Protein AF-0000000074389087 (afdb_homodimer)

pLDDT: mean 78.31, std 25.32, range [15.8, 97.88]

Sequence (1114 aa):
MVIFEKWHRNSKKCIFSPLWTKDKLKFCSKKREDLPKGSNRTSDDEKTSLNFLTMQEMKLVCGRKTTFSSTFDKRINVFLKPLEIDIIHDRDINRSELVGIDENTREKTQQKSSNCSETGKNVGYNPKYLQVQRYRALKEEKHCYVYDFEVLDISNLGKYEPGSFVNVHFYNKERLGIGMLNRKSNIVIRIIEKDIEKVIDDQFFVKRLYESVKRRFMYIYNISLYDYIHSLNIRNEIMLFCQMVNSFNDYLPGLVVHIFHKSLFIRYDNISIQKYNYIFEKELDKIFSPKNIYCKKISSKKEKRAQGGKEYTLEQTKGNDLELYYSENDLTFYNNITNISYNVFHLQNKQDRLFLQNLCDSSNVLNINGNVGEYIISTCFSQNGGTSNFGNTERVAILLSDCVKNASYAEKNASLNGCHHVMSLHREDLLEELSNMHLNSLRFGLIIFNVKSSITYRRSAYTSEYGKRHTVTFKGVHKYLSCISDILQSNGLLFVTVELAAVDYDKFLNIVRCVFERKKKNLSIVYENSCSIENNIMCNDLNIWHLRSVCFRLGHSMVIFEKWHRNSKKCIFSPLWTKDKLKFCSKKREDLPKGSNRTSDDEKTSLNFLTMQEMKLVCGRKTTFSSTFDKRINVFLKPLEIDIIHDRDINRSELVGIDENTREKTQQKSSNCSETGKNVGYNPKYLQVQRYRALKEEKHCYVYDFEVLDISNLGKYEPGSFVNVHFYNKERLGIGMLNRKSNIVIRIIEKDIEKVIDDQFFVKRLYESVKRRFMYIYNISLYDYIHSLNIRNEIMLFCQMVNSFNDYLPGLVVHIFHKSLFIRYDNISIQKYNYIFEKELDKIFSPKNIYCKKISSKKEKRAQGGKEYTLEQTKGNDLELYYSENDLTFYNNITNISYNVFHLQNKQDRLFLQNLCDSSNVLNINGNVGEYIISTCFSQNGGTSNFGNTERVAILLSDCVKNASYAEKNASLNGCHHVMSLHREDLLEELSNMHLNSLRFGLIIFNVKSSITYRRSAYTSEYGKRHTVTFKGVHKYLSCISDILQSNGLLFVTVELAAVDYDKFLNIVRCVFERKKKNLSIVYENSCSIENNIMCNDLNIWHLRSVCFRLGHS

Foldseek 3Di:
DPPDDDDDDDDDDDDDDDDDDDDDPPDDDDPPDDPDDDDDPPCPDCPPDPAPDDPLRLVVLPDDDWPDKDFLVNAAEWEWAAAPVVVVVVVVVVPPPPPDPDDDDPDDDDDPPPPPPPPVPPPDPPLRHDDPVVVCLQPPLVAFFDFQSGTNCLVVCVVDDFQGKHFYAYPVRHGRAIWTAQSLARRGTGHLGRPSRDMDILSNVLSLLLSLQQLCCCPPVNDGLSCCLPPPVNLVVDFDFFWSDAAVLSSHHQWTWTDQRQEIEIEGQAPNSVVVVVSVVVSVCSSNVHQWYKYKYAQDSRSAQAPQQPRIDIDIPHHDDQKTWHDDPRAIAIAGNPPDRDDGAPSPPSVVLVVLLQPDDLKAEEEEAHQLQSRQLSNQHRVVPDSVCPVPRPHAAEYEDQDPRSLVRNCVSCVVRVNNRYHRDHDNDPLVVLVVCLVVLAATQEYEEEQDWHWDAAQPDSDDPNGGRTHTDSPPVLSVLLSNLSRYDAQGKYKYKDWFFPVCVVVVVVSNQVSNVVVPKGKDWDDKDWDDSRNDDDSSDRGGIGMMMIMITIHDD/DPPPDDDDDPDPDDPPPPPDDDDDPPPVPDDPDDPDDDDDPPCPDCPPDPAPDDPLRLVVLPPDDWPDKDFLVPAAEWEWAAAPVVVVVVVPVVPVPPPDPDDDDPDDPDPPPPPPVVPVPPPDPPLRHDDPVVVCLQPPLVAFFDFQSGTNCLVVCVVDDFQGKHFYAYPVRHGRAIWTAQSLARRGTGHLGRPSRDMDILSNVLSLLLSLQQLCCCPPVNDGLSCCLPPPVNLVVDFDFFFSDAAVLSSHHQWTWTDQRQEIEIEGQAPNSVVVVVSVVVSVCSSNVHQWYKYKYQQDSRSAQAPQQPRIDIDIPHHDDQKTWHDDPRAIAIAGNPPDRDDGAPSPPSVVLVVLLQPDDLWAEEEEAHQLQSRQLSNQHRVVPDSVCCVPRPHAAEYEDQDPRSLVRNCVSCVVRVNNRYHYDHDNDPLVVLVVCLVVLAATQEYEEEQDWHWDAAQPDSDDPNGGRTHTDSPPVLSVLLSNLSRYDAQGKYKYKDWFFPVCVVVVVVSSQVSNVVVPKGKDWDDKDWDDSSNDDDSSDRGGIGMMMIMITIHDD

Nearest PDB structures (foldseek):
  3vse-assembly1_A  TM=8.444E-01  e=2.939E-22  Staphylococcus aureus subsp. aureus Mu50
  4dmg-assembly1_B  TM=8.183E-01  e=1.798E-21  Thermus thermophilus HB8
  1wxw-assembly1_A  TM=8.010E-01  e=2.131E-21  Thermus thermophilus HB8
  2cww-assembly1_A-2  TM=8.140E-01  e=4.980E-21  Thermus thermophilus HB8
  2cww-assembly2_B  TM=8.096E-01  e=4.980E-21  Thermus thermophilus HB8

Secondary structure (DSSP, 8-state):
---------------------------------------------------SS-HHHHHHHTTPPP--EE-GGGSEEEEBPPBHHHHHHHHHTT----S---S-----------------------TTSB-HHHHHHHHTS---EEEGGGBTTGGGGGGSPTT-EEEEE-TT--EEEEEEE-TTSSEEEEEEES-TT--EEHHHHHHHHHHHHHHHIIIII---HHHHHH-HHHHHH---EEEEEEGGGGT-TTEEEEEETTEEEEEE-SHHHHTTHHHHHHHHHHHH--SEEEEEEE--TT----STTTTEEEEEEE----EEEEEETTEEEEEESTT--S-SS--S-HHHHHHHHT----S-EEEES-TTTHHHHHTT--TTSS---TTSS---EEEEES-HHHHHHHHHHHHHTT-TTEEEEE-S-HHHHHHHHHHTT--EEEEEEEPPPEEEE-TT--S-SSSTTEEEE-TTHHHHHHHHHHHEEEEEEEEEEEEE-HHHHHHHHHHHHHHHHHTT--EEEEEEE---STT-EETT-TT--EEEEEEEEE---/---------------------------------------------------SS-HHHHHHHTTPPP--EE-GGGSEEEEBPPBHHHHHHHHHTT----S---S-----------------------TTSB-HHHHHHHHTS---EEEGGGBTTGGGGGGSPTT-EEEEE-TT--EEEEEEE-TTSSEEEEEEES-TT--EEHHHHHHHHHHHHHHHIIIII---HHHHHH-HHHHHH---EEEEEEGGGGT-TTEEEEEETTEEEEEE-SHHHHTTHHHHHHHHHHHH--SEEEEEEE--TT----STTTTEEEEEEE----EEEEEETTEEEEEESTT--S-SS--S-HHHHHHHHT----S-EEEES-TTTHHHHHTT--TTSS---TTSS---EEEEES-HHHHHHHHHHHHHTT-TTEEEEE-S-HHHHHHHHHHTT--EEEEEEEPPPEEEE-TT--S-SSSTTEEEE-TTHHHHHHHHHHHEEEEEEEEEEEEE-HHHHHHHHHHHHHHHHHTT--EEEEEEE---STT-EETT-TT--EEEEEEEEE---

InterPro domains:
  IPR029063 S-adenosyl-L-methionine-dependent methyltransferase superfamily [G3DSA:3.40.50.150] (326-554)
  IPR029063 S-adenosyl-L-methionine-dependent methyltransferase superfamily [SSF53335] (242-531)
  IPR036974 PUA domain superfamily [G3DSA:2.30.130.10] (129-196)

Solvent-accessible surface area (backbone atoms only — not comparable to full-atom values): 62641 Å² total; per-residue (Å²): 135,86,78,83,79,89,93,84,88,84,84,81,92,86,68,104,70,98,78,92,92,81,82,74,84,59,92,76,78,84,73,81,68,76,83,77,87,84,79,81,80,73,76,81,71,82,76,77,77,90,56,91,61,50,72,72,49,42,50,72,47,48,86,60,82,71,85,52,76,45,43,54,86,77,33,50,77,43,45,28,28,40,42,67,69,59,51,56,52,62,59,56,67,71,63,69,84,74,70,73,92,76,91,70,92,76,77,72,90,76,83,78,77,74,80,74,73,76,63,83,59,71,76,65,86,52,75,75,33,29,51,68,71,53,50,43,35,44,70,64,42,52,37,43,73,38,42,52,72,39,38,58,66,55,76,72,45,63,81,54,61,60,34,40,62,29,36,35,24,40,56,88,64,44,80,56,15,26,22,36,29,27,66,66,19,41,57,21,30,42,48,72,40,62,62,50,75,53,69,48,34,49,55,53,57,47,47,40,52,51,51,33,41,37,50,46,28,39,57,73,66,64,47,55,60,66,50,42,63,73,30,67,67,52,49,71,69,53,79,49,72,45,51,47,35,52,15,57,52,45,68,37,63,37,39,35,31,34,36,38,57,50,30,34,43,36,38,28,63,33,62,35,55,46,69,50,41,70,57,53,56,53,49,48,40,66,61,63,63,47,62,27,33,36,36,35,34,49,65,45,74,41,40,47,63,67,54,78,37,69,39,42,42,82,44,69,83,34,60,84,77,56,66,49,55,47,71,57,97,93,39,59,41,52,46,58,67,66,92,49,51,89,60,89,64,82,73,68,63,59,65,54,40,53,54,45,14,47,55,71,57,91,46,24,34,38,22,38,51,40,64,45,31,66,55,61,55,34,49,68,43,39,77,89,70,46,67,55,76,52,75,82,59,91,50,50,31,41,36,39,23,71,41,64,67,34,22,54,32,19,39,52,26,25,53,73,65,67,38,71,62,50,42,54,40,63,37,86,52,60,67,59,50,45,49,51,37,42,74,68,66,46,63,22,34,32,36,37,40,43,57,73,75,40,62,40,81,34,92,82,35,76,90,36,88,34,11,72,18,23,39,79,39,66,80,64,50,64,59,54,48,48,44,46,62,68,24,47,33,83,66,10,36,42,35,36,35,39,70,45,21,64,72,48,46,48,56,52,54,48,51,57,47,51,51,35,34,76,70,58,37,40,49,26,38,31,32,40,41,48,37,38,71,62,54,40,39,44,62,45,46,69,75,50,65,40,54,31,36,39,27,34,32,33,42,81,107,139,82,78,83,77,86,91,83,86,78,82,74,81,85,76,88,64,93,69,89,89,87,88,66,95,59,88,72,84,74,74,83,73,81,79,75,87,86,78,83,80,72,78,82,73,81,78,78,76,90,56,91,61,50,74,74,50,42,51,72,47,48,87,60,85,70,85,52,76,45,44,54,87,78,36,48,79,42,44,28,29,41,42,65,70,57,50,57,54,63,62,54,67,75,64,69,84,73,69,74,91,74,92,70,89,78,75,80,82,77,77,76,78,73,79,72,72,74,61,83,59,70,76,65,86,51,76,75,32,30,52,68,71,55,51,43,35,43,69,62,44,52,37,44,73,39,42,52,73,37,38,56,65,55,77,71,45,64,82,53,61,61,34,41,62,30,37,36,22,40,56,86,63,44,79,58,15,27,21,36,29,25,65,66,19,40,56,22,28,41,47,72,38,62,63,51,75,53,68,48,34,49,53,53,57,48,46,41,51,50,51,34,40,37,49,46,28,42,57,73,66,66,46,54,60,63,51,43,62,73,30,68,65,53,48,70,70,53,79,50,72,46,52,47,35,50,15,58,53,45,69,37,63,36,40,34,31,34,35,39,58,48,30,35,44,36,36,28,63,34,62,35,54,45,69,50,42,69,59,54,54,51,49,49,40,67,61,64,61,49,61,28,33,36,38,35,35,48,66,45,74,42,38,48,63,64,55,77,37,69,38,42,43,80,43,69,81,34,59,84,77,57,66,48,54,49,73,57,96,94,37,59,41,52,47,58,67,66,93,50,51,88,58,89,64,82,75,67,64,59,65,56,41,54,54,42,14,47,51,71,60,89,46,23,33,37,23,37,51,40,64,45,31,67,56,61,55,34,45,68,43,40,78,88,70,47,66,55,75,48,77,79,58,92,48,50,31,40,36,39,24,71,40,64,67,34,21,53,31,19,40,51,26,26,52,72,65,67,38,72,62,51,41,54,40,65,36,87,52,60,66,59,51,44,49,49,37,42,76,69,68,46,62,22,36,33,38,37,40,43,57,73,76,41,60,41,81,35,90,83,35,75,87,34,90,35,12,72,19,23,38,80,40,67,80,66,50,64,61,54,49,47,45,48,61,68,24,48,32,84,66,10,37,43,35,37,37,41,70,44,21,62,72,48,46,49,56,51,54,48,51,55,48,51,53,35,33,77,70,58,37,42,48,25,38,32,33,39,41,48,38,38,72,64,54,41,41,46,63,44,46,69,74,50,64,41,55,33,36,39,27,34,33,35,42,82,107

Structure (mmCIF, N/CA/C/O backbone):
data_AF-0000000074389087-model_v1
#
loop_
_entity.id
_entity.type
_entity.pdbx_description
1 polymer 'Uncharacterized protein'
#
loop_
_atom_site.group_PDB
_atom_site.id
_atom_site.type_symbol
_atom_site.label_atom_id
_atom_site.label_alt_id
_atom_site.label_comp_id
_atom_site.label_asym_id
_atom_site.label_entity_id
_atom_site.label_seq_id
_atom_site.pdbx_PDB_ins_code
_atom_site.Cartn_x
_atom_site.Cartn_y
_atom_site.Cartn_z
_atom_site.occupancy
_atom_site.B_iso_or_equiv
_atom_site.auth_seq_id
_atom_site.auth_comp_id
_atom_site.auth_asym_id
_atom_site.auth_atom_id
_atom_site.pdbx_PDB_model_num
ATOM 1 N N . MET A 1 1 ? 35.875 29.281 -29.031 1 16.66 1 MET A N 1
ATOM 2 C CA . MET A 1 1 ? 35.656 30.609 -29.578 1 16.66 1 MET A CA 1
ATOM 3 C C . MET A 1 1 ? 34.344 30.672 -30.328 1 16.66 1 MET A C 1
ATOM 5 O O . MET A 1 1 ? 33.75 31.75 -30.469 1 16.66 1 MET A O 1
ATOM 9 N N . VAL A 1 2 ? 33.938 29.562 -30.969 1 17.23 2 VAL A N 1
ATOM 10 C CA . VAL A 1 2 ? 33.312 29.406 -32.281 1 17.23 2 VAL A CA 1
ATOM 11 C C . VAL A 1 2 ? 31.875 29.906 -32.219 1 17.23 2 VAL A C 1
ATOM 13 O O . VAL A 1 2 ? 31.094 29.469 -31.375 1 17.23 2 VAL A O 1
ATOM 16 N N . ILE A 1 3 ? 31.531 31.016 -32.875 1 18.59 3 ILE A N 1
ATOM 17 C CA . ILE A 1 3 ? 30.578 32.094 -33.031 1 18.59 3 ILE A CA 1
ATOM 18 C C . ILE A 1 3 ? 29.297 31.578 -33.688 1 18.59 3 ILE A C 1
ATOM 20 O O . ILE A 1 3 ? 28.406 32.344 -34 1 18.59 3 ILE A O 1
ATOM 24 N N . PHE A 1 4 ? 29.141 30.234 -33.875 1 16.94 4 PHE A N 1
ATOM 25 C CA . PHE A 1 4 ? 28.5 29.75 -35.094 1 16.94 4 PHE A CA 1
ATOM 26 C C . PHE A 1 4 ? 27.125 30.359 -35.25 1 16.94 4 PHE A C 1
ATOM 28 O O . PHE A 1 4 ? 26.328 30.391 -34.312 1 16.94 4 PHE A O 1
ATOM 35 N N . GLU A 1 5 ? 26.797 30.891 -36.375 1 16.33 5 GLU A N 1
ATOM 36 C CA . GLU A 1 5 ? 25.938 31.844 -37.062 1 16.33 5 GLU A CA 1
ATOM 37 C C . GLU A 1 5 ? 24.484 31.359 -37.062 1 16.33 5 GLU A C 1
ATOM 39 O O . GLU A 1 5 ? 23.578 32.125 -36.688 1 16.33 5 GLU A O 1
ATOM 44 N N . LYS A 1 6 ? 23.969 30.594 -38.188 1 16.02 6 LYS A N 1
ATOM 45 C CA . LYS A 1 6 ? 23.141 31.016 -39.344 1 16.02 6 LYS A CA 1
ATOM 46 C C . LYS A 1 6 ? 21.672 30.75 -39.062 1 16.02 6 LYS A C 1
ATOM 48 O O . LYS A 1 6 ? 21.312 29.953 -38.188 1 16.02 6 LYS A O 1
ATOM 53 N N . TRP A 1 7 ? 20.734 30.594 -40.344 1 16.58 7 TRP A N 1
ATOM 54 C CA . TRP A 1 7 ? 19.547 31.078 -41 1 16.58 7 TRP A CA 1
ATOM 55 C C . TRP A 1 7 ? 18.312 30.281 -40.594 1 16.58 7 TRP A C 1
ATOM 57 O O . TRP A 1 7 ? 18.438 29.188 -40.031 1 16.58 7 TRP A O 1
ATOM 67 N N . HIS A 1 8 ? 17.109 30.047 -41.656 1 16.52 8 HIS A N 1
ATOM 68 C CA . HIS A 1 8 ? 15.844 30.578 -42.125 1 16.52 8 HIS A CA 1
ATOM 69 C C . HIS A 1 8 ? 14.758 29.5 -42.094 1 16.52 8 HIS A C 1
ATOM 71 O O . HIS A 1 8 ? 13.602 29.797 -41.781 1 16.52 8 HIS A O 1
ATOM 77 N N . ARG A 1 9 ? 14.977 28.25 -42.75 1 15.8 9 ARG A N 1
ATOM 78 C CA . ARG A 1 9 ? 14.07 27.734 -43.781 1 15.8 9 ARG A CA 1
ATOM 79 C C . ARG A 1 9 ? 12.773 27.219 -43.125 1 15.8 9 ARG A C 1
ATOM 81 O O . ARG A 1 9 ? 12.781 26.703 -42.031 1 15.8 9 ARG A O 1
ATOM 88 N N . ASN A 1 10 ? 11.523 27.297 -43.906 1 17.12 10 ASN A N 1
ATOM 89 C CA . ASN A 1 10 ? 10.07 27.359 -43.938 1 17.12 10 ASN A CA 1
ATOM 90 C C . ASN A 1 10 ? 9.438 26 -43.656 1 17.12 10 ASN A C 1
ATOM 92 O O . ASN A 1 10 ? 8.258 25.922 -43.281 1 17.12 10 ASN A O 1
ATOM 96 N N . SER A 1 11 ? 10.094 24.844 -44.156 1 15.94 11 SER A N 1
ATOM 97 C CA . SER A 1 11 ? 9.352 23.859 -44.938 1 15.94 11 SER A CA 1
ATOM 98 C C . SER A 1 11 ? 8.25 23.203 -44.094 1 15.94 11 SER A C 1
ATOM 100 O O . SER A 1 11 ? 8.344 23.172 -42.875 1 15.94 11 SER A O 1
ATOM 102 N N . LYS A 1 12 ? 7.215 22.422 -44.875 1 17.08 12 LYS A N 1
ATOM 103 C CA . LYS A 1 12 ? 5.816 22.062 -45.094 1 17.08 12 LYS A CA 1
ATOM 104 C C . LYS A 1 12 ? 5.43 20.844 -44.25 1 17.08 12 LYS A C 1
ATOM 106 O O . LYS A 1 12 ? 4.246 20.531 -44.125 1 17.08 12 LYS A O 1
ATOM 111 N N . LYS A 1 13 ? 6.242 19.875 -43.906 1 17.16 13 LYS A N 1
ATOM 112 C CA . LYS A 1 13 ? 5.988 18.438 -44.062 1 17.16 13 LYS A CA 1
ATOM 113 C C . LYS A 1 13 ? 4.773 18 -43.25 1 17.16 13 LYS A C 1
ATOM 115 O O . LYS A 1 13 ? 4.715 18.219 -42.031 1 17.16 13 LYS A O 1
ATOM 120 N N . CYS A 1 14 ? 3.574 17.438 -44 1 18.16 14 CYS A N 1
ATOM 121 C CA . CYS A 1 14 ? 2.16 17.078 -44.062 1 18.16 14 CYS A CA 1
ATOM 122 C C . CYS A 1 14 ? 1.798 16.141 -42.906 1 18.16 14 CYS A C 1
ATOM 124 O O . CYS A 1 14 ? 0.858 16.391 -42.156 1 18.16 14 CYS A O 1
ATOM 126 N N . ILE A 1 15 ? 1.433 14.75 -43.312 1 17.23 15 ILE A N 1
ATOM 127 C CA . ILE A 1 15 ? 0.585 14.164 -44.312 1 17.23 15 ILE A CA 1
ATOM 128 C C . ILE A 1 15 ? 0.098 12.789 -43.875 1 17.23 15 ILE A C 1
ATOM 130 O O . ILE A 1 15 ? -0.921 12.289 -44.344 1 17.23 15 ILE A O 1
ATOM 134 N N . PHE A 1 16 ? 0.617 11.688 -43.344 1 15.81 16 PHE A N 1
ATOM 135 C CA . PHE A 1 16 ? 0.065 10.461 -43.906 1 15.81 16 PHE A CA 1
ATOM 136 C C . PHE A 1 16 ? -1.347 10.211 -43.375 1 15.81 16 PHE A C 1
ATOM 138 O O . PHE A 1 16 ? -1.59 10.273 -42.188 1 15.81 16 PHE A O 1
ATOM 145 N N . SER A 1 17 ? -2.656 10.078 -44.344 1 17.55 17 SER A N 1
ATOM 146 C CA . SER A 1 17 ? -3.982 9.969 -44.938 1 17.55 17 SER A CA 1
ATOM 147 C C . SER A 1 17 ? -4.504 8.531 -44.875 1 17.55 17 SER A C 1
ATOM 149 O O . SER A 1 17 ? -5.574 8.234 -45.406 1 17.55 17 SER A O 1
ATOM 151 N N . PRO A 1 18 ? -4.047 7.332 -44.594 1 16.62 18 PRO A N 1
ATOM 152 C CA . PRO A 1 18 ? -4.523 6.23 -45.438 1 16.62 18 PRO A CA 1
ATOM 153 C C . PRO A 1 18 ? -6.047 6.129 -45.469 1 16.62 18 PRO A C 1
ATOM 155 O O . PRO A 1 18 ? -6.719 6.582 -44.531 1 16.62 18 PRO A O 1
ATOM 158 N N . LEU A 1 19 ? -6.902 5.543 -46.656 1 16.64 19 LEU A N 1
ATOM 159 C CA . LEU A 1 19 ? -7.91 5.25 -47.688 1 16.64 19 LEU A CA 1
ATOM 160 C C . LEU A 1 19 ? -8.82 4.113 -47.219 1 16.64 19 LEU A C 1
ATOM 162 O O . LEU A 1 19 ? -9.938 3.969 -47.719 1 16.64 19 LEU A O 1
ATOM 166 N N . TRP A 1 20 ? -8.602 2.814 -46.875 1 16.34 20 TRP A N 1
ATOM 167 C CA . TRP A 1 20 ? -9.156 1.64 -47.531 1 16.34 20 TRP A CA 1
ATOM 168 C C . TRP A 1 20 ? -10.688 1.661 -47.5 1 16.34 20 TRP A C 1
ATOM 170 O O . TRP A 1 20 ? -11.281 2.297 -46.625 1 16.34 20 TRP A O 1
ATOM 180 N N . THR A 1 21 ? -11.461 0.904 -48.531 1 16.81 21 THR A N 1
ATOM 181 C CA . THR A 1 21 ? -12.578 0.511 -49.375 1 16.81 21 THR A CA 1
ATOM 182 C C . THR A 1 21 ? -13.727 -0.054 -48.562 1 16.81 21 THR A C 1
ATOM 184 O O . THR A 1 21 ? -13.539 -0.428 -47.406 1 16.81 21 THR A O 1
ATOM 187 N N . LYS A 1 22 ? -14.828 -0.739 -49.375 1 18.42 22 LYS A N 1
ATOM 188 C CA . LYS A 1 22 ? -16.188 -1.145 -49.688 1 18.42 22 LYS A CA 1
ATOM 189 C C . LYS A 1 22 ? -16.578 -2.43 -48.969 1 18.42 22 LYS A C 1
ATOM 191 O O . LYS A 1 22 ? -17.75 -2.652 -48.656 1 18.42 22 LYS A O 1
ATOM 196 N N . ASP A 1 23 ? -15.781 -3.51 -49.125 1 17.33 23 ASP A N 1
ATOM 197 C CA . ASP A 1 23 ? -16.531 -4.73 -49.406 1 17.33 23 ASP A CA 1
ATOM 198 C C . ASP A 1 23 ? -17.406 -5.121 -48.188 1 17.33 23 ASP A C 1
ATOM 200 O O . ASP A 1 23 ? -17.172 -4.664 -47.094 1 17.33 23 ASP A O 1
ATOM 204 N N . LYS A 1 24 ? -18 -6.277 -48.344 1 19.95 24 LYS A N 1
ATOM 205 C CA . LYS A 1 24 ? -19.094 -7.223 -48.25 1 19.95 24 LYS A CA 1
ATOM 206 C C . LYS A 1 24 ? -19.062 -7.945 -46.906 1 19.95 24 LYS A C 1
ATOM 208 O O . LYS A 1 24 ? -18.172 -8.766 -46.656 1 19.95 24 LYS A O 1
ATOM 213 N N . LEU A 1 25 ? -19.141 -7.383 -45.875 1 16.47 25 LEU A N 1
ATOM 214 C CA . LEU A 1 25 ? -19.328 -8.227 -44.719 1 16.47 25 LEU A CA 1
ATOM 215 C C . LEU A 1 25 ? -20.516 -9.164 -44.906 1 16.47 25 LEU A C 1
ATOM 217 O O . LEU A 1 25 ? -21.672 -8.75 -44.844 1 16.47 25 LEU A O 1
ATOM 221 N N . LYS A 1 26 ? -20.422 -10.125 -45.875 1 17.94 26 LYS A N 1
ATOM 222 C CA . LYS A 1 26 ? -21.469 -11.07 -46.219 1 17.94 26 LYS A CA 1
ATOM 223 C C . LYS A 1 26 ? -21.844 -11.961 -45.031 1 17.94 26 LYS A C 1
ATOM 225 O O . LYS A 1 26 ? -22.719 -12.812 -45.156 1 17.94 26 LYS A O 1
ATOM 230 N N . PHE A 1 27 ? -21.359 -12.023 -43.938 1 16.77 27 PHE A N 1
ATOM 231 C CA . PHE A 1 27 ? -21.531 -13.367 -43.375 1 16.77 27 PHE A CA 1
ATOM 232 C C . PHE A 1 27 ? -22.984 -13.797 -43.438 1 16.77 27 PHE A C 1
ATOM 234 O O . PHE A 1 27 ? -23.891 -13.008 -43.156 1 16.77 27 PHE A O 1
ATOM 241 N N . CYS A 1 28 ? -23.312 -15.008 -43.969 1 17.02 28 CYS A N 1
ATOM 242 C CA . CYS A 1 28 ? -24.219 -16 -44.531 1 17.02 28 CYS A CA 1
ATOM 243 C C . CYS A 1 28 ? -25.297 -16.406 -43.531 1 17.02 28 CYS A C 1
ATOM 245 O O . CYS A 1 28 ? -26.484 -16.438 -43.875 1 17.02 28 CYS A O 1
ATOM 247 N N . SER A 1 29 ? -25 -17.359 -42.531 1 17.14 29 SER A N 1
ATOM 248 C CA . SER A 1 29 ? -25.578 -18.688 -42.625 1 17.14 29 SER A CA 1
ATOM 249 C C . SER A 1 29 ? -27.031 -18.688 -42.188 1 17.14 29 SER A C 1
ATOM 251 O O . SER A 1 29 ? -27.922 -19.172 -42.906 1 17.14 29 SER A O 1
ATOM 253 N N . LYS A 1 30 ? -27.266 -19.156 -40.844 1 18.64 30 LYS A N 1
ATOM 254 C CA . LYS A 1 30 ? -28.109 -20.312 -40.531 1 18.64 30 LYS A CA 1
ATOM 255 C C . LYS A 1 30 ? -29.594 -19.922 -40.562 1 18.64 30 LYS A C 1
ATOM 257 O O . LYS A 1 30 ? -30 -18.953 -39.938 1 18.64 30 LYS A O 1
ATOM 262 N N . LYS A 1 31 ? -30.234 -20.406 -41.469 1 19.73 31 LYS A N 1
ATOM 263 C CA . LYS A 1 31 ? -31.672 -20.641 -41.562 1 19.73 31 LYS A CA 1
ATOM 264 C C . LYS A 1 31 ? -32.188 -21.391 -40.344 1 19.73 31 LYS A C 1
ATOM 266 O O . LYS A 1 31 ? -31.797 -22.531 -40.094 1 19.73 31 LYS A O 1
ATOM 271 N N . ARG A 1 32 ? -32.312 -20.875 -39.156 1 18.42 32 ARG A N 1
ATOM 272 C CA . ARG A 1 32 ? -32.969 -21.656 -38.094 1 18.42 32 ARG A CA 1
ATOM 273 C C . ARG A 1 32 ? -34.281 -22.25 -38.594 1 18.42 32 ARG A C 1
ATOM 275 O O . ARG A 1 32 ? -35.25 -21.531 -38.844 1 18.42 32 ARG A O 1
ATOM 282 N N . GLU A 1 33 ? -34.188 -23.141 -39.5 1 19.06 33 GLU A N 1
ATOM 283 C CA . GLU A 1 33 ? -35.406 -23.875 -39.844 1 19.06 33 GLU A CA 1
ATOM 284 C C . GLU A 1 33 ? -36.125 -24.312 -38.594 1 19.06 33 GLU A C 1
ATOM 286 O O . GLU A 1 33 ? -35.562 -24.328 -37.5 1 19.06 33 GLU A O 1
ATOM 291 N N . ASP A 1 34 ? -37.188 -25.266 -38.781 1 20.28 34 ASP A N 1
ATOM 292 C CA . ASP A 1 34 ? -38.469 -25.719 -38.25 1 20.28 34 ASP A CA 1
ATOM 293 C C . ASP A 1 34 ? -38.25 -26.719 -37.094 1 20.28 34 ASP A C 1
ATOM 295 O O . ASP A 1 34 ? -39.188 -27.422 -36.719 1 20.28 34 ASP A O 1
ATOM 299 N N . LEU A 1 35 ? -37.25 -26.766 -36.281 1 19.31 35 LEU A N 1
ATOM 300 C CA . LEU A 1 35 ? -37.125 -28.062 -35.625 1 19.31 35 LEU A CA 1
ATOM 301 C C . LEU A 1 35 ? -38.438 -28.438 -34.938 1 19.31 35 LEU A C 1
ATOM 303 O O . LEU A 1 35 ? -39 -27.656 -34.188 1 19.31 35 LEU A O 1
ATOM 307 N N . PRO A 1 36 ? -39.031 -29.453 -35.469 1 20.52 36 PRO A N 1
ATOM 308 C CA . PRO A 1 36 ? -40.281 -30.016 -35.031 1 20.52 36 PRO A CA 1
ATOM 309 C C . PRO A 1 36 ? -40.312 -30.344 -33.531 1 20.52 36 PRO A C 1
ATOM 311 O O . PRO A 1 36 ? -41.188 -29.906 -32.812 1 20.52 36 PRO A O 1
ATOM 314 N N . LYS A 1 37 ? -40.062 -31.656 -33.188 1 23.52 37 LYS A N 1
ATOM 315 C CA . LYS A 1 37 ? -40.812 -32.688 -32.469 1 23.52 37 LYS A CA 1
ATOM 316 C C . LYS A 1 37 ? -40.562 -32.594 -30.953 1 23.52 37 LYS A C 1
ATOM 318 O O . LYS A 1 37 ? -39.594 -31.969 -30.516 1 23.52 37 LYS A O 1
ATOM 323 N N . GLY A 1 38 ? -40.844 -33.781 -30.062 1 22.17 38 GLY A N 1
ATOM 324 C CA . GLY A 1 38 ? -41.438 -34.312 -28.859 1 22.17 38 GLY A CA 1
ATOM 325 C C . GLY A 1 38 ? -40.469 -34.469 -27.719 1 22.17 38 GLY A C 1
ATOM 326 O O . GLY A 1 38 ? -40.781 -35.031 -26.672 1 22.17 38 GLY A O 1
ATOM 327 N N . SER A 1 39 ? -39.094 -34.312 -28 1 20.72 39 SER A N 1
ATOM 328 C CA . SER A 1 39 ? -38.188 -35.188 -27.219 1 20.72 39 SER A CA 1
ATOM 329 C C . SER A 1 39 ? -38.25 -34.812 -25.734 1 20.72 39 SER A C 1
ATOM 331 O O . SER A 1 39 ? -38.5 -33.656 -25.375 1 20.72 39 SER A O 1
ATOM 333 N N . ASN A 1 40 ? -38.188 -35.844 -24.797 1 23.47 40 ASN A N 1
ATOM 334 C CA . ASN A 1 40 ? -38.188 -36.125 -23.375 1 23.47 40 ASN A CA 1
ATOM 335 C C . ASN A 1 40 ? -37.094 -35.344 -22.625 1 23.47 40 ASN A C 1
ATOM 337 O O . ASN A 1 40 ? -35.906 -35.531 -22.891 1 23.47 40 ASN A O 1
ATOM 341 N N . ARG A 1 41 ? -37.312 -34.125 -22.172 1 25.33 41 ARG A N 1
ATOM 342 C CA . ARG A 1 41 ? -36.5 -33.125 -21.531 1 25.33 41 ARG A CA 1
ATOM 343 C C . ARG A 1 41 ? -35.875 -33.656 -20.234 1 25.33 41 ARG A C 1
ATOM 345 O O . ARG A 1 41 ? -36.562 -33.719 -19.203 1 25.33 41 ARG A O 1
ATOM 352 N N . THR A 1 42 ? -35.094 -34.781 -20.344 1 24.36 42 THR A N 1
ATOM 353 C CA . THR A 1 42 ? -34.5 -35.312 -19.125 1 24.36 42 THR A CA 1
ATOM 354 C C . THR A 1 42 ? -33.844 -34.188 -18.312 1 24.36 42 THR A C 1
ATOM 356 O O . THR A 1 42 ? -33.375 -33.188 -18.891 1 24.36 42 THR A O 1
ATOM 359 N N . SER A 1 43 ? -34.031 -34.156 -16.984 1 25.89 43 SER A N 1
ATOM 360 C CA . SER A 1 43 ? -33.75 -33.438 -15.742 1 25.89 43 SER A CA 1
ATOM 361 C C . SER A 1 43 ? -32.281 -33.094 -15.602 1 25.89 43 SER A C 1
ATOM 363 O O . SER A 1 43 ? -31.781 -32.906 -14.492 1 25.89 43 SER A O 1
ATOM 365 N N . ASP A 1 44 ? -31.469 -33.312 -16.641 1 26.58 44 ASP A N 1
ATOM 366 C CA . ASP A 1 44 ? -30.062 -33.062 -16.359 1 26.58 44 ASP A CA 1
ATOM 367 C C . ASP A 1 44 ? -29.859 -31.656 -15.797 1 26.58 44 ASP A C 1
ATOM 369 O O . ASP A 1 44 ? -30.141 -30.656 -16.469 1 26.58 44 ASP A O 1
ATOM 373 N N . ASP A 1 45 ? -30.047 -31.391 -14.469 1 29.3 45 ASP A N 1
ATOM 374 C CA . ASP A 1 45 ? -29.859 -30.312 -13.5 1 29.3 45 ASP A CA 1
ATOM 375 C C . ASP A 1 45 ? -28.672 -29.422 -13.898 1 29.3 45 ASP A C 1
ATOM 377 O O . ASP A 1 45 ? -27.625 -29.922 -14.289 1 29.3 45 ASP A O 1
ATOM 381 N N . GLU A 1 46 ? -28.828 -28.141 -14.234 1 31 46 GLU A N 1
ATOM 382 C CA . GLU A 1 46 ? -28.031 -26.922 -14.422 1 31 46 GLU A CA 1
ATOM 383 C C . GLU A 1 46 ? -26.969 -26.781 -13.336 1 31 46 GLU A C 1
ATOM 385 O O . GLU A 1 46 ? -27.234 -26.234 -12.266 1 31 46 GLU A O 1
ATOM 390 N N . LYS A 1 47 ? -26.25 -27.734 -12.812 1 33.5 47 LYS A N 1
ATOM 391 C CA . LYS A 1 47 ? -25 -27.422 -12.125 1 33.5 47 LYS A CA 1
ATOM 392 C C . LYS A 1 47 ? -24.266 -26.266 -12.805 1 33.5 47 LYS A C 1
ATOM 394 O O . LYS A 1 47 ? -23.609 -26.453 -13.828 1 33.5 47 LYS A O 1
ATOM 399 N N . THR A 1 48 ? -24.781 -25.047 -12.992 1 36.16 48 THR A N 1
ATOM 400 C CA . THR A 1 48 ? -24.234 -23.734 -13.281 1 36.16 48 THR A CA 1
ATOM 401 C C . THR A 1 48 ? -22.75 -23.688 -12.953 1 36.16 48 THR A C 1
ATOM 403 O O . THR A 1 48 ? -22.344 -23.906 -11.812 1 36.16 48 THR A O 1
ATOM 406 N N . SER A 1 49 ? -21.812 -23.875 -13.719 1 39.94 49 SER A N 1
ATOM 407 C CA . SER A 1 49 ? -20.391 -24.109 -13.992 1 39.94 49 SER A CA 1
ATOM 408 C C . SER A 1 49 ? -19.516 -23.094 -13.273 1 39.94 49 SER A C 1
ATOM 410 O O . SER A 1 49 ? -19.594 -21.891 -13.547 1 39.94 49 SER A O 1
ATOM 412 N N . LEU A 1 50 ? -19.156 -23.094 -11.992 1 53.31 50 LEU A N 1
ATOM 413 C CA . LEU A 1 50 ? -18.188 -22.797 -10.938 1 53.31 50 LEU A CA 1
ATOM 414 C C . LEU A 1 50 ? -16.797 -22.578 -11.531 1 53.31 50 LEU A C 1
ATOM 416 O O . LEU A 1 50 ? -15.852 -22.234 -10.805 1 53.31 50 LEU A O 1
ATOM 420 N N . ASN A 1 51 ? -16.609 -22.719 -12.859 1 70.88 51 ASN A N 1
ATOM 421 C CA . ASN A 1 51 ? -15.25 -22.609 -13.391 1 70.88 51 ASN A CA 1
ATOM 422 C C . ASN A 1 51 ? -14.938 -21.188 -13.828 1 70.88 51 ASN A C 1
ATOM 424 O O . ASN A 1 51 ? -15.797 -20.5 -14.398 1 70.88 51 ASN A O 1
ATOM 428 N N . PHE A 1 52 ? -13.914 -20.688 -13.609 1 83.06 52 PHE A N 1
ATOM 429 C CA . PHE A 1 52 ? -13.422 -19.375 -14.008 1 83.06 52 PHE A CA 1
ATOM 430 C C . PHE A 1 52 ? -13.289 -19.297 -15.523 1 83.06 52 PHE A C 1
ATOM 432 O O . PHE A 1 52 ? -13.562 -18.25 -16.125 1 83.06 52 PHE A O 1
ATOM 439 N N . LEU A 1 53 ? -13.047 -20.406 -16.156 1 87.75 53 LEU A N 1
ATOM 440 C CA . LEU A 1 53 ? -12.945 -20.469 -17.625 1 87.75 53 LEU A CA 1
ATOM 441 C C . LEU A 1 53 ? -14.32 -20.656 -18.25 1 87.75 53 LEU A C 1
ATOM 443 O O . LEU A 1 53 ? -15.141 -21.422 -17.734 1 87.75 53 LEU A O 1
ATOM 447 N N . THR A 1 54 ? -14.578 -19.984 -19.281 1 85.62 54 THR A N 1
ATOM 448 C CA . THR A 1 54 ? -15.82 -20.156 -20.031 1 85.62 54 THR A CA 1
ATOM 449 C C . THR A 1 54 ? -15.828 -21.5 -20.75 1 85.62 54 THR A C 1
ATOM 451 O O . THR A 1 54 ? -14.805 -22.188 -20.812 1 85.62 54 THR A O 1
ATOM 454 N N . MET A 1 55 ? -16.938 -21.828 -21.281 1 87.5 55 MET A N 1
ATOM 455 C CA . MET A 1 55 ? -17.062 -23.094 -22 1 87.5 55 MET A CA 1
ATOM 456 C C . MET A 1 55 ? -16.156 -23.125 -23.219 1 87.5 55 MET A C 1
ATOM 458 O O . MET A 1 55 ? -15.555 -24.156 -23.516 1 87.5 55 MET A O 1
ATOM 462 N N . GLN A 1 56 ? -16.078 -22 -23.891 1 87.25 56 GLN A N 1
ATOM 463 C CA . GLN A 1 56 ? -15.219 -21.906 -25.062 1 87.25 56 GLN A CA 1
ATOM 464 C C . GLN A 1 56 ? -13.75 -22.047 -24.688 1 87.25 56 GLN A C 1
ATOM 466 O O . GLN A 1 56 ? -12.984 -22.703 -25.406 1 87.25 56 GLN A O 1
ATOM 471 N N . GLU A 1 57 ? -13.438 -21.484 -23.625 1 89.5 57 GLU A N 1
ATOM 472 C CA . GLU A 1 57 ? -12.062 -21.562 -23.156 1 89.5 57 GLU A CA 1
ATOM 473 C C . GLU A 1 57 ? -11.719 -22.953 -22.641 1 89.5 57 GLU A C 1
ATOM 475 O O . GLU A 1 57 ? -10.602 -23.438 -22.828 1 89.5 57 GLU A O 1
ATOM 480 N N . MET A 1 58 ? -12.688 -23.594 -22.031 1 90.56 58 MET A N 1
ATOM 481 C CA . MET A 1 58 ? -12.492 -24.953 -21.516 1 90.56 58 MET A CA 1
ATOM 482 C C . MET A 1 58 ? -12.258 -25.922 -22.672 1 90.56 58 MET A C 1
ATOM 484 O O . MET A 1 58 ? -11.523 -26.906 -22.516 1 90.56 58 MET A O 1
ATOM 488 N N . LYS A 1 59 ? -12.812 -25.594 -23.734 1 88.69 59 LYS A N 1
ATOM 489 C CA . LYS A 1 59 ? -12.609 -26.438 -24.906 1 88.69 59 LYS A CA 1
ATOM 490 C C . LYS A 1 59 ? -11.164 -26.375 -25.391 1 88.69 59 LYS A C 1
ATOM 492 O O . LYS A 1 59 ? -10.648 -27.359 -25.938 1 88.69 59 LYS A O 1
ATOM 497 N N . LEU A 1 60 ? -10.57 -25.266 -25.219 1 86.56 60 LEU A N 1
ATOM 498 C CA . LEU A 1 60 ? -9.172 -25.125 -25.578 1 86.56 60 LEU A CA 1
ATOM 499 C C . LEU A 1 60 ? -8.281 -25.984 -24.688 1 86.56 60 LEU A C 1
ATOM 501 O O . LEU A 1 60 ? -7.203 -26.406 -25.109 1 86.56 60 LEU A O 1
ATOM 505 N N . VAL A 1 61 ? -8.742 -26.141 -23.469 1 87.75 61 VAL A N 1
ATOM 506 C CA . VAL A 1 61 ? -7.973 -26.859 -22.469 1 87.75 61 VAL A CA 1
ATOM 507 C C . VAL A 1 61 ? -8.219 -28.359 -22.625 1 87.75 61 VAL A C 1
ATOM 509 O O . VAL A 1 61 ? -7.289 -29.172 -22.5 1 87.75 61 VAL A O 1
ATOM 512 N N . CYS A 1 62 ? -9.594 -28.5 -22.969 1 83 62 CYS A N 1
ATOM 513 C CA . CYS A 1 62 ? -10.008 -29.891 -23.062 1 83 62 CYS A CA 1
ATOM 514 C C . CYS A 1 62 ? -9.633 -30.484 -24.406 1 83 62 CYS A C 1
ATOM 516 O O . CYS A 1 62 ? -9.539 -29.766 -25.406 1 83 62 CYS A O 1
ATOM 518 N N . GLY A 1 63 ? -9.172 -31.688 -24.547 1 74.25 63 GLY A N 1
ATOM 519 C CA . GLY A 1 63 ? -8.914 -32.375 -25.797 1 74.25 63 GLY A CA 1
ATOM 520 C C . GLY A 1 63 ? -7.438 -32.562 -26.078 1 74.25 63 GLY A C 1
ATOM 521 O O . GLY A 1 63 ? -7.055 -32.906 -27.203 1 74.25 63 GLY A O 1
ATOM 522 N N . ARG A 1 64 ? -6.758 -32.188 -25.172 1 75.31 64 ARG A N 1
ATOM 523 C CA . ARG A 1 64 ? -5.32 -32.344 -25.359 1 75.31 64 ARG A CA 1
ATOM 524 C C . ARG A 1 64 ? -4.887 -33.781 -25.078 1 75.31 64 ARG A C 1
ATOM 526 O O . ARG A 1 64 ? -5.59 -34.5 -24.375 1 75.31 64 ARG A O 1
ATOM 533 N N . LYS A 1 65 ? -3.805 -34.031 -25.734 1 81.75 65 LYS A N 1
ATOM 534 C CA . LYS A 1 65 ? -3.217 -35.344 -25.484 1 81.75 65 LYS A CA 1
ATOM 535 C C . LYS A 1 65 ? -2.715 -35.438 -24.047 1 81.75 65 LYS A C 1
ATOM 537 O O . LYS A 1 65 ? -2.078 -34.531 -23.531 1 81.75 65 LYS A O 1
ATOM 542 N N . THR A 1 66 ? -3.105 -36.469 -23.375 1 89 66 THR A N 1
ATOM 543 C CA . THR A 1 66 ? -2.662 -36.688 -22 1 89 66 THR A CA 1
ATOM 544 C C . THR A 1 66 ? -1.339 -37.469 -22 1 89 66 THR A C 1
ATOM 546 O O . THR A 1 66 ? -1.243 -38.562 -22.547 1 89 66 THR A O 1
ATOM 549 N N . THR A 1 67 ? -0.317 -36.875 -21.484 1 91.38 67 THR A N 1
ATOM 550 C CA . THR A 1 67 ? 1.002 -37.5 -21.453 1 91.38 67 THR A CA 1
ATOM 551 C C . THR A 1 67 ? 1.208 -38.25 -20.156 1 91.38 67 THR A C 1
ATOM 553 O O . THR A 1 67 ? 2.07 -39.156 -20.078 1 91.38 67 THR A O 1
ATOM 556 N N . PHE A 1 68 ? 0.51 -37.906 -19.125 1 92.31 68 PHE A N 1
ATOM 557 C CA . PHE A 1 68 ? 0.601 -38.625 -17.875 1 92.31 68 PHE A CA 1
ATOM 558 C C . PHE A 1 68 ? -0.706 -38.531 -17.094 1 92.31 68 PHE A C 1
ATOM 560 O O . PHE A 1 68 ? -1.543 -37.656 -17.391 1 92.31 68 PHE A O 1
ATOM 567 N N . SER A 1 69 ? -0.952 -39.438 -16.266 1 93.44 69 SER A N 1
ATOM 568 C CA . SER A 1 69 ? -2.117 -39.438 -15.383 1 93.44 69 SER A CA 1
ATOM 569 C C . SER A 1 69 ? -1.773 -40 -14.008 1 93.44 69 SER A C 1
ATOM 571 O O . SER A 1 69 ? -1.305 -41.125 -13.898 1 93.44 69 SER A O 1
ATOM 573 N N . SER A 1 70 ? -1.884 -39.156 -13.047 1 94.44 70 SER A N 1
ATOM 574 C CA . SER A 1 70 ? -1.653 -39.562 -11.664 1 94.44 70 SER A CA 1
ATOM 575 C C . SER A 1 70 ? -2.965 -39.688 -10.891 1 94.44 70 SER A C 1
ATOM 577 O O . SER A 1 70 ? -3.686 -38.688 -10.75 1 94.44 70 SER A O 1
ATOM 579 N N . THR A 1 71 ? -3.246 -40.906 -10.453 1 95.44 71 THR A N 1
ATOM 580 C CA . THR A 1 71 ? -4.484 -41.156 -9.719 1 95.44 71 THR A CA 1
ATOM 581 C C . THR A 1 71 ? -4.191 -41.469 -8.258 1 95.44 71 THR A C 1
ATOM 583 O O . THR A 1 71 ? -3.055 -41.812 -7.902 1 95.44 71 THR A O 1
ATOM 586 N N . PHE A 1 72 ? -5.18 -41.438 -7.457 1 94.81 72 PHE A N 1
ATOM 587 C CA . PHE A 1 72 ? -5.059 -41.594 -6.012 1 94.81 72 PHE A CA 1
ATOM 588 C C . PHE A 1 72 ? -4.414 -42.938 -5.672 1 94.81 72 PHE A C 1
ATOM 590 O O . PHE A 1 72 ? -3.498 -43 -4.852 1 94.81 72 PHE A O 1
ATOM 597 N N . ASP A 1 73 ? -4.777 -43.938 -6.367 1 93.88 73 ASP A N 1
ATOM 598 C CA . ASP A 1 73 ? -4.375 -45.312 -6.02 1 93.88 73 ASP A CA 1
ATOM 599 C C . ASP A 1 73 ? -2.932 -45.594 -6.441 1 93.88 73 ASP A C 1
ATOM 601 O O . ASP A 1 73 ? -2.26 -46.438 -5.863 1 93.88 73 ASP A O 1
ATOM 605 N N . LYS A 1 74 ? -2.506 -44.875 -7.383 1 93.94 74 LYS A N 1
ATOM 606 C CA . LYS A 1 74 ? -1.17 -45.094 -7.922 1 93.94 74 LYS A CA 1
ATOM 607 C C . LYS A 1 74 ? -0.133 -44.219 -7.23 1 93.94 74 LYS A C 1
ATOM 609 O O . LYS A 1 74 ? 1.07 -44.469 -7.355 1 93.94 74 LYS A O 1
ATOM 614 N N . ARG A 1 75 ? -0.568 -43.281 -6.457 1 95.88 75 ARG A N 1
ATOM 615 C CA . ARG A 1 75 ? 0.354 -42.344 -5.793 1 95.88 75 ARG A CA 1
ATOM 616 C C . ARG A 1 75 ? 0.853 -42.938 -4.477 1 95.88 75 ARG A C 1
ATOM 618 O O . ARG A 1 75 ? 0.155 -43.719 -3.838 1 95.88 75 ARG A O 1
ATOM 625 N N . ILE A 1 76 ? 2.014 -42.531 -4.184 1 93.56 76 ILE A N 1
ATOM 626 C CA . ILE A 1 76 ? 2.586 -42.938 -2.906 1 93.56 76 ILE A CA 1
ATOM 627 C C . ILE A 1 76 ? 1.995 -42.094 -1.778 1 93.56 76 ILE A C 1
ATOM 629 O O . ILE A 1 76 ? 1.801 -40.875 -1.933 1 93.56 76 ILE A O 1
ATOM 633 N N . ASN A 1 77 ? 1.711 -42.781 -0.712 1 95.5 77 ASN A N 1
ATOM 634 C CA . ASN A 1 77 ? 1.244 -42.062 0.476 1 95.5 77 ASN A CA 1
ATOM 635 C C . ASN A 1 77 ? 2.406 -41.625 1.366 1 95.5 77 ASN A C 1
ATOM 637 O O . ASN A 1 77 ? 3.291 -42.438 1.668 1 95.5 77 ASN A O 1
ATOM 641 N N . VAL A 1 78 ? 2.459 -40.406 1.664 1 97 78 VAL A N 1
ATOM 642 C CA . VAL A 1 78 ? 3.469 -39.844 2.562 1 97 78 VAL A CA 1
ATOM 643 C C . VAL A 1 78 ? 2.805 -39.375 3.846 1 97 78 VAL A C 1
ATOM 645 O O . VAL A 1 78 ? 1.798 -38.656 3.799 1 97 78 VAL A O 1
ATOM 648 N N . PHE A 1 79 ? 3.385 -39.688 4.957 1 96.25 79 PHE A N 1
ATOM 649 C CA . PHE A 1 79 ? 2.822 -39.344 6.254 1 96.25 79 PHE A CA 1
ATOM 650 C C . PHE A 1 79 ? 3.738 -38.344 6.98 1 96.25 79 PHE A C 1
ATOM 652 O O . PHE A 1 79 ? 4.961 -38.5 6.941 1 96.25 79 PHE A O 1
ATOM 659 N N . LEU A 1 80 ? 3.111 -37.406 7.598 1 96.62 80 LEU A N 1
ATOM 660 C CA . LEU A 1 80 ? 3.855 -36.438 8.422 1 96.62 80 LEU A CA 1
ATOM 661 C C . LEU A 1 80 ? 4.082 -37 9.82 1 96.62 80 LEU A C 1
ATOM 663 O O . LEU A 1 80 ? 3.426 -37.969 10.227 1 96.62 80 LEU A O 1
ATOM 667 N N . LYS A 1 81 ? 4.953 -36.406 10.508 1 94.62 81 LYS A N 1
ATOM 668 C CA . LYS A 1 81 ? 5.254 -36.812 11.875 1 94.62 81 LYS A CA 1
ATOM 669 C C . LYS A 1 81 ? 4.074 -36.562 12.805 1 94.62 81 LYS A C 1
ATOM 671 O O . LYS A 1 81 ? 3.227 -35.719 12.508 1 94.62 81 LYS A O 1
ATOM 676 N N . PRO A 1 82 ? 3.977 -37.25 13.867 1 92.62 82 PRO A N 1
ATOM 677 C CA . PRO A 1 82 ? 2.871 -37.031 14.805 1 92.62 82 PRO A CA 1
ATOM 678 C C . PRO A 1 82 ? 3.033 -35.75 15.625 1 92.62 82 PRO A C 1
ATOM 680 O O . PRO A 1 82 ? 4.145 -35.25 15.766 1 92.62 82 PRO A O 1
ATOM 683 N N . LEU A 1 83 ? 1.882 -35.281 16.078 1 89.12 83 LEU A N 1
ATOM 684 C CA . LEU A 1 83 ? 1.912 -34.188 17.062 1 89.12 83 LEU A CA 1
ATOM 685 C C . LEU A 1 83 ? 2.289 -34.719 18.438 1 89.12 83 LEU A C 1
ATOM 687 O O . LEU A 1 83 ? 2.023 -35.906 18.766 1 89.12 83 LEU A O 1
ATOM 691 N N . GLU A 1 84 ? 2.93 -33.938 19.203 1 79.31 84 GLU A N 1
ATOM 692 C CA . GLU A 1 84 ? 3.279 -34.375 20.562 1 79.31 84 GLU A CA 1
ATOM 693 C C . GLU A 1 84 ? 2.037 -34.781 21.344 1 79.31 84 GLU A C 1
ATOM 695 O O . GLU A 1 84 ? 2.07 -35.75 22.125 1 79.31 84 GLU A O 1
ATOM 700 N N . ILE A 1 85 ? 0.917 -34.062 21.109 1 70.56 85 ILE A N 1
ATOM 701 C CA . ILE A 1 85 ? -0.321 -34.312 21.828 1 70.56 85 ILE A CA 1
ATOM 702 C C . ILE A 1 85 ? -0.93 -35.625 21.375 1 70.56 85 ILE A C 1
ATOM 704 O O . ILE A 1 85 ? -1.623 -36.281 22.141 1 70.56 85 ILE A O 1
ATOM 708 N N . ASP A 1 86 ? -0.701 -36 20.156 1 68.44 86 ASP A N 1
ATOM 709 C CA . ASP A 1 86 ? -1.261 -37.219 19.609 1 68.44 86 ASP A CA 1
ATOM 710 C C . ASP A 1 86 ? -0.7 -38.469 20.328 1 68.44 86 ASP A C 1
ATOM 712 O O . ASP A 1 86 ? -1.391 -39.469 20.484 1 68.44 86 ASP A O 1
ATOM 716 N N . ILE A 1 87 ? 0.502 -38.375 20.75 1 58.16 87 ILE A N 1
ATOM 717 C CA . ILE A 1 87 ? 1.161 -39.5 21.391 1 58.16 87 ILE A CA 1
ATOM 718 C C . ILE A 1 87 ? 0.732 -39.594 22.859 1 58.16 87 ILE A C 1
ATOM 720 O O . ILE A 1 87 ? 0.542 -40.688 23.391 1 58.16 87 ILE A O 1
ATOM 724 N N . ILE A 1 88 ? 0.565 -38.469 23.422 1 51.66 88 ILE A N 1
ATOM 725 C CA . ILE A 1 88 ? 0.139 -38.531 24.812 1 51.66 88 ILE A CA 1
ATOM 726 C C . ILE A 1 88 ? -1.194 -39.281 24.906 1 51.66 88 ILE A C 1
ATOM 728 O O . ILE A 1 88 ? -1.393 -40.094 25.812 1 51.66 88 ILE A O 1
ATOM 732 N N . HIS A 1 89 ? -2.014 -39.062 23.938 1 47.34 89 HIS A N 1
ATOM 733 C CA . HIS A 1 89 ? -3.299 -39.75 24.031 1 47.34 89 HIS A CA 1
ATOM 734 C C . HIS A 1 89 ? -3.168 -41.219 23.672 1 47.34 89 HIS A C 1
ATOM 736 O O . HIS A 1 89 ? -3.92 -42.062 24.172 1 47.34 89 HIS A O 1
ATOM 742 N N . ASP A 1 90 ? -2.318 -41.531 22.828 1 45.16 90 ASP A N 1
ATOM 743 C CA . ASP A 1 90 ? -2.209 -42.969 22.484 1 45.16 90 ASP A CA 1
ATOM 744 C C . ASP A 1 90 ? -1.606 -43.75 23.641 1 45.16 90 ASP A C 1
ATOM 746 O O . ASP A 1 90 ? -1.833 -44.969 23.75 1 45.16 90 ASP A O 1
ATOM 750 N N . ARG A 1 91 ? -0.85 -43.156 24.484 1 42.38 91 ARG A N 1
ATOM 751 C CA . ARG A 1 91 ? -0.344 -43.875 25.656 1 42.38 91 ARG A CA 1
ATOM 752 C C . ARG A 1 91 ? -1.455 -44.094 26.688 1 42.38 91 ARG A C 1
ATOM 754 O O . ARG A 1 91 ? -1.485 -45.156 27.344 1 42.38 91 ARG A O 1
ATOM 761 N N . ASP A 1 92 ? -2.34 -43.156 26.906 1 38.66 92 ASP A N 1
ATOM 762 C CA . ASP A 1 92 ? -3.318 -43.344 27.984 1 38.66 92 ASP A CA 1
ATOM 763 C C . ASP A 1 92 ? -4.398 -44.344 27.562 1 38.66 92 ASP A C 1
ATOM 765 O O . ASP A 1 92 ? -5.223 -44.75 28.391 1 38.66 92 ASP A O 1
ATOM 769 N N . ILE A 1 93 ? -4.699 -44.656 26.297 1 36.81 93 ILE A N 1
ATOM 770 C CA . ILE A 1 93 ? -5.785 -45.594 26.078 1 36.81 93 ILE A CA 1
ATOM 771 C C . ILE A 1 93 ? -5.348 -47 26.547 1 36.81 93 ILE A C 1
ATOM 773 O O . ILE A 1 93 ? -6.18 -47.875 26.75 1 36.81 93 ILE A O 1
ATOM 777 N N . ASN A 1 94 ? -4.121 -47.406 26.672 1 34.75 94 ASN A N 1
ATOM 778 C CA . ASN A 1 94 ? -3.996 -48.75 27.156 1 34.75 94 ASN A CA 1
ATOM 779 C C . ASN A 1 94 ? -4.242 -48.844 28.672 1 34.75 94 ASN A C 1
ATOM 781 O O . ASN A 1 94 ? -4.004 -49.875 29.281 1 34.75 94 ASN A O 1
ATOM 785 N N . ARG A 1 95 ? -4.102 -47.781 29.562 1 29.22 95 ARG A N 1
ATOM 786 C CA . ARG A 1 95 ? -4.402 -48 30.969 1 29.22 95 ARG A CA 1
ATOM 787 C C . ARG A 1 95 ? -5.906 -48.094 31.203 1 29.22 95 ARG A C 1
ATOM 789 O O . ARG A 1 95 ? -6.625 -47.125 31 1 29.22 95 ARG A O 1
ATOM 796 N N . SER A 1 96 ? -6.641 -49.25 31.125 1 29.14 96 SER A N 1
ATOM 797 C CA . SER A 1 96 ? -7.863 -49.844 31.641 1 29.14 96 SER A CA 1
ATOM 798 C C . SER A 1 96 ? -8.102 -49.5 33.094 1 29.14 96 SER A C 1
ATOM 800 O O . SER A 1 96 ? -9.109 -49.906 33.688 1 29.14 96 SER A O 1
ATOM 802 N N . GLU A 1 97 ? -7.184 -49.281 34.062 1 29.06 97 GLU A N 1
ATOM 803 C CA . GLU A 1 97 ? -7.688 -49.25 35.438 1 29.06 97 GLU A CA 1
ATOM 804 C C . GLU A 1 97 ? -8.633 -48.062 35.625 1 29.06 97 GLU A C 1
ATOM 806 O O . GLU A 1 97 ? -8.445 -47.25 36.531 1 29.06 97 GLU A O 1
ATOM 811 N N . LEU A 1 98 ? -9.172 -47.344 34.562 1 25.8 98 LEU A N 1
ATOM 812 C CA . LEU A 1 98 ? -10.117 -46.281 34.875 1 25.8 98 LEU A CA 1
ATOM 813 C C . LEU A 1 98 ? -11.383 -46.844 35.5 1 25.8 98 LEU A C 1
ATOM 815 O O . LEU A 1 98 ? -12.469 -46.281 35.344 1 25.8 98 LEU A O 1
ATOM 819 N N . VAL A 1 99 ? -11.32 -48.094 36.031 1 25.97 99 VAL A N 1
ATOM 820 C CA . VAL A 1 99 ? -12.648 -48.438 36.562 1 25.97 99 VAL A CA 1
ATOM 821 C C . VAL A 1 99 ? -13.102 -47.375 37.562 1 25.97 99 VAL A C 1
ATOM 823 O O . VAL A 1 99 ? -14.188 -46.812 37.438 1 25.97 99 VAL A O 1
ATOM 826 N N . GLY A 1 100 ? -13.055 -47.781 39.031 1 23.38 100 GLY A N 1
ATOM 827 C CA . GLY A 1 100 ? -13.953 -47.75 40.188 1 23.38 100 GLY A CA 1
ATOM 828 C C . GLY A 1 100 ? -13.859 -46.438 40.969 1 23.38 100 GLY A C 1
ATOM 829 O O . GLY A 1 100 ? -14.289 -46.375 42.125 1 23.38 100 GLY A O 1
ATOM 830 N N . ILE A 1 101 ? -12.883 -45.531 40.75 1 23.72 101 ILE A N 1
ATOM 831 C CA . ILE A 1 101 ? -12.711 -44.625 41.906 1 23.72 101 ILE A CA 1
ATOM 832 C C . ILE A 1 101 ? -14.023 -43.906 42.188 1 23.72 101 ILE A C 1
ATOM 834 O O . ILE A 1 101 ? -14.539 -43.188 41.344 1 23.72 101 ILE A O 1
ATOM 838 N N . ASP A 1 102 ? -14.828 -44.375 43.188 1 22.36 102 ASP A N 1
ATOM 839 C CA . ASP A 1 102 ? -15.969 -44 44.031 1 22.36 102 ASP A CA 1
ATOM 840 C C . ASP A 1 102 ? -15.875 -42.531 44.469 1 22.36 102 ASP A C 1
ATOM 842 O O . ASP A 1 102 ? -14.797 -41.938 44.438 1 22.36 102 ASP A O 1
ATOM 846 N N . GLU A 1 103 ? -17.078 -41.938 45.094 1 23.92 103 GLU A N 1
ATOM 847 C CA . GLU A 1 103 ? -17.688 -40.688 45.469 1 23.92 103 GLU A CA 1
ATOM 848 C C . GLU A 1 103 ? -16.781 -39.906 46.438 1 23.92 103 GLU A C 1
ATOM 850 O O . GLU A 1 103 ? -16.766 -38.688 46.438 1 23.92 103 GLU A O 1
ATOM 855 N N . ASN A 1 104 ? -16.297 -40.531 47.562 1 21.69 104 ASN A N 1
ATOM 856 C CA . ASN A 1 104 ? -16.281 -39.906 48.875 1 21.69 104 ASN A CA 1
ATOM 857 C C . ASN A 1 104 ? -15.141 -38.875 49 1 21.69 104 ASN A C 1
ATOM 859 O O . ASN A 1 104 ? -15.195 -37.969 49.844 1 21.69 104 ASN A O 1
ATOM 863 N N . THR A 1 105 ? -13.844 -39.312 48.906 1 20.88 105 THR A N 1
ATOM 864 C CA . THR A 1 105 ? -12.898 -38.688 49.812 1 20.88 105 THR A CA 1
ATOM 865 C C . THR A 1 105 ? -12.547 -37.281 49.344 1 20.88 105 THR A C 1
ATOM 867 O O . THR A 1 105 ? -11.883 -37.125 48.312 1 20.88 105 THR A O 1
ATOM 870 N N . ARG A 1 106 ? -13.32 -36.094 49.656 1 20.48 106 ARG A N 1
ATOM 871 C CA . ARG A 1 106 ? -13.328 -34.625 49.656 1 20.48 106 ARG A CA 1
ATOM 872 C C . ARG A 1 106 ? -12.016 -34.094 50.188 1 20.48 106 ARG A C 1
ATOM 874 O O . ARG A 1 106 ? -11.773 -32.875 50.125 1 20.48 106 ARG A O 1
ATOM 881 N N . GLU A 1 107 ? -11.414 -34.781 51.156 1 20.17 107 GLU A N 1
ATOM 882 C CA . GLU A 1 107 ? -10.82 -33.875 52.156 1 20.17 107 GLU A CA 1
ATOM 883 C C . GLU A 1 107 ? -9.688 -33.062 51.562 1 20.17 107 GLU A C 1
ATOM 885 O O . GLU A 1 107 ? -9.703 -31.828 51.625 1 20.17 107 GLU A O 1
ATOM 890 N N . LYS A 1 108 ? -8.43 -33.031 52.25 1 20.27 108 LYS A N 1
ATOM 891 C CA . LYS A 1 108 ? -7.5 -32.094 52.844 1 20.27 108 LYS A CA 1
ATOM 892 C C . LYS A 1 108 ? -6.336 -31.781 51.906 1 20.27 108 LYS A C 1
ATOM 894 O O . LYS A 1 108 ? -5.332 -31.203 52.312 1 20.27 108 LYS A O 1
ATOM 899 N N . THR A 1 109 ? -6.238 -32.344 50.688 1 20.8 109 THR A N 1
ATOM 900 C CA . THR A 1 109 ? -4.82 -32.344 50.344 1 20.8 109 THR A CA 1
ATOM 901 C C . THR A 1 109 ? -4.297 -30.922 50.156 1 20.8 109 THR A C 1
ATOM 903 O O . THR A 1 109 ? -4.875 -30.125 49.438 1 20.8 109 THR A O 1
ATOM 906 N N . GLN A 1 110 ? -3.336 -30.391 51.031 1 22.39 110 GLN A N 1
ATOM 907 C CA . GLN A 1 110 ? -2.521 -29.219 51.281 1 22.39 110 GLN A CA 1
ATOM 908 C C . GLN A 1 110 ? -1.794 -28.75 50.031 1 22.39 110 GLN A C 1
ATOM 910 O O . GLN A 1 110 ? -1.296 -29.562 49.25 1 22.39 110 GLN A O 1
ATOM 915 N N . GLN A 1 111 ? -1.916 -27.391 49.75 1 21.36 111 GLN A N 1
ATOM 916 C CA . GLN A 1 111 ? -1.659 -26.438 48.656 1 21.36 111 GLN A CA 1
ATOM 917 C C . GLN A 1 111 ? -0.167 -26.328 48.375 1 21.36 111 GLN A C 1
ATOM 919 O O . GLN A 1 111 ? 0.52 -25.453 48.875 1 21.36 111 GLN A O 1
ATOM 924 N N . LYS A 1 112 ? 0.735 -27.359 48.469 1 21.56 112 LYS A N 1
ATOM 925 C CA . LYS A 1 112 ? 2.127 -26.969 48.281 1 21.56 112 LYS A CA 1
ATOM 926 C C . LYS A 1 112 ? 2.324 -26.297 46.938 1 21.56 112 LYS A C 1
ATOM 928 O O . LYS A 1 112 ? 1.93 -26.844 45.906 1 21.56 112 LYS A O 1
ATOM 933 N N . SER A 1 113 ? 2.498 -24.938 46.875 1 22.91 113 SER A N 1
ATOM 934 C CA . SER A 1 113 ? 2.789 -23.875 45.938 1 22.91 113 SER A CA 1
ATOM 935 C C . SER A 1 113 ? 4.016 -24.203 45.094 1 22.91 113 SER A C 1
ATOM 937 O O . SER A 1 113 ? 5.148 -24.094 45.562 1 22.91 113 SER A O 1
ATOM 939 N N . SER A 1 114 ? 4.16 -25.438 44.531 1 23.12 114 SER A N 1
ATOM 940 C CA . SER A 1 114 ? 5.398 -25.672 43.781 1 23.12 114 SER A CA 1
ATOM 941 C C . SER A 1 114 ? 5.66 -24.578 42.75 1 23.12 114 SER A C 1
ATOM 943 O O . SER A 1 114 ? 4.734 -24.141 42.094 1 23.12 114 SER A O 1
ATOM 945 N N . ASN A 1 115 ? 6.699 -23.75 42.969 1 25.17 115 ASN A N 1
ATOM 946 C CA . ASN A 1 115 ? 7.402 -22.688 42.25 1 25.17 115 ASN A CA 1
ATOM 947 C C . ASN A 1 115 ? 7.684 -23.078 40.812 1 25.17 115 ASN A C 1
ATOM 949 O O . ASN A 1 115 ? 8.578 -23.891 40.531 1 25.17 115 ASN A O 1
ATOM 953 N N . CYS A 1 116 ? 6.672 -23.344 40 1 23.78 116 CYS A N 1
ATOM 954 C CA . CYS A 1 116 ? 6.902 -23.609 38.594 1 23.78 116 CYS A CA 1
ATOM 955 C C . CYS A 1 116 ? 7.656 -22.453 37.938 1 23.78 116 CYS A C 1
ATOM 957 O O . CYS A 1 116 ? 7.102 -21.375 37.719 1 23.78 116 CYS A O 1
ATOM 959 N N . SER A 1 117 ? 8.93 -22.281 38.312 1 26.91 117 SER A N 1
ATOM 960 C CA . SER A 1 117 ? 9.859 -21.422 37.562 1 26.91 117 SER A CA 1
ATOM 961 C C . SER A 1 117 ? 9.688 -21.594 36.062 1 26.91 117 SER A C 1
ATOM 963 O O . SER A 1 117 ? 9.852 -22.703 35.531 1 26.91 117 SER A O 1
ATOM 965 N N . GLU A 1 118 ? 8.742 -20.859 35.531 1 26.8 118 GLU A N 1
ATOM 966 C CA . GLU A 1 118 ? 8.555 -20.719 34.094 1 26.8 118 GLU A CA 1
ATOM 967 C C . GLU A 1 118 ? 9.883 -20.469 33.375 1 26.8 118 GLU A C 1
ATOM 969 O O . GLU A 1 118 ? 10.352 -19.344 33.312 1 26.8 118 GLU A O 1
ATOM 974 N N . THR A 1 119 ? 10.961 -21.172 33.75 1 28.23 119 THR A N 1
ATOM 975 C CA . THR A 1 119 ? 12.086 -21.172 32.812 1 28.23 119 THR A CA 1
ATOM 976 C C . THR A 1 119 ? 11.594 -21.156 31.375 1 28.23 119 THR A C 1
ATOM 978 O O . THR A 1 119 ? 10.734 -21.953 31 1 28.23 119 THR A O 1
ATOM 981 N N . GLY A 1 120 ? 11.438 -19.891 30.812 1 29.19 120 GLY A N 1
ATOM 982 C CA . GLY A 1 120 ? 11.344 -19.766 29.359 1 29.19 120 GLY A CA 1
ATOM 983 C C . GLY A 1 120 ? 11.984 -20.922 28.625 1 29.19 120 GLY A C 1
ATOM 984 O O . GLY A 1 120 ? 13.148 -20.844 28.234 1 29.19 120 GLY A O 1
ATOM 985 N N . LYS A 1 121 ? 11.867 -22.062 29.219 1 30.53 121 LYS A N 1
ATOM 986 C CA . LYS A 1 121 ? 12.375 -23.266 28.562 1 30.53 121 LYS A CA 1
ATOM 987 C C . LYS A 1 121 ? 12.086 -23.25 27.062 1 30.53 121 LYS A C 1
ATOM 989 O O . LYS A 1 121 ? 10.953 -23 26.641 1 30.53 121 LYS A O 1
ATOM 994 N N . ASN A 1 122 ? 13.062 -22.75 26.25 1 34.91 122 ASN A N 1
ATOM 995 C CA . ASN A 1 122 ? 13.109 -23.078 24.828 1 34.91 122 ASN A CA 1
ATOM 996 C C . ASN A 1 122 ? 12.359 -24.359 24.516 1 34.91 122 ASN A C 1
ATOM 998 O O . ASN A 1 122 ? 12.75 -25.438 24.984 1 34.91 122 ASN A O 1
ATOM 1002 N N . VAL A 1 123 ? 11.188 -24.453 24.812 1 40.09 123 VAL A N 1
ATOM 1003 C CA . VAL A 1 123 ? 10.523 -25.672 24.344 1 40.09 123 VAL A CA 1
ATOM 1004 C C . VAL A 1 123 ? 11.273 -26.266 23.156 1 40.09 123 VAL A C 1
ATOM 1006 O O . VAL A 1 123 ? 11.336 -25.641 22.094 1 40.09 123 VAL A O 1
ATOM 1009 N N . GLY A 1 124 ? 12.398 -26.781 23.281 1 45.94 124 GLY A N 1
ATOM 1010 C CA . GLY A 1 124 ? 13.289 -27.5 22.391 1 45.94 124 GLY A CA 1
ATOM 1011 C C . GLY A 1 124 ? 12.562 -28.203 21.25 1 45.94 124 GLY A C 1
ATOM 1012 O O . GLY A 1 124 ? 11.469 -28.734 21.453 1 45.94 124 GLY A O 1
ATOM 1013 N N . TYR A 1 125 ? 12.805 -27.703 20.031 1 59.88 125 TYR A N 1
ATOM 1014 C CA . TYR A 1 125 ? 12.469 -28.359 18.781 1 59.88 125 TYR A CA 1
ATOM 1015 C C . TYR A 1 125 ? 12.711 -29.875 18.875 1 59.88 125 TYR A C 1
ATOM 1017 O O . TYR A 1 125 ? 13.836 -30.312 19.109 1 59.88 125 TYR A O 1
ATOM 1025 N N . ASN A 1 126 ? 11.656 -30.562 19.344 1 68.94 126 ASN A N 1
ATOM 1026 C CA . ASN A 1 126 ? 11.797 -32 19.234 1 68.94 126 ASN A CA 1
ATOM 1027 C C . ASN A 1 126 ? 11.586 -32.5 17.812 1 68.94 126 ASN A C 1
ATOM 1029 O O . ASN A 1 126 ? 10.469 -32.438 17.281 1 68.94 126 ASN A O 1
ATOM 1033 N N . PRO A 1 127 ? 12.664 -32.875 17.188 1 77.62 127 PRO A N 1
ATOM 1034 C CA . PRO A 1 127 ? 12.633 -33.25 15.766 1 77.62 127 PRO A CA 1
ATOM 1035 C C . PRO A 1 127 ? 11.719 -34.438 15.5 1 77.62 127 PRO A C 1
ATOM 1037 O O . PRO A 1 127 ? 11.383 -34.719 14.344 1 77.62 127 PRO A O 1
ATOM 1040 N N . LYS A 1 128 ? 11.203 -35.031 16.578 1 82.5 128 LYS A N 1
ATOM 1041 C CA . LYS A 1 128 ? 10.398 -36.25 16.391 1 82.5 128 LYS A CA 1
ATOM 1042 C C . LYS A 1 128 ? 8.938 -35.906 16.141 1 82.5 128 LYS A C 1
ATOM 1044 O O . LYS A 1 128 ? 8.172 -36.719 15.633 1 82.5 128 LYS A O 1
ATOM 1049 N N . TYR A 1 129 ? 8.703 -34.719 16.516 1 89.12 129 TYR A N 1
ATOM 1050 C CA . TYR A 1 129 ? 7.293 -34.344 16.438 1 89.12 129 TYR A CA 1
ATOM 1051 C C . TYR A 1 129 ? 7.078 -33.188 15.484 1 89.12 129 TYR A C 1
ATOM 1053 O O . TYR A 1 129 ? 7.984 -32.375 15.266 1 89.12 129 TYR A O 1
ATOM 1061 N N . LEU A 1 130 ? 5.898 -33.25 14.914 1 90.88 130 LEU A N 1
ATOM 1062 C CA . LEU A 1 130 ? 5.453 -32.094 14.156 1 90.88 130 LEU A CA 1
ATOM 1063 C C . LEU A 1 130 ? 5.086 -30.938 15.086 1 90.88 130 LEU A C 1
ATOM 1065 O O . LEU A 1 130 ? 4.32 -31.125 16.031 1 90.88 130 LEU A O 1
ATOM 1069 N N . GLN A 1 131 ? 5.648 -29.859 14.859 1 88.31 131 GLN A N 1
ATOM 1070 C CA . GLN A 1 131 ? 5.352 -28.688 15.672 1 88.31 131 GLN A CA 1
ATOM 1071 C C . GLN A 1 131 ? 3.904 -28.25 15.492 1 88.31 131 GLN A C 1
ATOM 1073 O O . GLN A 1 131 ? 3.363 -28.297 14.391 1 88.31 131 GLN A O 1
ATOM 1078 N N . VAL A 1 132 ? 3.299 -27.766 16.531 1 88.44 132 VAL A N 1
ATOM 1079 C CA . VAL A 1 132 ? 1.898 -27.344 16.547 1 88.44 132 VAL A CA 1
ATOM 1080 C C . VAL A 1 132 ? 1.698 -26.188 15.555 1 88.44 132 VAL A C 1
ATOM 1082 O O . VAL A 1 132 ? 0.689 -26.141 14.852 1 88.44 132 VAL A O 1
ATOM 1085 N N . GLN A 1 133 ? 2.646 -25.312 15.523 1 85.88 133 GLN A N 1
ATOM 1086 C CA . GLN A 1 133 ? 2.541 -24.156 14.625 1 85.88 133 GLN A CA 1
ATOM 1087 C C . GLN A 1 133 ? 2.502 -24.609 13.164 1 85.88 133 GLN A C 1
ATOM 1089 O O . GLN A 1 133 ? 1.756 -24.047 12.359 1 85.88 133 GLN A O 1
ATOM 1094 N N . ARG A 1 134 ? 3.232 -25.609 12.906 1 89.94 134 ARG A N 1
ATOM 1095 C CA . ARG A 1 134 ? 3.271 -26.125 11.547 1 89.94 134 ARG A CA 1
ATOM 1096 C C . ARG A 1 134 ? 1.996 -26.891 11.211 1 89.94 134 ARG A C 1
ATOM 1098 O O . ARG A 1 134 ? 1.507 -26.828 10.086 1 89.94 134 ARG A O 1
ATOM 1105 N N . TYR A 1 135 ? 1.563 -27.609 12.172 1 91.44 135 TYR A N 1
ATOM 1106 C CA . TYR A 1 135 ? 0.292 -28.312 11.984 1 91.44 135 TYR A CA 1
ATOM 1107 C C . TYR A 1 135 ? -0.818 -27.328 11.633 1 91.44 135 TYR A C 1
ATOM 1109 O O . TYR A 1 135 ? -1.585 -27.547 10.695 1 91.44 135 TYR A O 1
ATOM 1117 N N . ARG A 1 136 ? -0.886 -26.266 12.32 1 87 136 ARG A N 1
ATOM 1118 C CA . ARG A 1 136 ? -1.891 -25.234 12.078 1 87 136 ARG A CA 1
ATOM 1119 C C . ARG A 1 136 ? -1.686 -24.578 10.711 1 87 136 ARG A C 1
ATOM 1121 O O . ARG A 1 136 ? -2.65 -24.328 9.984 1 87 136 ARG A O 1
ATOM 1128 N N . ALA A 1 137 ? -0.476 -24.359 10.359 1 88.06 137 ALA A N 1
ATOM 1129 C CA . ALA A 1 137 ? -0.148 -23.734 9.078 1 88.06 137 ALA A CA 1
ATOM 1130 C C . ALA A 1 137 ? -0.62 -24.594 7.914 1 88.06 137 ALA A C 1
ATOM 1132 O O . ALA A 1 137 ? -1.188 -24.094 6.945 1 88.06 137 ALA A O 1
ATOM 1133 N N . LEU A 1 138 ? -0.414 -25.875 8.086 1 91.44 138 LEU A N 1
ATOM 1134 C CA . LEU A 1 138 ? -0.749 -26.797 7.004 1 91.44 138 LEU A CA 1
ATOM 1135 C C . LEU A 1 138 ? -2.246 -27.078 6.977 1 91.44 138 LEU A C 1
ATOM 1137 O O . LEU A 1 138 ? -2.867 -27.078 5.914 1 91.44 138 LEU A O 1
ATOM 1141 N N . LYS A 1 139 ? -2.764 -27.25 8.094 1 88.62 139 LYS A N 1
ATOM 1142 C CA . LYS A 1 139 ? -4.152 -27.688 8.172 1 88.62 139 LYS A CA 1
ATOM 1143 C C . LYS A 1 139 ? -5.113 -26.516 8.062 1 88.62 139 LYS A C 1
ATOM 1145 O O . LYS A 1 139 ? -6.066 -26.547 7.285 1 88.62 139 LYS A O 1
ATOM 1150 N N . GLU A 1 140 ? -4.816 -25.469 8.859 1 83.06 140 GLU A N 1
ATOM 1151 C CA . GLU A 1 140 ? -5.762 -24.375 8.969 1 83.06 140 GLU A CA 1
ATOM 1152 C C . GLU A 1 140 ? -5.457 -23.266 7.953 1 83.06 140 GLU A C 1
ATOM 1154 O O . GLU A 1 140 ? -6.355 -22.797 7.262 1 83.06 140 GLU A O 1
ATOM 1159 N N . GLU A 1 141 ? -4.211 -22.953 7.812 1 82.25 141 GLU A N 1
ATOM 1160 C CA . GLU A 1 141 ? -3.842 -21.828 6.945 1 82.25 141 GLU A CA 1
ATOM 1161 C C . GLU A 1 141 ? -3.625 -22.297 5.508 1 82.25 141 GLU A C 1
ATOM 1163 O O . GLU A 1 141 ? -3.49 -21.484 4.598 1 82.25 141 GLU A O 1
ATOM 1168 N N . LYS A 1 142 ? -3.58 -23.625 5.352 1 86.88 142 LYS A N 1
ATOM 1169 C CA . LYS A 1 142 ? -3.434 -24.25 4.035 1 86.88 142 LYS A CA 1
ATOM 1170 C C . LYS A 1 142 ? -2.1 -23.875 3.396 1 86.88 142 LYS A C 1
ATOM 1172 O O . LYS A 1 142 ? -2.045 -23.547 2.207 1 86.88 142 LYS A O 1
ATOM 1177 N N . HIS A 1 143 ? -1.162 -23.828 4.273 1 88.75 143 HIS A N 1
ATOM 1178 C CA . HIS A 1 143 ? 0.192 -23.641 3.766 1 88.75 143 HIS A CA 1
ATOM 1179 C C . HIS A 1 143 ? 0.564 -24.734 2.77 1 88.75 143 HIS A C 1
ATOM 1181 O O . HIS A 1 143 ? 0.162 -25.891 2.93 1 88.75 143 HIS A O 1
ATOM 1187 N N . CYS A 1 144 ? 1.462 -24.438 1.855 1 91.44 144 CYS A N 1
ATOM 1188 C CA . CYS A 1 144 ? 1.625 -25.344 0.722 1 91.44 144 CYS A CA 1
ATOM 1189 C C . CYS A 1 144 ? 2.967 -26.062 0.787 1 91.44 144 CYS A C 1
ATOM 1191 O O . CYS A 1 144 ? 3.227 -26.969 -0 1 91.44 144 CYS A O 1
ATOM 1193 N N . TYR A 1 145 ? 3.812 -25.734 1.753 1 93 145 TYR A N 1
ATOM 1194 C CA . TYR A 1 145 ? 5.145 -26.328 1.794 1 93 145 TYR A CA 1
ATOM 1195 C C . TYR A 1 145 ? 5.273 -27.297 2.971 1 93 145 TYR A C 1
ATOM 1197 O O . TYR A 1 145 ? 4.871 -26.969 4.09 1 93 145 TYR A O 1
ATOM 1205 N N . VAL A 1 146 ? 5.715 -28.422 2.713 1 95.31 146 VAL A N 1
ATOM 1206 C CA . VAL A 1 146 ? 6.109 -29.391 3.738 1 95.31 146 VAL A CA 1
ATOM 1207 C C . VAL A 1 146 ? 7.629 -29.516 3.768 1 95.31 146 VAL A C 1
ATOM 1209 O O . VAL A 1 146 ? 8.25 -29.844 2.752 1 95.31 146 VAL A O 1
ATOM 1212 N N . TYR A 1 147 ? 8.172 -29.375 4.848 1 94.19 147 TYR A N 1
ATOM 1213 C CA . TYR A 1 147 ? 9.625 -29.359 4.973 1 94.19 147 TYR A CA 1
ATOM 1214 C C . TYR A 1 147 ? 10.148 -30.75 5.348 1 94.19 147 TYR A C 1
ATOM 1216 O O . TYR A 1 147 ? 9.383 -31.609 5.797 1 94.19 147 TYR A O 1
ATOM 1224 N N . ASP A 1 148 ? 11.398 -30.984 5.188 1 92.94 148 ASP A N 1
ATOM 1225 C CA . ASP A 1 148 ? 12.039 -32.281 5.336 1 92.94 148 ASP A CA 1
ATOM 1226 C C . ASP A 1 148 ? 11.867 -32.812 6.758 1 92.94 148 ASP A C 1
ATOM 1228 O O . ASP A 1 148 ? 11.586 -34 6.957 1 92.94 148 ASP A O 1
ATOM 1232 N N . PHE A 1 149 ? 11.938 -31.906 7.742 1 90.81 149 PHE A N 1
ATOM 1233 C CA . PHE A 1 149 ? 11.922 -32.344 9.133 1 90.81 149 PHE A CA 1
ATOM 1234 C C . PHE A 1 149 ? 10.508 -32.688 9.578 1 90.81 149 PHE A C 1
ATOM 1236 O O . PHE A 1 149 ? 10.305 -33.219 10.672 1 90.81 149 PHE A O 1
ATOM 1243 N N . GLU A 1 150 ? 9.578 -32.5 8.727 1 94.44 150 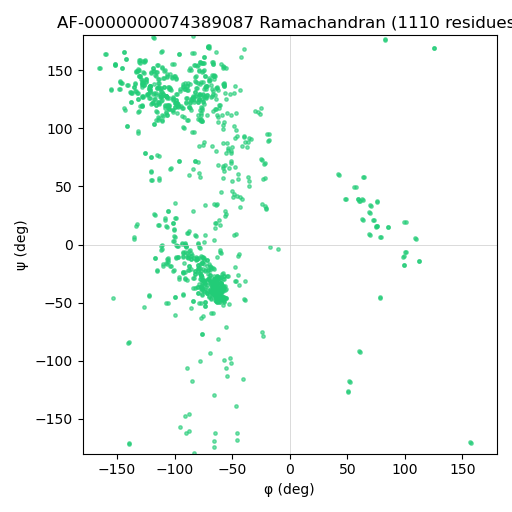GLU A N 1
ATOM 1244 C CA . GLU A 1 150 ? 8.18 -32.75 9.102 1 94.44 150 GLU A CA 1
ATOM 1245 C C . GLU A 1 150 ? 7.703 -34.094 8.625 1 94.44 150 GLU A C 1
ATOM 1247 O O . GLU A 1 150 ? 6.648 -34.594 9.047 1 94.44 150 GLU A O 1
ATOM 1252 N N . VAL A 1 151 ? 8.422 -34.719 7.832 1 95.56 151 VAL A N 1
ATOM 1253 C CA . VAL A 1 151 ? 8.016 -35.969 7.207 1 95.56 151 VAL A CA 1
ATOM 1254 C C . VAL A 1 151 ? 8.469 -37.156 8.07 1 95.56 151 VAL A C 1
ATOM 1256 O O . VAL A 1 151 ? 9.609 -37.188 8.547 1 95.56 151 VAL A O 1
ATOM 1259 N N . LEU A 1 152 ? 7.684 -38.125 8.336 1 93.38 152 LEU A N 1
ATOM 1260 C CA . LEU A 1 152 ? 7.957 -39.25 9.195 1 93.38 152 LEU A CA 1
ATOM 1261 C C . LEU A 1 152 ? 9.023 -40.156 8.586 1 93.38 152 LEU A C 1
ATOM 1263 O O . LEU A 1 152 ? 10.047 -40.438 9.227 1 93.38 152 LEU A O 1
ATOM 1267 N N . ASP A 1 153 ? 8.883 -40.719 7.418 1 90.12 153 ASP A N 1
ATOM 1268 C CA . ASP A 1 153 ? 9.82 -41.625 6.758 1 90.12 153 ASP A CA 1
ATOM 1269 C C . ASP A 1 153 ? 10.398 -40.969 5.496 1 90.12 153 ASP A C 1
ATOM 1271 O O . ASP A 1 153 ? 10.195 -41.5 4.391 1 90.12 153 ASP A O 1
ATOM 1275 N N . ILE A 1 154 ? 11.297 -40.094 5.793 1 92.25 154 ILE A N 1
ATOM 1276 C CA . ILE A 1 154 ? 11.805 -39.281 4.691 1 92.25 154 ILE A CA 1
ATOM 1277 C C . ILE A 1 154 ? 12.789 -40.094 3.863 1 92.25 154 ILE A C 1
ATOM 1279 O O . ILE A 1 154 ? 12.93 -39.906 2.656 1 92.25 154 ILE A O 1
ATOM 1283 N N . SER A 1 155 ? 13.461 -41 4.441 1 90.44 155 SER A N 1
ATOM 1284 C CA . SER A 1 155 ? 14.484 -41.812 3.77 1 90.44 155 SER A CA 1
ATOM 1285 C C . SER A 1 155 ? 13.891 -42.625 2.629 1 90.44 155 SER A C 1
ATOM 1287 O O . SER A 1 155 ? 14.531 -42.812 1.597 1 90.44 155 SER A O 1
ATOM 1289 N N . ASN A 1 156 ? 12.703 -43.031 2.744 1 91.06 156 ASN A N 1
ATOM 1290 C CA . ASN A 1 156 ? 12.055 -43.875 1.747 1 91.06 156 ASN A CA 1
ATOM 1291 C C . ASN A 1 156 ? 11.656 -43.062 0.511 1 91.06 156 ASN A C 1
ATOM 1293 O O . ASN A 1 156 ? 11.367 -43.625 -0.541 1 91.06 156 ASN A O 1
ATOM 1297 N N . LEU A 1 157 ? 11.727 -41.812 0.65 1 93.38 157 LEU A N 1
ATOM 1298 C CA . LEU A 1 157 ? 11.266 -40.969 -0.444 1 93.38 157 LEU A CA 1
ATOM 1299 C C . LEU A 1 157 ? 12.375 -40.75 -1.468 1 93.38 157 LEU A C 1
ATOM 1301 O O . LEU A 1 157 ? 12.133 -40.25 -2.562 1 93.38 157 LEU A O 1
ATOM 1305 N N . GLY A 1 158 ? 13.562 -41.125 -1.196 1 90.81 158 GLY A N 1
ATOM 1306 C CA . GLY A 1 158 ? 14.703 -40.969 -2.082 1 90.81 158 GLY A CA 1
ATOM 1307 C C . GLY A 1 158 ? 14.609 -41.812 -3.338 1 90.81 158 GLY A C 1
ATOM 1308 O O . GLY A 1 158 ? 15.273 -41.531 -4.336 1 90.81 158 GLY A O 1
ATOM 1309 N N . LYS A 1 159 ? 13.828 -42.812 -3.355 1 92.06 159 LYS A N 1
ATOM 1310 C CA . LYS A 1 159 ? 13.719 -43.75 -4.484 1 92.06 159 LYS A CA 1
ATOM 1311 C C . LYS A 1 159 ? 12.828 -43.156 -5.582 1 92.06 159 LYS A C 1
ATOM 1313 O O . LYS A 1 159 ? 12.859 -43.625 -6.723 1 92.06 159 LYS A O 1
ATOM 1318 N N . TYR A 1 160 ? 12.211 -42.156 -5.234 1 94.06 160 TYR A N 1
ATOM 1319 C CA . TYR A 1 160 ? 11.289 -41.562 -6.199 1 94.06 160 TYR A CA 1
ATOM 1320 C C . TYR A 1 160 ? 11.914 -40.344 -6.879 1 94.06 160 TYR A C 1
ATOM 1322 O O . TYR A 1 160 ? 12.68 -39.594 -6.254 1 94.06 160 TYR A O 1
ATOM 1330 N N . GLU A 1 161 ? 11.578 -40.188 -8.117 1 93.19 161 GLU A N 1
ATOM 1331 C CA . GLU A 1 161 ? 12.117 -39.094 -8.906 1 93.19 161 GLU A CA 1
ATOM 1332 C C . GLU A 1 161 ? 11.477 -37.75 -8.5 1 93.19 161 GLU A C 1
ATOM 1334 O O . GLU A 1 161 ? 10.289 -37.719 -8.172 1 93.19 161 GLU A O 1
ATOM 1339 N N . PRO A 1 162 ? 12.32 -36.688 -8.57 1 95.25 162 PRO A N 1
ATOM 1340 C CA . PRO A 1 162 ? 11.719 -35.375 -8.336 1 95.25 162 PRO A CA 1
ATOM 1341 C C . PRO A 1 162 ? 10.562 -35.062 -9.281 1 95.25 162 PRO A C 1
ATOM 1343 O O . PRO A 1 162 ? 10.641 -35.375 -10.477 1 95.25 162 PRO A O 1
ATOM 1346 N N . GLY A 1 163 ? 9.516 -34.531 -8.742 1 95.38 163 GLY A N 1
ATOM 1347 C CA . GLY A 1 163 ? 8.352 -34.219 -9.562 1 95.38 163 GLY A CA 1
ATOM 1348 C C . GLY A 1 163 ? 7.242 -35.25 -9.445 1 95.38 163 GLY A C 1
ATOM 1349 O O . GLY A 1 163 ? 6.137 -35.031 -9.945 1 95.38 163 GLY A O 1
ATOM 1350 N N . SER A 1 164 ? 7.496 -36.344 -8.742 1 95.88 164 SER A N 1
ATOM 1351 C CA . SER A 1 164 ? 6.457 -37.344 -8.547 1 95.88 164 SER A CA 1
ATOM 1352 C C . SER A 1 164 ? 5.332 -36.781 -7.668 1 95.88 164 SER A C 1
ATOM 1354 O O . SER A 1 164 ? 5.574 -36 -6.758 1 95.88 164 SER A O 1
ATOM 1356 N N . PHE A 1 165 ? 4.141 -37.25 -8.016 1 97.69 165 PHE A N 1
ATOM 1357 C CA . PHE A 1 165 ? 2.986 -36.844 -7.227 1 97.69 165 PHE A CA 1
ATOM 1358 C C . PHE A 1 165 ? 2.764 -37.812 -6.062 1 97.69 165 PHE A C 1
ATOM 1360 O O . PHE A 1 165 ? 2.879 -39.031 -6.219 1 97.69 165 PHE A O 1
ATOM 1367 N N . VAL A 1 166 ? 2.477 -37.25 -4.891 1 97.62 166 VAL A N 1
ATOM 1368 C CA . VAL A 1 166 ? 2.285 -38.062 -3.691 1 97.62 166 VAL A CA 1
ATOM 1369 C C . VAL A 1 166 ? 1.026 -37.594 -2.957 1 97.62 166 VAL A C 1
ATOM 1371 O O . VAL A 1 166 ? 0.605 -36.438 -3.09 1 97.62 166 VAL A O 1
ATOM 1374 N N . ASN A 1 167 ? 0.396 -38.531 -2.301 1 97.88 167 ASN A N 1
ATOM 1375 C CA . ASN A 1 167 ? -0.659 -38.219 -1.347 1 97.88 167 ASN A CA 1
ATOM 1376 C C . ASN A 1 167 ? -0.091 -37.938 0.04 1 97.88 167 ASN A C 1
ATOM 1378 O O . ASN A 1 167 ? 0.575 -38.781 0.632 1 97.88 167 ASN A O 1
ATOM 1382 N N . VAL A 1 168 ? -0.355 -36.781 0.561 1 97.62 168 VAL A N 1
ATOM 1383 C CA . VAL A 1 168 ? 0.198 -36.406 1.852 1 97.62 168 VAL A CA 1
ATOM 1384 C C . VAL A 1 168 ? -0.878 -36.5 2.93 1 97.62 168 VAL A C 1
ATOM 1386 O O . VAL A 1 168 ? -2.012 -36.062 2.729 1 97.62 168 VAL A O 1
ATOM 1389 N N . HIS A 1 169 ? -0.474 -37.094 4.027 1 96.94 169 HIS A N 1
ATOM 1390 C CA . HIS A 1 169 ? -1.364 -37.281 5.164 1 96.94 169 HIS A CA 1
ATOM 1391 C C . HIS A 1 169 ? -0.692 -36.875 6.465 1 96.94 169 HIS A C 1
ATOM 1393 O O . HIS A 1 169 ? 0.536 -36.906 6.578 1 96.94 169 HIS A O 1
ATOM 1399 N N . PHE A 1 170 ? -1.564 -36.406 7.348 1 95.38 170 PHE A N 1
ATOM 1400 C CA . PHE A 1 170 ? -1.059 -36.281 8.711 1 95.38 170 PHE A CA 1
ATOM 1401 C C . PHE A 1 170 ? -0.855 -37.625 9.352 1 95.38 170 PHE A C 1
ATOM 1403 O O . PHE A 1 170 ? -1.279 -38.656 8.805 1 95.38 170 PHE A O 1
ATOM 1410 N N . TYR A 1 171 ? -0.234 -37.625 10.445 1 91.06 171 TYR A N 1
ATOM 1411 C CA . TYR A 1 171 ? 0.072 -38.875 11.133 1 91.06 171 TYR A CA 1
ATOM 1412 C C . TYR A 1 171 ? -1.198 -39.656 11.422 1 91.06 171 TYR A C 1
ATOM 1414 O O . TYR A 1 171 ? -1.207 -40.906 11.32 1 91.06 171 TYR A O 1
ATOM 1422 N N . ASN A 1 172 ? -2.303 -38.969 11.742 1 87.88 172 ASN A N 1
ATOM 1423 C CA . ASN A 1 172 ? -3.58 -39.562 12.062 1 87.88 172 ASN A CA 1
ATOM 1424 C C . ASN A 1 172 ? -4.359 -39.938 10.805 1 87.88 172 ASN A C 1
ATOM 1426 O O . ASN A 1 172 ? -5.566 -40.188 10.859 1 87.88 172 ASN A O 1
ATOM 1430 N N . LYS A 1 173 ? -3.803 -39.844 9.625 1 85 173 LYS A N 1
ATOM 1431 C CA . LYS A 1 173 ? -4.344 -40.25 8.336 1 85 173 LYS A CA 1
ATOM 1432 C C . LYS A 1 173 ? -5.328 -39.219 7.801 1 85 173 LYS A C 1
ATOM 1434 O O . LYS A 1 173 ? -6.066 -39.5 6.852 1 85 173 LYS A O 1
ATOM 1439 N N . GLU A 1 174 ? -5.305 -38.219 8.57 1 92.69 174 GLU A N 1
ATOM 1440 C CA . GLU A 1 174 ? -6.074 -37.125 8 1 92.69 174 GLU A CA 1
ATOM 1441 C C . GLU A 1 174 ? -5.461 -36.625 6.695 1 92.69 174 GLU A C 1
ATOM 1443 O O . GLU A 1 174 ? -4.238 -36.5 6.59 1 92.69 174 GLU A O 1
ATOM 1448 N N . ARG A 1 175 ? -6.301 -36.438 5.738 1 94.75 175 ARG A N 1
ATOM 1449 C CA . ARG A 1 175 ? -5.855 -36.094 4.398 1 94.75 175 ARG A CA 1
ATOM 1450 C C . ARG A 1 175 ? -5.402 -34.625 4.352 1 94.75 175 ARG A C 1
ATOM 1452 O O . ARG A 1 175 ? -6.051 -33.75 4.926 1 94.75 175 ARG A O 1
ATOM 1459 N N . LEU A 1 176 ? -4.312 -34.375 3.773 1 95.19 176 LEU A N 1
ATOM 1460 C CA . LEU A 1 176 ? -3.785 -33.031 3.596 1 95.19 176 LEU A CA 1
ATOM 1461 C C . LEU A 1 176 ? -3.924 -32.562 2.145 1 95.19 176 LEU A C 1
ATOM 1463 O O . LEU A 1 176 ? -4.406 -31.469 1.876 1 95.19 176 LEU A O 1
ATOM 1467 N N . GLY A 1 177 ? -3.467 -33.406 1.221 1 96.62 177 GLY A N 1
ATOM 1468 C CA . GLY A 1 177 ? -3.594 -33.062 -0.187 1 96.62 177 GLY A CA 1
ATOM 1469 C C . GLY A 1 177 ? -2.592 -33.781 -1.069 1 96.62 177 GLY A C 1
ATOM 1470 O O . GLY A 1 177 ? -2.012 -34.812 -0.664 1 96.62 177 GLY A O 1
ATOM 1471 N N . ILE A 1 178 ? -2.518 -33.375 -2.336 1 97.75 178 ILE A N 1
ATOM 1472 C CA . ILE A 1 178 ? -1.576 -33.906 -3.312 1 97.75 178 ILE A CA 1
ATOM 1473 C C . ILE A 1 178 ? -0.368 -32.969 -3.43 1 97.75 178 ILE A C 1
ATOM 1475 O O . ILE A 1 178 ? -0.522 -31.766 -3.547 1 97.75 178 ILE A O 1
ATOM 1479 N N . GLY A 1 179 ? 0.791 -33.531 -3.336 1 97.56 179 GLY A N 1
ATOM 1480 C CA . GLY A 1 179 ? 1.994 -32.719 -3.422 1 97.56 179 GLY A CA 1
ATOM 1481 C C . GLY A 1 179 ? 2.98 -33.219 -4.457 1 97.56 179 GLY A C 1
ATOM 1482 O O . GLY A 1 179 ? 2.891 -34.375 -4.902 1 97.56 179 GLY A O 1
ATOM 1483 N N . MET A 1 180 ? 3.836 -32.344 -4.902 1 97.19 180 MET A N 1
ATOM 1484 C CA . MET A 1 180 ? 4.98 -32.688 -5.734 1 97.19 180 MET A CA 1
ATOM 1485 C C . MET A 1 180 ? 6.227 -32.938 -4.883 1 97.19 180 MET A C 1
ATOM 1487 O O . MET A 1 180 ? 6.57 -32.094 -4.043 1 97.19 180 MET A O 1
ATOM 1491 N N . LEU A 1 181 ? 6.906 -33.969 -5.215 1 96.81 181 LEU A N 1
ATOM 1492 C CA . LEU A 1 181 ? 7.977 -34.438 -4.344 1 96.81 181 LEU A CA 1
ATOM 1493 C C . LEU A 1 181 ? 9.344 -34.062 -4.914 1 96.81 181 LEU A C 1
ATOM 1495 O O . LEU A 1 181 ? 9.562 -34.156 -6.121 1 96.81 181 LEU A O 1
ATOM 1499 N N . ASN A 1 182 ? 10.227 -33.531 -4.07 1 95.62 182 ASN A N 1
ATOM 1500 C CA . ASN A 1 182 ? 11.672 -33.469 -4.273 1 95.62 182 ASN A CA 1
ATOM 1501 C C . ASN A 1 182 ? 12.43 -33.719 -2.977 1 95.62 182 ASN A C 1
ATOM 1503 O O . ASN A 1 182 ? 12.664 -32.812 -2.193 1 95.62 182 ASN A O 1
ATOM 1507 N N . ARG A 1 183 ? 12.906 -34.875 -2.889 1 94.62 183 ARG A N 1
ATOM 1508 C CA . ARG A 1 183 ? 13.508 -35.344 -1.637 1 94.62 183 ARG A CA 1
ATOM 1509 C C . ARG A 1 183 ? 14.781 -34.531 -1.327 1 94.62 183 ARG A C 1
ATOM 1511 O O . ARG A 1 183 ? 15.109 -34.344 -0.16 1 94.62 183 ARG A O 1
ATOM 1518 N N . LYS A 1 184 ? 15.453 -34.094 -2.271 1 92.19 184 LYS A N 1
ATOM 1519 C CA . LYS A 1 184 ? 16.75 -33.438 -2.072 1 92.19 184 LYS A CA 1
ATOM 1520 C C . LYS A 1 184 ? 16.578 -32 -1.595 1 92.19 184 LYS A C 1
ATOM 1522 O O . LYS A 1 184 ? 17.5 -31.391 -1.062 1 92.19 184 LYS A O 1
ATOM 1527 N N . SER A 1 185 ? 15.445 -31.453 -1.813 1 92.12 185 SER A N 1
ATOM 1528 C CA . SER A 1 185 ? 15.148 -30.094 -1.412 1 92.12 185 SER A CA 1
ATOM 1529 C C . SER A 1 185 ? 14.727 -30.016 0.053 1 92.12 185 SER A C 1
ATOM 1531 O O . SER A 1 185 ? 14.281 -31.016 0.625 1 92.12 185 SER A O 1
ATOM 1533 N N . ASN A 1 186 ? 14.953 -28.812 0.672 1 91.19 186 ASN A N 1
ATOM 1534 C CA . ASN A 1 186 ? 14.43 -28.594 2.018 1 91.19 186 ASN A CA 1
ATOM 1535 C C . ASN A 1 186 ? 12.906 -28.625 2.043 1 91.19 186 ASN A C 1
ATOM 1537 O O . ASN A 1 186 ? 12.305 -29.047 3.035 1 91.19 186 ASN A O 1
ATOM 1541 N N . ILE A 1 187 ? 12.359 -28.078 1.03 1 94.12 187 ILE A N 1
ATOM 1542 C CA . ILE A 1 187 ? 10.93 -28.234 0.808 1 94.12 187 ILE A CA 1
ATOM 1543 C C . ILE A 1 187 ? 10.664 -29.547 0.07 1 94.12 187 ILE A C 1
ATOM 1545 O O . ILE A 1 187 ? 10.688 -29.594 -1.162 1 94.12 187 ILE A O 1
ATOM 1549 N N . VAL A 1 188 ? 10.336 -30.547 0.774 1 95.81 188 VAL A N 1
ATOM 1550 C CA . VAL A 1 188 ? 10.281 -31.891 0.233 1 95.81 188 VAL A CA 1
ATOM 1551 C C . VAL A 1 188 ? 9.008 -32.062 -0.588 1 95.81 188 VAL A C 1
ATOM 1553 O O . VAL A 1 188 ? 9.008 -32.812 -1.585 1 95.81 188 VAL A O 1
ATOM 1556 N N . ILE A 1 189 ? 7.988 -31.469 -0.079 1 96.75 189 ILE A N 1
ATOM 1557 C CA . ILE A 1 189 ? 6.719 -31.625 -0.777 1 96.75 189 ILE A CA 1
ATOM 1558 C C . ILE A 1 189 ? 6.059 -30.25 -0.945 1 96.75 189 ILE A C 1
ATOM 1560 O O . ILE A 1 189 ? 5.941 -29.484 0.017 1 96.75 189 ILE A O 1
ATOM 1564 N N . ARG A 1 190 ? 5.633 -29.922 -2.111 1 96.06 190 ARG A N 1
ATOM 1565 C CA . ARG A 1 190 ? 4.824 -28.75 -2.414 1 96.06 190 ARG A CA 1
ATOM 1566 C C . ARG A 1 190 ? 3.387 -29.156 -2.742 1 96.06 190 ARG A C 1
ATOM 1568 O O . ARG A 1 190 ? 3.121 -29.734 -3.797 1 96.06 190 ARG A O 1
ATOM 1575 N N . ILE A 1 191 ? 2.502 -28.766 -1.925 1 95.62 191 ILE A N 1
ATOM 1576 C CA . ILE A 1 191 ? 1.104 -29.141 -2.086 1 95.62 191 ILE A CA 1
ATOM 1577 C C . ILE A 1 191 ? 0.477 -28.344 -3.223 1 95.62 191 ILE A C 1
ATOM 1579 O O . ILE A 1 191 ? 0.518 -27.109 -3.217 1 95.62 191 ILE A O 1
ATOM 1583 N N . ILE A 1 192 ? -0.142 -28.984 -4.18 1 95.31 192 ILE A N 1
ATOM 1584 C CA . ILE A 1 192 ? -0.685 -28.281 -5.336 1 95.31 192 ILE A CA 1
ATOM 1585 C C . ILE A 1 192 ? -2.207 -28.406 -5.355 1 95.31 192 ILE A C 1
ATOM 1587 O O . ILE A 1 192 ? -2.895 -27.641 -6.027 1 95.31 192 ILE A O 1
ATOM 1591 N N . GLU A 1 193 ? -2.664 -29.406 -4.68 1 93.94 193 GLU A N 1
ATOM 1592 C CA . GLU A 1 193 ? -4.102 -29.656 -4.652 1 93.94 193 GLU A CA 1
ATOM 1593 C C . GLU A 1 193 ? -4.531 -30.234 -3.305 1 93.94 193 GLU A C 1
ATOM 1595 O O . GLU A 1 193 ? -3.842 -31.078 -2.736 1 93.94 193 GLU A O 1
ATOM 1600 N N . LYS A 1 194 ? -5.617 -29.797 -2.801 1 90.38 194 LYS A N 1
ATOM 1601 C CA . LYS A 1 194 ? -6.078 -30.234 -1.485 1 90.38 194 LYS A CA 1
ATOM 1602 C C . LYS A 1 194 ? -6.977 -31.453 -1.597 1 90.38 194 LYS A C 1
ATOM 1604 O O . LYS A 1 194 ? -7.035 -32.281 -0.674 1 90.38 194 LYS A O 1
ATOM 1609 N N . ASP A 1 195 ? -7.676 -31.578 -2.686 1 92 195 ASP A N 1
ATOM 1610 C CA . ASP A 1 195 ? -8.492 -32.781 -2.914 1 92 195 ASP A CA 1
ATOM 1611 C C . ASP A 1 195 ? -7.637 -33.969 -3.342 1 92 195 ASP A C 1
ATOM 1613 O O . ASP A 1 195 ? -7.281 -34.094 -4.516 1 92 195 ASP A O 1
ATOM 1617 N N . ILE A 1 196 ? -7.465 -34.844 -2.48 1 94.56 196 ILE A N 1
ATOM 1618 C CA . ILE A 1 196 ? -6.539 -35.969 -2.654 1 94.56 196 ILE A CA 1
ATOM 1619 C C . ILE A 1 196 ? -7.074 -36.938 -3.713 1 94.56 196 ILE A C 1
ATOM 1621 O O . ILE A 1 196 ? -6.32 -37.719 -4.277 1 94.56 196 ILE A O 1
ATOM 1625 N N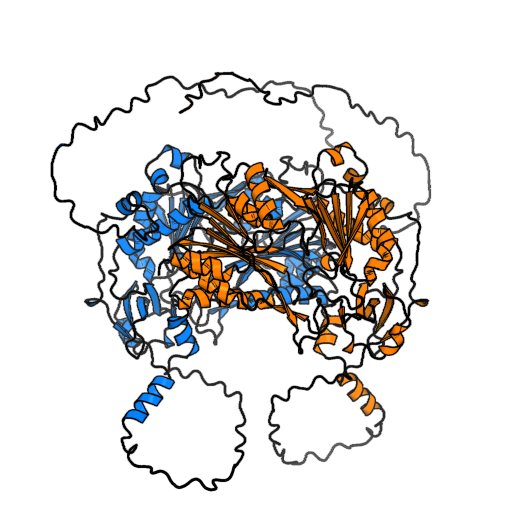 . GLU A 1 197 ? -8.312 -36.875 -4.051 1 94.31 197 GLU A N 1
ATOM 1626 C CA . GLU A 1 197 ? -8.922 -37.812 -4.988 1 94.31 197 GLU A CA 1
ATOM 1627 C C . GLU A 1 197 ? -8.836 -37.281 -6.422 1 94.31 197 GLU A C 1
ATOM 1629 O O . GLU A 1 197 ? -9.07 -38.031 -7.375 1 94.31 197 GLU A O 1
ATOM 1634 N N . LYS A 1 198 ? -8.414 -36.156 -6.566 1 95.31 198 LYS A N 1
ATOM 1635 C CA . LYS A 1 198 ? -8.375 -35.531 -7.887 1 95.31 198 LYS A CA 1
ATOM 1636 C C . LYS A 1 198 ? -7.32 -36.188 -8.766 1 95.31 198 LYS A C 1
ATOM 1638 O O . LYS A 1 198 ? -6.246 -36.562 -8.289 1 95.31 198 LYS A O 1
ATOM 1643 N N . VAL A 1 199 ? -7.66 -36.281 -10.008 1 95.19 199 VAL A N 1
ATOM 1644 C CA . VAL A 1 199 ? -6.699 -36.781 -10.977 1 95.19 199 VAL A CA 1
ATOM 1645 C C . VAL A 1 199 ? -5.801 -35.656 -11.461 1 95.19 199 VAL A C 1
ATOM 1647 O O . VAL A 1 199 ? -6.289 -34.594 -11.852 1 95.19 199 VAL A O 1
ATOM 1650 N N . ILE A 1 200 ? -4.484 -35.875 -11.344 1 96.12 200 ILE A N 1
ATOM 1651 C CA . ILE A 1 200 ? -3.529 -34.875 -11.844 1 96.12 200 ILE A CA 1
ATOM 1652 C C . ILE A 1 200 ? -2.992 -35.344 -13.203 1 96.12 200 ILE A C 1
ATOM 1654 O O . ILE A 1 200 ? -2.359 -36.375 -13.312 1 96.12 200 ILE A O 1
ATOM 1658 N N . ASP A 1 201 ? -3.318 -34.625 -14.188 1 94.56 201 ASP A N 1
ATOM 1659 C CA . ASP A 1 201 ? -2.855 -34.906 -15.547 1 94.56 201 ASP A CA 1
ATOM 1660 C C . ASP A 1 201 ? -2.484 -33.594 -16.266 1 94.56 201 ASP A C 1
ATOM 1662 O O . ASP A 1 201 ? -2.338 -32.562 -15.617 1 94.56 201 ASP A O 1
ATOM 1666 N N . ASP A 1 202 ? -2.236 -33.656 -17.516 1 94.25 202 ASP A N 1
ATOM 1667 C CA . ASP A 1 202 ? -1.868 -32.5 -18.297 1 94.25 202 ASP A CA 1
ATOM 1668 C C . ASP A 1 202 ? -2.924 -31.406 -18.172 1 94.25 202 ASP A C 1
ATOM 1670 O O . ASP A 1 202 ? -2.59 -30.219 -18.047 1 94.25 202 ASP A O 1
ATOM 1674 N N . GLN A 1 203 ? -4.129 -31.797 -18.156 1 93.44 203 GLN A N 1
ATOM 1675 C CA . GLN A 1 203 ? -5.238 -30.859 -18.125 1 93.44 203 GLN A CA 1
ATOM 1676 C C . GLN A 1 203 ? -5.234 -30.047 -16.828 1 93.44 203 GLN A C 1
ATOM 1678 O O . GLN A 1 203 ? -5.621 -28.875 -16.812 1 93.44 203 GLN A O 1
ATOM 1683 N N . PHE A 1 204 ? -4.836 -30.719 -15.82 1 94.31 204 PHE A N 1
ATOM 1684 C CA . PHE A 1 204 ? -4.762 -30.031 -14.531 1 94.31 204 PHE A CA 1
ATOM 1685 C C . PHE A 1 204 ? -3.865 -28.812 -14.609 1 94.31 204 PHE A C 1
ATOM 1687 O O . PHE A 1 204 ? -4.258 -27.719 -14.195 1 94.31 204 PHE A O 1
ATOM 1694 N N . PHE A 1 205 ? -2.688 -28.906 -15.148 1 95.5 205 PHE A N 1
ATOM 1695 C CA . PHE A 1 205 ? -1.711 -27.828 -15.266 1 95.5 205 PHE A CA 1
ATOM 1696 C C . PHE A 1 205 ? -2.146 -26.812 -16.312 1 95.5 205 PHE A C 1
ATOM 1698 O O . PHE A 1 205 ? -1.991 -25.609 -16.125 1 95.5 205 PHE A O 1
ATOM 1705 N N . VAL A 1 206 ? -2.652 -27.297 -17.391 1 95.88 206 VAL A N 1
ATOM 1706 C CA . VAL A 1 206 ? -3.068 -26.422 -18.484 1 95.88 206 VAL A CA 1
ATOM 1707 C C . VAL A 1 206 ? -4.199 -25.516 -18.016 1 95.88 206 VAL A C 1
ATOM 1709 O O . VAL A 1 206 ? -4.207 -24.312 -18.312 1 95.88 206 VAL A O 1
ATOM 1712 N N . LYS A 1 207 ? -5.141 -26.078 -17.312 1 94.56 207 LYS A N 1
ATOM 1713 C CA . LYS A 1 207 ? -6.254 -25.297 -16.812 1 94.56 207 LYS A CA 1
ATOM 1714 C C . LYS A 1 207 ? -5.758 -24.156 -15.914 1 94.56 207 LYS A C 1
ATOM 1716 O O . LYS A 1 207 ? -6.195 -23.016 -16.047 1 94.56 207 LYS A O 1
ATOM 1721 N N . ARG A 1 208 ? -4.871 -24.469 -15.031 1 94.25 208 ARG A N 1
ATOM 1722 C CA . ARG A 1 208 ? -4.324 -23.469 -14.125 1 94.25 208 ARG A CA 1
ATOM 1723 C C . ARG A 1 208 ? -3.555 -22.391 -14.891 1 94.25 208 ARG A C 1
ATOM 1725 O O . ARG A 1 208 ? -3.604 -21.219 -14.539 1 94.25 208 ARG A O 1
ATOM 1732 N N . LEU A 1 209 ? -2.828 -22.828 -15.867 1 96.5 209 LEU A N 1
ATOM 1733 C CA . LEU A 1 209 ? -2.094 -21.891 -16.719 1 96.5 209 LEU A CA 1
ATOM 1734 C C . LEU A 1 209 ? -3.045 -20.938 -17.422 1 96.5 209 LEU A C 1
ATOM 1736 O O . LEU A 1 209 ? -2.828 -19.719 -17.406 1 96.5 209 LEU A O 1
ATOM 1740 N N . TYR A 1 210 ? -4.09 -21.453 -17.984 1 95.62 210 TYR A N 1
ATOM 1741 C CA . TYR A 1 210 ? -5.059 -20.641 -18.703 1 95.62 210 TYR A CA 1
ATOM 1742 C C . TYR A 1 210 ? -5.785 -19.688 -17.766 1 95.62 210 TYR A C 1
ATOM 1744 O O . TYR A 1 210 ? -6.09 -18.547 -18.125 1 95.62 210 TYR A O 1
ATOM 1752 N N . GLU A 1 211 ? -6.059 -20.188 -16.594 1 93.19 211 GLU A N 1
ATOM 1753 C CA . GLU A 1 211 ? -6.699 -19.312 -15.609 1 93.19 211 GLU A CA 1
ATOM 1754 C C . GLU A 1 211 ? -5.797 -18.141 -15.234 1 93.19 211 GLU A C 1
ATOM 1756 O O . GLU A 1 211 ? -6.273 -17.016 -15.078 1 93.19 211 GLU A O 1
ATOM 1761 N N . SER A 1 212 ? -4.559 -18.406 -15.047 1 93.75 212 SER A N 1
ATOM 1762 C CA . SER A 1 212 ? -3.605 -17.344 -14.719 1 93.75 212 SER A CA 1
ATOM 1763 C C . SER A 1 212 ? -3.531 -16.297 -15.82 1 93.75 212 SER A C 1
ATOM 1765 O O . SER A 1 212 ? -3.566 -15.094 -15.555 1 93.75 212 SER A O 1
ATOM 1767 N N . VAL A 1 213 ? -3.439 -16.734 -17.047 1 95.31 213 VAL A N 1
ATOM 1768 C CA . VAL A 1 213 ? -3.355 -15.836 -18.188 1 95.31 213 VAL A CA 1
ATOM 1769 C C . VAL A 1 213 ? -4.648 -15.031 -18.312 1 95.31 213 VAL A C 1
ATOM 1771 O O . VAL A 1 213 ? -4.609 -13.812 -18.531 1 95.31 213 VAL A O 1
ATOM 1774 N N . LYS A 1 214 ? -5.742 -15.688 -18.141 1 92.62 214 LYS A N 1
ATOM 1775 C CA . LYS A 1 214 ? -7.035 -15.016 -18.266 1 92.62 214 LYS A CA 1
ATOM 1776 C C . LYS A 1 214 ? -7.164 -13.898 -17.219 1 92.62 214 LYS A C 1
ATOM 1778 O O . LYS A 1 214 ? -7.715 -12.836 -17.516 1 92.62 214 LYS A O 1
ATOM 1783 N N . ARG A 1 215 ? -6.715 -14.156 -16.062 1 88.88 215 ARG A N 1
ATOM 1784 C CA . ARG A 1 215 ? -6.785 -13.141 -15.008 1 88.88 215 ARG A CA 1
ATOM 1785 C C . ARG A 1 215 ? -6.043 -11.875 -15.422 1 88.88 215 ARG A C 1
ATOM 1787 O O . ARG A 1 215 ? -6.539 -10.766 -15.219 1 88.88 215 ARG A O 1
ATOM 1794 N N . ARG A 1 216 ? -4.883 -12.031 -15.969 1 91.75 216 ARG A N 1
ATOM 1795 C CA . ARG A 1 216 ? -4.117 -10.875 -16.406 1 91.75 216 ARG A CA 1
ATOM 1796 C C . ARG A 1 216 ? -4.793 -10.188 -17.594 1 91.75 216 ARG A C 1
ATOM 1798 O O . ARG A 1 216 ? -4.84 -8.953 -17.656 1 91.75 216 ARG A O 1
ATOM 1805 N N . PHE A 1 217 ? -5.301 -10.961 -18.469 1 90.94 217 PHE A N 1
ATOM 1806 C CA . PHE A 1 217 ? -5.984 -10.414 -19.641 1 90.94 217 PHE A CA 1
ATOM 1807 C C . PHE A 1 217 ? -7.219 -9.617 -19.219 1 90.94 217 PHE A C 1
ATOM 1809 O O . PHE A 1 217 ? -7.465 -8.531 -19.734 1 90.94 217 PHE A O 1
ATOM 1816 N N . MET A 1 218 ? -7.891 -10.117 -18.281 1 84.31 218 MET A N 1
ATOM 1817 C CA . MET A 1 218 ? -9.141 -9.508 -17.859 1 84.31 218 MET A CA 1
ATOM 1818 C C . MET A 1 218 ? -8.883 -8.25 -17.031 1 84.31 218 MET A C 1
ATOM 1820 O O . MET A 1 218 ? -9.523 -7.219 -17.266 1 84.31 218 MET A O 1
ATOM 1824 N N . TYR A 1 219 ? -7.926 -8.367 -16.172 1 81.56 219 TYR A N 1
ATOM 1825 C CA . TYR A 1 219 ? -7.816 -7.305 -15.172 1 81.56 219 TYR A CA 1
ATOM 1826 C C . TYR A 1 219 ? -6.797 -6.258 -15.602 1 81.56 219 TYR A C 1
ATOM 1828 O O . TYR A 1 219 ? -6.898 -5.09 -15.219 1 81.56 219 TYR A O 1
ATOM 1836 N N . ILE A 1 220 ? -5.852 -6.652 -16.328 1 85.19 220 ILE A N 1
ATOM 1837 C CA . ILE A 1 220 ? -4.797 -5.715 -16.688 1 85.19 220 ILE A CA 1
ATOM 1838 C C . ILE A 1 220 ? -5.051 -5.176 -18.094 1 85.19 220 ILE A C 1
ATOM 1840 O O . ILE A 1 220 ? -4.984 -3.965 -18.328 1 85.19 220 ILE A O 1
ATOM 1844 N N . TYR A 1 221 ? -5.398 -6.039 -19.047 1 86.5 221 TYR A N 1
ATOM 1845 C CA . TYR A 1 221 ? -5.465 -5.637 -20.438 1 86.5 221 TYR A CA 1
ATOM 1846 C C . TYR A 1 221 ? -6.914 -5.5 -20.906 1 86.5 221 TYR A C 1
ATOM 1848 O O . TYR A 1 221 ? -7.184 -4.934 -21.953 1 86.5 221 TYR A O 1
ATOM 1856 N N . ASN A 1 222 ? -7.836 -5.98 -20.172 1 81.88 222 ASN A N 1
ATOM 1857 C CA . ASN A 1 222 ? -9.25 -5.934 -20.516 1 81.88 222 ASN A CA 1
ATOM 1858 C C . ASN A 1 222 ? -9.523 -6.57 -21.875 1 81.88 222 ASN A C 1
ATOM 1860 O O . ASN A 1 222 ? -10.164 -5.965 -22.734 1 81.88 222 ASN A O 1
ATOM 1864 N N . ILE A 1 223 ? -9.023 -7.742 -22.094 1 86.69 223 ILE A N 1
ATOM 1865 C CA . ILE A 1 223 ? -9.242 -8.492 -23.328 1 86.69 223 ILE A CA 1
ATOM 1866 C C . ILE A 1 223 ? -9.688 -9.914 -23 1 86.69 223 ILE A C 1
ATOM 1868 O O . ILE A 1 223 ? -9.469 -10.398 -21.891 1 86.69 223 ILE A O 1
ATOM 1872 N N . SER A 1 224 ? -10.305 -10.516 -23.953 1 87.69 224 SER A N 1
ATOM 1873 C CA . SER A 1 224 ? -10.734 -11.898 -23.828 1 87.69 224 SER A CA 1
ATOM 1874 C C . SER A 1 224 ? -9.641 -12.867 -24.266 1 87.69 224 SER A C 1
ATOM 1876 O O . SER A 1 224 ? -9.031 -12.68 -25.312 1 87.69 224 SER A O 1
ATOM 1878 N N . LEU A 1 225 ? -9.43 -13.859 -23.438 1 91.69 225 LEU A N 1
ATOM 1879 C CA . LEU A 1 225 ? -8.43 -14.875 -23.75 1 91.69 225 LEU A CA 1
ATOM 1880 C C . LEU A 1 225 ? -8.789 -15.586 -25.062 1 91.69 225 LEU A C 1
ATOM 1882 O O . LEU A 1 225 ? -7.922 -15.812 -25.906 1 91.69 225 LEU A O 1
ATOM 1886 N N . TYR A 1 226 ? -10.031 -15.93 -25.203 1 90.56 226 TYR A N 1
ATOM 1887 C CA . TYR A 1 226 ? -10.5 -16.625 -26.391 1 90.56 226 TYR A CA 1
ATOM 1888 C C . TYR A 1 226 ? -10.289 -15.773 -27.641 1 90.56 226 TYR A C 1
ATOM 1890 O O . TYR A 1 226 ? -9.805 -16.266 -28.672 1 90.56 226 TYR A O 1
ATOM 1898 N N . ASP A 1 227 ? -10.594 -14.492 -27.578 1 89.81 227 ASP A N 1
ATOM 1899 C CA . ASP A 1 227 ? -10.453 -13.594 -28.719 1 89.81 227 ASP A CA 1
ATOM 1900 C C . ASP A 1 227 ? -8.977 -13.383 -29.062 1 89.81 227 ASP A C 1
ATOM 1902 O O . ASP A 1 227 ? -8.617 -13.266 -30.234 1 89.81 227 ASP A O 1
ATOM 1906 N N . TYR A 1 228 ? -8.195 -13.359 -28.062 1 92.5 228 TYR A N 1
ATOM 1907 C CA . TYR A 1 228 ? -6.77 -13.164 -28.297 1 92.5 228 TYR A CA 1
ATOM 1908 C C . TYR A 1 228 ? -6.172 -14.344 -29.047 1 92.5 228 TYR A C 1
ATOM 1910 O O . TYR A 1 228 ? -5.355 -14.164 -29.953 1 92.5 228 TYR A O 1
ATOM 1918 N N . ILE A 1 229 ? -6.562 -15.5 -28.75 1 90.62 229 ILE A N 1
ATOM 1919 C CA . ILE A 1 229 ? -5.996 -16.703 -29.344 1 90.62 229 ILE A CA 1
ATOM 1920 C C . ILE A 1 229 ? -6.496 -16.859 -30.766 1 90.62 229 ILE A C 1
ATOM 1922 O O . ILE A 1 229 ? -5.746 -17.297 -31.656 1 90.62 229 ILE A O 1
ATOM 1926 N N . HIS A 1 230 ? -7.715 -16.391 -31.062 1 90.38 230 HIS A N 1
ATOM 1927 C CA . HIS A 1 230 ? -8.328 -16.734 -32.344 1 90.38 230 HIS A CA 1
ATOM 1928 C C . HIS A 1 230 ? -8.336 -15.531 -33.281 1 90.38 230 HIS A C 1
ATOM 1930 O O . HIS A 1 230 ? -8.531 -15.688 -34.5 1 90.38 230 HIS A O 1
ATOM 1936 N N . SER A 1 231 ? -8.133 -14.367 -32.75 1 90.12 231 SER A N 1
ATOM 1937 C CA . SER A 1 231 ? -8.156 -13.172 -33.594 1 90.12 231 SER A CA 1
ATOM 1938 C C . SER A 1 231 ? -6.75 -12.633 -33.844 1 90.12 231 SER A C 1
ATOM 1940 O O . SER A 1 231 ? -6.145 -12.062 -32.938 1 90.12 231 SER A O 1
ATOM 1942 N N . LEU A 1 232 ? -6.355 -12.648 -35.062 1 86.06 232 LEU A N 1
ATOM 1943 C CA . LEU A 1 232 ? -5.035 -12.141 -35.438 1 86.06 232 LEU A CA 1
ATOM 1944 C C . LEU A 1 232 ? -4.98 -10.625 -35.281 1 86.06 232 LEU A C 1
ATOM 1946 O O . LEU A 1 232 ? -3.928 -10.07 -34.938 1 86.06 232 LEU A O 1
ATOM 1950 N N . ASN A 1 233 ? -6.047 -10.016 -35.469 1 86.44 233 ASN A N 1
ATOM 1951 C CA . ASN A 1 233 ? -6.121 -8.562 -35.344 1 86.44 233 ASN A CA 1
ATOM 1952 C C . ASN A 1 233 ? -5.883 -8.109 -33.906 1 86.44 233 ASN A C 1
ATOM 1954 O O . ASN A 1 233 ? -5.121 -7.172 -33.656 1 86.44 233 ASN A O 1
ATOM 1958 N N . ILE A 1 234 ? -6.484 -8.852 -33 1 87.62 234 ILE A N 1
ATOM 1959 C CA . ILE A 1 234 ? -6.324 -8.508 -31.578 1 87.62 234 ILE A CA 1
ATOM 1960 C C . ILE A 1 234 ? -4.883 -8.766 -31.156 1 87.62 234 ILE A C 1
ATOM 1962 O O . ILE A 1 234 ? -4.273 -7.945 -30.453 1 87.62 234 ILE A O 1
ATOM 1966 N N . ARG A 1 235 ? -4.355 -9.781 -31.594 1 88.12 235 ARG A N 1
ATOM 1967 C CA . ARG A 1 235 ? -3.006 -10.18 -31.203 1 88.12 235 ARG A CA 1
ATOM 1968 C C . ARG A 1 235 ? -1.973 -9.188 -31.734 1 88.12 235 ARG A C 1
ATOM 1970 O O . ARG A 1 235 ? -0.968 -8.922 -31.062 1 88.12 235 ARG A O 1
ATOM 1977 N N . ASN A 1 236 ? -2.217 -8.672 -32.844 1 87.12 236 ASN A N 1
ATOM 1978 C CA . ASN A 1 236 ? -1.247 -7.77 -33.469 1 87.12 236 ASN A CA 1
ATOM 1979 C C . ASN A 1 236 ? -1.377 -6.352 -32.906 1 87.12 236 ASN A C 1
ATOM 1981 O O . ASN A 1 236 ? -0.433 -5.562 -33 1 87.12 236 ASN A O 1
ATOM 1985 N N . GLU A 1 237 ? -2.457 -6.07 -32.406 1 86.06 237 GLU A N 1
ATOM 1986 C CA . GLU A 1 237 ? -2.711 -4.703 -31.953 1 86.06 237 GLU A CA 1
ATOM 1987 C C . GLU A 1 237 ? -2.256 -4.496 -30.516 1 86.06 237 GLU A C 1
ATOM 1989 O O . GLU A 1 237 ? -1.95 -3.371 -30.109 1 86.06 237 GLU A O 1
ATOM 1994 N N . ILE A 1 238 ? -2.158 -5.578 -29.812 1 89.06 238 ILE A N 1
ATOM 1995 C CA . ILE A 1 238 ? -1.896 -5.41 -28.391 1 89.06 238 ILE A CA 1
ATOM 1996 C C . ILE A 1 238 ? -0.458 -5.82 -28.078 1 89.06 238 ILE A C 1
ATOM 1998 O O . ILE A 1 238 ? 0.001 -6.879 -28.516 1 89.06 238 ILE A O 1
ATOM 2002 N N . MET A 1 239 ? 0.281 -4.973 -27.422 1 91.5 239 MET A N 1
ATOM 2003 C CA . MET A 1 239 ? 1.605 -5.305 -26.906 1 91.5 239 MET A CA 1
ATOM 2004 C C . MET A 1 239 ? 1.529 -5.719 -25.438 1 91.5 239 MET A C 1
ATOM 2006 O O . MET A 1 239 ? 1.115 -4.934 -24.594 1 91.5 239 MET A O 1
ATOM 2010 N N . LEU A 1 240 ? 1.938 -6.922 -25.188 1 93.75 240 LEU A N 1
ATOM 2011 C CA . LEU A 1 240 ? 1.833 -7.461 -23.828 1 93.75 240 LEU A CA 1
ATOM 2012 C C . LEU A 1 240 ? 3.166 -7.352 -23.109 1 93.75 240 LEU A C 1
ATOM 2014 O O . LEU A 1 240 ? 4.203 -7.766 -23.625 1 93.75 240 LEU A O 1
ATOM 2018 N N . PHE A 1 241 ? 3.24 -6.75 -22 1 94.31 241 PHE A N 1
ATOM 2019 C CA . PHE A 1 241 ? 4.359 -6.703 -21.062 1 94.31 241 PHE A CA 1
ATOM 2020 C C . PHE A 1 241 ? 3.889 -6.992 -19.641 1 94.31 241 PHE A C 1
ATOM 2022 O O . PHE A 1 241 ? 3.424 -6.094 -18.938 1 94.31 241 PHE A O 1
ATOM 2029 N N . CYS A 1 242 ? 4.023 -8.258 -19.219 1 93.38 242 CYS A N 1
ATOM 2030 C CA . CYS A 1 242 ? 3.414 -8.609 -17.938 1 93.38 242 CYS A CA 1
ATOM 2031 C C . CYS A 1 242 ? 3.945 -9.938 -17.422 1 93.38 242 CYS A C 1
ATOM 2033 O O . CYS A 1 242 ? 4.414 -10.766 -18.203 1 93.38 242 CYS A O 1
ATOM 2035 N N . GLN A 1 243 ? 3.936 -10.078 -16.125 1 94 243 GLN A N 1
ATOM 2036 C CA . GLN A 1 243 ? 4.125 -11.391 -15.523 1 94 243 GLN A CA 1
ATOM 2037 C C . GLN A 1 243 ? 2.848 -12.227 -15.609 1 94 243 GLN A C 1
ATOM 2039 O O . GLN A 1 243 ? 1.902 -12 -14.852 1 94 243 GLN A O 1
ATOM 2044 N N . MET A 1 244 ? 2.83 -13.18 -16.406 1 95.38 244 MET A N 1
ATOM 2045 C CA . MET A 1 244 ? 1.616 -13.93 -16.719 1 95.38 244 MET A CA 1
ATOM 2046 C C . MET A 1 244 ? 1.366 -15.016 -15.68 1 95.38 244 MET A C 1
ATOM 2048 O O . MET A 1 244 ? 0.222 -15.414 -15.453 1 95.38 244 MET A O 1
ATOM 2052 N N . VAL A 1 245 ? 2.449 -15.5 -15.094 1 96.25 245 VAL A N 1
ATOM 2053 C CA . VAL A 1 245 ? 2.34 -16.516 -14.055 1 96.25 245 VAL A CA 1
ATOM 2054 C C . VAL A 1 245 ? 3.242 -16.156 -12.875 1 96.25 245 VAL A C 1
ATOM 2056 O O . VAL A 1 245 ? 4.422 -15.852 -13.062 1 96.25 245 VAL A O 1
ATOM 2059 N N . ASN A 1 246 ? 2.691 -16.234 -11.68 1 92.75 246 ASN A N 1
ATOM 2060 C CA . ASN A 1 246 ? 3.4 -15.852 -10.461 1 92.75 246 ASN A CA 1
ATOM 2061 C C . ASN A 1 246 ? 3.51 -17.031 -9.492 1 92.75 246 ASN A C 1
ATOM 2063 O O . ASN A 1 246 ? 3.08 -16.922 -8.344 1 92.75 246 ASN A O 1
ATOM 2067 N N . SER A 1 247 ? 4.07 -18.109 -9.977 1 92.75 247 SER A N 1
ATOM 2068 C CA . SER A 1 247 ? 4.418 -19.25 -9.156 1 92.75 247 SER A CA 1
ATOM 2069 C C . SER A 1 247 ? 3.24 -19.688 -8.289 1 92.75 247 SER A C 1
ATOM 2071 O O . SER A 1 247 ? 2.131 -19.875 -8.789 1 92.75 247 SER A O 1
ATOM 2073 N N . PHE A 1 248 ? 3.449 -19.797 -6.973 1 89.31 248 PHE A N 1
ATOM 2074 C CA . PHE A 1 248 ? 2.459 -20.328 -6.039 1 89.31 248 PHE A CA 1
ATOM 2075 C C . PHE A 1 248 ? 1.222 -19.438 -6.008 1 89.31 248 PHE A C 1
ATOM 2077 O O . PHE A 1 248 ? 0.112 -19.906 -5.762 1 89.31 248 PHE A O 1
ATOM 2084 N N . ASN A 1 249 ? 1.406 -18.25 -6.285 1 88.81 249 ASN A N 1
ATOM 2085 C CA . ASN A 1 249 ? 0.289 -17.312 -6.219 1 88.81 249 ASN A CA 1
ATOM 2086 C C . ASN A 1 249 ? -0.741 -17.594 -7.309 1 88.81 249 ASN A C 1
ATOM 2088 O O . ASN A 1 249 ? -1.888 -17.156 -7.215 1 88.81 249 ASN A O 1
ATOM 2092 N N . ASP A 1 250 ? -0.343 -18.281 -8.281 1 90.69 250 ASP A N 1
ATOM 2093 C CA . ASP A 1 250 ? -1.258 -18.703 -9.336 1 90.69 250 ASP A CA 1
ATOM 2094 C C . ASP A 1 250 ? -1.434 -20.219 -9.336 1 90.69 250 ASP A C 1
ATOM 2096 O O . ASP A 1 250 ? -1.747 -20.812 -10.367 1 90.69 250 ASP A O 1
ATOM 2100 N N . TYR A 1 251 ? -1.084 -20.859 -8.328 1 90.88 251 TYR A N 1
ATOM 2101 C CA . TYR A 1 251 ? -1.302 -22.281 -8.094 1 90.88 251 TYR A CA 1
ATOM 2102 C C . TYR A 1 251 ? -0.386 -23.125 -8.977 1 90.88 251 TYR A C 1
ATOM 2104 O O . TYR A 1 251 ? -0.732 -24.25 -9.336 1 90.88 251 TYR A O 1
ATOM 2112 N N . LEU A 1 252 ? 0.657 -22.547 -9.422 1 95.25 252 LEU A N 1
ATOM 2113 C CA . LEU A 1 252 ? 1.714 -23.234 -10.148 1 95.25 252 LEU A CA 1
ATOM 2114 C C . LEU A 1 252 ? 3.07 -23 -9.492 1 95.25 252 LEU A C 1
ATOM 2116 O O . LEU A 1 252 ? 3.891 -22.234 -10.008 1 95.25 252 LEU A O 1
ATOM 2120 N N . PRO A 1 253 ? 3.312 -23.734 -8.422 1 93.5 253 PRO A N 1
ATOM 2121 C CA . PRO A 1 253 ? 4.5 -23.438 -7.617 1 93.5 253 PRO A CA 1
ATOM 2122 C C . PRO A 1 253 ? 5.801 -23.609 -8.398 1 93.5 253 PRO A C 1
ATOM 2124 O O . PRO A 1 253 ? 6.098 -24.703 -8.883 1 93.5 253 PRO A O 1
ATOM 2127 N N . GLY A 1 254 ? 6.535 -22.5 -8.492 1 94.31 254 GLY A N 1
ATOM 2128 C CA . GLY A 1 254 ? 7.859 -22.547 -9.086 1 94.31 254 GLY A CA 1
ATOM 2129 C C . GLY A 1 254 ? 7.875 -22.094 -10.539 1 94.31 254 GLY A C 1
ATOM 2130 O O . GLY A 1 254 ? 8.945 -21.969 -11.141 1 94.31 254 GLY A O 1
ATOM 2131 N N . LEU A 1 255 ? 6.738 -21.922 -11.094 1 97 255 LEU A N 1
ATOM 2132 C CA . LEU A 1 255 ? 6.668 -21.469 -12.477 1 97 255 LEU A CA 1
ATOM 2133 C C . LEU A 1 255 ? 6.438 -19.953 -12.539 1 97 255 LEU A C 1
ATOM 2135 O O . LEU A 1 255 ? 5.461 -19.453 -11.977 1 97 255 LEU A O 1
ATOM 2139 N N . VAL A 1 256 ? 7.324 -19.266 -13.109 1 95.75 256 VAL A N 1
ATOM 2140 C CA . VAL A 1 256 ? 7.191 -17.828 -13.336 1 95.75 256 VAL A CA 1
ATOM 2141 C C . VAL A 1 256 ? 7.312 -17.531 -14.836 1 95.75 256 VAL A C 1
ATOM 2143 O O . VAL A 1 256 ? 8.266 -17.969 -15.484 1 95.75 256 VAL A O 1
ATOM 2146 N N . VAL A 1 257 ? 6.371 -16.859 -15.375 1 97.31 257 VAL A N 1
ATOM 2147 C CA . VAL A 1 257 ? 6.375 -16.594 -16.812 1 97.31 257 VAL A CA 1
ATOM 2148 C C . VAL A 1 257 ? 6.195 -15.086 -17.047 1 97.31 257 VAL A C 1
ATOM 2150 O O . VAL A 1 257 ? 5.262 -14.477 -16.516 1 97.31 257 VAL A O 1
ATOM 2153 N N . HIS A 1 258 ? 7.062 -14.547 -17.812 1 96.25 258 HIS A N 1
ATOM 2154 C CA . HIS A 1 258 ? 6.953 -13.164 -18.25 1 96.25 258 HIS A CA 1
ATOM 2155 C C . HIS A 1 258 ? 6.793 -13.086 -19.766 1 96.25 258 HIS A C 1
ATOM 2157 O O . HIS A 1 258 ? 7.387 -13.883 -20.5 1 96.25 258 HIS A O 1
ATOM 2163 N N . ILE A 1 259 ? 6.047 -12.141 -20.203 1 96.25 259 ILE A N 1
ATOM 2164 C CA . ILE A 1 259 ? 5.914 -11.898 -21.641 1 96.25 259 ILE A CA 1
ATOM 2165 C C . ILE A 1 259 ? 6.41 -10.492 -21.969 1 96.25 259 ILE A C 1
ATOM 2167 O O . ILE A 1 259 ? 6.113 -9.539 -21.25 1 96.25 259 ILE A O 1
ATOM 2171 N N . PHE A 1 260 ? 7.215 -10.398 -22.891 1 95.69 260 PHE A N 1
ATOM 2172 C CA . PHE A 1 260 ? 7.73 -9.148 -23.453 1 95.69 260 PHE A CA 1
ATOM 2173 C C . PHE A 1 260 ? 7.402 -9.039 -24.938 1 95.69 260 PHE A C 1
ATOM 2175 O O . PHE A 1 260 ? 8.281 -9.195 -25.781 1 95.69 260 PHE A O 1
ATOM 2182 N N . HIS A 1 261 ? 6.141 -8.75 -25.156 1 93.19 261 HIS A N 1
ATOM 2183 C CA . HIS A 1 261 ? 5.602 -8.625 -26.5 1 93.19 261 HIS A CA 1
ATOM 2184 C C . HIS A 1 261 ? 5.738 -9.93 -27.266 1 93.19 261 HIS A C 1
ATOM 2186 O O . HIS A 1 261 ? 5.008 -10.891 -27.016 1 93.19 261 HIS A O 1
ATOM 2192 N N . LYS A 1 262 ? 6.844 -10.062 -28 1 93.31 262 LYS A N 1
ATOM 2193 C CA . LYS A 1 262 ? 6.984 -11.258 -28.828 1 93.31 262 LYS A CA 1
ATOM 2194 C C . LYS A 1 262 ? 8.016 -12.219 -28.219 1 93.31 262 LYS A C 1
ATOM 2196 O O . LYS A 1 262 ? 8.469 -13.148 -28.891 1 93.31 262 LYS A O 1
ATOM 2201 N N . SER A 1 263 ? 8.359 -12.031 -27.016 1 95.69 263 SER A N 1
ATOM 2202 C CA . SER A 1 263 ? 9.312 -12.883 -26.312 1 95.69 263 SER A CA 1
ATOM 2203 C C . SER A 1 263 ? 8.758 -13.375 -24.984 1 95.69 263 SER A C 1
ATOM 2205 O O . SER A 1 263 ? 8.094 -12.617 -24.266 1 95.69 263 SER A O 1
ATOM 2207 N N . LEU A 1 264 ? 9.016 -14.625 -24.734 1 96.88 264 LEU A N 1
ATOM 2208 C CA . LEU A 1 264 ? 8.602 -15.227 -23.469 1 96.88 264 LEU A CA 1
ATOM 2209 C C . LEU A 1 264 ? 9.812 -15.586 -22.609 1 96.88 264 LEU A C 1
ATOM 2211 O O . LEU A 1 264 ? 10.805 -16.109 -23.125 1 96.88 264 LEU A O 1
ATOM 2215 N N . PHE A 1 265 ? 9.789 -15.172 -21.422 1 96.62 265 PHE A N 1
ATOM 2216 C CA . PHE A 1 265 ? 10.781 -15.555 -20.438 1 96.62 265 PHE A CA 1
ATOM 2217 C C . PHE A 1 265 ? 10.164 -16.453 -19.375 1 96.62 265 PHE A C 1
ATOM 2219 O O . PHE A 1 265 ? 9.328 -16.016 -18.578 1 96.62 265 PHE A O 1
ATOM 2226 N N . ILE A 1 266 ? 10.547 -17.734 -19.328 1 97.38 266 ILE A N 1
ATOM 2227 C CA . ILE A 1 266 ? 10 -18.734 -18.422 1 97.38 266 ILE A CA 1
ATOM 2228 C C . ILE A 1 266 ? 11.055 -19.141 -17.406 1 97.38 266 ILE A C 1
ATOM 2230 O O . ILE A 1 266 ? 12.156 -19.562 -17.766 1 97.38 266 ILE A O 1
ATOM 2234 N N . ARG A 1 267 ? 10.758 -19 -16.172 1 96.19 267 ARG A N 1
ATOM 2235 C CA . ARG A 1 267 ? 11.68 -19.422 -15.125 1 96.19 267 ARG A CA 1
ATOM 2236 C C . ARG A 1 267 ? 11.094 -20.547 -14.297 1 96.19 267 ARG A C 1
ATOM 2238 O O . ARG A 1 267 ? 9.945 -20.484 -13.859 1 96.19 267 ARG A O 1
ATOM 2245 N N . TYR A 1 268 ? 11.852 -21.594 -14.117 1 96.44 268 TYR A N 1
ATOM 2246 C CA . TYR A 1 268 ? 11.508 -22.719 -13.273 1 96.44 268 TYR A CA 1
ATOM 2247 C C . TYR A 1 268 ? 12.328 -22.703 -11.984 1 96.44 268 TYR A C 1
ATOM 2249 O O . TYR A 1 268 ? 13.508 -23.062 -11.992 1 96.44 268 TYR A O 1
ATOM 2257 N N . ASP A 1 269 ? 11.711 -22.469 -10.875 1 93.56 269 ASP A N 1
ATOM 2258 C CA . ASP A 1 269 ? 12.414 -22.25 -9.609 1 93.56 269 ASP A CA 1
ATOM 2259 C C . ASP A 1 269 ? 12.57 -23.547 -8.836 1 93.56 269 ASP A C 1
ATOM 2261 O O . ASP A 1 269 ? 13.219 -23.578 -7.785 1 93.56 269 ASP A O 1
ATOM 2265 N N . ASN A 1 270 ? 11.953 -24.609 -9.289 1 94.19 270 ASN A N 1
ATOM 2266 C CA . ASN A 1 270 ? 12.156 -25.922 -8.656 1 94.19 270 ASN A CA 1
ATOM 2267 C C . ASN A 1 270 ? 12.195 -27.047 -9.688 1 94.19 270 ASN A C 1
ATOM 2269 O O . ASN A 1 270 ? 11.68 -26.891 -10.797 1 94.19 270 ASN A O 1
ATOM 2273 N N . ILE A 1 271 ? 12.766 -28.109 -9.281 1 95.19 271 ILE A N 1
ATOM 2274 C CA . ILE A 1 271 ? 13 -29.219 -10.188 1 95.19 271 ILE A CA 1
ATOM 2275 C C . ILE A 1 271 ? 11.695 -29.984 -10.414 1 95.19 271 ILE A C 1
ATOM 2277 O O . ILE A 1 271 ? 11.477 -30.531 -11.5 1 95.19 271 ILE A O 1
ATOM 2281 N N . SER A 1 272 ? 10.844 -29.922 -9.484 1 95 272 SER A N 1
ATOM 2282 C CA . SER A 1 272 ? 9.602 -30.688 -9.547 1 95 272 SER A CA 1
ATOM 2283 C C . SER A 1 272 ? 8.727 -30.219 -10.703 1 95 272 SER A C 1
ATOM 2285 O O . SER A 1 272 ? 8.25 -31.031 -11.5 1 95 272 SER A O 1
ATOM 2287 N N . ILE A 1 273 ? 8.562 -28.953 -10.797 1 96 273 ILE A N 1
ATOM 2288 C CA . ILE A 1 273 ? 7.691 -28.422 -11.836 1 96 273 ILE A CA 1
ATOM 2289 C C . ILE A 1 273 ? 8.406 -28.469 -13.188 1 96 273 ILE A C 1
ATOM 2291 O O . ILE A 1 273 ? 7.77 -28.531 -14.234 1 96 273 ILE A O 1
ATOM 2295 N N . GLN A 1 274 ? 9.727 -28.391 -13.141 1 95.38 274 GLN A N 1
ATOM 2296 C CA . GLN A 1 274 ? 10.547 -28.422 -14.352 1 95.38 274 GLN A CA 1
ATOM 2297 C C . GLN A 1 274 ? 10.328 -29.734 -15.117 1 95.38 274 GLN A C 1
ATOM 2299 O O . GLN A 1 274 ? 10.43 -29.75 -16.344 1 95.38 274 GLN A O 1
ATOM 2304 N N . LYS A 1 275 ? 10.078 -30.766 -14.383 1 94.88 275 LYS A N 1
ATOM 2305 C CA . LYS A 1 275 ? 9.82 -32.062 -15 1 94.88 275 LYS A CA 1
ATOM 2306 C C . LYS A 1 275 ? 8.695 -31.969 -16.031 1 94.88 275 LYS A C 1
ATOM 2308 O O . LYS A 1 275 ? 8.68 -32.719 -17.016 1 94.88 275 LYS A O 1
ATOM 2313 N N . TYR A 1 276 ? 7.844 -31.094 -15.875 1 96.06 276 TYR A N 1
ATOM 2314 C CA . TYR A 1 276 ? 6.668 -30.969 -16.734 1 96.06 276 TYR A CA 1
ATOM 2315 C C . TYR A 1 276 ? 6.781 -29.75 -17.641 1 96.06 276 TYR A C 1
ATOM 2317 O O . TYR A 1 276 ? 5.773 -29.219 -18.109 1 96.06 276 TYR A O 1
ATOM 2325 N N . ASN A 1 277 ? 7.992 -29.266 -17.891 1 96.38 277 ASN A N 1
ATOM 2326 C CA . ASN A 1 277 ? 8.25 -28.078 -18.703 1 96.38 277 ASN A CA 1
ATOM 2327 C C . ASN A 1 277 ? 7.672 -28.234 -20.109 1 96.38 277 ASN A C 1
ATOM 2329 O O . ASN A 1 277 ? 7.254 -27.25 -20.719 1 96.38 277 ASN A O 1
ATOM 2333 N N . TYR A 1 278 ? 7.582 -29.469 -20.641 1 94.81 278 TYR A N 1
ATOM 2334 C CA . TYR A 1 278 ? 7.098 -29.719 -22 1 94.81 278 TYR A CA 1
ATOM 2335 C C . TYR A 1 278 ? 5.633 -29.312 -22.125 1 94.81 278 TYR A C 1
ATOM 2337 O O . TYR A 1 278 ? 5.199 -28.859 -23.203 1 94.81 278 TYR A O 1
ATOM 2345 N N . ILE A 1 279 ? 4.898 -29.391 -21.062 1 95.56 279 ILE A N 1
ATOM 2346 C CA . ILE A 1 279 ? 3.488 -29.016 -21.078 1 95.56 279 ILE A CA 1
ATOM 2347 C C . ILE A 1 279 ? 3.367 -27.5 -21.156 1 95.56 279 ILE A C 1
ATOM 2349 O O . ILE A 1 279 ? 2.641 -26.969 -22 1 95.56 279 ILE A O 1
ATOM 2353 N N . PHE A 1 280 ? 4.086 -26.812 -20.297 1 97.25 280 PHE A N 1
ATOM 2354 C CA . PHE A 1 280 ? 3.969 -25.375 -20.156 1 97.25 280 PHE A CA 1
ATOM 2355 C C . PHE A 1 280 ? 4.504 -24.672 -21.406 1 97.25 280 PHE A C 1
ATOM 2357 O O . PHE A 1 280 ? 3.869 -23.75 -21.922 1 97.25 280 PHE A O 1
ATOM 2364 N N . GLU A 1 281 ? 5.664 -25.094 -21.859 1 96.75 281 GLU A N 1
ATOM 2365 C CA . GLU A 1 281 ? 6.273 -24.469 -23.031 1 96.75 281 GLU A CA 1
ATOM 2366 C C . GLU A 1 281 ? 5.402 -24.641 -24.266 1 96.75 281 GLU A C 1
ATOM 2368 O O . GLU A 1 281 ? 5.242 -23.719 -25.062 1 96.75 281 GLU A O 1
ATOM 2373 N N . LYS A 1 282 ? 4.859 -25.812 -24.422 1 94.56 282 LYS A N 1
ATOM 2374 C CA . LYS A 1 282 ? 3.982 -26.078 -25.547 1 94.56 282 LYS A CA 1
ATOM 2375 C C . LYS A 1 282 ? 2.727 -25.219 -25.5 1 94.56 282 LYS A C 1
ATOM 2377 O O . LYS A 1 282 ? 2.344 -24.609 -26.5 1 94.56 282 LYS A O 1
ATOM 2382 N N . GLU A 1 283 ? 2.119 -25.188 -24.344 1 95.25 283 GLU A N 1
ATOM 2383 C CA . GLU A 1 283 ? 0.875 -24.438 -24.203 1 95.25 283 GLU A CA 1
ATOM 2384 C C . GLU A 1 283 ? 1.12 -22.938 -24.344 1 95.25 283 GLU A C 1
ATOM 2386 O O . GLU A 1 283 ? 0.301 -22.219 -24.922 1 95.25 283 GLU A O 1
ATOM 2391 N N . LEU A 1 284 ? 2.172 -22.469 -23.75 1 97.31 284 LEU A N 1
ATOM 2392 C CA . LEU A 1 284 ? 2.49 -21.062 -23.859 1 97.31 284 LEU A CA 1
ATOM 2393 C C . LEU A 1 284 ? 2.771 -20.656 -25.297 1 97.31 284 LEU A C 1
ATOM 2395 O O . LEU A 1 284 ? 2.42 -19.562 -25.719 1 97.31 284 LEU A O 1
ATOM 2399 N N . ASP A 1 285 ? 3.434 -21.516 -26.016 1 95.75 285 ASP A N 1
ATOM 2400 C CA . ASP A 1 285 ? 3.664 -21.266 -27.438 1 95.75 285 ASP A CA 1
ATOM 2401 C C . ASP A 1 285 ? 2.344 -21.203 -28.203 1 95.75 285 ASP A C 1
ATOM 2403 O O . ASP A 1 285 ? 2.197 -20.391 -29.125 1 95.75 285 ASP A O 1
ATOM 2407 N N . LYS A 1 286 ? 1.43 -22 -27.844 1 92.75 286 LYS A N 1
ATOM 2408 C CA . LYS A 1 286 ? 0.121 -22.016 -28.484 1 92.75 286 LYS A CA 1
ATOM 2409 C C . LYS A 1 286 ? -0.652 -20.734 -28.188 1 92.75 286 LYS A C 1
ATOM 2411 O O . LYS A 1 286 ? -1.298 -20.172 -29.078 1 92.75 286 LYS A O 1
ATOM 2416 N N . ILE A 1 287 ? -0.592 -20.297 -26.953 1 94.5 287 ILE A N 1
ATOM 2417 C CA . ILE A 1 287 ? -1.357 -19.125 -26.531 1 94.5 287 ILE A CA 1
ATOM 2418 C C . ILE A 1 287 ? -0.77 -17.875 -27.156 1 94.5 287 ILE A C 1
ATOM 2420 O O . ILE A 1 287 ? -1.5 -17.062 -27.719 1 94.5 287 ILE A O 1
ATOM 2424 N N . PHE A 1 288 ? 0.59 -17.75 -27.125 1 95.69 288 PHE A N 1
ATOM 2425 C CA . PHE A 1 288 ? 1.179 -16.453 -27.391 1 95.69 288 PHE A CA 1
ATOM 2426 C C . PHE A 1 288 ? 1.904 -16.453 -28.734 1 95.69 288 PHE A C 1
ATOM 2428 O O . PHE A 1 288 ? 2.207 -15.391 -29.281 1 95.69 288 PHE A O 1
ATOM 2435 N N . SER A 1 289 ? 2.254 -17.609 -29.312 1 93.31 289 SER A N 1
ATOM 2436 C CA . SER A 1 289 ? 3.025 -17.734 -30.547 1 93.31 289 SER A CA 1
ATOM 2437 C C . SER A 1 289 ? 4.199 -16.75 -30.562 1 93.31 289 SER A C 1
ATOM 2439 O O . SER A 1 289 ? 4.352 -15.969 -31.5 1 93.31 289 SER A O 1
ATOM 2441 N N . PRO A 1 290 ? 5.078 -16.875 -29.609 1 95.75 290 PRO A N 1
ATOM 2442 C CA . PRO A 1 290 ? 6.191 -15.93 -29.484 1 95.75 290 PRO A CA 1
ATOM 2443 C C . PRO A 1 290 ? 7.297 -16.172 -30.5 1 95.75 290 PRO A C 1
ATOM 2445 O O . PRO A 1 290 ? 7.41 -17.281 -31.031 1 95.75 290 PRO A O 1
ATOM 2448 N N . LYS A 1 291 ? 8.062 -15.148 -30.797 1 95.75 291 LYS A N 1
ATOM 2449 C CA . LYS A 1 291 ? 9.227 -15.266 -31.672 1 95.75 291 LYS A CA 1
ATOM 2450 C C . LYS A 1 291 ? 10.398 -15.914 -30.938 1 95.75 291 LYS A C 1
ATOM 2452 O O . LYS A 1 291 ? 11.18 -16.656 -31.531 1 95.75 291 LYS A O 1
ATOM 2457 N N . ASN A 1 292 ? 10.508 -15.555 -29.672 1 96.88 292 ASN A N 1
ATOM 2458 C CA . ASN A 1 292 ? 11.586 -16.078 -28.828 1 96.88 292 ASN A CA 1
ATOM 2459 C C . ASN A 1 292 ? 11.055 -16.656 -27.531 1 96.88 292 ASN A C 1
ATOM 2461 O O . ASN A 1 292 ? 10.102 -16.125 -26.938 1 96.88 292 ASN A O 1
ATOM 2465 N N . ILE A 1 293 ? 11.625 -17.75 -27.078 1 97.44 293 ILE A N 1
ATOM 2466 C CA . ILE A 1 293 ? 11.328 -18.328 -25.781 1 97.44 293 ILE A CA 1
ATOM 2467 C C . ILE A 1 293 ? 12.633 -18.578 -25.016 1 97.44 293 ILE A C 1
ATOM 2469 O O . ILE A 1 293 ? 13.523 -19.266 -25.516 1 97.44 293 ILE A O 1
ATOM 2473 N N . TYR A 1 294 ? 12.773 -17.953 -23.906 1 96.38 294 TYR A N 1
ATOM 2474 C CA . TYR A 1 294 ? 13.906 -18.156 -23.016 1 96.38 294 TYR A CA 1
ATOM 2475 C C . TYR A 1 294 ? 13.484 -18.922 -21.766 1 96.38 294 TYR A C 1
ATOM 2477 O O . TYR A 1 294 ? 12.523 -18.547 -21.094 1 96.38 294 TYR A O 1
ATOM 2485 N N . CYS A 1 295 ? 14.141 -19.969 -21.438 1 95.81 295 CYS A N 1
ATOM 2486 C CA . CYS A 1 295 ? 13.844 -20.766 -20.25 1 95.81 295 CYS A CA 1
ATOM 2487 C C . CYS A 1 295 ? 15.008 -20.734 -19.266 1 95.81 295 CYS A C 1
ATOM 2489 O O . CYS A 1 295 ? 16.141 -21.078 -19.625 1 95.81 295 CYS A O 1
ATOM 2491 N N . LYS A 1 296 ? 14.758 -20.281 -18.172 1 94.81 296 LYS A N 1
ATOM 2492 C CA . LYS A 1 296 ? 15.727 -20.312 -17.078 1 94.81 296 LYS A CA 1
ATOM 2493 C C . LYS A 1 296 ? 15.367 -21.375 -16.047 1 94.81 296 LYS A C 1
ATOM 2495 O O . LYS A 1 296 ? 14.336 -21.297 -15.391 1 94.81 296 LYS A O 1
ATOM 2500 N N . LYS A 1 297 ? 16.266 -22.328 -15.859 1 94.5 297 LYS A N 1
ATOM 2501 C CA . LYS A 1 297 ? 15.969 -23.516 -15.055 1 94.5 297 LYS A CA 1
ATOM 2502 C C . LYS A 1 297 ? 16.953 -23.641 -13.891 1 94.5 297 LYS A C 1
ATOM 2504 O O . LYS A 1 297 ? 18.156 -23.484 -14.078 1 94.5 297 LYS A O 1
ATOM 2509 N N . ILE A 1 298 ? 16.422 -23.891 -12.75 1 93.31 298 ILE A N 1
ATOM 2510 C CA . ILE A 1 298 ? 17.281 -24.125 -11.602 1 93.31 298 ILE A CA 1
ATOM 2511 C C . ILE A 1 298 ? 18.062 -25.422 -11.789 1 93.31 298 ILE A C 1
ATOM 2513 O O . ILE A 1 298 ? 17.5 -26.438 -12.211 1 93.31 298 ILE A O 1
ATOM 2517 N N . SER A 1 299 ? 19.344 -25.375 -11.547 1 90.88 299 SER A N 1
ATOM 2518 C CA . SER A 1 299 ? 20.203 -26.531 -11.758 1 90.88 299 SER A CA 1
ATOM 2519 C C . SER A 1 299 ? 20.5 -27.234 -10.438 1 90.88 299 SER A C 1
ATOM 2521 O O . SER A 1 299 ? 20.812 -28.438 -10.422 1 90.88 299 SER A O 1
ATOM 2523 N N . SER A 1 300 ? 20.359 -26.516 -9.383 1 86.69 300 SER A N 1
ATOM 2524 C CA . SER A 1 300 ? 20.656 -27.078 -8.07 1 86.69 300 SER A CA 1
ATOM 2525 C C . SER A 1 300 ? 19.641 -28.141 -7.688 1 86.69 300 SER A C 1
ATOM 2527 O O . SER A 1 300 ? 18.438 -27.859 -7.625 1 86.69 300 SER A O 1
ATOM 2529 N N . LYS A 1 301 ? 20.078 -29.266 -7.344 1 87.88 301 LYS A N 1
ATOM 2530 C CA . LYS A 1 301 ? 19.188 -30.359 -6.941 1 87.88 301 LYS A CA 1
ATOM 2531 C C . LYS A 1 301 ? 18.531 -30.062 -5.598 1 87.88 301 LYS A C 1
ATOM 2533 O O . LYS A 1 301 ? 17.406 -30.5 -5.344 1 87.88 301 LYS A O 1
ATOM 2538 N N . LYS A 1 302 ? 19.188 -29.312 -4.789 1 89.25 302 LYS A N 1
ATOM 2539 C CA . LYS A 1 302 ? 18.672 -28.953 -3.475 1 89.25 302 LYS A CA 1
ATOM 2540 C C . LYS A 1 302 ? 17.797 -27.688 -3.555 1 89.25 302 LYS A C 1
ATOM 2542 O O . LYS A 1 302 ? 17.219 -27.266 -2.557 1 89.25 302 LYS A O 1
ATOM 2547 N N . GLU A 1 303 ? 17.781 -27.125 -4.727 1 89.5 303 GLU A N 1
ATOM 2548 C CA . GLU A 1 303 ? 16.953 -25.953 -5.012 1 89.5 303 GLU A CA 1
ATOM 2549 C C . GLU A 1 303 ? 17.359 -24.781 -4.125 1 89.5 303 GLU A C 1
ATOM 2551 O O . GLU A 1 303 ? 16.484 -24.078 -3.596 1 89.5 303 GLU A O 1
ATOM 2556 N N . LYS A 1 304 ? 18.594 -24.656 -3.887 1 86.44 304 LYS A N 1
ATOM 2557 C CA . LYS A 1 304 ? 19.141 -23.5 -3.176 1 86.44 304 LYS A CA 1
ATOM 2558 C C . LYS A 1 304 ? 19.203 -22.281 -4.082 1 86.44 304 LYS A C 1
ATOM 2560 O O . LYS A 1 304 ? 19.812 -22.328 -5.156 1 86.44 304 LYS A O 1
ATOM 2565 N N . ARG A 1 305 ? 18.469 -21.297 -3.674 1 84.38 305 ARG A N 1
ATOM 2566 C CA . ARG A 1 305 ? 18.5 -20.031 -4.422 1 84.38 305 ARG A CA 1
ATOM 2567 C C . ARG A 1 305 ? 19.328 -18.984 -3.703 1 84.38 305 ARG A C 1
ATOM 2569 O O . ARG A 1 305 ? 18.797 -17.984 -3.209 1 84.38 305 ARG A O 1
ATOM 2576 N N . ALA A 1 306 ? 20.594 -19.172 -3.574 1 79.38 306 ALA A N 1
ATOM 2577 C CA . ALA A 1 306 ? 21.438 -18.312 -2.754 1 79.38 306 ALA A CA 1
ATOM 2578 C C . ALA A 1 306 ? 22.703 -17.922 -3.492 1 79.38 306 ALA A C 1
ATOM 2580 O O . ALA A 1 306 ? 23.688 -17.5 -2.873 1 79.38 306 ALA A O 1
ATOM 2581 N N . GLN A 1 307 ? 22.656 -18.125 -4.793 1 78.75 307 GLN A N 1
ATOM 2582 C CA . GLN A 1 307 ? 23.891 -17.828 -5.52 1 78.75 307 GLN A CA 1
ATOM 2583 C C . GLN A 1 307 ? 23.672 -16.688 -6.523 1 78.75 307 GLN A C 1
ATOM 2585 O O . GLN A 1 307 ? 24.25 -16.688 -7.602 1 78.75 307 GLN A O 1
ATOM 2590 N N . GLY A 1 308 ? 22.734 -15.875 -6.262 1 74.81 308 GLY A N 1
ATOM 2591 C CA . GLY A 1 308 ? 22.516 -14.68 -7.051 1 74.81 308 GLY A CA 1
ATOM 2592 C C . GLY A 1 308 ? 22.156 -14.969 -8.492 1 74.81 308 GLY A C 1
ATOM 2593 O O . GLY A 1 308 ? 22.531 -14.227 -9.398 1 74.81 308 GLY A O 1
ATOM 2594 N N . GLY A 1 309 ? 21.688 -16.078 -8.766 1 77.94 309 GLY A N 1
ATOM 2595 C CA . GLY A 1 309 ? 21.25 -16.406 -10.117 1 77.94 309 GLY A CA 1
ATOM 2596 C C . GLY A 1 309 ? 22.125 -17.469 -10.781 1 77.94 309 GLY A C 1
ATOM 2597 O O . GLY A 1 309 ? 21.734 -18.062 -11.781 1 77.94 309 GLY A O 1
ATOM 2598 N N . LYS A 1 310 ? 23.234 -17.734 -10.234 1 81.94 310 LYS A N 1
ATOM 2599 C CA . LYS A 1 310 ? 24.156 -18.703 -10.828 1 81.94 310 LYS A CA 1
ATOM 2600 C C . LYS A 1 310 ? 23.641 -20.125 -10.68 1 81.94 310 LYS A C 1
ATOM 2602 O O . LYS A 1 310 ? 24.109 -21.047 -11.367 1 81.94 310 LYS A O 1
ATOM 2607 N N . GLU A 1 311 ? 22.703 -20.219 -9.875 1 88.75 311 GLU A N 1
ATOM 2608 C CA . GLU A 1 311 ? 22.125 -21.547 -9.664 1 88.75 311 GLU A CA 1
ATOM 2609 C C . GLU A 1 311 ? 21.156 -21.906 -10.789 1 88.75 311 GLU A C 1
ATOM 2611 O O . GLU A 1 311 ? 20.609 -23.016 -10.82 1 88.75 311 GLU A O 1
ATOM 2616 N N . TYR A 1 312 ? 21 -21.062 -11.719 1 91.5 312 TYR A N 1
ATOM 2617 C CA . TYR A 1 312 ? 20.094 -21.281 -12.836 1 91.5 312 TYR A CA 1
ATOM 2618 C C . TYR A 1 312 ? 20.875 -21.484 -14.133 1 91.5 312 TYR A C 1
ATOM 2620 O O . TYR A 1 312 ? 21.984 -20.953 -14.289 1 91.5 312 TYR A O 1
ATOM 2628 N N . THR A 1 313 ? 20.297 -22.203 -15.039 1 92.62 313 THR A N 1
ATOM 2629 C CA . THR A 1 313 ? 20.781 -22.328 -16.406 1 92.62 313 THR A CA 1
ATOM 2630 C C . THR A 1 313 ? 19.797 -21.719 -17.391 1 92.62 313 THR A C 1
ATOM 2632 O O . THR A 1 313 ? 18.578 -21.891 -17.266 1 92.62 313 THR A O 1
ATOM 2635 N N . LEU A 1 314 ? 20.359 -20.984 -18.312 1 93.25 314 LEU A N 1
ATOM 2636 C CA . LEU A 1 314 ? 19.531 -20.312 -19.328 1 93.25 314 LEU A CA 1
ATOM 2637 C C . LEU A 1 314 ? 19.578 -21.078 -20.641 1 93.25 314 LEU A C 1
ATOM 2639 O O . LEU A 1 314 ? 20.656 -21.438 -21.125 1 93.25 314 LEU A O 1
ATOM 2643 N N . GLU A 1 315 ? 18.375 -21.406 -21.188 1 93.25 315 GLU A N 1
ATOM 2644 C CA . GLU A 1 315 ? 18.219 -22.109 -22.469 1 93.25 315 GLU A CA 1
ATOM 2645 C C . GLU A 1 315 ? 17.25 -21.359 -23.375 1 93.25 315 GLU A C 1
ATOM 2647 O O . GLU A 1 315 ? 16.141 -21.016 -22.969 1 93.25 315 GLU A O 1
ATOM 2652 N N . GLN A 1 316 ? 17.719 -21.094 -24.547 1 94.44 316 GLN A N 1
ATOM 2653 C CA . GLN A 1 316 ? 16.812 -20.531 -25.562 1 94.44 316 GLN A CA 1
ATOM 2654 C C . GLN A 1 316 ? 16.203 -21.641 -26.422 1 94.44 316 GLN A C 1
ATOM 2656 O O . GLN A 1 316 ? 16.875 -22.203 -27.281 1 94.44 316 GLN A O 1
ATOM 2661 N N . THR A 1 317 ? 14.938 -21.859 -26.25 1 94.31 317 THR A N 1
ATOM 2662 C CA . THR A 1 317 ? 14.281 -23 -26.891 1 94.31 317 THR A CA 1
ATOM 2663 C C . THR A 1 317 ? 13.688 -22.594 -28.234 1 94.31 317 THR A C 1
ATOM 2665 O O . THR A 1 317 ? 13.43 -23.438 -29.078 1 94.31 317 THR A O 1
ATOM 2668 N N . LYS A 1 318 ? 13.422 -21.312 -28.328 1 95.88 318 LYS A N 1
ATOM 2669 C CA . LYS A 1 318 ? 12.883 -20.797 -29.594 1 95.88 318 LYS A CA 1
ATOM 2670 C C . LYS A 1 318 ? 13.484 -19.438 -29.938 1 95.88 318 LYS A C 1
ATOM 2672 O O . LYS A 1 318 ? 13.672 -18.609 -29.047 1 95.88 318 LYS A O 1
ATOM 2677 N N . GLY A 1 319 ? 13.828 -19.266 -31.156 1 94.69 319 GLY A N 1
ATOM 2678 C CA . GLY A 1 319 ? 14.359 -17.984 -31.609 1 94.69 319 GLY A CA 1
ATOM 2679 C C . GLY A 1 319 ? 15.836 -17.828 -31.328 1 94.69 319 GLY A C 1
ATOM 2680 O O . GLY A 1 319 ? 16.484 -18.734 -30.797 1 94.69 319 GLY A O 1
ATOM 2681 N N . ASN A 1 320 ? 16.406 -16.594 -31.844 1 92.81 320 ASN A N 1
ATOM 2682 C CA . ASN A 1 320 ? 17.844 -16.391 -31.703 1 92.81 320 ASN A CA 1
ATOM 2683 C C . ASN A 1 320 ? 18.172 -14.977 -31.219 1 92.81 320 ASN A C 1
ATOM 2685 O O . ASN A 1 320 ? 19.344 -14.633 -31.031 1 92.81 320 ASN A O 1
ATOM 2689 N N . ASP A 1 321 ? 17.188 -14.266 -30.906 1 93.56 321 ASP A N 1
ATOM 2690 C CA . ASP A 1 321 ? 17.438 -12.914 -30.406 1 93.56 321 ASP A CA 1
ATOM 2691 C C . ASP A 1 321 ? 17.906 -12.945 -28.969 1 93.56 321 ASP A C 1
ATOM 2693 O O . ASP A 1 321 ? 17.375 -13.703 -28.141 1 93.56 321 ASP A O 1
ATOM 2697 N N . LEU A 1 322 ? 18.859 -12.102 -28.672 1 92.56 322 LEU A N 1
ATOM 2698 C CA . LEU A 1 322 ? 19.391 -12.062 -27.297 1 92.56 322 LEU A CA 1
ATOM 2699 C C . LEU A 1 322 ? 18.906 -10.805 -26.578 1 92.56 322 LEU A C 1
ATOM 2701 O O . LEU A 1 322 ? 19.031 -10.711 -25.344 1 92.56 322 LEU A O 1
ATOM 2705 N N . GLU A 1 323 ? 18.375 -9.938 -27.281 1 93.31 323 GLU A N 1
ATOM 2706 C CA . GLU A 1 323 ? 17.938 -8.68 -26.672 1 93.31 323 GLU A CA 1
ATOM 2707 C C . GLU A 1 323 ? 16.406 -8.609 -26.625 1 93.31 323 GLU A C 1
ATOM 2709 O O . GLU A 1 323 ? 15.727 -9.016 -27.562 1 93.31 323 GLU A O 1
ATOM 2714 N N . LEU A 1 324 ? 15.969 -8.164 -25.453 1 93.44 324 LEU A N 1
ATOM 2715 C CA . LEU A 1 324 ? 14.539 -7.965 -25.219 1 93.44 324 LEU A CA 1
ATOM 2716 C C . LEU A 1 324 ? 14.227 -6.488 -25 1 93.44 324 LEU A C 1
ATOM 2718 O O . LEU A 1 324 ? 15.117 -5.699 -24.672 1 93.44 324 LEU A O 1
ATOM 2722 N N . TYR A 1 325 ? 13.008 -6.148 -25.297 1 92.56 325 TYR A N 1
ATOM 2723 C CA . TYR A 1 325 ? 12.609 -4.773 -25 1 92.56 325 TYR A CA 1
ATOM 2724 C C . TYR A 1 325 ? 11.289 -4.742 -24.234 1 92.56 325 TYR A C 1
ATOM 2726 O O . TYR A 1 325 ? 10.539 -5.719 -24.234 1 92.56 325 TYR A O 1
ATOM 2734 N N . TYR A 1 326 ? 11.07 -3.764 -23.562 1 92.31 326 TYR A N 1
ATOM 2735 C CA . TYR A 1 326 ? 9.93 -3.455 -22.703 1 92.31 326 TYR A CA 1
ATOM 2736 C C . TYR A 1 326 ? 9.477 -2.014 -22.891 1 92.31 326 TYR A C 1
ATOM 2738 O O . TYR A 1 326 ? 10.305 -1.104 -23 1 92.31 326 TYR A O 1
ATOM 2746 N N . SER A 1 327 ? 8.172 -1.882 -23.094 1 92.5 327 SER A N 1
ATOM 2747 C CA . SER A 1 327 ? 7.664 -0.522 -23.25 1 92.5 327 SER A CA 1
ATOM 2748 C C . SER A 1 327 ? 6.598 -0.197 -22.203 1 92.5 327 SER A C 1
ATOM 2750 O O . SER A 1 327 ? 5.762 -1.042 -21.891 1 92.5 327 SER A O 1
ATOM 2752 N N . GLU A 1 328 ? 6.715 0.963 -21.656 1 88.5 328 GLU A N 1
ATOM 2753 C CA . GLU A 1 328 ? 5.777 1.466 -20.656 1 88.5 328 GLU A CA 1
ATOM 2754 C C . GLU A 1 328 ? 5.637 2.982 -20.734 1 88.5 328 GLU A C 1
ATOM 2756 O O . GLU A 1 328 ? 6.641 3.703 -20.766 1 88.5 328 GLU A O 1
ATOM 2761 N N . ASN A 1 329 ? 4.43 3.527 -20.703 1 82.31 329 ASN A N 1
ATOM 2762 C CA . ASN A 1 329 ? 4.176 4.965 -20.672 1 82.31 329 ASN A CA 1
ATOM 2763 C C . ASN A 1 329 ? 4.992 5.703 -21.719 1 82.31 329 ASN A C 1
ATOM 2765 O O . ASN A 1 329 ? 5.676 6.68 -21.422 1 82.31 329 ASN A O 1
ATOM 2769 N N . ASP A 1 330 ? 5.137 5.164 -22.859 1 84.62 330 ASP A N 1
ATOM 2770 C CA . ASP A 1 330 ? 5.797 5.758 -24.016 1 84.62 330 ASP A CA 1
ATOM 2771 C C . ASP A 1 330 ? 7.316 5.719 -23.859 1 84.62 330 ASP A C 1
ATOM 2773 O O . ASP A 1 330 ? 8.031 6.516 -24.484 1 84.62 330 ASP A O 1
ATOM 2777 N N . LEU A 1 331 ? 7.801 4.941 -22.969 1 91.94 331 LEU A N 1
ATOM 2778 C CA . LEU A 1 331 ? 9.227 4.684 -22.812 1 91.94 331 LEU A CA 1
ATOM 2779 C C . LEU A 1 331 ? 9.578 3.27 -23.25 1 91.94 331 LEU A C 1
ATOM 2781 O O . LEU A 1 331 ? 8.734 2.373 -23.219 1 91.94 331 LEU A O 1
ATOM 2785 N N . THR A 1 332 ? 10.773 3.141 -23.734 1 94.88 332 THR A N 1
ATOM 2786 C CA . THR A 1 332 ? 11.219 1.829 -24.188 1 94.88 332 THR A CA 1
ATOM 2787 C C . THR A 1 332 ? 12.555 1.465 -23.547 1 94.88 332 THR A C 1
ATOM 2789 O O . THR A 1 332 ? 13.469 2.295 -23.469 1 94.88 332 THR A O 1
ATOM 2792 N N . PHE A 1 333 ? 12.648 0.275 -23.109 1 95.94 333 PHE A N 1
ATOM 2793 C CA . PHE A 1 333 ? 13.859 -0.206 -22.453 1 95.94 333 PHE A CA 1
ATOM 2794 C C . PHE A 1 333 ? 14.352 -1.493 -23.094 1 95.94 333 PHE A C 1
ATOM 2796 O O . PHE A 1 333 ? 13.555 -2.359 -23.453 1 95.94 333 PHE A O 1
ATOM 2803 N N . TYR A 1 334 ? 15.617 -1.558 -23.219 1 95.56 334 TYR A N 1
ATOM 2804 C CA . TYR A 1 334 ? 16.25 -2.748 -23.781 1 95.56 334 TYR A CA 1
ATOM 2805 C C . TYR A 1 334 ? 17.141 -3.43 -22.734 1 95.56 334 TYR A C 1
ATOM 2807 O O . TYR A 1 334 ? 17.641 -2.777 -21.828 1 95.56 334 TYR A O 1
ATOM 2815 N N . ASN A 1 335 ? 17.25 -4.711 -22.812 1 95.38 335 ASN A N 1
ATOM 2816 C CA . ASN A 1 335 ? 18.125 -5.523 -21.984 1 95.38 335 ASN A CA 1
ATOM 2817 C C . ASN A 1 335 ? 18.562 -6.801 -22.703 1 95.38 335 ASN A C 1
ATOM 2819 O O . ASN A 1 335 ? 17.922 -7.211 -23.672 1 95.38 335 ASN A O 1
ATOM 2823 N N . ASN A 1 336 ? 19.625 -7.246 -22.297 1 94.25 336 ASN A N 1
ATOM 2824 C CA . ASN A 1 336 ? 20.109 -8.508 -22.828 1 94.25 336 ASN A CA 1
ATOM 2825 C C . ASN A 1 336 ? 19.797 -9.672 -21.891 1 94.25 336 ASN A C 1
ATOM 2827 O O . ASN A 1 336 ? 19.875 -9.539 -20.672 1 94.25 336 ASN A O 1
ATOM 2831 N N . ILE A 1 337 ? 19.484 -10.789 -22.469 1 91.62 337 ILE A N 1
ATOM 2832 C CA . ILE A 1 337 ? 19.016 -11.938 -21.703 1 91.62 337 ILE A CA 1
ATOM 2833 C C . ILE A 1 337 ? 20.203 -12.609 -21 1 91.62 337 ILE A C 1
ATOM 2835 O O . ILE A 1 337 ? 20.016 -13.383 -20.062 1 91.62 337 ILE A O 1
ATOM 2839 N N . THR A 1 338 ? 21.328 -12.211 -21.359 1 85.56 338 THR A N 1
ATOM 2840 C CA . THR A 1 338 ? 22.5 -12.859 -20.797 1 85.56 338 THR A CA 1
ATOM 2841 C C . THR A 1 338 ? 22.828 -12.281 -19.422 1 85.56 338 THR A C 1
ATOM 2843 O O . THR A 1 338 ? 22.578 -11.102 -19.156 1 85.56 338 THR A O 1
ATOM 2846 N N . ASN A 1 339 ? 23.281 -13.07 -18.547 1 81.06 339 ASN A N 1
ATOM 2847 C CA . ASN A 1 339 ? 23.75 -12.68 -17.219 1 81.06 339 ASN A CA 1
ATOM 2848 C C . ASN A 1 339 ? 22.672 -11.984 -16.406 1 81.06 339 ASN A C 1
ATOM 2850 O O . ASN A 1 339 ? 22.891 -10.906 -15.867 1 81.06 339 ASN A O 1
ATOM 2854 N N . ILE A 1 340 ? 21.516 -12.492 -16.547 1 82.12 340 ILE A N 1
ATOM 2855 C CA . ILE A 1 340 ? 20.406 -11.984 -15.75 1 82.12 340 ILE A CA 1
ATOM 2856 C C . ILE A 1 340 ? 20.234 -12.852 -14.5 1 82.12 340 ILE A C 1
ATOM 2858 O O . ILE A 1 340 ? 20.375 -14.078 -14.562 1 82.12 340 ILE A O 1
ATOM 2862 N N . SER A 1 341 ? 20.125 -12.219 -13.438 1 74.94 341 SER A N 1
ATOM 2863 C CA . SER A 1 341 ? 19.938 -12.961 -12.195 1 74.94 341 SER A CA 1
ATOM 2864 C C . SER A 1 341 ? 18.516 -13.484 -12.078 1 74.94 341 SER A C 1
ATOM 2866 O O . SER A 1 341 ? 18.25 -14.648 -12.375 1 74.94 341 SER A O 1
ATOM 2868 N N . TYR A 1 342 ? 17.531 -12.656 -11.742 1 74.88 342 TYR A N 1
ATOM 2869 C CA . TYR A 1 342 ? 16.172 -13.18 -11.539 1 74.88 342 TYR A CA 1
ATOM 2870 C C . TYR A 1 342 ? 15.18 -12.484 -12.469 1 74.88 342 TYR A C 1
ATOM 2872 O O . TYR A 1 342 ? 14.352 -13.148 -13.102 1 74.88 342 TYR A O 1
ATOM 2880 N N . ASN A 1 343 ? 15.336 -11.242 -12.531 1 83.06 343 ASN A N 1
ATOM 2881 C CA . ASN A 1 343 ? 14.375 -10.484 -13.328 1 83.06 343 ASN A CA 1
ATOM 2882 C C . ASN A 1 343 ? 15.062 -9.703 -14.445 1 83.06 343 ASN A C 1
ATOM 2884 O O . ASN A 1 343 ? 16.125 -9.125 -14.234 1 83.06 343 ASN A O 1
ATOM 2888 N N . VAL A 1 344 ? 14.445 -9.781 -15.57 1 90.25 344 VAL A N 1
ATOM 2889 C CA . VAL A 1 344 ? 14.992 -9.062 -16.719 1 90.25 344 VAL A CA 1
ATOM 2890 C C . VAL A 1 344 ? 14.734 -7.566 -16.547 1 90.25 344 VAL A C 1
ATOM 2892 O O . VAL A 1 344 ? 15.648 -6.75 -16.719 1 90.25 344 VAL A O 1
ATOM 2895 N N . PHE A 1 345 ? 13.523 -7.277 -16.328 1 92.69 345 PHE A N 1
ATOM 2896 C CA . PHE A 1 345 ? 13.078 -5.91 -16.078 1 92.69 345 PHE A CA 1
ATOM 2897 C C . PHE A 1 345 ? 12.305 -5.828 -14.766 1 92.69 345 PHE A C 1
ATOM 2899 O O . PHE A 1 345 ? 11.844 -6.848 -14.25 1 92.69 345 PHE A O 1
ATOM 2906 N N . HIS A 1 346 ? 12.234 -4.672 -14.227 1 88.31 346 HIS A N 1
ATOM 2907 C CA . HIS A 1 346 ? 11.344 -4.43 -13.102 1 88.31 346 HIS A CA 1
ATOM 2908 C C . HIS A 1 346 ? 9.914 -4.164 -13.57 1 88.31 346 HIS A C 1
ATOM 2910 O O . HIS A 1 346 ? 9.406 -3.053 -13.422 1 88.31 346 HIS A O 1
ATOM 2916 N N . LEU A 1 347 ? 9.344 -5.23 -14.016 1 86.69 347 LEU A N 1
ATOM 2917 C CA . LEU A 1 347 ? 8.016 -5.105 -14.617 1 86.69 347 LEU A CA 1
ATOM 2918 C C . LEU A 1 347 ? 6.969 -4.797 -13.555 1 86.69 347 LEU A C 1
ATOM 2920 O O . LEU A 1 347 ? 5.922 -4.219 -13.852 1 86.69 347 LEU A O 1
ATOM 2924 N N . GLN A 1 348 ? 7.414 -5.184 -12.367 1 78.88 348 GLN A N 1
ATOM 2925 C CA . GLN A 1 348 ? 6.426 -5.012 -11.305 1 78.88 348 GLN A CA 1
ATOM 2926 C C . GLN A 1 348 ? 6.359 -3.557 -10.852 1 78.88 348 GLN A C 1
ATOM 2928 O O . GLN A 1 348 ? 7.258 -2.766 -11.141 1 78.88 348 GLN A O 1
ATOM 2933 N N . ASN A 1 349 ? 5.312 -2.994 -10.383 1 78.94 349 ASN A N 1
ATOM 2934 C CA . ASN A 1 349 ? 5.078 -1.692 -9.773 1 78.94 349 ASN A CA 1
ATOM 2935 C C . ASN A 1 349 ? 5.055 -0.576 -10.812 1 78.94 349 ASN A C 1
ATOM 2937 O O . ASN A 1 349 ? 5.727 0.444 -10.648 1 78.94 349 ASN A O 1
ATOM 2941 N N . LYS A 1 350 ? 4.566 -0.788 -11.906 1 85.56 350 LYS A N 1
ATOM 2942 C CA . LYS A 1 350 ? 4.387 0.239 -12.93 1 85.56 350 LYS A CA 1
ATOM 2943 C C . LYS A 1 350 ? 3.758 1.498 -12.336 1 85.56 350 LYS A C 1
ATOM 2945 O O . LYS A 1 350 ? 4.062 2.611 -12.773 1 85.56 350 LYS A O 1
ATOM 2950 N N . GLN A 1 351 ? 2.951 1.312 -11.359 1 84 351 GLN A N 1
ATOM 2951 C CA . GLN A 1 351 ? 2.297 2.434 -10.695 1 84 351 GLN A CA 1
ATOM 2952 C C . GLN A 1 351 ? 3.318 3.328 -10 1 84 351 GLN A C 1
ATOM 2954 O O . GLN A 1 351 ? 3.145 4.547 -9.938 1 84 351 GLN A O 1
ATOM 2959 N N . ASP A 1 352 ? 4.332 2.709 -9.477 1 89.12 352 ASP A N 1
ATOM 2960 C CA . ASP A 1 352 ? 5.387 3.475 -8.82 1 89.12 352 ASP A CA 1
ATOM 2961 C C . ASP A 1 352 ? 6.074 4.418 -9.805 1 89.12 352 ASP A C 1
ATOM 2963 O O . ASP A 1 352 ? 6.363 5.57 -9.477 1 89.12 352 ASP A O 1
ATOM 2967 N N . ARG A 1 353 ? 6.344 3.92 -10.945 1 90.38 353 ARG A N 1
ATOM 2968 C CA . ARG A 1 353 ? 7.047 4.727 -11.938 1 90.38 353 ARG A CA 1
ATOM 2969 C C . ARG A 1 353 ? 6.156 5.852 -12.453 1 90.38 353 ARG A C 1
ATOM 2971 O O . ARG A 1 353 ? 6.648 6.938 -12.781 1 90.38 353 ARG A O 1
ATOM 2978 N N . LEU A 1 354 ? 4.867 5.586 -12.516 1 84.75 354 LEU A N 1
ATOM 2979 C CA . LEU A 1 354 ? 3.936 6.656 -12.844 1 84.75 354 LEU A CA 1
ATOM 2980 C C . LEU A 1 354 ? 3.934 7.734 -11.766 1 84.75 354 LEU A C 1
ATOM 2982 O O . LEU A 1 354 ? 3.891 8.93 -12.07 1 84.75 354 LEU A O 1
ATOM 2986 N N . PHE A 1 355 ? 3.902 7.328 -10.555 1 86.56 355 PHE A N 1
ATOM 2987 C CA . PHE A 1 355 ? 3.996 8.25 -9.422 1 86.56 355 PHE A CA 1
ATOM 2988 C C . PHE A 1 355 ? 5.258 9.094 -9.516 1 86.56 355 PHE A C 1
ATOM 2990 O O . PHE A 1 355 ? 5.211 10.312 -9.336 1 86.56 355 PHE A O 1
ATOM 2997 N N . LEU A 1 356 ? 6.359 8.43 -9.812 1 88.5 356 LEU A N 1
ATOM 2998 C CA . LEU A 1 356 ? 7.645 9.109 -9.883 1 88.5 356 LEU A CA 1
ATOM 2999 C C . LEU A 1 356 ? 7.668 10.094 -11.047 1 88.5 356 LEU A C 1
ATOM 3001 O O . LEU A 1 356 ? 8.312 11.148 -10.961 1 88.5 356 LEU A O 1
ATOM 3005 N N . GLN A 1 357 ? 7.039 9.742 -12.086 1 83.56 357 GLN A N 1
ATOM 3006 C CA . GLN A 1 357 ? 6.965 10.617 -13.25 1 83.56 357 GLN A CA 1
ATOM 3007 C C . GLN A 1 357 ? 6.254 11.922 -12.906 1 83.56 357 GLN A C 1
ATOM 3009 O O . GLN A 1 357 ? 6.539 12.969 -13.5 1 83.56 357 GLN A O 1
ATOM 3014 N N . ASN A 1 358 ? 5.383 11.844 -11.961 1 77.31 358 ASN A N 1
ATOM 3015 C CA . ASN A 1 358 ? 4.57 13 -11.602 1 77.31 358 ASN A CA 1
ATOM 3016 C C . ASN A 1 358 ? 5.293 13.898 -10.594 1 77.31 358 ASN A C 1
ATOM 3018 O O . ASN A 1 358 ? 4.82 14.992 -10.289 1 77.31 358 ASN A O 1
ATOM 3022 N N . LEU A 1 359 ? 6.367 13.383 -10.023 1 77.62 359 LEU A N 1
ATOM 3023 C CA . LEU A 1 359 ? 7.094 14.188 -9.039 1 77.62 359 LEU A CA 1
ATOM 3024 C C . LEU A 1 359 ? 7.965 15.234 -9.734 1 77.62 359 LEU A C 1
ATOM 3026 O O . LEU A 1 359 ? 8.859 15.812 -9.109 1 77.62 359 LEU A O 1
ATOM 3030 N N . CYS A 1 360 ? 7.508 16.141 -10.547 1 58.19 360 CYS A N 1
ATOM 3031 C CA . CYS A 1 360 ? 8.125 17.094 -11.453 1 58.19 360 CYS A CA 1
ATOM 3032 C C . CYS A 1 360 ? 9.094 18.016 -10.703 1 58.19 360 CYS A C 1
ATOM 3034 O O . CYS A 1 360 ? 8.672 18.969 -10.047 1 58.19 360 CYS A O 1
ATOM 3036 N N . ASP A 1 361 ? 10.148 17.594 -10.164 1 61.66 361 ASP A N 1
ATOM 3037 C CA . ASP A 1 361 ? 10.891 18.734 -9.633 1 61.66 361 ASP A CA 1
ATOM 3038 C C . ASP A 1 361 ? 12.258 18.859 -10.305 1 61.66 361 ASP A C 1
ATOM 3040 O O . ASP A 1 361 ? 12.758 17.891 -10.883 1 61.66 361 ASP A O 1
ATOM 3044 N N . SER A 1 362 ? 12.617 20.031 -10.617 1 60.81 362 SER A N 1
ATOM 3045 C CA . SER A 1 362 ? 13.914 20.453 -11.148 1 60.81 362 SER A CA 1
ATOM 3046 C C . SER A 1 362 ? 15.047 20.047 -10.219 1 60.81 362 SER A C 1
ATOM 3048 O O . SER A 1 362 ? 16.172 20.531 -10.344 1 60.81 362 SER A O 1
ATOM 3050 N N . SER A 1 363 ? 14.828 18.969 -9.5 1 77.44 363 SER A N 1
ATOM 3051 C CA . SER A 1 363 ? 15.883 18.641 -8.539 1 77.44 363 SER A CA 1
ATOM 3052 C C . SER A 1 363 ? 16.75 17.5 -9.047 1 77.44 363 SER A C 1
ATOM 3054 O O . SER A 1 363 ? 16.391 16.828 -10.016 1 77.44 363 SER A O 1
ATOM 3056 N N . ASN A 1 364 ? 18.047 17.453 -8.523 1 90.5 364 ASN A N 1
ATOM 3057 C CA . ASN A 1 364 ? 18.938 16.344 -8.781 1 90.5 364 ASN A CA 1
ATOM 3058 C C . ASN A 1 364 ? 18.344 15.016 -8.336 1 90.5 364 ASN A C 1
ATOM 3060 O O . ASN A 1 364 ? 17.672 14.945 -7.301 1 90.5 364 ASN A O 1
ATOM 3064 N N . VAL A 1 365 ? 18.562 13.992 -9.211 1 94.12 365 VAL A N 1
ATOM 3065 C CA . VAL A 1 365 ? 17.969 12.688 -8.914 1 94.12 365 VAL A CA 1
ATOM 3066 C C . VAL A 1 365 ? 19.078 11.641 -8.82 1 94.12 365 VAL A C 1
ATOM 3068 O O . VAL A 1 365 ? 20.016 11.633 -9.633 1 94.12 365 VAL A O 1
ATOM 3071 N N . LEU A 1 366 ? 19.078 10.836 -7.797 1 96.75 366 LEU A N 1
ATOM 3072 C CA . LEU A 1 366 ? 19.984 9.703 -7.629 1 96.75 366 LEU A CA 1
ATOM 3073 C C . LEU A 1 366 ? 19.219 8.391 -7.57 1 96.75 366 LEU A C 1
ATOM 3075 O O . LEU A 1 366 ? 18.234 8.273 -6.824 1 96.75 366 LEU A O 1
ATOM 3079 N N . ASN A 1 367 ? 19.547 7.492 -8.375 1 97 367 ASN A N 1
ATOM 3080 C CA . ASN A 1 367 ? 18.953 6.16 -8.367 1 97 367 ASN A CA 1
ATOM 3081 C C . ASN A 1 367 ? 20 5.09 -8.039 1 97 367 ASN A C 1
ATOM 3083 O O . ASN A 1 367 ? 20.969 4.922 -8.766 1 97 367 ASN A O 1
ATOM 3087 N N . ILE A 1 368 ? 19.797 4.469 -6.91 1 97.25 368 ILE A N 1
ATOM 3088 C CA . ILE A 1 368 ? 20.672 3.402 -6.465 1 97.25 368 ILE A CA 1
ATOM 3089 C C . ILE A 1 368 ? 20.078 2.045 -6.816 1 97.25 368 ILE A C 1
ATOM 3091 O O . ILE A 1 368 ? 18.969 1.725 -6.398 1 97.25 368 ILE A O 1
ATOM 3095 N N . ASN A 1 369 ? 20.719 1.212 -7.566 1 93.12 369 ASN A N 1
ATOM 3096 C CA . ASN A 1 369 ? 20.266 -0.11 -7.988 1 93.12 369 ASN A CA 1
ATOM 3097 C C . ASN A 1 369 ? 19.031 -0.024 -8.867 1 93.12 369 ASN A C 1
ATOM 3099 O O . ASN A 1 369 ? 18.016 -0.663 -8.578 1 93.12 369 ASN A O 1
ATOM 3103 N N . GLY A 1 370 ? 19.125 0.676 -9.961 1 92.44 370 GLY A N 1
ATOM 3104 C CA . GLY A 1 370 ? 17.984 0.93 -10.812 1 92.44 370 GLY A CA 1
ATOM 3105 C C . GLY A 1 370 ? 17.906 0.004 -12.016 1 92.44 370 GLY A C 1
ATOM 3106 O O . GLY A 1 370 ? 17.297 0.339 -13.031 1 92.44 370 GLY A O 1
ATOM 3107 N N . ASN A 1 371 ? 18.562 -1.171 -11.914 1 92.81 371 ASN A N 1
ATOM 3108 C CA . ASN A 1 371 ? 18.578 -2.133 -13.016 1 92.81 371 ASN A CA 1
ATOM 3109 C C . ASN A 1 371 ? 19.016 -1.48 -14.32 1 92.81 371 ASN A C 1
ATOM 3111 O O . ASN A 1 371 ? 20.094 -0.884 -14.398 1 92.81 371 ASN A O 1
ATOM 3115 N N . VAL A 1 372 ? 18.203 -1.435 -15.359 1 94.81 372 VAL A N 1
ATOM 3116 C CA . VAL A 1 372 ? 18.609 -0.875 -16.641 1 94.81 372 VAL A CA 1
ATOM 3117 C C . VAL A 1 372 ? 18.047 0.535 -16.797 1 94.81 372 VAL A C 1
ATOM 3119 O O . VAL A 1 372 ? 17.891 1.026 -17.922 1 94.81 372 VAL A O 1
ATOM 3122 N N . GLY A 1 373 ? 17.656 1.154 -15.719 1 94.75 373 GLY A N 1
ATOM 3123 C CA . GLY A 1 373 ? 17.312 2.57 -15.711 1 94.75 373 GLY A CA 1
ATOM 3124 C C . GLY A 1 373 ? 15.82 2.828 -15.773 1 94.75 373 GLY A C 1
ATOM 3125 O O . GLY A 1 373 ? 15.391 3.945 -16.062 1 94.75 373 GLY A O 1
ATOM 3126 N N . GLU A 1 374 ? 14.969 1.891 -15.453 1 93.69 374 GLU A N 1
ATOM 3127 C CA . GLU A 1 374 ? 13.516 2.027 -15.578 1 93.69 374 GLU A CA 1
ATOM 3128 C C . GLU A 1 374 ? 12.992 3.141 -14.68 1 93.69 374 GLU A C 1
ATOM 3130 O O . GLU A 1 374 ? 12.148 3.938 -15.102 1 93.69 374 GLU A O 1
ATOM 3135 N N . TYR A 1 375 ? 13.539 3.256 -13.5 1 93.56 375 TYR A N 1
ATOM 3136 C CA . TYR A 1 375 ? 13.023 4.223 -12.531 1 93.56 375 TYR A CA 1
ATOM 3137 C C . TYR A 1 375 ? 13.516 5.629 -12.852 1 93.56 375 TYR A C 1
ATOM 3139 O O . TYR A 1 375 ? 12.711 6.562 -12.953 1 93.56 375 TYR A O 1
ATOM 3147 N N . ILE A 1 376 ? 14.805 5.762 -13.047 1 93.69 376 ILE A N 1
ATOM 3148 C CA . ILE A 1 376 ? 15.391 7.09 -13.195 1 93.69 376 ILE A CA 1
ATOM 3149 C C . ILE A 1 376 ? 14.945 7.703 -14.523 1 93.69 376 ILE A C 1
ATOM 3151 O O . ILE A 1 376 ? 14.742 8.914 -14.617 1 93.69 376 ILE A O 1
ATOM 3155 N N . ILE A 1 377 ? 14.852 6.941 -15.586 1 92.12 377 ILE A N 1
ATOM 3156 C CA . ILE A 1 377 ? 14.43 7.449 -16.891 1 92.12 377 ILE A CA 1
ATOM 3157 C C . ILE A 1 377 ? 12.969 7.891 -16.828 1 92.12 377 ILE A C 1
ATOM 3159 O O . ILE A 1 377 ? 12.594 8.883 -17.453 1 92.12 377 ILE A O 1
ATOM 3163 N N . SER A 1 378 ? 12.133 7.234 -16.031 1 89.81 378 SER A N 1
ATOM 3164 C CA . SER A 1 378 ? 10.734 7.617 -15.844 1 89.81 378 SER A CA 1
ATOM 3165 C C . SER A 1 378 ? 10.617 9 -15.211 1 89.81 378 SER A C 1
ATOM 3167 O O . SER A 1 378 ? 9.664 9.727 -15.469 1 89.81 378 SER A O 1
ATOM 3169 N N . THR A 1 379 ? 11.547 9.336 -14.398 1 88.88 379 THR A N 1
ATOM 3170 C CA . THR A 1 379 ? 11.5 10.625 -13.711 1 88.88 379 THR A CA 1
ATOM 3171 C C . THR A 1 379 ? 11.852 11.758 -14.672 1 88.88 379 THR A C 1
ATOM 3173 O O . THR A 1 379 ? 11.617 12.93 -14.367 1 88.88 379 THR A O 1
ATOM 3176 N N . CYS A 1 380 ? 12.422 11.445 -15.758 1 82.69 380 CYS A N 1
ATOM 3177 C CA . CYS A 1 380 ? 12.875 12.461 -16.703 1 82.69 380 CYS A CA 1
ATOM 3178 C C . CYS A 1 380 ? 11.719 12.961 -17.562 1 82.69 380 CYS A C 1
ATOM 3180 O O . CYS A 1 380 ? 11.836 13.984 -18.234 1 82.69 380 CYS A O 1
ATOM 3182 N N . PHE A 1 381 ? 10.617 12.305 -17.547 1 73.38 381 PHE A N 1
ATOM 3183 C CA . PHE A 1 381 ? 9.492 12.656 -18.406 1 73.38 381 PHE A CA 1
ATOM 3184 C C . PHE A 1 381 ? 8.336 13.211 -17.594 1 73.38 381 PHE A C 1
ATOM 3186 O O . PHE A 1 381 ? 8.023 12.688 -16.516 1 73.38 381 PHE A O 1
ATOM 3193 N N . SER A 1 382 ? 8.086 14.594 -17.688 1 58.94 382 SER A N 1
ATOM 3194 C CA . SER A 1 382 ? 6.906 15.125 -17 1 58.94 382 SER A CA 1
ATOM 3195 C C . SER A 1 382 ? 5.637 14.844 -17.797 1 58.94 382 SER A C 1
ATOM 3197 O O . SER A 1 382 ? 5.66 14.812 -19.031 1 58.94 382 SER A O 1
ATOM 3199 N N . GLN A 1 383 ? 4.551 14.172 -17.266 1 52.75 383 GLN A N 1
ATOM 3200 C CA . GLN A 1 383 ? 3.271 13.828 -17.875 1 52.75 383 GLN A CA 1
ATOM 3201 C C . GLN A 1 383 ? 2.762 14.969 -18.766 1 52.75 383 GLN A C 1
ATOM 3203 O O . GLN A 1 383 ? 1.945 14.75 -19.656 1 52.75 383 GLN A O 1
ATOM 3208 N N . ASN A 1 384 ? 2.742 16.234 -18.359 1 46.44 384 ASN A N 1
ATOM 3209 C CA . ASN A 1 384 ? 2.068 17.25 -19.156 1 46.44 384 ASN A CA 1
ATOM 3210 C C . ASN A 1 384 ? 2.723 17.422 -20.516 1 46.44 384 ASN A C 1
ATOM 3212 O O . ASN A 1 384 ? 2.482 18.406 -21.203 1 46.44 384 ASN A O 1
ATOM 3216 N N . GLY A 1 385 ? 3.256 16.312 -21.125 1 43.41 385 GLY A N 1
ATOM 3217 C CA . GLY A 1 385 ? 3.605 16.297 -22.531 1 43.41 385 GLY A CA 1
ATOM 3218 C C . GLY A 1 385 ? 4.926 16.984 -22.828 1 43.41 385 GLY A C 1
ATOM 3219 O O . GLY A 1 385 ? 5.406 16.953 -23.953 1 43.41 385 GLY A O 1
ATOM 3220 N N . GLY A 1 386 ? 5.234 18.156 -22.297 1 38.09 386 GLY A N 1
ATOM 3221 C CA . GLY A 1 386 ? 6.422 18.875 -22.734 1 38.09 386 GLY A CA 1
ATOM 3222 C C . GLY A 1 386 ? 7.707 18.312 -22.156 1 38.09 386 GLY A C 1
ATOM 3223 O O . GLY A 1 386 ? 7.684 17.625 -21.141 1 38.09 386 GLY A O 1
ATOM 3224 N N . THR A 1 387 ? 8.5 17.719 -23.109 1 36.38 387 THR A N 1
ATOM 3225 C CA . THR A 1 387 ? 9.875 17.672 -22.609 1 36.38 387 THR A CA 1
ATOM 3226 C C . THR A 1 387 ? 10.109 18.781 -21.578 1 36.38 387 THR A C 1
ATOM 3228 O O . THR A 1 387 ? 9.852 19.953 -21.859 1 36.38 387 THR A O 1
ATOM 3231 N N . SER A 1 388 ? 9.562 18.562 -20.453 1 36.91 388 SER A N 1
ATOM 3232 C CA . SER A 1 388 ? 10.062 19.719 -19.719 1 36.91 388 SER A CA 1
ATOM 3233 C C . SER A 1 388 ? 11.266 20.344 -20.406 1 36.91 388 SER A C 1
ATOM 3235 O O . SER A 1 388 ? 12.164 19.641 -20.875 1 36.91 388 SER A O 1
ATOM 3237 N N . ASN A 1 389 ? 11.055 21.266 -21.281 1 34.41 389 ASN A N 1
ATOM 3238 C CA . ASN A 1 389 ? 12.227 22.031 -21.688 1 34.41 389 ASN A CA 1
ATOM 3239 C C . ASN A 1 389 ? 13.336 21.938 -20.656 1 34.41 389 ASN A C 1
ATOM 3241 O O . ASN A 1 389 ? 13.578 22.891 -19.906 1 34.41 389 ASN A O 1
ATOM 3245 N N . PHE A 1 390 ? 13.336 20.906 -20.078 1 38.69 390 PHE A N 1
ATOM 3246 C CA . PHE A 1 390 ? 14.539 20.672 -19.281 1 38.69 390 PHE A CA 1
ATOM 3247 C C . PHE A 1 390 ? 15.789 21.047 -20.062 1 38.69 390 PHE A C 1
ATOM 3249 O O . PHE A 1 390 ? 16.891 20.625 -19.719 1 38.69 390 PHE A O 1
ATOM 3256 N N . GLY A 1 391 ? 15.594 21.312 -21.234 1 36.25 391 GLY A N 1
ATOM 3257 C CA . GLY A 1 391 ? 16.797 21.797 -21.891 1 36.25 391 GLY A CA 1
ATOM 3258 C C . GLY A 1 391 ? 17.812 22.391 -20.938 1 36.25 391 GLY A C 1
ATOM 3259 O O . GLY A 1 391 ? 18.984 22.016 -20.969 1 36.25 391 GLY A O 1
ATOM 3260 N N . ASN A 1 392 ? 17.516 23.672 -20.531 1 37.31 392 ASN A N 1
ATOM 3261 C CA . ASN A 1 392 ? 18.578 24.516 -19.984 1 37.31 392 ASN A CA 1
ATOM 3262 C C . ASN A 1 392 ? 18.859 24.172 -18.531 1 37.31 392 ASN A C 1
ATOM 3264 O O . ASN A 1 392 ? 19.578 24.906 -17.844 1 37.31 392 ASN A O 1
ATOM 3268 N N . THR A 1 393 ? 17.844 23.5 -17.781 1 48.12 393 THR A N 1
ATOM 3269 C CA . THR A 1 393 ? 18.156 23.531 -16.359 1 48.12 393 THR A CA 1
ATOM 3270 C C . THR A 1 393 ? 19.141 22.406 -16 1 48.12 393 THR A C 1
ATOM 3272 O O . THR A 1 393 ? 19.109 21.344 -16.609 1 48.12 393 THR A O 1
ATOM 3275 N N . GLU A 1 394 ? 20.25 22.656 -15.461 1 61.41 394 GLU A N 1
ATOM 3276 C CA . GLU A 1 394 ? 21.438 22 -14.906 1 61.41 394 GLU A CA 1
ATOM 3277 C C . GLU A 1 394 ? 21.047 20.891 -13.93 1 61.41 394 GLU A C 1
ATOM 3279 O O . GLU A 1 394 ? 21.672 20.734 -12.883 1 61.41 394 GLU A O 1
ATOM 3284 N N . ARG A 1 395 ? 19.984 19.969 -14.25 1 76.88 395 ARG A N 1
ATOM 3285 C CA . ARG A 1 395 ? 19.625 18.844 -13.391 1 76.88 395 ARG A CA 1
ATOM 3286 C C . ARG A 1 395 ? 20.562 17.656 -13.633 1 76.88 395 ARG A C 1
ATOM 3288 O O . ARG A 1 395 ? 20.828 17.297 -14.781 1 76.88 395 ARG A O 1
ATOM 3295 N N . VAL A 1 396 ? 21.109 17.188 -12.5 1 84.5 396 VAL A N 1
ATOM 3296 C CA . VAL A 1 396 ? 21.984 16.031 -12.539 1 84.5 396 VAL A CA 1
ATOM 3297 C C . VAL A 1 396 ? 21.219 14.773 -12.133 1 84.5 396 VAL A C 1
ATOM 3299 O O . VAL A 1 396 ? 20.516 14.766 -11.117 1 84.5 396 VAL A O 1
ATOM 3302 N N . ALA A 1 397 ? 21.125 13.828 -13.047 1 92.25 397 ALA A N 1
ATOM 3303 C CA . ALA A 1 397 ? 20.547 12.523 -12.742 1 92.25 397 ALA A CA 1
ATOM 3304 C C . ALA A 1 397 ? 21.594 11.422 -12.836 1 92.25 397 ALA A C 1
ATOM 3306 O O . ALA A 1 397 ? 22.234 11.25 -13.883 1 92.25 397 ALA A O 1
ATOM 3307 N N . ILE A 1 398 ? 21.797 10.703 -11.711 1 95.62 398 ILE A N 1
ATOM 3308 C CA . ILE A 1 398 ? 22.844 9.703 -11.648 1 95.62 398 ILE A CA 1
ATOM 3309 C C . ILE A 1 398 ? 22.25 8.344 -11.273 1 95.62 398 ILE A C 1
ATOM 3311 O O . ILE A 1 398 ? 21.453 8.25 -10.336 1 95.62 398 ILE A O 1
ATOM 3315 N N . LEU A 1 399 ? 22.562 7.352 -12.023 1 97.06 399 LEU A N 1
ATOM 3316 C CA . LEU A 1 399 ? 22.234 5.973 -11.695 1 97.06 399 LEU A CA 1
ATOM 3317 C C . LEU A 1 399 ? 23.484 5.211 -11.234 1 97.06 399 LEU A C 1
ATOM 3319 O O . LEU A 1 399 ? 24.484 5.164 -11.953 1 97.06 399 LEU A O 1
ATOM 3323 N N . LEU A 1 400 ? 23.422 4.711 -10.008 1 96.88 400 LEU A N 1
ATOM 3324 C CA . LEU A 1 400 ? 24.5 3.895 -9.469 1 96.88 400 LEU A CA 1
ATOM 3325 C C . LEU A 1 400 ? 24.156 2.412 -9.555 1 96.88 400 LEU A C 1
ATOM 3327 O O . LEU A 1 400 ? 23.109 1.981 -9.062 1 96.88 400 LEU A O 1
ATOM 3331 N N . SER A 1 401 ? 24.969 1.678 -10.211 1 94.44 401 SER A N 1
ATOM 3332 C CA . SER A 1 401 ? 24.781 0.238 -10.344 1 94.44 401 SER A CA 1
ATOM 3333 C C . SER A 1 401 ? 26.047 -0.531 -10.016 1 94.44 401 SER A C 1
ATOM 3335 O O . SER A 1 401 ? 27.156 -0.066 -10.305 1 94.44 401 SER A O 1
ATOM 3337 N N . ASP A 1 402 ? 25.891 -1.683 -9.422 1 91.31 402 ASP A N 1
ATOM 3338 C CA . ASP A 1 402 ? 27.031 -2.551 -9.133 1 91.31 402 ASP A CA 1
ATOM 3339 C C . ASP A 1 402 ? 27.234 -3.568 -10.25 1 91.31 402 ASP A C 1
ATOM 3341 O O . ASP A 1 402 ? 28.109 -4.441 -10.148 1 91.31 402 ASP A O 1
ATOM 3345 N N . CYS A 1 403 ? 26.469 -3.543 -11.25 1 89.88 403 CYS A N 1
ATOM 3346 C CA . CYS A 1 403 ? 26.547 -4.438 -12.398 1 89.88 403 CYS A CA 1
ATOM 3347 C C . CYS A 1 403 ? 26.906 -3.674 -13.664 1 89.88 403 CYS A C 1
ATOM 3349 O O . CYS A 1 403 ? 26.172 -2.775 -14.086 1 89.88 403 CYS A O 1
ATOM 3351 N N . VAL A 1 404 ? 27.984 -4.059 -14.297 1 91.62 404 VAL A N 1
ATOM 3352 C CA . VAL A 1 404 ? 28.5 -3.371 -15.469 1 91.62 404 VAL A CA 1
ATOM 3353 C C . VAL A 1 404 ? 27.5 -3.457 -16.609 1 91.62 404 VAL A C 1
ATOM 3355 O O . VAL A 1 404 ? 27.266 -2.473 -17.312 1 91.62 404 VAL A O 1
ATOM 3358 N N . LYS A 1 405 ? 26.906 -4.574 -16.781 1 92.25 405 LYS A N 1
ATOM 3359 C CA . LYS A 1 405 ? 25.938 -4.762 -17.859 1 92.25 405 LYS A CA 1
ATOM 3360 C C . LYS A 1 405 ? 24.75 -3.809 -17.688 1 92.25 405 LYS A C 1
ATOM 3362 O O . LYS A 1 405 ? 24.359 -3.135 -18.641 1 92.25 405 LYS A O 1
ATOM 3367 N N . ASN A 1 406 ? 24.234 -3.822 -16.469 1 93.25 406 ASN A N 1
ATOM 3368 C CA . ASN A 1 406 ? 23.078 -2.969 -16.203 1 93.25 406 ASN A CA 1
ATOM 3369 C C . ASN A 1 406 ? 23.406 -1.495 -16.422 1 93.25 406 ASN A C 1
ATOM 3371 O O . ASN A 1 406 ? 22.594 -0.744 -16.969 1 93.25 406 ASN A O 1
ATOM 3375 N N . ALA A 1 407 ? 24.594 -1.107 -15.992 1 94.69 407 ALA A N 1
ATOM 3376 C CA . ALA A 1 407 ? 25.016 0.281 -16.172 1 94.69 407 ALA A CA 1
ATOM 3377 C C . ALA A 1 407 ? 25.094 0.639 -17.656 1 94.69 407 ALA A C 1
ATOM 3379 O O . ALA A 1 407 ? 24.672 1.721 -18.062 1 94.69 407 ALA A O 1
ATOM 3380 N N . SER A 1 408 ? 25.641 -0.235 -18.438 1 94.38 408 SER A N 1
ATOM 3381 C CA . SER A 1 408 ? 25.797 -0.009 -19.859 1 94.38 408 SER A CA 1
ATOM 3382 C C . SER A 1 408 ? 24.438 0.093 -20.547 1 94.38 408 SER A C 1
ATOM 3384 O O . SER A 1 408 ? 24.203 0.979 -21.375 1 94.38 408 SER A O 1
ATOM 3386 N N . TYR A 1 409 ? 23.547 -0.748 -20.141 1 94.81 409 TYR A N 1
ATOM 3387 C CA . TYR A 1 409 ? 22.219 -0.734 -20.766 1 94.81 409 TYR A CA 1
ATOM 3388 C C . TYR A 1 409 ? 21.406 0.457 -20.266 1 94.81 409 TYR A C 1
ATOM 3390 O O . TYR A 1 409 ? 20.562 0.978 -21 1 94.81 409 TYR A O 1
ATOM 3398 N N . ALA A 1 410 ? 21.656 0.793 -19.047 1 95.5 410 ALA A N 1
ATOM 3399 C CA . ALA A 1 410 ? 21 1.999 -18.578 1 95.5 410 ALA A CA 1
ATOM 3400 C C . ALA A 1 410 ? 21.391 3.217 -19.406 1 95.5 410 ALA A C 1
ATOM 3402 O O . ALA A 1 410 ? 20.547 4.062 -19.719 1 95.5 410 ALA A O 1
ATOM 3403 N N . GLU A 1 411 ? 22.625 3.312 -19.75 1 95.31 411 GLU A N 1
ATOM 3404 C CA . GLU A 1 411 ? 23.109 4.398 -20.594 1 95.31 411 GLU A CA 1
ATOM 3405 C C . GLU A 1 411 ? 22.484 4.34 -21.984 1 95.31 411 GLU A C 1
ATOM 3407 O O . GLU A 1 411 ? 22.062 5.363 -22.516 1 95.31 411 GLU A O 1
ATOM 3412 N N . LYS A 1 412 ? 22.484 3.191 -22.5 1 95.19 412 LYS A N 1
ATOM 3413 C CA . LYS A 1 412 ? 21.859 2.984 -23.797 1 95.19 412 LYS A CA 1
ATOM 3414 C C . LYS A 1 412 ? 20.391 3.379 -23.766 1 95.19 412 LYS A C 1
ATOM 3416 O O . LYS A 1 412 ? 19.906 4.062 -24.672 1 95.19 412 LYS A O 1
ATOM 3421 N N . ASN A 1 413 ? 19.672 2.943 -22.75 1 96.44 413 ASN A N 1
ATOM 3422 C CA . ASN A 1 413 ? 18.234 3.23 -22.625 1 96.44 413 ASN A CA 1
ATOM 3423 C C . ASN A 1 413 ? 17.984 4.719 -22.406 1 96.44 413 ASN A C 1
ATOM 3425 O O . ASN A 1 413 ? 16.984 5.262 -22.875 1 96.44 413 ASN A O 1
ATOM 3429 N N . ALA A 1 414 ? 18.891 5.344 -21.672 1 94.56 414 ALA A N 1
ATOM 3430 C CA . ALA A 1 414 ? 18.766 6.789 -21.484 1 94.56 414 ALA A CA 1
ATOM 3431 C C . ALA A 1 414 ? 18.891 7.523 -22.812 1 94.56 414 ALA A C 1
ATOM 3433 O O . ALA A 1 414 ? 18.109 8.438 -23.109 1 94.56 414 ALA A O 1
ATOM 3434 N N . SER A 1 415 ? 19.828 7.094 -23.594 1 93.56 415 SER A N 1
ATOM 3435 C CA . SER A 1 415 ? 20.031 7.699 -24.906 1 93.56 415 SER A CA 1
ATOM 3436 C C . SER A 1 415 ? 18.859 7.434 -25.828 1 93.56 415 SER A C 1
ATOM 3438 O O . SER A 1 415 ? 18.422 8.328 -26.562 1 93.56 415 SER A O 1
ATOM 3440 N N . LEU A 1 416 ? 18.328 6.312 -25.781 1 94.44 416 LEU A N 1
ATOM 3441 C CA . LEU A 1 416 ? 17.234 5.906 -26.641 1 94.44 416 LEU A CA 1
ATOM 3442 C C . LEU A 1 416 ? 15.969 6.699 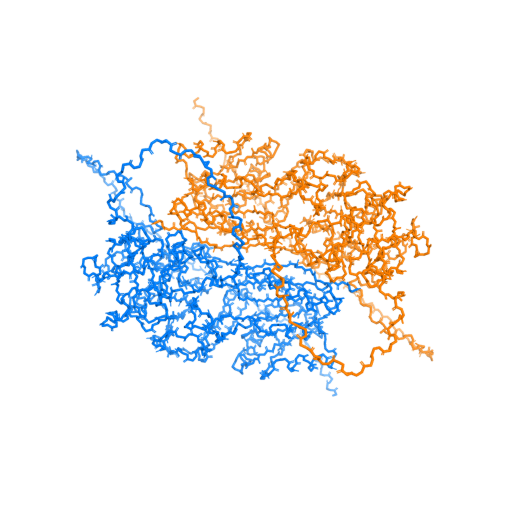-26.328 1 94.44 416 LEU A C 1
ATOM 3444 O O . LEU A 1 416 ? 15.172 7.004 -27.219 1 94.44 416 LEU A O 1
ATOM 3448 N N . ASN A 1 417 ? 15.742 7.004 -25.094 1 93.62 417 ASN A N 1
ATOM 3449 C CA . ASN A 1 417 ? 14.547 7.727 -24.656 1 93.62 417 ASN A CA 1
ATOM 3450 C C . ASN A 1 417 ? 14.773 9.234 -24.656 1 93.62 417 ASN A C 1
ATOM 3452 O O . ASN A 1 417 ? 13.938 9.992 -24.172 1 93.62 417 ASN A O 1
ATOM 3456 N N . GLY A 1 418 ? 15.961 9.648 -25 1 88.56 418 GLY A N 1
ATOM 3457 C CA . GLY A 1 418 ? 16.25 11.078 -25.109 1 88.56 418 GLY A CA 1
ATOM 3458 C C . GLY A 1 418 ? 16.641 11.703 -23.797 1 88.56 418 GLY A C 1
ATOM 3459 O O . GLY A 1 418 ? 16.531 12.922 -23.625 1 88.56 418 GLY A O 1
ATOM 3460 N N . CYS A 1 419 ? 16.969 10.945 -22.812 1 88.5 419 CYS A N 1
ATOM 3461 C CA . CYS A 1 419 ? 17.391 11.453 -21.5 1 88.5 419 CYS A CA 1
ATOM 3462 C C . CYS A 1 419 ? 18.906 11.5 -21.406 1 88.5 419 CYS A C 1
ATOM 3464 O O . CYS A 1 419 ? 19.5 10.852 -20.547 1 88.5 419 CYS A O 1
ATOM 3466 N N . HIS A 1 420 ? 19.469 12.375 -22.078 1 84.5 420 HIS A N 1
ATOM 3467 C CA . HIS A 1 420 ? 20.922 12.406 -22.219 1 84.5 420 HIS A CA 1
ATOM 3468 C C . HIS A 1 420 ? 21.578 12.938 -20.953 1 84.5 420 HIS A C 1
ATOM 3470 O O . HIS A 1 420 ? 22.781 12.727 -20.75 1 84.5 420 HIS A O 1
ATOM 3476 N N . HIS A 1 421 ? 20.875 13.539 -20.125 1 84.62 421 HIS A N 1
ATOM 3477 C CA . HIS A 1 421 ? 21.438 14.102 -18.906 1 84.62 421 HIS A CA 1
ATOM 3478 C C . HIS A 1 421 ? 21.609 13.031 -17.828 1 84.62 421 HIS A C 1
ATOM 3480 O O . HIS A 1 421 ? 22.281 13.258 -16.828 1 84.62 421 HIS A O 1
ATOM 3486 N N . VAL A 1 422 ? 21 11.883 -18.031 1 89.75 422 VAL A N 1
ATOM 3487 C CA . VAL A 1 422 ? 21.125 10.789 -17.078 1 89.75 422 VAL A CA 1
ATOM 3488 C C . VAL A 1 422 ? 22.5 10.141 -17.219 1 89.75 422 VAL A C 1
ATOM 3490 O O . VAL A 1 422 ? 22.891 9.703 -18.312 1 89.75 422 VAL A O 1
ATOM 3493 N N . MET A 1 423 ? 23.25 10.109 -16.156 1 90.5 423 MET A N 1
ATOM 3494 C CA . MET A 1 423 ? 24.562 9.469 -16.109 1 90.5 423 MET A CA 1
ATOM 3495 C C . MET A 1 423 ? 24.5 8.148 -15.367 1 90.5 423 MET A C 1
ATOM 3497 O O . MET A 1 423 ? 23.938 8.07 -14.273 1 90.5 423 MET A O 1
ATOM 3501 N N . SER A 1 424 ? 24.953 7.141 -16.016 1 92.81 424 SER A N 1
ATOM 3502 C CA . SER A 1 424 ? 25.031 5.828 -15.383 1 92.81 424 SER A CA 1
ATOM 3503 C C . SER A 1 424 ? 26.453 5.523 -14.93 1 92.81 424 SER A C 1
ATOM 3505 O O . SER A 1 424 ? 27.391 5.598 -15.727 1 92.81 424 SER A O 1
ATOM 3507 N N . LEU A 1 425 ? 26.641 5.219 -13.672 1 92.94 425 LEU A N 1
ATOM 3508 C CA . LEU A 1 425 ? 27.953 4.945 -13.102 1 92.94 425 LEU A CA 1
ATOM 3509 C C . LEU A 1 425 ? 28.016 3.535 -12.523 1 92.94 425 LEU A C 1
ATOM 3511 O O . LEU A 1 425 ? 27.172 3.158 -11.703 1 92.94 425 LEU A O 1
ATOM 3515 N N . HIS A 1 426 ? 28.922 2.785 -13.031 1 93.94 426 HIS A N 1
ATOM 3516 C CA . HIS A 1 426 ? 29.203 1.488 -12.43 1 93.94 426 HIS A CA 1
ATOM 3517 C C . HIS A 1 426 ? 30.203 1.617 -11.297 1 93.94 426 HIS A C 1
ATOM 3519 O O . HIS A 1 426 ? 31.266 2.234 -11.461 1 93.94 426 HIS A O 1
ATOM 3525 N N . ARG A 1 427 ? 29.812 1.132 -10.141 1 91.94 427 ARG A N 1
ATOM 3526 C CA . ARG A 1 427 ? 30.703 1.08 -8.977 1 91.94 427 ARG A CA 1
ATOM 3527 C C . ARG A 1 427 ? 30.625 -0.276 -8.289 1 91.94 427 ARG A C 1
ATOM 3529 O O . ARG A 1 427 ? 29.531 -0.842 -8.148 1 91.94 427 ARG A O 1
ATOM 3536 N N . GLU A 1 428 ? 31.703 -0.779 -7.883 1 90.19 428 GLU A N 1
ATOM 3537 C CA . GLU A 1 428 ? 31.719 -2.051 -7.168 1 90.19 428 GLU A CA 1
ATOM 3538 C C . GLU A 1 428 ? 31.141 -1.896 -5.762 1 90.19 428 GLU A C 1
ATOM 3540 O O . GLU A 1 428 ? 30.406 -2.76 -5.289 1 90.19 428 GLU A O 1
ATOM 3545 N N . ASP A 1 429 ? 31.531 -0.842 -5.203 1 92.88 429 ASP A N 1
ATOM 3546 C CA . ASP A 1 429 ? 31.031 -0.541 -3.867 1 92.88 429 ASP A CA 1
ATOM 3547 C C . ASP A 1 429 ? 30.156 0.718 -3.877 1 92.88 429 ASP A C 1
ATOM 3549 O O . ASP A 1 429 ? 30.688 1.835 -3.842 1 92.88 429 ASP A O 1
ATOM 3553 N N . LEU A 1 430 ? 28.984 0.534 -3.748 1 94.5 430 LEU A N 1
ATOM 3554 C CA . LEU A 1 430 ? 28.031 1.638 -3.824 1 94.5 430 LEU A CA 1
ATOM 3555 C C . LEU A 1 430 ? 28.094 2.498 -2.566 1 94.5 430 LEU A C 1
ATOM 3557 O O . LEU A 1 430 ? 27.906 3.715 -2.631 1 94.5 430 LEU A O 1
ATOM 3561 N N . LEU A 1 431 ? 28.375 1.866 -1.402 1 94.56 431 LEU A N 1
ATOM 3562 C CA . LEU A 1 431 ? 28.453 2.596 -0.14 1 94.56 431 LEU A CA 1
ATOM 3563 C C . LEU A 1 431 ? 29.594 3.598 -0.156 1 94.56 431 LEU A C 1
ATOM 3565 O O . LEU A 1 431 ? 29.453 4.723 0.325 1 94.56 431 LEU A O 1
ATOM 3569 N N . GLU A 1 432 ? 30.609 3.143 -0.671 1 95.06 432 GLU A N 1
ATOM 3570 C CA . GLU A 1 432 ? 31.766 4.027 -0.789 1 95.06 432 GLU A CA 1
ATOM 3571 C C . GLU A 1 432 ? 31.469 5.215 -1.695 1 95.06 432 GLU A C 1
ATOM 3573 O O . GLU A 1 432 ? 31.859 6.348 -1.399 1 95.06 432 GLU A O 1
ATOM 3578 N N . GLU A 1 433 ? 30.844 4.961 -2.746 1 96.06 433 GLU A N 1
ATOM 3579 C CA . GLU A 1 433 ? 30.5 6.035 -3.668 1 96.06 433 GLU A CA 1
ATOM 3580 C C . GLU A 1 433 ? 29.547 7.035 -3.018 1 96.06 433 GLU A C 1
ATOM 3582 O O . GLU A 1 433 ? 29.656 8.242 -3.234 1 96.06 433 GLU A O 1
ATOM 3587 N N . LEU A 1 434 ? 28.609 6.598 -2.268 1 96.69 434 LEU A N 1
ATOM 3588 C CA . LEU A 1 434 ? 27.672 7.473 -1.567 1 96.69 434 LEU A CA 1
ATOM 3589 C C . LEU A 1 434 ? 28.406 8.367 -0.579 1 96.69 434 LEU A C 1
ATOM 3591 O O . LEU A 1 434 ? 28.094 9.555 -0.456 1 96.69 434 LEU A O 1
ATOM 3595 N N . SER A 1 435 ? 29.344 7.75 0.086 1 95.62 435 SER A N 1
ATOM 3596 C CA . SER A 1 435 ? 30.156 8.523 1.011 1 95.62 435 SER A CA 1
ATOM 3597 C C . SER A 1 435 ? 30.953 9.602 0.277 1 95.62 435 SER A C 1
ATOM 3599 O O . SER A 1 435 ? 31.094 10.719 0.77 1 95.62 435 SER A O 1
ATOM 3601 N N . ASN A 1 436 ? 31.438 9.211 -0.871 1 95.12 436 ASN A N 1
ATOM 3602 C CA . ASN A 1 436 ? 32.188 10.164 -1.693 1 95.12 436 ASN A CA 1
ATOM 3603 C C . ASN A 1 436 ? 31.281 11.32 -2.141 1 95.12 436 ASN A C 1
ATOM 3605 O O . ASN A 1 436 ? 31.734 12.469 -2.201 1 95.12 436 ASN A O 1
ATOM 3609 N N . MET A 1 437 ? 30.125 11.023 -2.479 1 95.25 437 MET A N 1
ATOM 3610 C CA . MET A 1 437 ? 29.172 12.055 -2.887 1 95.25 437 MET A CA 1
ATOM 3611 C C . MET A 1 437 ? 28.922 13.039 -1.749 1 95.25 437 MET A C 1
ATOM 3613 O O . MET A 1 437 ? 28.828 14.25 -1.978 1 95.25 437 MET A O 1
ATOM 3617 N N . HIS A 1 438 ? 28.812 12.5 -0.578 1 94.94 438 HIS A N 1
ATOM 3618 C CA . HIS A 1 438 ? 28.625 13.344 0.6 1 94.94 438 HIS A CA 1
ATOM 3619 C C . HIS A 1 438 ? 29.828 14.25 0.825 1 94.94 438 HIS A C 1
ATOM 3621 O O . HIS A 1 438 ? 29.672 15.438 1.11 1 94.94 438 HIS A O 1
ATOM 3627 N N . LEU A 1 439 ? 30.984 13.672 0.705 1 94.88 439 LEU A N 1
ATOM 3628 C CA . LEU A 1 439 ? 32.219 14.414 0.9 1 94.88 439 LEU A CA 1
ATOM 3629 C C . LEU A 1 439 ? 32.344 15.523 -0.135 1 94.88 439 LEU A C 1
ATOM 3631 O O . LEU A 1 439 ? 32.938 16.578 0.149 1 94.88 439 LEU A O 1
ATOM 3635 N N . ASN A 1 440 ? 31.781 15.352 -1.271 1 94.19 440 ASN A N 1
ATOM 3636 C CA . ASN A 1 440 ? 31.828 16.344 -2.34 1 94.19 440 ASN A CA 1
ATOM 3637 C C . ASN A 1 440 ? 30.641 17.297 -2.266 1 94.19 440 ASN A C 1
ATOM 3639 O O . ASN A 1 440 ? 30.375 18.047 -3.213 1 94.19 440 ASN A O 1
ATOM 3643 N N . SER A 1 441 ? 29.766 17.141 -1.271 1 92.69 441 SER A N 1
ATOM 3644 C CA . SER A 1 441 ? 28.656 18.031 -0.959 1 92.69 441 SER A CA 1
ATOM 3645 C C . SER A 1 441 ? 27.578 17.953 -2.031 1 92.69 441 SER A C 1
ATOM 3647 O O . SER A 1 441 ? 26.969 18.969 -2.387 1 92.69 441 SER A O 1
ATOM 3649 N N . LEU A 1 442 ? 27.531 16.797 -2.664 1 92.12 442 LEU A N 1
ATOM 3650 C CA . LEU A 1 442 ? 26.422 16.578 -3.59 1 92.12 442 LEU A CA 1
ATOM 3651 C C . LEU A 1 442 ? 25.125 16.344 -2.834 1 92.12 442 LEU A C 1
ATOM 3653 O O . LEU A 1 442 ? 25.109 15.648 -1.813 1 92.12 442 LEU A O 1
ATOM 3657 N N . ARG A 1 443 ? 24.031 16.984 -3.279 1 92.75 443 ARG A N 1
ATOM 3658 C CA . ARG A 1 443 ? 22.703 16.812 -2.68 1 92.75 443 ARG A CA 1
ATOM 3659 C C . ARG A 1 443 ? 21.656 16.516 -3.742 1 92.75 443 ARG A C 1
ATOM 3661 O O . ARG A 1 443 ? 21.75 17.016 -4.867 1 92.75 443 ARG A O 1
ATOM 3668 N N . PHE A 1 444 ? 20.75 15.703 -3.316 1 94 444 PHE A N 1
ATOM 3669 C CA . PHE A 1 444 ? 19.734 15.266 -4.27 1 94 444 PHE A CA 1
ATOM 3670 C C . PHE A 1 444 ? 18.328 15.555 -3.75 1 94 444 PHE A C 1
ATOM 3672 O O . PHE A 1 444 ? 18.062 15.391 -2.561 1 94 444 PHE A O 1
ATOM 3679 N N . GLY A 1 445 ? 17.438 15.992 -4.629 1 91.62 445 GLY A N 1
ATOM 3680 C CA . GLY A 1 445 ? 16.047 16.234 -4.27 1 91.62 445 GLY A CA 1
ATOM 3681 C C . GLY A 1 445 ? 15.203 14.977 -4.281 1 91.62 445 GLY A C 1
ATOM 3682 O O . GLY A 1 445 ? 14.164 14.914 -3.617 1 91.62 445 GLY A O 1
ATOM 3683 N N . LEU A 1 446 ? 15.648 14.031 -5.059 1 94.31 446 LEU A N 1
ATOM 3684 C CA . LEU A 1 446 ? 14.984 12.734 -5.125 1 94.31 446 LEU A CA 1
ATOM 3685 C C . LEU A 1 446 ? 16 11.602 -5.156 1 94.31 446 LEU A C 1
ATOM 3687 O O . LEU A 1 446 ? 16.906 11.594 -5.996 1 94.31 446 LEU A O 1
ATOM 3691 N N . ILE A 1 447 ? 15.875 10.742 -4.223 1 97.06 447 ILE A N 1
ATOM 3692 C CA . ILE A 1 447 ? 16.719 9.547 -4.211 1 97.06 447 ILE A CA 1
ATOM 3693 C C . ILE A 1 447 ? 15.836 8.297 -4.309 1 97.06 447 ILE A C 1
ATOM 3695 O O . ILE A 1 447 ? 14.906 8.125 -3.518 1 97.06 447 ILE A O 1
ATOM 3699 N N . ILE A 1 448 ? 16.078 7.5 -5.312 1 96.88 448 ILE A N 1
ATOM 3700 C CA . ILE A 1 448 ? 15.406 6.215 -5.496 1 96.88 448 ILE A CA 1
ATOM 3701 C C . ILE A 1 448 ? 16.344 5.086 -5.062 1 96.88 448 ILE A C 1
ATOM 3703 O O . ILE A 1 448 ? 17.422 4.914 -5.633 1 96.88 448 ILE A O 1
ATOM 3707 N N . PHE A 1 449 ? 15.984 4.375 -4.066 1 97.25 449 PHE A N 1
ATOM 3708 C CA . PHE A 1 449 ? 16.797 3.295 -3.52 1 97.25 449 PHE A CA 1
ATOM 3709 C C . PHE A 1 449 ? 16.078 1.959 -3.635 1 97.25 449 PHE A C 1
ATOM 3711 O O . PHE A 1 449 ? 15.141 1.686 -2.875 1 97.25 449 PHE A O 1
ATOM 3718 N N . ASN A 1 450 ? 16.469 1.197 -4.535 1 94.56 450 ASN A N 1
ATOM 3719 C CA . ASN A 1 450 ? 15.969 -0.169 -4.641 1 94.56 450 ASN A CA 1
ATOM 3720 C C . ASN A 1 450 ? 16.812 -1.139 -3.812 1 94.56 450 ASN A C 1
ATOM 3722 O O . ASN A 1 450 ? 17.891 -1.555 -4.238 1 94.56 450 ASN A O 1
ATOM 3726 N N . VAL A 1 451 ? 16.234 -1.547 -2.762 1 92.75 451 VAL A N 1
ATOM 3727 C CA . VAL A 1 451 ? 16.969 -2.402 -1.835 1 92.75 451 VAL A CA 1
ATOM 3728 C C . VAL A 1 451 ? 17.141 -3.791 -2.443 1 92.75 451 VAL A C 1
ATOM 3730 O O . VAL A 1 451 ? 16.188 -4.398 -2.918 1 92.75 451 VAL A O 1
ATOM 3733 N N . LYS A 1 452 ? 18.312 -4.242 -2.453 1 84.25 452 LYS A N 1
ATOM 3734 C CA . LYS A 1 452 ? 18.578 -5.602 -2.902 1 84.25 452 LYS A CA 1
ATOM 3735 C C . LYS A 1 452 ? 18.516 -6.59 -1.739 1 84.25 452 LYS A C 1
ATOM 3737 O O . LYS A 1 452 ? 19.125 -6.355 -0.689 1 84.25 452 LYS A O 1
ATOM 3742 N N . SER A 1 453 ? 17.703 -7.465 -1.892 1 75.81 453 SER A N 1
ATOM 3743 C CA . SER A 1 453 ? 17.641 -8.492 -0.857 1 75.81 453 SER A CA 1
ATOM 3744 C C . SER A 1 453 ? 18.844 -9.422 -0.924 1 75.81 453 SER A C 1
ATOM 3746 O O . SER A 1 453 ? 19.375 -9.688 -2.008 1 75.81 453 SER A O 1
ATOM 3748 N N . SER A 1 454 ? 19.328 -9.672 0.255 1 76.94 454 SER A N 1
ATOM 3749 C CA . SER A 1 454 ? 20.422 -10.625 0.325 1 76.94 454 SER A CA 1
ATOM 3750 C C . SER A 1 454 ? 20 -11.922 1.009 1 76.94 454 SER A C 1
ATOM 3752 O O . SER A 1 454 ? 19.203 -11.898 1.95 1 76.94 454 SER A O 1
ATOM 3754 N N . ILE A 1 455 ? 20.266 -12.93 0.349 1 81.69 455 ILE A N 1
ATOM 3755 C CA . ILE A 1 455 ? 20.016 -14.234 0.954 1 81.69 455 ILE A CA 1
ATOM 3756 C C . ILE A 1 455 ? 21.219 -14.664 1.777 1 81.69 455 ILE A C 1
ATOM 3758 O O . ILE A 1 455 ? 22.344 -14.727 1.264 1 81.69 455 ILE A O 1
ATOM 3762 N N . THR A 1 456 ? 21 -14.82 3.041 1 82.12 456 THR A N 1
ATOM 3763 C CA . THR A 1 456 ? 22.078 -15.172 3.951 1 82.12 456 THR A CA 1
ATOM 3764 C C . THR A 1 456 ? 21.812 -16.516 4.621 1 82.12 456 THR A C 1
ATOM 3766 O O . THR A 1 456 ? 20.672 -16.938 4.734 1 82.12 456 THR A O 1
ATOM 3769 N N . TYR A 1 457 ? 22.922 -17.141 4.949 1 85.75 457 TYR A N 1
ATOM 3770 C CA . TYR A 1 457 ? 22.844 -18.391 5.684 1 85.75 457 TYR A CA 1
ATOM 3771 C C . TYR A 1 457 ? 22.578 -18.141 7.164 1 85.75 457 TYR A C 1
ATOM 3773 O O . TYR A 1 457 ? 23.234 -17.312 7.789 1 85.75 457 TYR A O 1
ATOM 3781 N N . ARG A 1 458 ? 21.578 -18.734 7.629 1 82.69 458 ARG A N 1
ATOM 3782 C CA . ARG A 1 458 ? 21.234 -18.703 9.047 1 82.69 458 ARG A CA 1
ATOM 3783 C C . ARG A 1 458 ? 20.938 -20.109 9.578 1 82.69 458 ARG A C 1
ATOM 3785 O O . ARG A 1 458 ? 19.984 -20.75 9.141 1 82.69 458 ARG A O 1
ATOM 3792 N N . ARG A 1 459 ? 21.578 -20.469 10.531 1 80.19 459 ARG A N 1
ATOM 3793 C CA . ARG A 1 459 ? 21.5 -21.812 11.062 1 80.19 459 ARG A CA 1
ATOM 3794 C C . ARG A 1 459 ? 20.094 -22.109 11.594 1 80.19 459 ARG A C 1
ATOM 3796 O O . ARG A 1 459 ? 19.609 -23.234 11.484 1 80.19 459 ARG A O 1
ATOM 3803 N N . SER A 1 460 ? 19.453 -21.125 12.031 1 78.19 460 SER A N 1
ATOM 3804 C CA . SER A 1 460 ? 18.156 -21.312 12.68 1 78.19 460 SER A CA 1
ATOM 3805 C C . SER A 1 460 ? 17.016 -21.25 11.672 1 78.19 460 SER A C 1
ATOM 3807 O O . SER A 1 460 ? 15.867 -21.547 12.008 1 78.19 460 SER A O 1
ATOM 3809 N N . ALA A 1 461 ? 17.328 -21.016 10.445 1 78.25 461 ALA A N 1
ATOM 3810 C CA . ALA A 1 461 ? 16.266 -20.844 9.461 1 78.25 461 ALA A CA 1
ATOM 3811 C C . ALA A 1 461 ? 15.906 -22.172 8.797 1 78.25 461 ALA A C 1
ATOM 3813 O O . ALA A 1 461 ? 16.547 -22.578 7.82 1 78.25 461 ALA A O 1
ATOM 3814 N N . TYR A 1 462 ? 14.805 -22.75 9.281 1 77.62 462 TYR A N 1
ATOM 3815 C CA . TYR A 1 462 ? 14.461 -24.078 8.766 1 77.62 462 TYR A CA 1
ATOM 3816 C C . TYR A 1 462 ? 13.312 -23.984 7.766 1 77.62 462 TYR A C 1
ATOM 3818 O O . TYR A 1 462 ? 13.086 -24.922 6.992 1 77.62 462 TYR A O 1
ATOM 3826 N N . THR A 1 463 ? 12.57 -22.922 7.75 1 80.44 463 THR A N 1
ATOM 3827 C CA . THR A 1 463 ? 11.398 -22.812 6.891 1 80.44 463 THR A CA 1
ATOM 3828 C C . THR A 1 463 ? 11.617 -21.734 5.824 1 80.44 463 THR A C 1
ATOM 3830 O O . THR A 1 463 ? 10.828 -20.797 5.719 1 80.44 463 THR A O 1
ATOM 3833 N N . SER A 1 464 ? 12.656 -21.891 5.102 1 79.88 464 SER A N 1
ATOM 3834 C CA . SER A 1 464 ? 12.953 -20.906 4.078 1 79.88 464 SER A CA 1
ATOM 3835 C C . SER A 1 464 ? 12.609 -21.422 2.684 1 79.88 464 SER A C 1
ATOM 3837 O O . SER A 1 464 ? 12.781 -22.609 2.4 1 79.88 464 SER A O 1
ATOM 3839 N N . GLU A 1 465 ? 12.188 -20.531 1.833 1 79.44 465 GLU A N 1
ATOM 3840 C CA . GLU A 1 465 ? 11.898 -20.875 0.447 1 79.44 465 GLU A CA 1
ATOM 3841 C C . GLU A 1 465 ? 13.156 -20.828 -0.413 1 79.44 465 GLU A C 1
ATOM 3843 O O . GLU A 1 465 ? 13.172 -21.344 -1.532 1 79.44 465 GLU A O 1
ATOM 3848 N N . TYR A 1 466 ? 14.195 -20.344 0.143 1 84.25 466 TYR A N 1
ATOM 3849 C CA . TYR A 1 466 ? 15.406 -20.141 -0.643 1 84.25 466 TYR A CA 1
ATOM 3850 C C . TYR A 1 466 ? 16.406 -21.25 -0.406 1 84.25 466 TYR A C 1
ATOM 3852 O O . TYR A 1 466 ? 17.516 -21.234 -0.965 1 84.25 466 TYR A O 1
ATOM 3860 N N . GLY A 1 467 ? 16.031 -22.172 0.344 1 81.19 467 GLY A N 1
ATOM 3861 C CA . GLY A 1 467 ? 16.906 -23.281 0.685 1 81.19 467 GLY A CA 1
ATOM 3862 C C . GLY A 1 467 ? 17.078 -23.484 2.18 1 81.19 467 GLY A C 1
ATOM 3863 O O . GLY A 1 467 ? 16.734 -22.594 2.967 1 81.19 467 GLY A O 1
ATOM 3864 N N . LYS A 1 468 ? 17.656 -24.578 2.402 1 81.88 468 LYS A N 1
ATOM 3865 C CA . LYS A 1 468 ? 17.828 -24.922 3.812 1 81.88 468 LYS A CA 1
ATOM 3866 C C . LYS A 1 468 ? 18.75 -23.922 4.504 1 81.88 468 LYS A C 1
ATOM 3868 O O . LYS A 1 468 ? 19.875 -23.703 4.066 1 81.88 468 LYS A O 1
ATOM 3873 N N . ARG A 1 469 ? 18.266 -23.188 5.457 1 81.81 469 ARG A N 1
ATOM 3874 C CA . ARG A 1 469 ? 19.016 -22.281 6.316 1 81.81 469 ARG A CA 1
ATOM 3875 C C . ARG A 1 469 ? 19.391 -21 5.562 1 81.81 469 ARG A C 1
ATOM 3877 O O . ARG A 1 469 ? 20.375 -20.344 5.902 1 81.81 469 ARG A O 1
ATOM 3884 N N . HIS A 1 470 ? 18.781 -20.812 4.5 1 83.44 470 HIS A N 1
ATOM 3885 C CA . HIS A 1 470 ? 18.984 -19.562 3.766 1 83.44 470 HIS A CA 1
ATOM 3886 C C . HIS A 1 470 ? 17.75 -18.672 3.869 1 83.44 470 HIS A C 1
ATOM 3888 O O . HIS A 1 470 ? 16.641 -19.078 3.525 1 83.44 470 HIS A O 1
ATOM 3894 N N . THR A 1 471 ? 17.953 -17.547 4.395 1 81.06 471 THR A N 1
ATOM 3895 C CA . THR A 1 471 ? 16.828 -16.625 4.574 1 81.06 471 THR A CA 1
ATOM 3896 C C . THR A 1 471 ? 17.141 -15.266 3.971 1 81.06 471 THR A C 1
ATOM 3898 O O . THR A 1 471 ? 18.312 -14.898 3.838 1 81.06 471 THR A O 1
ATOM 3901 N N . VAL A 1 472 ? 16.094 -14.656 3.514 1 77.88 472 VAL A N 1
ATOM 3902 C CA . VAL A 1 472 ? 16.219 -13.305 2.975 1 77.88 472 VAL A CA 1
ATOM 3903 C C . VAL A 1 472 ? 16.297 -12.297 4.117 1 77.88 472 VAL A C 1
ATOM 3905 O O . VAL A 1 472 ? 15.602 -12.43 5.125 1 77.88 472 VAL A O 1
ATOM 3908 N N . THR A 1 473 ? 17.266 -11.461 4.102 1 76.88 473 THR A N 1
ATOM 3909 C CA . THR A 1 473 ? 17.422 -10.43 5.117 1 76.88 473 THR A CA 1
ATOM 3910 C C . THR A 1 473 ? 17.672 -9.07 4.465 1 76.88 473 THR A C 1
ATOM 3912 O O . THR A 1 473 ? 18.047 -8.992 3.295 1 76.88 473 THR A O 1
ATOM 3915 N N . PHE A 1 474 ? 17.25 -8.094 5.145 1 75.88 474 PHE A N 1
ATOM 3916 C CA . PHE A 1 474 ? 17.594 -6.75 4.688 1 75.88 474 PHE A CA 1
ATOM 3917 C C . PHE A 1 474 ? 18.672 -6.129 5.562 1 75.88 474 PHE A C 1
ATOM 3919 O O . PHE A 1 474 ? 18.75 -4.906 5.688 1 75.88 474 PHE A O 1
ATOM 3926 N N . LYS A 1 475 ? 19.438 -7.035 6.07 1 75.81 475 LYS A N 1
ATOM 3927 C CA . LYS A 1 475 ? 20.594 -6.57 6.848 1 75.81 475 LYS A CA 1
ATOM 3928 C C . LYS A 1 475 ? 21.484 -5.652 6.016 1 75.81 475 LYS A C 1
ATOM 3930 O O . LYS A 1 475 ? 21.703 -5.906 4.828 1 75.81 475 LYS A O 1
ATOM 3935 N N . GLY A 1 476 ? 21.969 -4.613 6.5 1 82.62 476 GLY A N 1
ATOM 3936 C CA . GLY A 1 476 ? 22.859 -3.68 5.828 1 82.62 476 GLY A CA 1
ATOM 3937 C C . GLY A 1 476 ? 22.156 -2.453 5.289 1 82.62 476 GLY A C 1
ATOM 3938 O O . GLY A 1 476 ? 22.781 -1.465 4.926 1 82.62 476 GLY A O 1
ATOM 3939 N N . VAL A 1 477 ? 20.875 -2.578 5.18 1 89.31 477 VAL A N 1
ATOM 3940 C CA . VAL A 1 477 ? 20.094 -1.474 4.625 1 89.31 477 VAL A CA 1
ATOM 3941 C C . VAL A 1 477 ? 20.328 -0.21 5.453 1 89.31 477 VAL A C 1
ATOM 3943 O O . VAL A 1 477 ? 20.297 0.902 4.922 1 89.31 477 VAL A O 1
ATOM 3946 N N . HIS A 1 478 ? 20.656 -0.402 6.727 1 91.5 478 HIS A N 1
ATOM 3947 C CA . HIS A 1 478 ? 20.891 0.713 7.641 1 91.5 478 HIS A CA 1
ATOM 3948 C C . HIS A 1 478 ? 22.047 1.588 7.172 1 91.5 478 HIS A C 1
ATOM 3950 O O . HIS A 1 478 ? 21.969 2.816 7.242 1 91.5 478 HIS A O 1
ATOM 3956 N N . LYS A 1 479 ? 23.078 0.984 6.703 1 93.25 479 LYS A N 1
ATOM 3957 C CA . LYS A 1 479 ? 24.25 1.727 6.246 1 93.25 479 LYS A CA 1
ATOM 3958 C C . LYS A 1 479 ? 23.922 2.582 5.027 1 93.25 479 LYS A C 1
ATOM 3960 O O . LYS A 1 479 ? 24.344 3.73 4.934 1 93.25 479 LYS A O 1
ATOM 3965 N N . TYR A 1 480 ? 23.188 1.979 4.148 1 95.38 480 TYR A N 1
ATOM 3966 C CA . TYR A 1 480 ? 22.797 2.725 2.961 1 95.38 480 TYR A CA 1
ATOM 3967 C C . TYR A 1 480 ? 21.906 3.912 3.338 1 95.38 480 TYR A C 1
ATOM 3969 O O . TYR A 1 480 ? 22.125 5.027 2.855 1 95.38 480 TYR A O 1
ATOM 3977 N N . LEU A 1 481 ? 20.984 3.652 4.234 1 96.25 481 LEU A N 1
ATOM 3978 C CA . LEU A 1 481 ? 20.047 4.703 4.648 1 96.25 481 LEU A CA 1
ATOM 3979 C C . LEU A 1 481 ? 20.797 5.832 5.359 1 96.25 481 LEU A C 1
ATOM 3981 O O . LEU A 1 481 ? 20.453 7.004 5.195 1 96.25 481 LEU A O 1
ATOM 3985 N N . SER A 1 482 ? 21.75 5.445 6.109 1 95.69 482 SER A N 1
ATOM 3986 C CA . SER A 1 482 ? 22.562 6.449 6.797 1 95.69 482 SER A CA 1
ATOM 3987 C C . SER A 1 482 ? 23.281 7.352 5.801 1 95.69 482 SER A C 1
ATOM 3989 O O . SER A 1 482 ? 23.281 8.578 5.949 1 95.69 482 SER A O 1
ATOM 3991 N N . CYS A 1 483 ? 23.891 6.762 4.785 1 96.38 483 CYS A N 1
ATOM 3992 C CA . CYS A 1 483 ? 24.578 7.535 3.756 1 96.38 483 CYS A CA 1
ATOM 3993 C C . CYS A 1 483 ? 23.594 8.383 2.963 1 96.38 483 CYS A C 1
ATOM 3995 O O . CYS A 1 483 ? 23.875 9.539 2.639 1 96.38 483 CYS A O 1
ATOM 3997 N N . ILE A 1 484 ? 22.453 7.844 2.66 1 97.31 484 ILE A N 1
ATOM 3998 C CA . ILE A 1 484 ? 21.422 8.523 1.889 1 97.31 484 ILE A CA 1
ATOM 3999 C C . ILE A 1 484 ? 20.922 9.742 2.656 1 97.31 484 ILE A C 1
ATOM 4001 O O . ILE A 1 484 ? 20.688 10.805 2.068 1 97.31 484 ILE A O 1
ATOM 4005 N N . SER A 1 485 ? 20.766 9.602 3.955 1 95.38 485 SER A N 1
ATOM 4006 C CA . SER A 1 485 ? 20.266 10.695 4.785 1 95.38 485 SER A CA 1
ATOM 4007 C C . SER A 1 485 ? 21.188 11.898 4.715 1 95.38 485 SER A C 1
ATOM 4009 O O . SER A 1 485 ? 20.75 13.039 4.875 1 95.38 485 SER A O 1
ATOM 4011 N N . ASP A 1 486 ? 22.438 11.648 4.465 1 95.31 486 ASP A N 1
ATOM 4012 C CA . ASP A 1 486 ? 23.422 12.719 4.426 1 95.31 486 ASP A CA 1
ATOM 4013 C C . ASP A 1 486 ? 23.359 13.469 3.1 1 95.31 486 ASP A C 1
ATOM 4015 O O . ASP A 1 486 ? 23.766 14.633 3.021 1 95.31 486 ASP A O 1
ATOM 4019 N N . ILE A 1 487 ? 22.891 12.867 2.092 1 96.38 487 ILE A N 1
ATOM 4020 C CA . ILE A 1 487 ? 22.969 13.492 0.774 1 96.38 487 ILE A CA 1
ATOM 4021 C C . ILE A 1 487 ? 21.562 13.883 0.306 1 96.38 487 ILE A C 1
ATOM 4023 O O . ILE A 1 487 ? 21.391 14.406 -0.799 1 96.38 487 ILE A O 1
ATOM 4027 N N . LEU A 1 488 ? 20.547 13.633 1.062 1 94.88 488 LEU A N 1
ATOM 4028 C CA . LEU A 1 488 ? 19.188 14.031 0.747 1 94.88 488 LEU A CA 1
ATOM 4029 C C . LEU A 1 488 ? 18.938 15.484 1.146 1 94.88 488 LEU A C 1
ATOM 4031 O O . LEU A 1 488 ? 19.234 15.883 2.275 1 94.88 488 LEU A O 1
ATOM 4035 N N . GLN A 1 489 ? 18.391 16.219 0.246 1 90.38 489 GLN A N 1
ATOM 4036 C CA . GLN A 1 489 ? 18.094 17.625 0.497 1 90.38 489 GLN A CA 1
ATOM 4037 C C . GLN A 1 489 ? 16.891 17.797 1.417 1 90.38 489 GLN A C 1
ATOM 4039 O O . GLN A 1 489 ? 16.078 16.875 1.538 1 90.38 489 GLN A O 1
ATOM 4044 N N . SER A 1 490 ? 16.797 18.984 1.995 1 85.75 490 SER A N 1
ATOM 4045 C CA . SER A 1 490 ? 15.609 19.297 2.775 1 85.75 490 SER A CA 1
ATOM 4046 C C . SER A 1 490 ? 14.359 19.297 1.9 1 85.75 490 SER A C 1
ATOM 4048 O O . SER A 1 490 ? 14.391 19.797 0.771 1 85.75 490 SER A O 1
ATOM 4050 N N . ASN A 1 491 ? 13.344 18.703 2.377 1 84.31 491 ASN A N 1
ATOM 4051 C CA . ASN A 1 491 ? 12.086 18.547 1.663 1 84.31 491 ASN A CA 1
ATOM 4052 C C . ASN A 1 491 ? 12.227 17.578 0.484 1 84.31 491 ASN A C 1
ATOM 4054 O O . ASN A 1 491 ? 11.367 17.531 -0.39 1 84.31 491 ASN A O 1
ATOM 4058 N N . GLY A 1 492 ? 13.414 16.984 0.493 1 90.75 492 GLY A N 1
ATOM 4059 C CA . GLY A 1 492 ? 13.633 15.992 -0.551 1 90.75 492 GLY A CA 1
ATOM 4060 C C . GLY A 1 492 ? 12.82 14.727 -0.351 1 90.75 492 GLY A C 1
ATOM 4061 O O . GLY A 1 492 ? 12.188 14.539 0.693 1 90.75 492 GLY A O 1
ATOM 4062 N N . LEU A 1 493 ? 12.82 13.914 -1.401 1 93.12 493 LEU A N 1
ATOM 4063 C CA . LEU A 1 493 ? 12.039 12.68 -1.383 1 93.12 493 LEU A CA 1
ATOM 4064 C C . LEU A 1 493 ? 12.953 11.453 -1.448 1 93.12 493 LEU A C 1
ATOM 4066 O O . LEU A 1 493 ? 13.945 11.453 -2.184 1 93.12 493 LEU A O 1
ATOM 4070 N N . LEU A 1 494 ? 12.695 10.516 -0.644 1 96.5 494 LEU A N 1
ATOM 4071 C CA . LEU A 1 494 ? 13.352 9.211 -0.678 1 96.5 494 LEU A CA 1
ATOM 4072 C C . LEU A 1 494 ? 12.359 8.109 -1.048 1 96.5 494 LEU A C 1
ATOM 4074 O O . LEU A 1 494 ? 11.453 7.801 -0.272 1 96.5 494 LEU A O 1
ATOM 4078 N N . PHE A 1 495 ? 12.492 7.598 -2.182 1 96.25 495 PHE A N 1
ATOM 4079 C CA . PHE A 1 495 ? 11.672 6.492 -2.65 1 96.25 495 PHE A CA 1
ATOM 4080 C C . PHE A 1 495 ? 12.398 5.164 -2.482 1 96.25 495 PHE A C 1
ATOM 4082 O O . PHE A 1 495 ? 13.469 4.961 -3.057 1 96.25 495 PHE A O 1
ATOM 4089 N N . VAL A 1 496 ? 11.82 4.258 -1.745 1 96.44 496 VAL A N 1
ATOM 4090 C CA . VAL A 1 496 ? 12.484 2.994 -1.444 1 96.44 496 VAL A CA 1
ATOM 4091 C C . VAL A 1 496 ? 11.602 1.829 -1.891 1 96.44 496 VAL A C 1
ATOM 4093 O O . VAL A 1 496 ? 10.398 1.828 -1.65 1 96.44 496 VAL A O 1
ATOM 4096 N N . THR A 1 497 ? 12.141 0.948 -2.598 1 93.88 497 THR A N 1
ATOM 4097 C CA . THR A 1 497 ? 11.5 -0.34 -2.848 1 93.88 497 THR A CA 1
ATOM 4098 C C . THR A 1 497 ? 12.18 -1.445 -2.047 1 93.88 497 THR A C 1
ATOM 4100 O O . THR A 1 497 ? 13.414 -1.492 -1.965 1 93.88 497 THR A O 1
ATOM 4103 N N . VAL A 1 498 ? 11.398 -2.293 -1.44 1 91.31 498 VAL A N 1
ATOM 4104 C CA . VAL A 1 498 ? 11.953 -3.355 -0.61 1 91.31 498 VAL A CA 1
ATOM 4105 C C . VAL A 1 498 ? 11.055 -4.59 -0.674 1 91.31 498 VAL A C 1
ATOM 4107 O O . VAL A 1 498 ? 9.836 -4.469 -0.769 1 91.31 498 VAL A O 1
ATOM 4110 N N . GLU A 1 499 ? 11.617 -5.684 -0.721 1 87.12 499 GLU A N 1
ATOM 4111 C CA . GLU A 1 499 ? 10.883 -6.941 -0.646 1 87.12 499 GLU A CA 1
ATOM 4112 C C . GLU A 1 499 ? 10.812 -7.457 0.789 1 87.12 499 GLU A C 1
ATOM 4114 O O . GLU A 1 499 ? 11.844 -7.762 1.394 1 87.12 499 GLU A O 1
ATOM 4119 N N . LEU A 1 500 ? 9.617 -7.562 1.318 1 85.5 500 LEU A N 1
ATOM 4120 C CA . LEU A 1 500 ? 9.469 -8.039 2.689 1 85.5 500 LEU A CA 1
ATOM 4121 C C . LEU A 1 500 ? 8.062 -8.562 2.934 1 85.5 500 LEU A C 1
ATOM 4123 O O . LEU A 1 500 ? 7.156 -8.32 2.125 1 85.5 500 LEU A O 1
ATOM 4127 N N . ALA A 1 501 ? 7.965 -9.297 4.02 1 81.19 501 ALA A N 1
ATOM 4128 C CA . ALA A 1 501 ? 6.656 -9.781 4.445 1 81.19 501 ALA A CA 1
ATOM 4129 C C . ALA A 1 501 ? 5.863 -8.68 5.141 1 81.19 501 ALA A C 1
ATOM 4131 O O . ALA A 1 501 ? 6.445 -7.734 5.68 1 81.19 501 ALA A O 1
ATOM 4132 N N . ALA A 1 502 ? 4.57 -8.844 5.137 1 78 502 ALA A N 1
ATOM 4133 C CA . ALA A 1 502 ? 3.701 -7.859 5.777 1 78 502 ALA A CA 1
ATOM 4134 C C . ALA A 1 502 ? 4.031 -7.719 7.262 1 78 502 ALA A C 1
ATOM 4136 O O . ALA A 1 502 ? 3.959 -6.621 7.816 1 78 502 ALA A O 1
ATOM 4137 N N . VAL A 1 503 ? 4.43 -8.758 7.879 1 81.25 503 VAL A N 1
ATOM 4138 C CA . VAL A 1 503 ? 4.684 -8.781 9.312 1 81.25 503 VAL A CA 1
ATOM 4139 C C . VAL A 1 503 ? 5.922 -7.938 9.633 1 81.25 503 VAL A C 1
ATOM 4141 O O . VAL A 1 503 ? 6.051 -7.406 10.734 1 81.25 503 VAL A O 1
ATOM 4144 N N . ASP A 1 504 ? 6.773 -7.824 8.672 1 84.62 504 ASP A N 1
ATOM 4145 C CA . ASP A 1 504 ? 8.039 -7.133 8.898 1 84.62 504 ASP A CA 1
ATOM 4146 C C . ASP A 1 504 ? 7.961 -5.684 8.414 1 84.62 504 ASP A C 1
ATOM 4148 O O . ASP A 1 504 ? 8.922 -4.926 8.562 1 84.62 504 ASP A O 1
ATOM 4152 N N . TYR A 1 505 ? 6.883 -5.301 7.891 1 86.06 505 TYR A N 1
ATOM 4153 C CA . TYR A 1 505 ? 6.766 -3.977 7.293 1 86.06 505 TYR A CA 1
ATOM 4154 C C . TYR A 1 505 ? 6.945 -2.885 8.336 1 86.06 505 TYR A C 1
ATOM 4156 O O . TYR A 1 505 ? 7.668 -1.911 8.109 1 86.06 505 TYR A O 1
ATOM 4164 N N . ASP A 1 506 ? 6.289 -3.07 9.5 1 83.94 506 ASP A N 1
ATOM 4165 C CA . ASP A 1 506 ? 6.41 -2.078 10.562 1 83.94 506 ASP A CA 1
ATOM 4166 C C . ASP A 1 506 ? 7.855 -1.96 11.047 1 83.94 506 ASP A C 1
ATOM 4168 O O . ASP A 1 506 ? 8.312 -0.867 11.375 1 83.94 506 ASP A O 1
ATOM 4172 N N . LYS A 1 507 ? 8.5 -3.047 11.062 1 85.75 507 LYS A N 1
ATOM 4173 C CA . LYS A 1 507 ? 9.898 -3.037 11.461 1 85.75 507 LYS A CA 1
ATOM 4174 C C . LYS A 1 507 ? 10.75 -2.254 10.461 1 85.75 507 LYS A C 1
ATOM 4176 O O . LYS A 1 507 ? 11.648 -1.507 10.859 1 85.75 507 LYS A O 1
ATOM 4181 N N . PHE A 1 508 ? 10.5 -2.457 9.258 1 90.12 508 PHE A N 1
ATOM 4182 C CA . PHE A 1 508 ? 11.234 -1.739 8.227 1 90.12 508 PHE A CA 1
ATOM 4183 C C . PHE A 1 508 ? 11.023 -0.235 8.359 1 90.12 508 PHE A C 1
ATOM 4185 O O . PHE A 1 508 ? 11.977 0.54 8.297 1 90.12 508 PHE A O 1
ATOM 4192 N N . LEU A 1 509 ? 9.805 0.195 8.508 1 88.69 509 LEU A N 1
ATOM 4193 C CA . LEU A 1 509 ? 9.5 1.61 8.688 1 88.69 509 LEU A CA 1
ATOM 4194 C C . LEU A 1 509 ? 10.234 2.172 9.906 1 88.69 509 LEU A C 1
ATOM 4196 O O . LEU A 1 509 ? 10.734 3.297 9.867 1 88.69 509 LEU A O 1
ATOM 4200 N N . ASN A 1 510 ? 10.312 1.385 10.906 1 87.56 510 ASN A N 1
ATOM 4201 C CA . ASN A 1 510 ? 11 1.802 12.125 1 87.56 510 ASN A CA 1
ATOM 4202 C C . ASN A 1 510 ? 12.492 1.978 11.891 1 87.56 510 ASN A C 1
ATOM 4204 O O . ASN A 1 510 ? 13.117 2.877 12.461 1 87.56 510 ASN A O 1
ATOM 4208 N N . ILE A 1 511 ? 13.047 1.137 11.102 1 90.06 511 ILE A N 1
ATOM 4209 C CA . ILE A 1 511 ? 14.469 1.248 10.781 1 90.06 511 ILE A CA 1
ATOM 4210 C C . ILE A 1 511 ? 14.727 2.561 10.055 1 90.06 511 ILE A C 1
ATOM 4212 O O . ILE A 1 511 ? 15.664 3.295 10.391 1 90.06 511 ILE A O 1
ATOM 4216 N N . VAL A 1 512 ? 13.953 2.826 9.055 1 92.44 512 VAL A N 1
ATOM 4217 C CA . VAL A 1 512 ? 14.125 4.055 8.289 1 92.44 512 VAL A CA 1
ATOM 4218 C C . VAL A 1 512 ? 13.984 5.266 9.211 1 92.44 512 VAL A C 1
ATOM 4220 O O . VAL A 1 512 ? 14.828 6.168 9.195 1 92.44 512 VAL A O 1
ATOM 4223 N N . ARG A 1 513 ? 12.984 5.242 9.992 1 89.12 513 ARG A N 1
ATOM 4224 C CA . ARG A 1 513 ? 12.719 6.34 10.914 1 89.12 513 ARG A CA 1
ATOM 4225 C C . ARG A 1 513 ? 13.891 6.539 11.875 1 89.12 513 ARG A C 1
ATOM 4227 O O . ARG A 1 513 ? 14.344 7.668 12.078 1 89.12 513 ARG A O 1
ATOM 4234 N N . CYS A 1 514 ? 14.391 5.469 12.445 1 88.38 514 CYS A N 1
ATOM 4235 C CA . CYS A 1 514 ? 15.469 5.527 13.422 1 88.38 514 CYS A CA 1
ATOM 4236 C C . CYS A 1 514 ? 16.734 6.125 12.812 1 88.38 514 CYS A C 1
ATOM 4238 O O . CYS A 1 514 ? 17.422 6.926 13.445 1 88.38 514 CYS A O 1
ATOM 4240 N N . VAL A 1 515 ? 17.047 5.758 11.648 1 92.12 515 VAL A N 1
ATOM 4241 C CA . VAL A 1 515 ? 18.25 6.246 10.984 1 92.12 515 VAL A CA 1
ATOM 4242 C C . VAL A 1 515 ? 18.156 7.758 10.797 1 92.12 515 VAL A C 1
ATOM 4244 O O . VAL A 1 515 ? 19.109 8.492 11.086 1 92.12 515 VAL A O 1
ATOM 4247 N N . PHE A 1 516 ? 17.078 8.25 10.406 1 91.69 516 PHE A N 1
ATOM 4248 C CA . PHE A 1 516 ? 16.922 9.672 10.125 1 91.69 516 PHE A CA 1
ATOM 4249 C C . PHE A 1 516 ? 16.75 10.461 11.422 1 91.69 516 PHE A C 1
ATOM 4251 O O . PHE A 1 516 ? 17.234 11.594 11.523 1 91.69 516 PHE A O 1
ATOM 4258 N N . GLU A 1 517 ? 16.109 9.867 12.367 1 85.75 517 GLU A N 1
ATOM 4259 C CA . GLU A 1 517 ? 15.953 10.516 13.672 1 85.75 517 GLU A CA 1
ATOM 4260 C C . GLU A 1 517 ? 17.312 10.742 14.336 1 85.75 517 GLU A C 1
ATOM 4262 O O . GLU A 1 517 ? 17.516 11.758 14.992 1 85.75 517 GLU A O 1
ATOM 4267 N N . ARG A 1 518 ? 18.141 9.797 14.234 1 85.56 518 ARG A N 1
ATOM 4268 C CA . ARG A 1 518 ? 19.484 9.914 14.805 1 85.56 518 ARG A CA 1
ATOM 4269 C C . ARG A 1 518 ? 20.219 11.109 14.219 1 85.56 518 ARG A C 1
ATOM 4271 O O . ARG A 1 518 ? 21.078 11.703 14.875 1 85.56 518 ARG A O 1
ATOM 4278 N N . LYS A 1 519 ? 19.828 11.469 13.086 1 87.38 519 LYS A N 1
ATOM 4279 C CA . LYS A 1 519 ? 20.438 12.625 12.43 1 87.38 519 LYS A CA 1
ATOM 4280 C C . LYS A 1 519 ? 19.562 13.867 12.586 1 87.38 519 LYS A C 1
ATOM 4282 O O . LYS A 1 519 ? 19.734 14.852 11.867 1 87.38 519 LYS A O 1
ATOM 4287 N N . LYS A 1 520 ? 18.469 13.719 13.414 1 82.06 520 LYS A N 1
ATOM 4288 C CA . LYS A 1 520 ? 17.578 14.82 13.781 1 82.06 520 LYS A CA 1
ATOM 4289 C C . LYS A 1 520 ? 16.734 15.266 12.594 1 82.06 520 LYS A C 1
ATOM 4291 O O . LYS A 1 520 ? 16.547 16.453 12.367 1 82.06 520 LYS A O 1
ATOM 4296 N N . LYS A 1 521 ? 16.453 14.32 11.828 1 86 521 LYS A N 1
ATOM 4297 C CA . LYS A 1 521 ? 15.594 14.57 10.672 1 86 521 LYS A CA 1
ATOM 4298 C C . LYS A 1 521 ? 14.258 13.852 10.812 1 86 521 LYS A C 1
ATOM 4300 O O . LYS A 1 521 ? 14.195 12.727 11.328 1 86 521 LYS A O 1
ATOM 4305 N N . ASN A 1 522 ? 13.195 14.531 10.359 1 84.69 522 ASN A N 1
ATOM 4306 C CA . ASN A 1 522 ? 11.867 13.93 10.398 1 84.69 522 ASN A CA 1
ATOM 4307 C C . ASN A 1 522 ? 11.398 13.516 9.016 1 84.69 522 ASN A C 1
ATOM 4309 O O . ASN A 1 522 ? 11.703 14.18 8.023 1 84.69 522 ASN A O 1
ATOM 4313 N N . LEU A 1 523 ? 10.695 12.422 9.062 1 90.31 523 LEU A N 1
ATOM 4314 C CA . LEU A 1 523 ? 10.219 11.875 7.797 1 90.31 523 LEU A CA 1
ATOM 4315 C C . LEU A 1 523 ? 8.695 11.789 7.785 1 90.31 523 LEU A C 1
ATOM 4317 O O . LEU A 1 523 ? 8.07 11.617 8.836 1 90.31 523 LEU A O 1
ATOM 4321 N N . SER A 1 524 ? 8.164 11.953 6.637 1 89.44 524 SER A N 1
ATOM 4322 C CA . SER A 1 524 ? 6.754 11.695 6.383 1 89.44 524 SER A CA 1
ATOM 4323 C C . SER A 1 524 ? 6.562 10.75 5.203 1 89.44 524 SER A C 1
ATOM 4325 O O . SER A 1 524 ? 7.297 10.828 4.215 1 89.44 524 SER A O 1
ATOM 4327 N N . ILE A 1 525 ? 5.66 9.844 5.375 1 90.56 525 ILE A N 1
ATOM 4328 C CA . ILE A 1 525 ? 5.336 8.961 4.266 1 90.56 525 ILE A CA 1
ATOM 4329 C C . ILE A 1 525 ? 4.316 9.633 3.348 1 90.56 525 ILE A C 1
ATOM 4331 O O . ILE A 1 525 ? 3.273 10.102 3.807 1 90.56 525 ILE A O 1
ATOM 4335 N N . VAL A 1 526 ? 4.684 9.656 2.066 1 89.69 526 VAL A N 1
ATOM 4336 C CA . VAL A 1 526 ? 3.797 10.375 1.151 1 89.69 526 VAL A CA 1
ATOM 4337 C C . VAL A 1 526 ? 3.225 9.406 0.121 1 89.69 526 VAL A C 1
ATOM 4339 O O . VAL A 1 526 ? 2.299 9.75 -0.617 1 89.69 526 VAL A O 1
ATOM 4342 N N . TYR A 1 527 ? 3.779 8.25 0.086 1 88.94 527 TYR A N 1
ATOM 4343 C CA . TYR A 1 527 ? 3.324 7.242 -0.861 1 88.94 527 TYR A CA 1
ATOM 4344 C C . TYR A 1 527 ? 3.645 5.84 -0.358 1 88.94 527 TYR A C 1
ATOM 4346 O O . TYR A 1 527 ? 4.719 5.602 0.196 1 88.94 527 TYR A O 1
ATOM 4354 N N . GLU A 1 528 ? 2.727 4.961 -0.421 1 88.88 528 GLU A N 1
ATOM 4355 C CA . GLU A 1 528 ? 2.906 3.545 -0.116 1 88.88 528 GLU A CA 1
ATOM 4356 C C . GLU A 1 528 ? 2.164 2.666 -1.12 1 88.88 528 GLU A C 1
ATOM 4358 O O . GLU A 1 528 ? 1.012 2.939 -1.46 1 88.88 528 GLU A O 1
ATOM 4363 N N . ASN A 1 529 ? 2.936 1.695 -1.588 1 87.06 529 ASN A N 1
ATOM 4364 C CA . ASN A 1 529 ? 2.369 0.742 -2.537 1 87.06 529 ASN A CA 1
ATOM 4365 C C . ASN A 1 529 ? 2.951 -0.655 -2.342 1 87.06 529 ASN A C 1
ATOM 4367 O O . ASN A 1 529 ? 4.027 -0.809 -1.763 1 87.06 529 ASN A O 1
ATOM 4371 N N . SER A 1 530 ? 2.254 -1.66 -2.66 1 83.12 530 SER A N 1
ATOM 4372 C CA . SER A 1 530 ? 2.801 -3.004 -2.506 1 83.12 530 SER A CA 1
ATOM 4373 C C . SER A 1 530 ? 2.406 -3.9 -3.674 1 83.12 530 SER A C 1
ATOM 4375 O O . SER A 1 530 ? 3.252 -4.273 -4.488 1 83.12 530 SER A O 1
ATOM 4377 N N . CYS A 1 531 ? 1.227 -4.508 -3.607 1 78.94 531 CYS A N 1
ATOM 4378 C CA . CYS A 1 531 ? 0.877 -5.535 -4.582 1 78.94 531 CYS A CA 1
ATOM 4379 C C . CYS A 1 531 ? -0.066 -4.98 -5.645 1 78.94 531 CYS A C 1
ATOM 4381 O O . CYS A 1 531 ? -0.768 -3.996 -5.406 1 78.94 531 CYS A O 1
ATOM 4383 N N . SER A 1 532 ? 0.221 -5.535 -6.84 1 75.75 532 SER A N 1
ATOM 4384 C CA . SER A 1 532 ? -0.666 -5.258 -7.965 1 75.75 532 SER A CA 1
ATOM 4385 C C . SER A 1 532 ? -1.298 -6.539 -8.5 1 75.75 532 SER A C 1
ATOM 4387 O O . SER A 1 532 ? -1.045 -7.625 -7.973 1 75.75 532 SER A O 1
ATOM 4389 N N . ILE A 1 533 ? -2.09 -6.402 -9.43 1 71.19 533 ILE A N 1
ATOM 4390 C CA . ILE A 1 533 ? -2.783 -7.531 -10.039 1 71.19 533 ILE A CA 1
ATOM 4391 C C . ILE A 1 533 ? -1.767 -8.5 -10.633 1 71.19 533 ILE A C 1
ATOM 4393 O O . ILE A 1 533 ? -1.985 -9.719 -10.641 1 71.19 533 ILE A O 1
ATOM 4397 N N . GLU A 1 534 ? -0.649 -7.949 -11.047 1 77.5 534 GLU A N 1
ATOM 4398 C CA . GLU A 1 534 ? 0.374 -8.781 -11.68 1 77.5 534 GLU A CA 1
ATOM 4399 C C . GLU A 1 534 ? 1.108 -9.633 -10.656 1 77.5 534 GLU A C 1
ATOM 4401 O O . GLU A 1 534 ? 1.51 -10.758 -10.945 1 77.5 534 GLU A O 1
ATOM 4406 N N . ASN A 1 535 ? 1.193 -9.07 -9.508 1 80.81 535 ASN A N 1
ATOM 4407 C CA . ASN A 1 535 ? 1.933 -9.742 -8.445 1 80.81 535 ASN A CA 1
ATOM 4408 C C . ASN A 1 535 ? 1.047 -10.016 -7.234 1 80.81 535 ASN A C 1
ATOM 4410 O O . ASN A 1 535 ? 1.358 -9.586 -6.121 1 80.81 535 ASN A O 1
ATOM 4414 N N . ASN A 1 536 ? 0.063 -10.836 -7.582 1 83.44 536 ASN A N 1
ATOM 4415 C CA . ASN A 1 536 ? -0.86 -11.18 -6.508 1 83.44 536 ASN A CA 1
ATOM 4416 C C . ASN A 1 536 ? -0.175 -12.008 -5.426 1 83.44 536 ASN A C 1
ATOM 4418 O O . ASN A 1 536 ? 0.852 -12.641 -5.684 1 83.44 536 ASN A O 1
ATOM 4422 N N . ILE A 1 537 ? -0.735 -11.961 -4.285 1 83.88 537 ILE A N 1
ATOM 4423 C CA . ILE A 1 537 ? -0.149 -12.672 -3.152 1 83.88 537 ILE A CA 1
ATOM 4424 C C . ILE A 1 537 ? -1.208 -13.547 -2.486 1 83.88 537 ILE A C 1
ATOM 4426 O O . ILE A 1 537 ? -2.221 -13.039 -1.996 1 83.88 537 ILE A O 1
ATOM 4430 N N . MET A 1 538 ? -0.896 -14.758 -2.498 1 83.69 538 MET A N 1
ATOM 4431 C CA . MET A 1 538 ? -1.788 -15.664 -1.781 1 83.69 538 MET A CA 1
ATOM 4432 C C . MET A 1 538 ? -1.684 -15.453 -0.275 1 83.69 538 MET A C 1
ATOM 4434 O O . MET A 1 538 ? -0.585 -15.281 0.258 1 83.69 538 MET A O 1
ATOM 4438 N N . CYS A 1 539 ? -2.768 -15.508 0.403 1 79.62 539 CYS A N 1
ATOM 4439 C CA . CYS A 1 539 ? -2.803 -15.164 1.818 1 79.62 539 CYS A CA 1
ATOM 4440 C C . CYS A 1 539 ? -2.492 -16.375 2.688 1 79.62 539 CYS A C 1
ATOM 4442 O O . CYS A 1 539 ? -2.506 -16.281 3.916 1 79.62 539 CYS A O 1
ATOM 4444 N N . ASN A 1 540 ? -2.062 -17.438 2.125 1 78.81 540 ASN A N 1
ATOM 4445 C CA . ASN A 1 540 ? -1.876 -18.672 2.891 1 78.81 540 ASN A CA 1
ATOM 4446 C C . ASN A 1 540 ? -0.57 -18.641 3.682 1 78.81 540 ASN A C 1
ATOM 4448 O O . ASN A 1 540 ? -0.382 -19.438 4.605 1 78.81 540 ASN A O 1
ATOM 4452 N N . ASP A 1 541 ? 0.274 -17.781 3.305 1 76.56 541 ASP A N 1
ATOM 4453 C CA . ASP A 1 541 ? 1.546 -17.656 4.012 1 76.56 541 ASP A CA 1
ATOM 4454 C C . ASP A 1 541 ? 1.842 -16.188 4.355 1 76.56 541 ASP A C 1
ATOM 4456 O O . ASP A 1 541 ? 2.119 -15.383 3.467 1 76.56 541 ASP A O 1
ATOM 4460 N N . LEU A 1 542 ? 1.853 -15.953 5.598 1 71.5 542 LEU A N 1
ATOM 4461 C CA . LEU A 1 542 ? 2.051 -14.586 6.07 1 71.5 542 LEU A CA 1
ATOM 4462 C C . LEU A 1 542 ? 3.512 -14.172 5.938 1 71.5 542 LEU A C 1
ATOM 4464 O O . LEU A 1 542 ? 3.834 -12.984 6.008 1 71.5 542 LEU A O 1
ATOM 4468 N N . ASN A 1 543 ? 4.332 -15.125 5.664 1 72.44 543 ASN A N 1
ATOM 4469 C CA . ASN A 1 543 ? 5.762 -14.828 5.629 1 72.44 543 ASN A CA 1
ATOM 4470 C C . ASN A 1 543 ? 6.266 -14.656 4.199 1 72.44 543 ASN A C 1
ATOM 4472 O O . ASN A 1 543 ? 7.469 -14.562 3.969 1 72.44 543 ASN A O 1
ATOM 4476 N N . ILE A 1 544 ? 5.293 -14.539 3.348 1 76.62 544 ILE A N 1
ATOM 4477 C CA . ILE A 1 544 ? 5.695 -14.406 1.952 1 76.62 544 ILE A CA 1
ATOM 4478 C C . ILE A 1 544 ? 6.223 -13 1.694 1 76.62 544 ILE A C 1
ATOM 4480 O O . ILE A 1 544 ? 5.629 -12.016 2.141 1 76.62 544 ILE A O 1
ATOM 4484 N N . TRP A 1 545 ? 7.336 -13.047 1.132 1 77.44 545 TRP A N 1
ATOM 4485 C CA . TRP A 1 545 ? 7.949 -11.773 0.772 1 77.44 545 TRP A CA 1
ATOM 4486 C C . TRP A 1 545 ? 7.367 -11.234 -0.531 1 77.44 545 TRP A C 1
ATOM 4488 O O . TRP A 1 545 ? 7.125 -12 -1.471 1 77.44 545 TRP A O 1
ATOM 4498 N N . HIS A 1 546 ? 7.09 -10.039 -0.503 1 82.38 546 HIS A N 1
ATOM 4499 C CA . HIS A 1 546 ? 6.66 -9.359 -1.722 1 82.38 546 HIS A CA 1
ATOM 4500 C C . HIS A 1 546 ? 7.191 -7.93 -1.775 1 82.38 546 HIS A C 1
ATOM 4502 O O . HIS A 1 546 ? 7.695 -7.414 -0.776 1 82.38 546 HIS A O 1
ATOM 4508 N N . LEU A 1 547 ? 7.105 -7.379 -2.896 1 87.75 547 LEU A N 1
ATOM 4509 C CA . LEU A 1 547 ? 7.688 -6.062 -3.141 1 87.75 547 LEU A CA 1
ATOM 4510 C C . LEU A 1 547 ? 6.797 -4.961 -2.578 1 87.75 547 LEU A C 1
ATOM 4512 O O . LEU A 1 547 ? 5.582 -4.977 -2.775 1 87.75 547 LEU A O 1
ATOM 4516 N N . ARG A 1 548 ? 7.355 -4.059 -1.804 1 89.75 548 ARG A N 1
ATOM 4517 C CA . ARG A 1 548 ? 6.688 -2.875 -1.271 1 89.75 548 ARG A CA 1
ATOM 4518 C C . ARG A 1 548 ? 7.457 -1.607 -1.629 1 89.75 548 ARG A C 1
ATOM 4520 O O . ARG A 1 548 ? 8.688 -1.618 -1.689 1 89.75 548 ARG A O 1
ATOM 4527 N N . SER A 1 549 ? 6.754 -0.58 -1.916 1 93.5 549 SER A N 1
ATOM 4528 C CA . SER A 1 549 ? 7.352 0.715 -2.223 1 93.5 549 SER A CA 1
ATOM 4529 C C . SER A 1 549 ? 6.855 1.794 -1.268 1 93.5 549 SER A C 1
ATOM 4531 O O . SER A 1 549 ? 5.668 1.847 -0.946 1 93.5 549 SER A O 1
ATOM 4533 N N . VAL A 1 550 ? 7.758 2.562 -0.766 1 93.69 550 VAL A N 1
ATOM 4534 C CA . VAL A 1 550 ? 7.418 3.658 0.137 1 93.69 550 VAL A CA 1
ATOM 4535 C C . VAL A 1 550 ? 8.188 4.914 -0.263 1 93.69 550 VAL A C 1
ATOM 4537 O O . VAL A 1 550 ? 9.375 4.84 -0.601 1 93.69 550 VAL A O 1
ATOM 4540 N N . CYS A 1 551 ? 7.52 5.973 -0.278 1 94.5 551 CYS A N 1
ATOM 4541 C CA . CYS A 1 551 ? 8.164 7.258 -0.513 1 94.5 551 CYS A CA 1
ATOM 4542 C C . CYS A 1 551 ? 8.125 8.125 0.737 1 94.5 551 CYS A C 1
ATOM 4544 O O . CYS A 1 551 ? 7.047 8.398 1.275 1 94.5 551 CYS A O 1
ATOM 4546 N N . PHE A 1 552 ? 9.258 8.594 1.141 1 94.31 552 PHE A N 1
ATOM 4547 C CA . PHE A 1 552 ? 9.391 9.445 2.314 1 94.31 552 PHE A CA 1
ATOM 4548 C C . PHE A 1 552 ? 9.75 10.875 1.909 1 94.31 552 PHE A C 1
ATOM 4550 O O . PHE A 1 552 ? 10.5 11.078 0.952 1 94.31 552 PHE A O 1
ATOM 4557 N N . ARG A 1 553 ? 9.227 11.758 2.604 1 91.75 553 ARG A N 1
ATOM 4558 C CA . ARG A 1 553 ? 9.625 13.156 2.473 1 91.75 553 ARG A CA 1
ATOM 4559 C C . ARG A 1 553 ? 10.367 13.633 3.717 1 91.75 553 ARG A C 1
ATOM 4561 O O . ARG A 1 553 ? 9.93 13.375 4.84 1 91.75 553 ARG A O 1
ATOM 4568 N N . LEU A 1 554 ? 11.453 14.242 3.449 1 90.69 554 LEU A N 1
ATOM 4569 C CA . LEU A 1 554 ? 12.227 14.789 4.559 1 90.69 554 LEU A CA 1
ATOM 4570 C C . LEU A 1 554 ? 11.641 16.109 5.043 1 90.69 554 LEU A C 1
ATOM 4572 O O . LEU A 1 554 ? 11.391 17.016 4.242 1 90.69 554 LEU A O 1
ATOM 4576 N N . GLY A 1 555 ? 11.32 16.094 6.324 1 78.94 555 GLY A N 1
ATOM 4577 C CA . GLY A 1 555 ? 10.766 17.297 6.914 1 78.94 555 GLY A CA 1
ATOM 4578 C C . GLY A 1 555 ? 11.828 18.297 7.34 1 78.94 555 GLY A C 1
ATOM 4579 O O . GLY A 1 555 ? 13.008 18.125 7.035 1 78.94 555 GLY A O 1
ATOM 4580 N N . HIS A 1 556 ? 11.344 19.484 7.938 1 61.94 556 HIS A N 1
ATOM 4581 C CA . HIS A 1 556 ? 12.211 20.562 8.422 1 61.94 556 HIS A CA 1
ATOM 4582 C C . HIS A 1 556 ? 12.828 20.188 9.773 1 61.94 556 HIS A C 1
ATOM 4584 O O . HIS A 1 556 ? 12.211 19.5 10.578 1 61.94 556 HIS A O 1
ATOM 4590 N N . SER A 1 557 ? 14.188 20.031 9.883 1 52.62 557 SER A N 1
ATOM 4591 C CA . SER A 1 557 ? 14.836 19.891 11.18 1 52.62 557 SER A CA 1
ATOM 4592 C C . SER A 1 557 ? 14.523 21.094 12.078 1 52.62 557 SER A C 1
ATOM 4594 O O . SER A 1 557 ? 14.328 22.203 11.586 1 52.62 557 SER A O 1
ATOM 4596 N N . MET B 1 1 ? -53.438 2.379 -23.078 1 18.05 1 MET B N 1
ATOM 4597 C CA . MET B 1 1 ? -52.969 1.449 -24.094 1 18.05 1 MET B CA 1
ATOM 4598 C C . MET B 1 1 ? -51.875 2.084 -24.953 1 18.05 1 MET B C 1
ATOM 4600 O O . MET B 1 1 ? -51.344 1.443 -25.844 1 18.05 1 MET B O 1
ATOM 4604 N N . VAL B 1 2 ? -51.5 3.338 -24.75 1 18.22 2 VAL B N 1
ATOM 4605 C CA . VAL B 1 2 ? -51.281 4.617 -25.422 1 18.22 2 VAL B CA 1
ATOM 4606 C C . VAL B 1 2 ? -49.938 4.609 -26.141 1 18.22 2 VAL B C 1
ATOM 4608 O O . VAL B 1 2 ? -48.906 4.293 -25.547 1 18.22 2 VAL B O 1
ATOM 4611 N N . ILE B 1 3 ? -49.875 4.547 -27.547 1 19.19 3 ILE B N 1
ATOM 4612 C CA . ILE B 1 3 ? -49.156 4.145 -28.75 1 19.19 3 ILE B CA 1
ATOM 4613 C C . ILE B 1 3 ? -47.969 5.062 -28.984 1 19.19 3 ILE B C 1
ATOM 4615 O O . ILE B 1 3 ? -48.094 6.188 -29.453 1 19.19 3 ILE B O 1
ATOM 4619 N N . PHE B 1 4 ? -47.25 5.609 -27.984 1 17.58 4 PHE B N 1
ATOM 4620 C CA . PHE B 1 4 ? -46.719 6.961 -28.016 1 17.58 4 PHE B CA 1
ATOM 4621 C C . PHE B 1 4 ? -45.719 7.105 -29.156 1 17.58 4 PHE B C 1
ATOM 4623 O O . PHE B 1 4 ? -44.75 6.332 -29.25 1 17.58 4 PHE B O 1
ATOM 4630 N N . GLU B 1 5 ? -46 7.711 -30.203 1 16.34 5 GLU B N 1
ATOM 4631 C CA . GLU B 1 5 ? -45.594 7.906 -31.594 1 16.34 5 GLU B CA 1
ATOM 4632 C C . GLU B 1 5 ? -44.125 8.352 -31.672 1 16.34 5 GLU B C 1
ATOM 4634 O O . GLU B 1 5 ? -43.344 7.789 -32.438 1 16.34 5 GLU B O 1
ATOM 4639 N N . LYS B 1 6 ? -43.719 9.648 -31.25 1 16.16 6 LYS B N 1
ATOM 4640 C CA . LYS B 1 6 ? -43.438 10.719 -32.188 1 16.16 6 LYS B CA 1
ATOM 4641 C C . LYS B 1 6 ? -42 10.68 -32.656 1 16.16 6 LYS B C 1
ATOM 4643 O O . LYS B 1 6 ? -41.156 10.031 -32 1 16.16 6 LYS B O 1
ATOM 4648 N N . TRP B 1 7 ? -41.312 12.016 -32.938 1 17.16 7 TRP B N 1
ATOM 4649 C CA . TRP B 1 7 ? -40.531 12.719 -33.938 1 17.16 7 TRP B CA 1
ATOM 4650 C C . TRP B 1 7 ? -39.031 12.453 -33.781 1 17.16 7 TRP B C 1
ATOM 4652 O O . TRP B 1 7 ? -38.562 12.117 -32.688 1 17.16 7 TRP B O 1
ATOM 4662 N N . HIS B 1 8 ? -38.031 12.453 -34.875 1 17.39 8 HIS B N 1
ATOM 4663 C CA . HIS B 1 8 ? -36.906 12.219 -35.75 1 17.39 8 HIS B CA 1
ATOM 4664 C C . HIS B 1 8 ? -35.719 13.07 -35.344 1 17.39 8 HIS B C 1
ATOM 4666 O O . HIS B 1 8 ? -34.625 12.922 -35.875 1 17.39 8 HIS B O 1
ATOM 4672 N N . ARG B 1 9 ? -35.875 14.195 -34.594 1 16.11 9 ARG B N 1
ATOM 4673 C CA . ARG B 1 9 ? -35.094 15.359 -34.969 1 16.11 9 ARG B CA 1
ATOM 4674 C C . ARG B 1 9 ? -33.594 15.109 -34.688 1 16.11 9 ARG B C 1
ATOM 4676 O O . ARG B 1 9 ? -33.25 14.477 -33.688 1 16.11 9 ARG B O 1
ATOM 4683 N N . ASN B 1 10 ? -32.531 15.484 -35.594 1 17.05 10 ASN B N 1
ATOM 4684 C CA . ASN B 1 10 ? -31.219 15.508 -36.219 1 17.05 10 ASN B CA 1
ATOM 4685 C C . ASN B 1 10 ? -30.203 16.219 -35.344 1 17.05 10 ASN B C 1
ATOM 4687 O O . ASN B 1 10 ? -29.094 16.531 -35.781 1 17.05 10 ASN B O 1
ATOM 4691 N N . SER B 1 11 ? -30.531 16.703 -34.125 1 16.3 11 SER B N 1
ATOM 4692 C CA . SER B 1 11 ? -29.844 17.922 -33.75 1 16.3 11 SER B CA 1
ATOM 4693 C C . SER B 1 11 ? -28.344 17.703 -33.625 1 16.3 11 SER B C 1
ATOM 4695 O O . SER B 1 11 ? -27.891 16.719 -33.062 1 16.3 11 SER B O 1
ATOM 4697 N N . LYS B 1 12 ? -27.406 18.453 -34.312 1 17.62 12 LYS B N 1
ATOM 4698 C CA . LYS B 1 12 ? -26.047 18.703 -34.781 1 17.62 12 LYS B CA 1
ATOM 4699 C C . LYS B 1 12 ? -25.125 18.984 -33.594 1 17.62 12 LYS B C 1
ATOM 4701 O O . LYS B 1 12 ? -23.922 19.234 -33.781 1 17.62 12 LYS B O 1
ATOM 4706 N N . LYS B 1 13 ? -25.469 18.922 -32.375 1 18.03 13 LYS B N 1
ATOM 4707 C CA . LYS B 1 13 ? -24.766 19.906 -31.578 1 18.03 13 LYS B CA 1
ATOM 4708 C C . LYS B 1 13 ? -23.25 19.719 -31.688 1 18.03 13 LYS B C 1
ATOM 4710 O O . LYS B 1 13 ? -22.766 18.609 -31.906 1 18.03 13 LYS B O 1
ATOM 4715 N N . CYS B 1 14 ? -22.359 20.906 -31.516 1 16 14 CYS B N 1
ATOM 4716 C CA . CYS B 1 14 ? -21.062 21.547 -31.719 1 16 14 CYS B CA 1
ATOM 4717 C C . CYS B 1 14 ? -19.953 20.781 -30.969 1 16 14 CYS B C 1
ATOM 4719 O O . CYS B 1 14 ? -20.141 20.391 -29.828 1 16 14 CYS B O 1
ATOM 4721 N N . ILE B 1 15 ? -19.047 20.141 -31.641 1 17.83 15 ILE B N 1
ATOM 4722 C CA . ILE B 1 15 ? -17.641 19.719 -31.734 1 17.83 15 ILE B CA 1
ATOM 4723 C C . ILE B 1 15 ? -16.734 20.812 -31.172 1 17.83 15 ILE B C 1
ATOM 4725 O O . ILE B 1 15 ? -16.641 21.891 -31.75 1 17.83 15 ILE B O 1
ATOM 4729 N N . PHE B 1 16 ? -16.797 21.375 -30 1 15.85 16 PHE B N 1
ATOM 4730 C CA . PHE B 1 16 ? -16.047 22.547 -29.594 1 15.85 16 PHE B CA 1
ATOM 4731 C C . PHE B 1 16 ? -14.586 22.422 -30.016 1 15.85 16 PHE B C 1
ATOM 4733 O O . PHE B 1 16 ? -13.891 21.5 -29.594 1 15.85 16 PHE B O 1
ATOM 4740 N N . SER B 1 17 ? -14.117 22.953 -31.25 1 17.23 17 SER B N 1
ATOM 4741 C CA . SER B 1 17 ? -13.016 23.406 -32.094 1 17.23 17 SER B CA 1
ATOM 4742 C C . SER B 1 17 ? -12.203 24.5 -31.391 1 17.23 17 SER B C 1
ATOM 4744 O O . SER B 1 17 ? -11.344 25.141 -32 1 17.23 17 SER B O 1
ATOM 4746 N N . PRO B 1 18 ? -11.953 24.844 -30.234 1 16.62 18 PRO B N 1
ATOM 4747 C CA . PRO B 1 18 ? -11.445 26.203 -30.141 1 16.62 18 PRO B CA 1
ATOM 4748 C C . PRO B 1 18 ? -10.156 26.422 -30.938 1 16.62 18 PRO B C 1
ATOM 4750 O O . PRO B 1 18 ? -9.227 25.609 -30.844 1 16.62 18 PRO B O 1
ATOM 4753 N N . LEU B 1 19 ? -9.984 27.219 -32.125 1 17.19 19 LEU B N 1
ATOM 4754 C CA . LEU B 1 19 ? -9.102 27.781 -33.125 1 17.19 19 LEU B CA 1
ATOM 4755 C C . LEU B 1 19 ? -8.109 28.75 -32.5 1 17.19 19 LEU B C 1
ATOM 4757 O O . LEU B 1 19 ? -7.359 29.422 -33.219 1 17.19 19 LEU B O 1
ATOM 4761 N N . TRP B 1 20 ? -7.902 29.328 -31.422 1 16.22 20 TRP B N 1
ATOM 4762 C CA . TRP B 1 20 ? -7.363 30.688 -31.344 1 16.22 20 TRP B CA 1
ATOM 4763 C C . TRP B 1 20 ? -6.051 30.797 -32.094 1 16.22 20 TRP B C 1
ATOM 4765 O O . TRP B 1 20 ? -5.227 29.875 -32.062 1 16.22 20 TRP B O 1
ATOM 4775 N N . THR B 1 21 ? -5.848 31.734 -33.094 1 17.28 21 THR B N 1
ATOM 4776 C CA . THR B 1 21 ? -4.945 32.312 -34.094 1 17.28 21 THR B CA 1
ATOM 4777 C C . THR B 1 21 ? -3.57 32.562 -33.5 1 17.28 21 THR B C 1
ATOM 4779 O O . THR B 1 21 ? -3.396 32.5 -32.281 1 17.28 21 THR B O 1
ATOM 4782 N N . LYS B 1 22 ? -2.93 33.969 -33.969 1 18.8 22 LYS B N 1
ATOM 4783 C CA . LYS B 1 22 ? -1.76 34.625 -34.531 1 18.8 22 LYS B CA 1
ATOM 4784 C C . LYS B 1 22 ? -0.793 35.062 -33.438 1 18.8 22 LYS B C 1
ATOM 4786 O O . LYS B 1 22 ? 0.396 34.75 -33.469 1 18.8 22 LYS B O 1
ATOM 4791 N N . ASP B 1 23 ? -0.71 36.562 -33.094 1 17.48 23 ASP B N 1
ATOM 4792 C CA . ASP B 1 23 ? 0.305 37.594 -33.219 1 17.48 23 ASP B CA 1
ATOM 4793 C C . ASP B 1 23 ? 1.255 37.562 -32 1 17.48 23 ASP B C 1
ATOM 4795 O O . ASP B 1 23 ? 2.42 37.188 -32.156 1 17.48 23 ASP B O 1
ATOM 4799 N N . LYS B 1 24 ? 1.236 38.781 -31.203 1 19.31 24 LYS B N 1
ATOM 4800 C CA . LYS B 1 24 ? 2.162 39.875 -30.859 1 19.31 24 LYS B CA 1
ATOM 4801 C C . LYS B 1 24 ? 2.91 39.562 -29.562 1 19.31 24 LYS B C 1
ATOM 4803 O O . LYS B 1 24 ? 3.793 40.344 -29.156 1 19.31 24 LYS B O 1
ATOM 4808 N N . LEU B 1 25 ? 2.748 38.75 -28.641 1 16.64 25 LEU B N 1
ATOM 4809 C CA . LEU B 1 25 ? 3.221 39.406 -27.422 1 16.64 25 LEU B CA 1
ATOM 4810 C C . LEU B 1 25 ? 4.73 39.625 -27.469 1 16.64 25 LEU B C 1
ATOM 4812 O O . LEU B 1 25 ? 5.5 38.656 -27.453 1 16.64 25 LEU B O 1
ATOM 4816 N N . LYS B 1 26 ? 5.227 40.75 -28.094 1 18.52 26 LYS B N 1
ATOM 4817 C CA . LYS B 1 26 ? 6.551 41.312 -28.312 1 18.52 26 LYS B CA 1
ATOM 4818 C C . LYS B 1 26 ? 7.234 41.625 -26.984 1 18.52 26 LYS B C 1
ATOM 4820 O O . LYS B 1 26 ? 8.367 42.125 -26.969 1 18.52 26 LYS B O 1
ATOM 4825 N N . PHE B 1 27 ? 7.066 41.312 -25.844 1 17.41 27 PHE B N 1
ATOM 4826 C CA . PHE B 1 27 ? 7.629 42.219 -24.844 1 17.41 27 PHE B CA 1
ATOM 4827 C C . PHE B 1 27 ? 9.125 42.375 -25.062 1 17.41 27 PHE B C 1
ATOM 4829 O O . PHE B 1 27 ? 9.898 41.438 -24.922 1 17.41 27 PHE B O 1
ATOM 4836 N N . CYS B 1 28 ? 9.516 43.375 -25.953 1 18.28 28 CYS B N 1
ATOM 4837 C CA . CYS B 1 28 ? 10.859 43.844 -26.297 1 18.28 28 CYS B CA 1
ATOM 4838 C C . CYS B 1 28 ? 11.578 44.375 -25.062 1 18.28 28 CYS B C 1
ATOM 4840 O O . CYS B 1 28 ? 11.305 45.5 -24.625 1 18.28 28 CYS B O 1
ATOM 4842 N N . SER B 1 29 ? 11.633 43.844 -23.922 1 17.05 29 SER B N 1
ATOM 4843 C CA . SER B 1 29 ? 12.273 44.625 -22.875 1 17.05 29 SER B CA 1
ATOM 4844 C C . SER B 1 29 ? 13.625 45.188 -23.359 1 17.05 29 SER B C 1
ATOM 4846 O O . SER B 1 29 ? 14.461 44.406 -23.844 1 17.05 29 SER B O 1
ATOM 4848 N N . LYS B 1 30 ? 13.594 46.406 -23.688 1 19.88 30 LYS B N 1
ATOM 4849 C CA . LYS B 1 30 ? 14.609 47.375 -24.109 1 19.88 30 LYS B CA 1
ATOM 4850 C C . LYS B 1 30 ? 15.891 47.219 -23.281 1 19.88 30 LYS B C 1
ATOM 4852 O O . LYS B 1 30 ? 16.969 47.031 -23.844 1 19.88 30 LYS B O 1
ATOM 4857 N N . LYS B 1 31 ? 16.203 48.312 -22.484 1 20.14 31 LYS B N 1
ATOM 4858 C CA . LYS B 1 31 ? 17.359 49.188 -22.516 1 20.14 31 LYS B CA 1
ATOM 4859 C C . LYS B 1 31 ? 18.375 48.812 -21.453 1 20.14 31 LYS B C 1
ATOM 4861 O O . LYS B 1 31 ? 18.188 49.094 -20.266 1 20.14 31 LYS B O 1
ATOM 4866 N N . ARG B 1 32 ? 18.781 47.719 -20.938 1 19.09 32 ARG B N 1
ATOM 4867 C CA . ARG B 1 32 ? 19.641 47.844 -19.766 1 19.09 32 ARG B CA 1
ATOM 4868 C C . ARG B 1 32 ? 20.859 48.719 -20.047 1 19.09 32 ARG B C 1
ATOM 4870 O O . ARG B 1 32 ? 21.703 48.344 -20.875 1 19.09 32 ARG B O 1
ATOM 4877 N N . GLU B 1 33 ? 20.656 49.906 -20.031 1 19.48 33 GLU B N 1
ATOM 4878 C CA . GLU B 1 33 ? 21.812 50.781 -20.109 1 19.48 33 GLU B CA 1
ATOM 4879 C C . GLU B 1 33 ? 22.922 50.344 -19.172 1 19.48 33 GLU B C 1
ATOM 4881 O O . GLU B 1 33 ? 22.703 49.531 -18.281 1 19.48 33 GLU B O 1
ATOM 4886 N N . ASP B 1 34 ? 23.938 51.344 -18.859 1 19.73 34 ASP B N 1
ATOM 4887 C CA . ASP B 1 34 ? 25.359 51.5 -18.547 1 19.73 34 ASP B CA 1
ATOM 4888 C C . ASP B 1 34 ? 25.609 51.281 -17.062 1 19.73 34 ASP B C 1
ATOM 4890 O O . ASP B 1 34 ? 25.172 52.062 -16.219 1 19.73 34 ASP B O 1
ATOM 4894 N N . LEU B 1 35 ? 25.422 50.188 -16.484 1 19.58 35 LEU B N 1
ATOM 4895 C CA . LEU B 1 35 ? 25.734 50.062 -15.062 1 19.58 35 LEU B CA 1
ATOM 4896 C C . LEU B 1 35 ? 27.172 50.5 -14.781 1 19.58 35 LEU B C 1
ATOM 4898 O O . LEU B 1 35 ? 28.125 49.844 -15.227 1 19.58 35 LEU B O 1
ATOM 4902 N N . PRO B 1 36 ? 27.328 51.719 -14.688 1 19.88 36 PRO B N 1
ATOM 4903 C CA . PRO B 1 36 ? 28.719 52.031 -14.406 1 19.88 36 PRO B CA 1
ATOM 4904 C C . PRO B 1 36 ? 29.281 51.25 -13.219 1 19.88 36 PRO B C 1
ATOM 4906 O O . PRO B 1 36 ? 30.328 50.625 -13.352 1 19.88 36 PRO B O 1
ATOM 4909 N N . LYS B 1 37 ? 29.391 51.906 -12.008 1 23.66 37 LYS B N 1
ATOM 4910 C CA . LYS B 1 37 ? 30.5 52.25 -11.117 1 23.66 37 LYS B CA 1
ATOM 4911 C C . LYS B 1 37 ? 30.766 51.156 -10.102 1 23.66 37 LYS B C 1
ATOM 4913 O O . LYS B 1 37 ? 29.906 50.281 -9.891 1 23.66 37 LYS B O 1
ATOM 4918 N N . GLY B 1 38 ? 31.547 51.375 -8.852 1 22.2 38 GLY B N 1
ATOM 4919 C CA . GLY B 1 38 ? 32.594 50.969 -7.941 1 22.2 38 GLY B CA 1
ATOM 4920 C C . GLY B 1 38 ? 32.094 50.156 -6.754 1 22.2 38 GLY B C 1
ATOM 4921 O O . GLY B 1 38 ? 32.844 49.844 -5.832 1 22.2 38 GLY B O 1
ATOM 4922 N N . SER B 1 39 ? 30.703 50.094 -6.543 1 20.67 39 SER B N 1
ATOM 4923 C CA . SER B 1 39 ? 30.344 50.031 -5.129 1 20.67 39 SER B CA 1
ATOM 4924 C C . SER B 1 39 ? 30.812 48.75 -4.477 1 20.67 39 SER B C 1
ATOM 4926 O O . SER B 1 39 ? 30.922 47.719 -5.141 1 20.67 39 SER B O 1
ATOM 4928 N N . ASN B 1 40 ? 31.234 48.719 -3.156 1 23.75 40 ASN B N 1
ATOM 4929 C CA . ASN B 1 40 ? 31.859 47.906 -2.092 1 23.75 40 ASN B CA 1
ATOM 4930 C C . ASN B 1 40 ? 31 46.719 -1.727 1 23.75 40 ASN B C 1
ATOM 4932 O O . ASN B 1 40 ? 29.906 46.844 -1.187 1 23.75 40 ASN B O 1
ATOM 4936 N N . ARG B 1 41 ? 30.984 45.594 -2.469 1 24.91 41 ARG B N 1
ATOM 4937 C CA . ARG B 1 41 ? 30.141 44.406 -2.375 1 24.91 41 ARG B CA 1
ATOM 4938 C C . ARG B 1 41 ? 30.344 43.719 -1.039 1 24.91 41 ARG B C 1
ATOM 4940 O O . ARG B 1 41 ? 31.406 43.094 -0.802 1 24.91 41 ARG B O 1
ATOM 4947 N N . THR B 1 42 ? 29.906 44.344 0.095 1 24.98 42 THR B N 1
ATOM 4948 C CA . THR B 1 42 ? 29.984 43.688 1.404 1 24.98 42 THR B CA 1
ATOM 4949 C C . THR B 1 42 ? 29.547 42.25 1.321 1 24.98 42 THR B C 1
ATOM 4951 O O . THR B 1 42 ? 28.688 41.875 0.506 1 24.98 42 THR B O 1
ATOM 4954 N N . SER B 1 43 ? 30.328 41.312 1.927 1 26.2 43 SER B N 1
ATOM 4955 C CA . SER B 1 43 ? 30.453 39.875 2.186 1 26.2 43 SER B CA 1
ATOM 4956 C C . SER B 1 43 ? 29.125 39.281 2.67 1 26.2 43 SER B C 1
ATOM 4958 O O . SER B 1 43 ? 29.109 38.25 3.344 1 26.2 43 SER B O 1
ATOM 4960 N N . ASP B 1 44 ? 28.016 40.062 2.623 1 26.8 44 ASP B N 1
ATOM 4961 C CA . ASP B 1 44 ? 26.828 39.438 3.17 1 26.8 44 ASP B CA 1
ATOM 4962 C C . ASP B 1 44 ? 26.609 38.062 2.555 1 26.8 44 ASP B C 1
ATOM 4964 O O . ASP B 1 44 ? 26.422 37.938 1.343 1 26.8 44 ASP B O 1
ATOM 4968 N N . ASP B 1 45 ? 27.312 36.969 3 1 29.08 45 ASP B N 1
ATOM 4969 C CA . ASP B 1 45 ? 27.344 35.5 2.867 1 29.08 45 ASP B CA 1
ATOM 4970 C C . ASP B 1 45 ? 25.969 34.969 2.475 1 29.08 45 ASP B C 1
ATOM 4972 O O . ASP B 1 45 ? 24.953 35.406 3.01 1 29.08 45 ASP B O 1
ATOM 4976 N N . GLU B 1 46 ? 25.75 34.312 1.282 1 30.62 46 GLU B N 1
ATOM 4977 C CA . GLU B 1 46 ? 24.797 33.469 0.585 1 30.62 46 GLU B CA 1
ATOM 4978 C C . GLU B 1 46 ? 24.25 32.375 1.511 1 30.62 46 GLU B C 1
ATOM 4980 O O . GLU B 1 46 ? 24.812 31.297 1.604 1 30.62 46 GLU B O 1
ATOM 4985 N N . LYS B 1 47 ? 24.062 32.469 2.773 1 33.19 47 LYS B N 1
ATOM 4986 C CA . LYS B 1 47 ? 23.156 31.531 3.455 1 33.19 47 LYS B CA 1
ATOM 4987 C C . LYS B 1 47 ? 21.969 31.172 2.576 1 33.19 47 LYS B C 1
ATOM 4989 O O . LYS B 1 47 ? 20.984 31.906 2.533 1 33.19 47 LYS B O 1
ATOM 4994 N N . THR B 1 48 ? 22.078 30.75 1.312 1 35.5 48 THR B N 1
ATOM 4995 C CA . THR B 1 48 ? 21.188 30.047 0.389 1 35.5 48 THR B CA 1
ATOM 4996 C C . THR B 1 48 ? 20.078 29.328 1.146 1 35.5 48 THR B C 1
ATOM 4998 O O . THR B 1 48 ? 20.359 28.469 1.981 1 35.5 48 THR B O 1
ATOM 5001 N N . SER B 1 49 ? 18.953 29.734 1.378 1 39.41 49 SER B N 1
ATOM 5002 C CA . SER B 1 49 ? 17.641 29.719 2.002 1 39.41 49 SER B CA 1
ATOM 5003 C C . SER B 1 49 ? 16.984 28.359 1.86 1 39.41 49 SER B C 1
ATOM 5005 O O . SER B 1 49 ? 16.719 27.906 0.746 1 39.41 49 SER B O 1
ATOM 5007 N N . LEU B 1 50 ? 17.172 27.281 2.65 1 52.56 50 LEU B N 1
ATOM 5008 C CA . LEU B 1 50 ? 16.656 26.125 3.385 1 52.56 50 LEU B CA 1
ATOM 5009 C C . LEU B 1 50 ? 15.133 26.156 3.445 1 52.56 50 LEU B C 1
ATOM 5011 O O . LEU B 1 50 ? 14.508 25.234 3.971 1 52.56 50 LEU B O 1
ATOM 5015 N N . ASN B 1 51 ? 14.484 27.219 2.93 1 70.25 51 ASN B N 1
ATOM 5016 C CA . ASN B 1 51 ? 13.039 27.281 3.086 1 70.25 51 ASN B CA 1
ATOM 5017 C C . ASN B 1 51 ? 12.32 26.625 1.912 1 70.25 51 ASN B C 1
ATOM 5019 O O . ASN B 1 51 ? 12.734 26.766 0.762 1 70.25 51 ASN B O 1
ATOM 5023 N N . PHE B 1 52 ? 11.406 25.969 2.082 1 83.12 52 PHE B N 1
ATOM 5024 C CA . PHE B 1 52 ? 10.555 25.312 1.094 1 83.12 52 PHE B CA 1
ATOM 5025 C C . PHE B 1 52 ? 9.812 26.344 0.251 1 83.12 52 PHE B C 1
ATOM 5027 O O . PHE B 1 52 ? 9.625 26.156 -0.952 1 83.12 52 PHE B O 1
ATOM 5034 N N . LEU B 1 53 ? 9.578 27.5 0.823 1 87.88 53 LEU B N 1
ATOM 5035 C CA . LEU B 1 53 ? 8.914 28.578 0.107 1 87.88 53 LEU B CA 1
ATOM 5036 C C . LEU B 1 53 ? 9.938 29.438 -0.641 1 87.88 53 LEU B C 1
ATOM 5038 O O . LEU B 1 53 ? 11.023 29.719 -0.123 1 87.88 53 LEU B O 1
ATOM 5042 N N . THR B 1 54 ? 9.617 29.812 -1.815 1 85.69 54 THR B N 1
ATOM 5043 C CA . THR B 1 54 ? 10.469 30.703 -2.59 1 85.69 54 THR B CA 1
ATOM 5044 C C . THR B 1 54 ? 10.445 32.125 -1.999 1 85.69 54 THR B C 1
ATOM 5046 O O . THR B 1 54 ? 9.625 32.406 -1.122 1 85.69 54 THR B O 1
ATOM 5049 N N . MET B 1 55 ? 11.289 32.938 -2.473 1 87.75 55 MET B N 1
ATOM 5050 C CA . MET B 1 55 ? 11.359 34.312 -1.992 1 87.75 55 MET B CA 1
ATOM 5051 C C . MET B 1 55 ? 10.062 35.062 -2.277 1 87.75 55 MET B C 1
ATOM 5053 O O . MET B 1 55 ? 9.586 35.812 -1.441 1 87.75 55 MET B O 1
ATOM 5057 N N . GLN B 1 56 ? 9.523 34.812 -3.439 1 87.38 56 GLN B N 1
ATOM 5058 C CA . GLN B 1 56 ? 8.266 35.438 -3.814 1 87.38 56 GLN B CA 1
ATOM 5059 C C . GLN B 1 56 ? 7.121 34.969 -2.918 1 87.38 56 GLN B C 1
ATOM 5061 O O . GLN B 1 56 ? 6.27 35.781 -2.523 1 87.38 56 GLN B O 1
ATOM 5066 N N . GLU B 1 57 ? 7.16 33.781 -2.617 1 89.69 57 GLU B N 1
ATOM 5067 C CA . GLU B 1 57 ? 6.121 33.219 -1.76 1 89.69 57 GLU B CA 1
ATOM 5068 C C . GLU B 1 57 ? 6.281 33.688 -0.317 1 89.69 57 GLU B C 1
ATOM 5070 O O . GLU B 1 57 ? 5.293 33.906 0.378 1 89.69 57 GLU B O 1
ATOM 5075 N N . MET B 1 58 ? 7.512 33.812 0.102 1 90.75 58 MET B N 1
ATOM 5076 C CA . MET B 1 58 ? 7.789 34.281 1.456 1 90.75 58 MET B CA 1
ATOM 5077 C C . MET B 1 58 ? 7.305 35.719 1.642 1 90.75 58 MET B C 1
ATOM 5079 O O . MET B 1 58 ? 6.891 36.094 2.736 1 90.75 58 MET B O 1
ATOM 5083 N N . LYS B 1 59 ? 7.32 36.406 0.596 1 88.88 59 LYS B N 1
ATOM 5084 C CA . LYS B 1 59 ? 6.836 37.781 0.662 1 88.88 59 LYS B CA 1
ATOM 5085 C C . LYS B 1 59 ? 5.332 37.812 0.922 1 88.88 59 LYS B C 1
ATOM 5087 O O . LYS B 1 59 ? 4.832 38.75 1.551 1 88.88 59 LYS B O 1
ATOM 5092 N N . LEU B 1 60 ? 4.66 36.844 0.43 1 87 60 LEU B N 1
ATOM 5093 C CA . LEU B 1 60 ? 3.225 36.75 0.676 1 87 60 LEU B CA 1
ATOM 5094 C C . LEU B 1 60 ? 2.943 36.5 2.148 1 87 60 LEU B C 1
ATOM 5096 O O . LEU B 1 60 ? 1.888 36.875 2.664 1 87 60 LEU B O 1
ATOM 5100 N N . VAL B 1 61 ? 3.867 35.781 2.74 1 88.12 61 VAL B N 1
ATOM 5101 C CA . VAL B 1 61 ? 3.711 35.375 4.133 1 88.12 61 VAL B CA 1
ATOM 5102 C C . VAL B 1 61 ? 4.145 36.5 5.059 1 88.12 61 VAL B C 1
ATOM 5104 O O . VAL B 1 61 ? 3.508 36.75 6.082 1 88.12 61 VAL B O 1
ATOM 5107 N N . CYS B 1 62 ? 5.254 37.094 4.422 1 83.25 62 CYS B N 1
ATOM 5108 C CA . CYS B 1 62 ? 5.844 38.156 5.242 1 83.25 62 CYS B CA 1
ATOM 5109 C C . CYS B 1 62 ? 5.082 39.469 5.086 1 83.25 62 CYS B C 1
ATOM 5111 O O . CYS B 1 62 ? 4.457 39.719 4.051 1 83.25 62 CYS B O 1
ATOM 5113 N N . GLY B 1 63 ? 4.836 40.281 6.07 1 74.31 63 GLY B N 1
ATOM 5114 C CA . GLY B 1 63 ? 4.234 41.594 5.988 1 74.31 63 GLY B CA 1
ATOM 5115 C C . GLY B 1 63 ? 2.828 41.656 6.551 1 74.31 63 GLY B C 1
ATOM 5116 O O . GLY B 1 63 ? 2.08 42.594 6.281 1 74.31 63 GLY B O 1
ATOM 5117 N N . ARG B 1 64 ? 2.527 40.594 7.059 1 75.75 64 ARG B N 1
ATOM 5118 C CA . ARG B 1 64 ? 1.191 40.562 7.645 1 75.75 64 ARG B CA 1
ATOM 5119 C C . ARG B 1 64 ? 1.185 41.219 9.023 1 75.75 64 ARG B C 1
ATOM 5121 O O . ARG B 1 64 ? 2.23 41.312 9.672 1 75.75 64 ARG B O 1
ATOM 5128 N N . LYS B 1 65 ? -0.005 41.688 9.273 1 82.31 65 LYS B N 1
ATOM 5129 C CA . LYS B 1 65 ? -0.182 42.219 10.617 1 82.31 65 LYS B CA 1
ATOM 5130 C C . LYS B 1 65 ? -0.041 41.125 11.68 1 82.31 65 LYS B C 1
ATOM 5132 O O . LYS B 1 65 ? -0.581 40.031 11.523 1 82.31 65 LYS B O 1
ATOM 5137 N N . THR B 1 66 ? 0.766 41.375 12.633 1 89 66 THR B N 1
ATOM 5138 C CA . THR B 1 66 ? 0.959 40.438 13.734 1 89 66 THR B CA 1
ATOM 5139 C C . THR B 1 66 ? -0.079 40.656 14.828 1 89 66 THR B C 1
ATOM 5141 O O . THR B 1 66 ? -0.178 41.781 15.375 1 89 66 THR B O 1
ATOM 5144 N N . THR B 1 67 ? -0.91 39.719 15.078 1 91.31 67 THR B N 1
ATOM 5145 C CA . THR B 1 67 ? -1.967 39.844 16.078 1 91.31 67 THR B CA 1
ATOM 5146 C C . THR B 1 67 ? -1.49 39.344 17.438 1 91.31 67 THR B C 1
ATOM 5148 O O . THR B 1 67 ? -2.064 39.719 18.469 1 91.31 67 THR B O 1
ATOM 5151 N N . PHE B 1 68 ? -0.524 38.5 17.453 1 92.31 68 PHE B N 1
ATOM 5152 C CA . PHE B 1 68 ? 0.03 38 18.719 1 92.31 68 PHE B CA 1
ATOM 5153 C C . PHE B 1 68 ? 1.493 37.625 18.547 1 92.31 68 PHE B C 1
ATOM 5155 O O . PHE B 1 68 ? 1.968 37.438 17.422 1 92.31 68 PHE B O 1
ATOM 5162 N N . SER B 1 69 ? 2.213 37.656 19.578 1 93.38 69 SER B N 1
ATOM 5163 C CA . SER B 1 69 ? 3.609 37.219 19.594 1 93.38 69 SER B CA 1
ATOM 5164 C C . SER B 1 69 ? 3.951 36.531 20.906 1 93.38 69 SER B C 1
ATOM 5166 O O . SER B 1 69 ? 3.779 37.094 21.984 1 93.38 69 SER B O 1
ATOM 5168 N N . SER B 1 70 ? 4.285 35.312 20.781 1 94.38 70 SER B N 1
ATOM 5169 C CA . SER B 1 70 ? 4.699 34.531 21.938 1 94.38 70 SER B CA 1
ATOM 5170 C C . SER B 1 70 ? 6.203 34.25 21.922 1 94.38 70 SER B C 1
ATOM 5172 O O . SER B 1 70 ? 6.723 33.656 20.984 1 94.38 70 SER B O 1
ATOM 5174 N N . THR B 1 71 ? 6.859 34.781 22.969 1 95.38 71 THR B N 1
ATOM 5175 C CA . THR B 1 71 ? 8.305 34.625 23.062 1 95.38 71 THR B CA 1
ATOM 5176 C C . THR B 1 71 ? 8.68 33.719 24.219 1 95.38 71 THR B C 1
ATOM 5178 O O . THR B 1 71 ? 7.863 33.469 25.109 1 95.38 71 THR B O 1
ATOM 5181 N N . PHE B 1 72 ? 9.891 33.281 24.219 1 94.75 72 PHE B N 1
ATOM 5182 C CA . PHE B 1 72 ? 10.383 32.281 25.172 1 94.75 72 PHE B CA 1
ATOM 5183 C C . PHE B 1 72 ? 10.195 32.781 26.609 1 94.75 72 PHE B C 1
ATOM 5185 O O . PHE B 1 72 ? 9.703 32.062 27.469 1 94.75 72 PHE B O 1
ATOM 5192 N N . ASP B 1 73 ? 10.43 34.031 26.844 1 93.94 73 ASP B N 1
ATOM 5193 C CA . ASP B 1 73 ? 10.453 34.594 28.203 1 93.94 73 ASP B CA 1
ATOM 5194 C C . ASP B 1 73 ? 9.047 34.781 28.734 1 93.94 73 ASP B C 1
ATOM 5196 O O . ASP B 1 73 ? 8.828 34.781 29.953 1 93.94 73 ASP B O 1
ATOM 5200 N N . LYS B 1 74 ? 8.141 34.938 27.859 1 93.88 74 LYS B N 1
ATOM 5201 C CA . LYS B 1 74 ? 6.77 35.25 28.281 1 93.88 74 LYS B CA 1
ATOM 5202 C C . LYS B 1 74 ? 5.949 33.969 28.422 1 93.88 74 LYS B C 1
ATOM 5204 O O . LYS B 1 74 ? 4.863 33.969 29 1 93.88 74 LYS B O 1
ATOM 5209 N N . ARG B 1 75 ? 6.469 32.844 27.984 1 95.81 75 ARG B N 1
ATOM 5210 C CA . ARG B 1 75 ? 5.73 31.594 28.031 1 95.81 75 ARG B CA 1
ATOM 5211 C C . ARG B 1 75 ? 5.918 30.906 29.391 1 95.81 75 ARG B C 1
ATOM 5213 O O . ARG B 1 75 ? 6.945 31.094 30.047 1 95.81 75 ARG B O 1
ATOM 5220 N N . ILE B 1 76 ? 4.918 30.203 29.672 1 93.44 76 ILE B N 1
ATOM 5221 C CA . ILE B 1 76 ? 4.992 29.422 30.906 1 93.44 76 ILE B CA 1
ATOM 5222 C C . ILE B 1 76 ? 5.812 28.156 30.672 1 93.44 76 ILE B C 1
ATOM 5224 O O . ILE B 1 76 ? 5.695 27.516 29.609 1 93.44 76 ILE B O 1
ATOM 5228 N N . ASN B 1 77 ? 6.617 27.859 31.641 1 95.56 77 ASN B N 1
ATOM 5229 C CA . ASN B 1 77 ? 7.375 26.609 31.578 1 95.56 77 ASN B CA 1
ATOM 5230 C C . ASN B 1 77 ? 6.605 25.453 32.219 1 95.56 77 ASN B C 1
ATOM 5232 O O . ASN B 1 77 ? 6.078 25.594 33.312 1 95.56 77 ASN B O 1
ATOM 5236 N N . VAL B 1 78 ? 6.453 24.438 31.484 1 97 78 VAL B N 1
ATOM 5237 C CA . VAL B 1 78 ? 5.801 23.234 31.969 1 97 78 VAL B CA 1
ATOM 5238 C C . VAL B 1 78 ? 6.812 22.094 32.062 1 97 78 VAL B C 1
ATOM 5240 O O . VAL B 1 78 ? 7.57 21.859 31.109 1 97 78 VAL B O 1
ATOM 5243 N N . PHE B 1 79 ? 6.789 21.391 33.156 1 96.25 79 PHE B N 1
ATOM 5244 C CA . PHE B 1 79 ? 7.734 20.297 33.375 1 96.25 79 PHE B CA 1
ATOM 5245 C C . PHE B 1 79 ? 7.02 18.953 33.406 1 96.25 79 PHE B C 1
ATOM 5247 O O . PHE B 1 79 ? 5.926 18.844 33.969 1 96.25 79 PHE B O 1
ATOM 5254 N N . LEU B 1 80 ? 7.652 17.984 32.781 1 96.62 80 LEU B N 1
ATOM 5255 C CA . LEU B 1 80 ? 7.129 16.625 32.844 1 96.62 80 LEU B CA 1
ATOM 5256 C C . LEU B 1 80 ? 7.586 15.914 34.125 1 96.62 80 LEU B C 1
ATOM 5258 O O . LEU B 1 80 ? 8.516 16.375 34.781 1 96.62 80 LEU B O 1
ATOM 5262 N N . LYS B 1 81 ? 6.953 14.852 34.406 1 94.69 81 LYS B N 1
ATOM 5263 C CA . LYS B 1 81 ? 7.301 14.055 35.562 1 94.69 81 LYS B CA 1
ATOM 5264 C C . LYS B 1 81 ? 8.68 13.422 35.406 1 94.69 81 LYS B C 1
ATOM 5266 O O . LYS B 1 81 ? 9.164 13.242 34.281 1 94.69 81 LYS B O 1
ATOM 5271 N N . PRO B 1 82 ? 9.328 13.109 36.469 1 92.69 82 PRO B N 1
ATOM 5272 C CA . PRO B 1 82 ? 10.648 12.492 36.375 1 92.69 82 PRO B CA 1
ATOM 5273 C C . PRO B 1 82 ? 10.594 11.023 35.969 1 92.69 82 PRO B C 1
ATOM 5275 O O . PRO B 1 82 ? 9.547 10.383 36.125 1 92.69 82 PRO B O 1
ATOM 5278 N N . LEU B 1 83 ? 11.711 10.602 35.406 1 89.25 83 LEU B N 1
ATOM 5279 C CA . LEU B 1 83 ? 11.867 9.172 35.156 1 89.25 83 LEU B CA 1
ATOM 5280 C C . LEU B 1 83 ? 12.164 8.43 36.469 1 89.25 83 LEU B C 1
ATOM 5282 O O . LEU B 1 83 ? 12.742 9.008 37.406 1 89.25 83 LEU B O 1
ATOM 5286 N N . GLU B 1 84 ? 11.75 7.246 36.562 1 79.38 84 GLU B N 1
ATOM 5287 C CA . GLU B 1 84 ? 12.055 6.473 37.781 1 79.38 84 GLU B CA 1
ATOM 5288 C C . GLU B 1 84 ? 13.555 6.391 38 1 79.38 84 GLU B C 1
ATOM 5290 O O . GLU B 1 84 ? 14.008 6.434 39.156 1 79.38 84 GLU B O 1
ATOM 5295 N N . ILE B 1 85 ? 14.336 6.293 36.906 1 70.44 85 ILE B N 1
ATOM 5296 C CA . ILE B 1 85 ? 15.781 6.156 37 1 70.44 85 ILE B CA 1
ATOM 5297 C C . ILE B 1 85 ? 16.391 7.469 37.469 1 70.44 85 ILE B C 1
ATOM 5299 O O . ILE B 1 85 ? 17.453 7.473 38.125 1 70.44 85 ILE B O 1
ATOM 5303 N N . ASP B 1 86 ? 15.789 8.547 37.156 1 67.88 86 ASP B N 1
ATOM 5304 C CA . ASP B 1 86 ? 16.312 9.859 37.562 1 67.88 86 ASP B CA 1
ATOM 5305 C C . ASP B 1 86 ? 16.328 10.023 39.062 1 67.88 86 ASP B C 1
ATOM 5307 O O . ASP B 1 86 ? 17.203 10.695 39.625 1 67.88 86 ASP B O 1
ATOM 5311 N N . ILE B 1 87 ? 15.391 9.43 39.688 1 57.75 87 ILE B N 1
ATOM 5312 C CA . ILE B 1 87 ? 15.273 9.578 41.156 1 57.75 87 ILE B CA 1
ATOM 5313 C C . ILE B 1 87 ? 16.266 8.656 41.844 1 57.75 87 ILE B C 1
ATOM 5315 O O . ILE B 1 87 ? 16.844 9.016 42.875 1 57.75 87 ILE B O 1
ATOM 5319 N N . ILE B 1 88 ? 16.453 7.523 41.281 1 51.53 88 ILE B N 1
ATOM 5320 C CA . ILE B 1 88 ? 17.422 6.645 41.906 1 51.53 88 ILE B CA 1
ATOM 5321 C C . ILE B 1 88 ? 18.781 7.328 41.969 1 51.53 88 ILE B C 1
ATOM 5323 O O . ILE B 1 88 ? 19.469 7.258 43 1 51.53 88 ILE B O 1
ATOM 5327 N N . HIS B 1 89 ? 19.094 8.047 40.969 1 46.84 89 HIS B N 1
ATOM 5328 C CA . HIS B 1 89 ? 20.406 8.68 41 1 46.84 89 HIS B CA 1
ATOM 5329 C C . HIS B 1 89 ? 20.406 9.898 41.906 1 46.84 89 HIS B C 1
ATOM 5331 O O . HIS B 1 89 ? 21.438 10.227 42.5 1 46.84 89 HIS B O 1
ATOM 5337 N N . ASP B 1 90 ? 19.359 10.555 42.062 1 46.75 90 ASP B N 1
ATOM 5338 C CA . ASP B 1 90 ? 19.375 11.727 42.906 1 46.75 90 ASP B CA 1
ATOM 5339 C C . ASP B 1 90 ? 19.453 11.32 44.375 1 46.75 90 ASP B C 1
ATOM 5341 O O . ASP B 1 90 ? 19.969 12.078 45.219 1 46.75 90 ASP B O 1
ATOM 5345 N N . ARG B 1 91 ? 19.078 10.18 44.812 1 42.47 91 ARG B N 1
ATOM 5346 C CA . ARG B 1 91 ? 19.234 9.703 46.188 1 42.47 91 ARG B CA 1
ATOM 5347 C C . ARG B 1 91 ? 20.688 9.281 46.469 1 42.47 91 ARG B C 1
ATOM 5349 O O . ARG B 1 91 ? 21.203 9.469 47.562 1 42.47 91 ARG B O 1
ATOM 5356 N N . ASP B 1 92 ? 21.359 8.641 45.5 1 38.38 92 ASP B N 1
ATOM 5357 C CA . ASP B 1 92 ? 22.688 8.141 45.781 1 38.38 92 ASP B CA 1
ATOM 5358 C C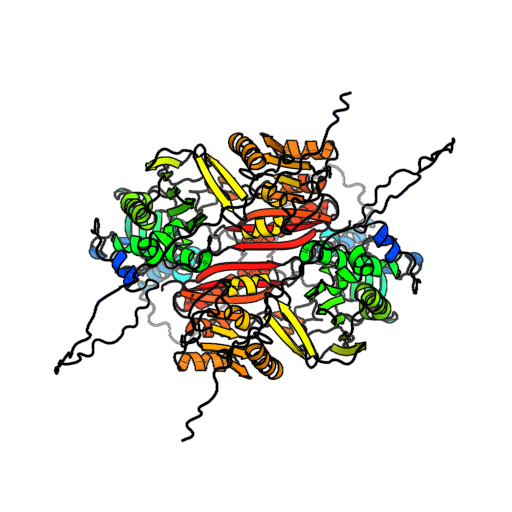 . ASP B 1 92 ? 23.719 9.273 45.844 1 38.38 92 ASP B C 1
ATOM 5360 O O . ASP B 1 92 ? 24.859 9.078 46.219 1 38.38 92 ASP B O 1
ATOM 5364 N N . ILE B 1 93 ? 23.594 10.492 45.281 1 37.41 93 ILE B N 1
ATOM 5365 C CA . ILE B 1 93 ? 24.672 11.461 45.406 1 37.41 93 ILE B CA 1
ATOM 5366 C C . ILE B 1 93 ? 24.781 11.93 46.875 1 37.41 93 ILE B C 1
ATOM 5368 O O . ILE B 1 93 ? 25.797 12.531 47.25 1 37.41 93 ILE B O 1
ATOM 5372 N N . ASN B 1 94 ? 23.906 11.859 47.781 1 32.44 94 ASN B N 1
ATOM 5373 C CA . ASN B 1 94 ? 24.312 12.312 49.125 1 32.44 94 ASN B CA 1
ATOM 5374 C C . ASN B 1 94 ? 25.156 11.258 49.844 1 32.44 94 ASN B C 1
ATOM 5376 O O . ASN B 1 94 ? 25.422 11.375 51.031 1 32.44 94 ASN B O 1
ATOM 5380 N N . ARG B 1 95 ? 25.266 9.883 49.5 1 30.64 95 ARG B N 1
ATOM 5381 C CA . ARG B 1 95 ? 26.203 9.039 50.25 1 30.64 95 ARG B CA 1
ATOM 5382 C C . ARG B 1 95 ? 27.641 9.242 49.75 1 30.64 95 ARG B C 1
ATOM 5384 O O . ARG B 1 95 ? 27.984 8.805 48.656 1 30.64 95 ARG B O 1
ATOM 5391 N N . SER B 1 96 ? 28.359 10.352 49.969 1 29.19 96 SER B N 1
ATOM 5392 C CA . SER B 1 96 ? 29.797 10.617 49.875 1 29.19 96 SER B CA 1
ATOM 5393 C C . SER B 1 96 ? 30.609 9.508 50.531 1 29.19 96 SER B C 1
ATOM 5395 O O . SER B 1 96 ? 31.828 9.57 50.562 1 29.19 96 SER B O 1
ATOM 5397 N N . GLU B 1 97 ? 30.125 8.688 51.562 1 28.91 97 GLU B N 1
ATOM 5398 C CA . GLU B 1 97 ? 31.094 7.848 52.25 1 28.91 97 GLU B CA 1
ATOM 5399 C C . GLU B 1 97 ? 31.75 6.859 51.281 1 28.91 97 GLU B C 1
ATOM 5401 O O . GLU B 1 97 ? 31.438 5.668 51.281 1 28.91 97 GLU B O 1
ATOM 5406 N N . LEU B 1 98 ? 31.75 7.098 49.906 1 25.92 98 LEU B N 1
ATOM 5407 C CA . LEU B 1 98 ? 32.5 6.195 49.031 1 25.92 98 LEU B CA 1
ATOM 5408 C C . LEU B 1 98 ? 34 6.27 49.344 1 25.92 98 LEU B C 1
ATOM 5410 O O . LEU B 1 98 ? 34.812 6.074 48.438 1 25.92 98 LEU B O 1
ATOM 5414 N N . VAL B 1 99 ? 34.375 6.773 50.5 1 25.67 99 VAL B N 1
ATOM 5415 C CA . VAL B 1 99 ? 35.812 6.805 50.531 1 25.67 99 VAL B CA 1
ATOM 5416 C C . VAL B 1 99 ? 36.375 5.395 50.312 1 25.67 99 VAL B C 1
ATOM 5418 O O . VAL B 1 99 ? 37.219 5.168 49.469 1 25.67 99 VAL B O 1
ATOM 5421 N N . GLY B 1 100 ? 36.812 4.629 51.562 1 23.56 100 GLY B N 1
ATOM 5422 C CA . GLY B 1 100 ? 38 3.916 51.938 1 23.56 100 GLY B CA 1
ATOM 5423 C C . GLY B 1 100 ? 38 2.453 51.531 1 23.56 100 GLY B C 1
ATOM 5424 O O . GLY B 1 100 ? 38.75 1.65 52.062 1 23.56 100 GLY B O 1
ATOM 5425 N N . ILE B 1 101 ? 36.875 1.831 51.031 1 23.62 101 ILE B N 1
ATOM 5426 C CA . ILE B 1 101 ? 37 0.38 51.094 1 23.62 101 ILE B CA 1
ATOM 5427 C C . ILE B 1 101 ? 38.219 -0.078 50.312 1 23.62 101 ILE B C 1
ATOM 5429 O O . ILE B 1 101 ? 38.312 0.186 49.094 1 23.62 101 ILE B O 1
ATOM 5433 N N . ASP B 1 102 ? 39.375 -0.441 50.969 1 22.7 102 ASP B N 1
ATOM 5434 C CA . ASP B 1 102 ? 40.656 -1.124 50.781 1 22.7 102 ASP B CA 1
ATOM 5435 C C . ASP B 1 102 ? 40.5 -2.393 49.969 1 22.7 102 ASP B C 1
ATOM 5437 O O . ASP B 1 102 ? 39.406 -2.938 49.844 1 22.7 102 ASP B O 1
ATOM 5441 N N . GLU B 1 103 ? 41.688 -2.969 49.344 1 24.66 103 GLU B N 1
ATOM 5442 C CA . GLU B 1 103 ? 42.125 -3.957 48.375 1 24.66 103 GLU B CA 1
ATOM 5443 C C . GLU B 1 103 ? 41.531 -5.332 48.656 1 24.66 103 GLU B C 1
ATOM 5445 O O . GLU B 1 103 ? 41.25 -6.113 47.75 1 24.66 103 GLU B O 1
ATOM 5450 N N . ASN B 1 104 ? 41.656 -5.859 49.938 1 22.22 104 ASN B N 1
ATOM 5451 C CA . ASN B 1 104 ? 42 -7.25 50.188 1 22.22 104 ASN B CA 1
ATOM 5452 C C . ASN B 1 104 ? 40.844 -8.195 49.938 1 22.22 104 ASN B C 1
ATOM 5454 O O . ASN B 1 104 ? 41.031 -9.375 49.656 1 22.22 104 ASN B O 1
ATOM 5458 N N . THR B 1 105 ? 39.688 -8.039 50.719 1 21.45 105 THR B N 1
ATOM 5459 C CA . THR B 1 105 ? 39.062 -9.281 51.125 1 21.45 105 THR B CA 1
ATOM 5460 C C . THR B 1 105 ? 38.25 -9.867 49.969 1 21.45 105 THR B C 1
ATOM 5462 O O . THR B 1 105 ? 37.219 -9.305 49.594 1 21.45 105 THR B O 1
ATOM 5465 N N . ARG B 1 106 ? 38.781 -10.695 48.906 1 21.33 106 ARG B N 1
ATOM 5466 C CA . ARG B 1 106 ? 38.438 -11.57 47.781 1 21.33 106 ARG B CA 1
ATOM 5467 C C . ARG B 1 106 ? 37.375 -12.586 48.219 1 21.33 106 ARG B C 1
ATOM 5469 O O . ARG B 1 106 ? 36.969 -13.438 47.406 1 21.33 106 ARG B O 1
ATOM 5476 N N . GLU B 1 107 ? 37.188 -12.844 49.531 1 20.31 107 GLU B N 1
ATOM 5477 C CA . GLU B 1 107 ? 36.781 -14.219 49.75 1 20.31 107 GLU B CA 1
ATOM 5478 C C . GLU B 1 107 ? 35.406 -14.492 49.125 1 20.31 107 GLU B C 1
ATOM 5480 O O . GLU B 1 107 ? 34.688 -13.555 48.781 1 20.31 107 GLU B O 1
ATOM 5485 N N . LYS B 1 108 ? 34.656 -15.695 49.594 1 23.55 108 LYS B N 1
ATOM 5486 C CA . LYS B 1 108 ? 33.812 -16.844 49.25 1 23.55 108 LYS B CA 1
ATOM 5487 C C . LYS B 1 108 ? 32.344 -16.453 49.25 1 23.55 108 LYS B C 1
ATOM 5489 O O . LYS B 1 108 ? 31.469 -17.312 49.281 1 23.55 108 LYS B O 1
ATOM 5494 N N . THR B 1 109 ? 31.938 -15.156 49.312 1 21.03 109 THR B N 1
ATOM 5495 C CA . THR B 1 109 ? 30.547 -15.125 49.781 1 21.03 109 THR B CA 1
ATOM 5496 C C . THR B 1 109 ? 29.641 -15.844 48.781 1 21.03 109 THR B C 1
ATOM 5498 O O . THR B 1 109 ? 29.641 -15.539 47.594 1 21.03 109 THR B O 1
ATOM 5501 N N . GLN B 1 110 ? 29.078 -17.078 49.125 1 23.53 110 GLN B N 1
ATOM 5502 C CA . GLN B 1 110 ? 28.141 -18.094 48.625 1 23.53 110 GLN B CA 1
ATOM 5503 C C . GLN B 1 110 ? 26.859 -17.469 48.125 1 23.53 110 GLN B C 1
ATOM 5505 O O . GLN B 1 110 ? 26.141 -16.812 48.906 1 23.53 110 GLN B O 1
ATOM 5510 N N . GLN B 1 111 ? 26.828 -17.172 46.844 1 22.38 111 GLN B N 1
ATOM 5511 C CA . GLN B 1 111 ? 25.828 -16.469 46.031 1 22.38 111 GLN B CA 1
ATOM 5512 C C . GLN B 1 111 ? 24.469 -17.156 46.125 1 22.38 111 GLN B C 1
ATOM 5514 O O . GLN B 1 111 ? 24.281 -18.25 45.625 1 22.38 111 GLN B O 1
ATOM 5519 N N . LYS B 1 112 ? 23.828 -17.203 47.375 1 23.09 112 LYS B N 1
ATOM 5520 C CA . LYS B 1 112 ? 22.469 -17.75 47.438 1 23.09 112 LYS B CA 1
ATOM 5521 C C . LYS B 1 112 ? 21.594 -17.141 46.312 1 23.09 112 LYS B C 1
ATOM 5523 O O . LYS B 1 112 ? 21.5 -15.922 46.219 1 23.09 112 LYS B O 1
ATOM 5528 N N . SER B 1 113 ? 21.422 -17.859 45.219 1 23.95 113 SER B N 1
ATOM 5529 C CA . SER B 1 113 ? 20.625 -17.688 44 1 23.95 113 SER B CA 1
ATOM 5530 C C . SER B 1 113 ? 19.172 -17.359 44.312 1 23.95 113 SER B C 1
ATOM 5532 O O . SER B 1 113 ? 18.438 -18.219 44.812 1 23.95 113 SER B O 1
ATOM 5534 N N . SER B 1 114 ? 18.922 -16.281 45.125 1 23.27 114 SER B N 1
ATOM 5535 C CA . SER B 1 114 ? 17.516 -15.961 45.375 1 23.27 114 SER B CA 1
ATOM 5536 C C . SER B 1 114 ? 16.719 -15.977 44.062 1 23.27 114 SER B C 1
ATOM 5538 O O . SER B 1 114 ? 17.188 -15.5 43.031 1 23.27 114 SER B O 1
ATOM 5540 N N . ASN B 1 115 ? 15.789 -16.938 43.906 1 25.52 115 ASN B N 1
ATOM 5541 C CA . ASN B 1 115 ? 14.742 -17.281 42.969 1 25.52 115 ASN B CA 1
ATOM 5542 C C . ASN B 1 115 ? 13.922 -16.047 42.594 1 25.52 115 ASN B C 1
ATOM 5544 O O . ASN B 1 115 ? 13.078 -15.594 43.375 1 25.52 115 ASN B O 1
ATOM 5548 N N . CYS B 1 116 ? 14.57 -15 42.094 1 24.28 116 CYS B N 1
ATOM 5549 C CA . CYS B 1 116 ? 13.758 -13.891 41.594 1 24.28 116 CYS B CA 1
ATOM 5550 C C . CYS B 1 116 ? 12.688 -14.375 40.625 1 24.28 116 CYS B C 1
ATOM 5552 O O . CYS B 1 116 ? 13 -14.812 39.531 1 24.28 116 CYS B O 1
ATOM 5554 N N . SER B 1 117 ? 11.688 -15.086 41.156 1 26.7 117 SER B N 1
ATOM 5555 C CA . SER B 1 117 ? 10.445 -15.352 40.438 1 26.7 117 SER B CA 1
ATOM 5556 C C . SER B 1 117 ? 10.016 -14.141 39.594 1 26.7 117 SER B C 1
ATOM 5558 O O . SER B 1 117 ? 9.805 -13.055 40.156 1 26.7 117 SER B O 1
ATOM 5560 N N . GLU B 1 118 ? 10.578 -14.07 38.438 1 27.05 118 GLU B N 1
ATOM 5561 C CA . GLU B 1 118 ? 10.125 -13.109 37.438 1 27.05 118 GLU B CA 1
ATOM 5562 C C . GLU B 1 118 ? 8.602 -13.062 37.375 1 27.05 118 GLU B C 1
ATOM 5564 O O . GLU B 1 118 ? 7.984 -13.891 36.688 1 27.05 118 GLU B O 1
ATOM 5569 N N . THR B 1 119 ? 7.91 -13.102 38.5 1 27.92 119 THR B N 1
ATOM 5570 C CA . THR B 1 119 ? 6.523 -12.664 38.406 1 27.92 119 THR B CA 1
ATOM 5571 C C . THR B 1 119 ? 6.379 -11.539 37.375 1 27.92 119 THR B C 1
ATOM 5573 O O . THR B 1 119 ? 7.141 -10.57 37.406 1 27.92 119 THR B O 1
ATOM 5576 N N . GLY B 1 120 ? 6.086 -11.945 36.062 1 29.06 120 GLY B N 1
ATOM 5577 C CA . GLY B 1 120 ? 5.547 -10.969 35.125 1 29.06 120 GLY B CA 1
ATOM 5578 C C . GLY B 1 120 ? 4.902 -9.781 35.812 1 29.06 120 GLY B C 1
ATOM 5579 O O . GLY B 1 120 ? 3.686 -9.758 36.031 1 29.06 120 GLY B O 1
ATOM 5580 N N . LYS B 1 121 ? 5.477 -9.445 36.938 1 30.45 121 LYS B N 1
ATOM 5581 C CA . LYS B 1 121 ? 4.984 -8.273 37.656 1 30.45 121 LYS B CA 1
ATOM 5582 C C . LYS B 1 121 ? 4.645 -7.145 36.688 1 30.45 121 LYS B C 1
ATOM 5584 O O . LYS B 1 121 ? 5.453 -6.797 35.812 1 30.45 121 LYS B O 1
ATOM 5589 N N . ASN B 1 122 ? 3.371 -7.074 36.25 1 34.41 122 ASN B N 1
ATOM 5590 C CA . ASN B 1 122 ? 2.824 -5.832 35.688 1 34.41 122 ASN B CA 1
ATOM 5591 C C . ASN B 1 122 ? 3.609 -4.617 36.188 1 34.41 122 ASN B C 1
ATOM 5593 O O . ASN B 1 122 ? 3.607 -4.309 37.375 1 34.41 122 ASN B O 1
ATOM 5597 N N . VAL B 1 123 ? 4.82 -4.578 36 1 40.06 123 VAL B N 1
ATOM 5598 C CA . VAL B 1 123 ? 5.457 -3.316 36.375 1 40.06 123 VAL B CA 1
ATOM 5599 C C . VAL B 1 123 ? 4.418 -2.197 36.406 1 40.06 123 VAL B C 1
ATOM 5601 O O . VAL B 1 123 ? 3.865 -1.84 35.344 1 40.06 123 VAL B O 1
ATOM 5604 N N . GLY B 1 124 ? 3.539 -2.152 37.281 1 46.25 124 GLY B N 1
ATOM 5605 C CA . GLY B 1 124 ? 2.482 -1.213 37.625 1 46.25 124 GLY B CA 1
ATOM 5606 C C . GLY B 1 124 ? 2.809 0.217 37.219 1 46.25 124 GLY B C 1
ATOM 5607 O O . GLY B 1 124 ? 3.961 0.644 37.312 1 46.25 124 GLY B O 1
ATOM 5608 N N . TYR B 1 125 ? 2.033 0.72 36.281 1 60.16 125 TYR B N 1
ATOM 5609 C CA . TYR B 1 125 ? 1.946 2.139 35.969 1 60.16 125 TYR B CA 1
ATOM 5610 C C . TYR B 1 125 ? 2.049 2.996 37.219 1 60.16 125 TYR B C 1
ATOM 5612 O O . TYR B 1 125 ? 1.217 2.883 38.125 1 60.16 125 TYR B O 1
ATOM 5620 N N . ASN B 1 126 ? 3.32 3.311 37.562 1 69.44 126 ASN B N 1
ATOM 5621 C CA . ASN B 1 126 ? 3.412 4.301 38.625 1 69.44 126 ASN B CA 1
ATOM 5622 C C . ASN B 1 126 ? 3.121 5.707 38.125 1 69.44 126 ASN B C 1
ATOM 5624 O O . ASN B 1 126 ? 3.906 6.266 37.344 1 69.44 126 ASN B O 1
ATOM 5628 N N . PRO B 1 127 ? 1.989 6.191 38.469 1 77.88 127 PRO B N 1
ATOM 5629 C CA . PRO B 1 127 ? 1.525 7.48 37.969 1 77.88 127 PRO B CA 1
ATOM 5630 C C . PRO B 1 127 ? 2.453 8.633 38.344 1 77.88 127 PRO B C 1
ATOM 5632 O O . PRO B 1 127 ? 2.346 9.727 37.781 1 77.88 127 PRO B O 1
ATOM 5635 N N . LYS B 1 128 ? 3.465 8.336 39.188 1 82.44 128 LYS B N 1
ATOM 5636 C CA . LYS B 1 128 ? 4.332 9.414 39.656 1 82.44 128 LYS B CA 1
ATOM 5637 C C . LYS B 1 128 ? 5.492 9.641 38.688 1 82.44 128 LYS B C 1
ATOM 5639 O O . LYS B 1 128 ? 6.129 10.695 38.688 1 82.44 128 LYS B O 1
ATOM 5644 N N . TYR B 1 129 ? 5.637 8.633 37.938 1 89.31 129 TYR B N 1
ATOM 5645 C CA . TYR B 1 129 ? 6.809 8.719 37.062 1 89.31 129 TYR B CA 1
ATOM 5646 C C . TYR B 1 129 ? 6.402 8.703 35.594 1 89.31 129 TYR B C 1
ATOM 5648 O O . TYR B 1 129 ? 5.355 8.164 35.219 1 89.31 129 TYR B O 1
ATOM 5656 N N . LEU B 1 130 ? 7.25 9.383 34.875 1 90.94 130 LEU B N 1
ATOM 5657 C CA . LEU B 1 130 ? 7.133 9.273 33.406 1 90.94 130 LEU B CA 1
ATOM 5658 C C . LEU B 1 130 ? 7.613 7.91 32.938 1 90.94 130 LEU B C 1
ATOM 5660 O O . LEU B 1 130 ? 8.711 7.473 33.281 1 90.94 130 LEU B O 1
ATOM 5664 N N . GLN B 1 131 ? 6.82 7.277 32.219 1 88.5 131 GLN B N 1
ATOM 5665 C CA . GLN B 1 131 ? 7.188 5.969 31.688 1 88.5 131 GLN B CA 1
ATOM 5666 C C . GLN B 1 131 ? 8.336 6.086 30.703 1 88.5 131 GLN B C 1
ATOM 5668 O O . GLN B 1 131 ? 8.398 7.043 29.922 1 88.5 131 GLN B O 1
ATOM 5673 N N . VAL B 1 132 ? 9.203 5.109 30.672 1 88.44 132 VAL B N 1
ATOM 5674 C CA . VAL B 1 132 ? 10.383 5.102 29.812 1 88.44 132 VAL B CA 1
ATOM 5675 C C . VAL B 1 132 ? 9.961 5.113 28.344 1 88.44 132 VAL B C 1
ATOM 5677 O O . VAL B 1 132 ? 10.578 5.793 27.516 1 88.44 132 VAL B O 1
ATOM 5680 N N . GLN B 1 133 ? 8.93 4.383 28.047 1 85.94 133 GLN B N 1
ATOM 5681 C CA . GLN B 1 133 ? 8.453 4.32 26.672 1 85.94 133 GLN B CA 1
ATOM 5682 C C . GLN B 1 133 ? 8 5.691 26.188 1 85.94 133 GLN B C 1
ATOM 5684 O O . GLN B 1 133 ? 8.242 6.062 25.031 1 85.94 133 GLN B O 1
ATOM 5689 N N . ARG B 1 134 ? 7.43 6.395 27.062 1 90 134 ARG B N 1
ATOM 5690 C CA . ARG B 1 134 ? 6.949 7.727 26.719 1 90 134 ARG B CA 1
ATOM 5691 C C . ARG B 1 134 ? 8.109 8.711 26.594 1 90 134 ARG B C 1
ATOM 5693 O O . ARG B 1 134 ? 8.094 9.602 25.734 1 90 134 ARG B O 1
ATOM 5700 N N . TYR B 1 135 ? 9.016 8.562 27.484 1 91.44 135 TYR B N 1
ATOM 5701 C CA . TYR B 1 135 ? 10.219 9.383 27.391 1 91.44 135 TYR B CA 1
ATOM 5702 C C . TYR B 1 135 ? 10.891 9.211 26.031 1 91.44 135 TYR B C 1
ATOM 5704 O O . TYR B 1 135 ? 11.258 10.195 25.391 1 91.44 135 TYR B O 1
ATOM 5712 N N . ARG B 1 136 ? 11.023 8.023 25.594 1 87.06 136 ARG B N 1
ATOM 5713 C CA . ARG B 1 136 ? 11.633 7.73 24.312 1 87.06 136 ARG B CA 1
ATOM 5714 C C . ARG B 1 136 ? 10.789 8.273 23.156 1 87.06 136 ARG B C 1
ATOM 5716 O O . ARG B 1 136 ? 11.328 8.82 22.203 1 87.06 136 ARG B O 1
ATOM 5723 N N . ALA B 1 137 ? 9.523 8.156 23.266 1 88.12 137 ALA B N 1
ATOM 5724 C CA . ALA B 1 137 ? 8.609 8.633 22.234 1 88.12 137 ALA B CA 1
ATOM 5725 C C . ALA B 1 137 ? 8.734 10.148 22.047 1 88.12 137 ALA B C 1
ATOM 5727 O O . ALA B 1 137 ? 8.766 10.641 20.922 1 88.12 137 ALA B O 1
ATOM 5728 N N . LEU B 1 138 ? 8.852 10.805 23.172 1 91.44 138 LEU B N 1
ATOM 5729 C CA . LEU B 1 138 ? 8.898 12.266 23.125 1 91.44 138 LEU B CA 1
ATOM 5730 C C . LEU B 1 138 ? 10.297 12.75 22.734 1 91.44 138 LEU B C 1
ATOM 5732 O O . LEU B 1 138 ? 10.43 13.656 21.906 1 91.44 138 LEU B O 1
ATOM 5736 N N . LYS B 1 139 ? 11.234 12.133 23.266 1 88.56 139 LYS B N 1
ATOM 5737 C CA . LYS B 1 139 ? 12.602 12.617 23.094 1 88.56 139 LYS B CA 1
ATOM 5738 C C . LYS B 1 139 ? 13.203 12.117 21.781 1 88.56 139 LYS B C 1
ATOM 5740 O O . LYS B 1 139 ? 13.766 12.898 21.016 1 88.56 139 LYS B O 1
ATOM 5745 N N . GLU B 1 140 ? 13.055 10.812 21.562 1 82.94 140 GLU B N 1
ATOM 5746 C CA . GLU B 1 140 ? 13.742 10.188 20.438 1 82.94 140 GLU B CA 1
ATOM 5747 C C . GLU B 1 140 ? 12.867 10.164 19.203 1 82.94 140 GLU B C 1
ATOM 5749 O O . GLU B 1 140 ? 13.312 10.531 18.109 1 82.94 140 GLU B O 1
ATOM 5754 N N . GLU B 1 141 ? 11.625 9.82 19.375 1 82.38 141 GLU B N 1
ATOM 5755 C CA . GLU B 1 141 ? 10.742 9.672 18.219 1 82.38 141 GLU B CA 1
ATOM 5756 C C . GLU B 1 141 ? 10.062 10.992 17.859 1 82.38 141 GLU B C 1
ATOM 5758 O O . GLU B 1 141 ? 9.438 11.109 16.812 1 82.38 141 GLU B O 1
ATOM 5763 N N . LYS B 1 142 ? 10.211 11.969 18.766 1 86.81 142 LYS B N 1
ATOM 5764 C CA . LYS B 1 142 ? 9.672 13.312 18.562 1 86.81 142 LYS B CA 1
ATOM 5765 C C . LYS B 1 142 ? 8.148 13.281 18.453 1 86.81 142 LYS B C 1
ATOM 5767 O O . LYS B 1 142 ? 7.57 13.945 17.594 1 86.81 142 LYS B O 1
ATOM 5772 N N . HIS B 1 143 ? 7.641 12.438 19.281 1 88.81 143 HIS B N 1
ATOM 5773 C CA . HIS B 1 143 ? 6.188 12.43 19.391 1 88.81 143 HIS B CA 1
ATOM 5774 C C . HIS B 1 143 ? 5.66 13.805 19.797 1 88.81 143 HIS B C 1
ATOM 5776 O O . HIS B 1 143 ? 6.301 14.516 20.578 1 88.81 143 HIS B O 1
ATOM 5782 N N . CYS B 1 144 ? 4.438 14.109 19.438 1 91.56 144 CYS B N 1
ATOM 5783 C CA . CYS B 1 144 ? 4.012 15.5 19.547 1 91.56 144 CYS B CA 1
ATOM 5784 C C . CYS B 1 144 ? 2.965 15.664 20.641 1 91.56 144 CYS B C 1
ATOM 5786 O O . CYS B 1 144 ? 2.592 16.781 20.984 1 91.56 144 CYS B O 1
ATOM 5788 N N . TYR B 1 145 ? 2.512 14.578 21.266 1 93 145 TYR B N 1
ATOM 5789 C CA . TYR B 1 145 ? 1.445 14.68 22.25 1 93 145 TYR B CA 1
ATOM 5790 C C . TYR B 1 145 ? 1.975 14.414 23.656 1 93 145 TYR B C 1
ATOM 5792 O O . TYR B 1 145 ? 2.723 13.461 23.875 1 93 145 TYR B O 1
ATOM 5800 N N . VAL B 1 146 ? 1.692 15.258 24.531 1 95.38 146 VAL B N 1
ATOM 5801 C CA . VAL B 1 146 ? 1.924 15.055 25.953 1 95.38 146 VAL B CA 1
ATOM 5802 C C . VAL B 1 146 ? 0.592 14.828 26.672 1 95.38 146 VAL B C 1
ATOM 5804 O O . VAL B 1 146 ? -0.309 15.672 26.594 1 95.38 146 VAL B O 1
ATOM 5807 N N . TYR B 1 147 ? 0.511 13.836 27.375 1 94.19 147 TYR B N 1
ATOM 5808 C CA . TYR B 1 147 ? -0.747 13.461 28 1 94.19 147 TYR B CA 1
ATOM 5809 C C . TYR B 1 147 ? -0.809 13.984 29.438 1 94.19 147 TYR B C 1
ATOM 5811 O O . TYR B 1 147 ? 0.215 14.359 30.016 1 94.19 147 TYR B O 1
ATOM 5819 N N . ASP B 1 148 ? -1.958 14.016 30.016 1 92.94 148 ASP B N 1
ATOM 5820 C CA . ASP B 1 148 ? -2.225 14.633 31.312 1 92.94 148 ASP B CA 1
ATOM 5821 C C . ASP B 1 148 ? -1.413 13.961 32.406 1 92.94 148 ASP B C 1
ATOM 5823 O O . ASP B 1 148 ? -0.856 14.641 33.281 1 92.94 148 ASP B O 1
ATOM 5827 N N . PHE B 1 149 ? -1.255 12.641 32.312 1 91.06 149 PHE B N 1
ATOM 5828 C CA . PHE B 1 149 ? -0.61 11.906 33.406 1 91.06 149 PHE B CA 1
ATOM 5829 C C . PHE B 1 149 ? 0.903 12.07 33.344 1 91.06 149 PHE B C 1
ATOM 5831 O O . PHE B 1 149 ? 1.613 11.656 34.25 1 91.06 149 PHE B O 1
ATOM 5838 N N . GLU B 1 150 ? 1.366 12.75 32.375 1 94.44 150 GLU B N 1
ATOM 5839 C CA . GLU B 1 150 ? 2.809 12.891 32.188 1 94.44 150 GLU B CA 1
ATOM 5840 C C . GLU B 1 150 ? 3.307 14.227 32.75 1 94.44 150 GLU B C 1
ATOM 5842 O O . GLU B 1 150 ? 4.512 14.422 32.906 1 94.44 150 GLU B O 1
ATOM 5847 N N . VAL B 1 151 ? 2.465 15.07 33.062 1 95.62 151 VAL B N 1
ATOM 5848 C CA . VAL B 1 151 ? 2.816 16.422 33.469 1 95.62 151 VAL B CA 1
ATOM 5849 C C . VAL B 1 151 ? 2.967 16.469 35 1 95.62 151 VAL B C 1
ATOM 5851 O O . VAL B 1 151 ? 2.139 15.922 35.719 1 95.62 151 VAL B O 1
ATOM 5854 N N . LEU B 1 152 ? 3.959 17.047 35.531 1 93.44 152 LEU B N 1
ATOM 5855 C CA . LEU B 1 152 ? 4.27 17.109 36.969 1 93.44 152 LEU B CA 1
ATOM 5856 C C . LEU B 1 152 ? 3.234 17.938 37.719 1 93.44 152 LEU B C 1
ATOM 5858 O O . LEU B 1 152 ? 2.629 17.453 38.656 1 93.44 152 LEU B O 1
ATOM 5862 N N . ASP B 1 153 ? 3.016 19.188 37.406 1 90.19 153 ASP B N 1
ATOM 5863 C CA . ASP B 1 153 ? 2.08 20.078 38.094 1 90.19 153 ASP B CA 1
ATOM 5864 C C . ASP B 1 153 ? 0.938 20.484 37.156 1 90.19 153 ASP B C 1
ATOM 5866 O O . ASP B 1 153 ? 0.774 21.656 36.844 1 90.19 153 ASP B O 1
ATOM 5870 N N . ILE B 1 154 ? 0.087 19.516 37.031 1 92.25 154 ILE B N 1
ATOM 5871 C CA . ILE B 1 154 ? -0.96 19.703 36.031 1 92.25 154 ILE B CA 1
ATOM 5872 C C . ILE B 1 154 ? -2.02 20.656 36.562 1 92.25 154 ILE B C 1
ATOM 5874 O O . ILE B 1 154 ? -2.656 21.391 35.781 1 92.25 154 ILE B O 1
ATOM 5878 N N . SER B 1 155 ? -2.234 20.688 37.812 1 90.56 155 SER B N 1
ATOM 5879 C CA . SER B 1 155 ? -3.273 21.516 38.438 1 90.56 155 SER B CA 1
ATOM 5880 C C . SER B 1 155 ? -3.035 23 38.156 1 90.56 155 SER B C 1
ATOM 5882 O O . SER B 1 155 ? -3.986 23.766 38 1 90.56 155 SER B O 1
ATOM 5884 N N . ASN B 1 156 ? -1.848 23.391 38.062 1 91.19 156 ASN B N 1
ATOM 5885 C CA . ASN B 1 156 ? -1.501 24.797 37.875 1 91.19 156 ASN B CA 1
ATOM 5886 C C . ASN B 1 156 ? -1.785 25.266 36.438 1 91.19 156 ASN B C 1
ATOM 5888 O O . ASN B 1 156 ? -1.849 26.469 36.188 1 91.19 156 ASN B O 1
ATOM 5892 N N . LEU B 1 157 ? -2.006 24.344 35.625 1 93.38 157 LEU B N 1
ATOM 5893 C CA . LEU B 1 157 ? -2.191 24.672 34.219 1 93.38 157 LEU B CA 1
ATOM 5894 C C . LEU B 1 157 ? -3.635 25.094 33.938 1 93.38 157 LEU B C 1
ATOM 5896 O O . LEU B 1 157 ? -3.939 25.609 32.875 1 93.38 157 LEU B O 1
ATOM 5900 N N . GLY B 1 158 ? -4.523 24.906 34.844 1 90.88 158 GLY B N 1
ATOM 5901 C CA . GLY B 1 158 ? -5.93 25.234 34.688 1 90.88 158 GLY B CA 1
ATOM 5902 C C . GLY B 1 158 ? -6.184 26.719 34.562 1 90.88 158 GLY B C 1
ATOM 5903 O O . GLY B 1 158 ? -7.23 27.156 34.094 1 90.88 158 GLY B O 1
ATOM 5904 N N . LYS B 1 159 ? -5.301 27.547 35 1 92.06 159 LYS B N 1
ATOM 5905 C CA . LYS B 1 159 ? -5.473 29 35.031 1 92.06 159 LYS B CA 1
ATOM 5906 C C . LYS B 1 159 ? -5.223 29.594 33.625 1 92.06 159 LYS B C 1
ATOM 5908 O O . LYS B 1 159 ? -5.609 30.734 33.375 1 92.06 159 LYS B O 1
ATOM 5913 N N . TYR B 1 160 ? -4.715 28.797 32.844 1 94.06 160 TYR B N 1
ATOM 5914 C CA . TYR B 1 160 ? -4.383 29.297 31.5 1 94.06 160 TYR B CA 1
ATOM 5915 C C . TYR B 1 160 ? -5.445 28.891 30.484 1 94.06 160 TYR B C 1
ATOM 5917 O O . TYR B 1 160 ? -6.023 27.797 30.578 1 94.06 160 TYR B O 1
ATOM 5925 N N . GLU B 1 161 ? -5.664 29.766 29.562 1 93.19 161 GLU B N 1
ATOM 5926 C CA . GLU B 1 161 ? -6.668 29.531 28.531 1 93.19 161 GLU B CA 1
ATOM 5927 C C . GLU B 1 161 ? -6.184 28.484 27.516 1 93.19 161 GLU B C 1
ATOM 5929 O O . GLU B 1 161 ? -4.996 28.438 27.188 1 93.19 161 GLU B O 1
ATOM 5934 N N . PRO B 1 162 ? -7.16 27.688 27.031 1 95.25 162 PRO B N 1
ATOM 5935 C CA . PRO B 1 162 ? -6.777 26.766 25.953 1 95.25 162 PRO B CA 1
ATOM 5936 C C . PRO B 1 162 ? -6.172 27.484 24.75 1 95.25 162 PRO B C 1
ATOM 5938 O O . PRO B 1 162 ? -6.656 28.547 24.359 1 95.25 162 PRO B O 1
ATOM 5941 N N . GLY B 1 163 ? -5.121 26.938 24.234 1 95.38 163 GLY B N 1
ATOM 5942 C CA . GLY B 1 163 ? -4.457 27.547 23.094 1 95.38 163 GLY B CA 1
ATOM 5943 C C . GLY B 1 163 ? -3.223 28.344 23.484 1 95.38 163 GLY B C 1
ATOM 5944 O O . GLY B 1 163 ? -2.465 28.781 22.609 1 95.38 163 GLY B O 1
ATOM 5945 N N . SER B 1 164 ? -2.967 28.5 24.766 1 95.94 164 SER B N 1
ATOM 5946 C CA . SER B 1 164 ? -1.765 29.188 25.203 1 95.94 164 SER B CA 1
ATOM 5947 C C . SER B 1 164 ? -0.507 28.406 24.844 1 95.94 164 SER B C 1
ATOM 5949 O O . SER B 1 164 ? -0.516 27.172 24.844 1 95.94 164 SER B O 1
ATOM 5951 N N . PHE B 1 165 ? 0.512 29.188 24.531 1 97.69 165 PHE B N 1
ATOM 5952 C CA . PHE B 1 165 ? 1.787 28.562 24.203 1 97.69 165 PHE B CA 1
ATOM 5953 C C . PHE B 1 165 ? 2.629 28.375 25.453 1 97.69 165 PHE B C 1
ATOM 5955 O O . PHE B 1 165 ? 2.693 29.25 26.312 1 97.69 165 PHE B O 1
ATOM 5962 N N . VAL B 1 166 ? 3.246 27.219 25.594 1 97.62 166 VAL B N 1
ATOM 5963 C CA . VAL B 1 166 ? 4.043 26.891 26.766 1 97.62 166 VAL B CA 1
ATOM 5964 C C . VAL B 1 166 ? 5.383 26.281 26.344 1 97.62 166 VAL B C 1
ATOM 5966 O O . VAL B 1 166 ? 5.492 25.719 25.25 1 97.62 166 VAL B O 1
ATOM 5969 N N . ASN B 1 167 ? 6.383 26.531 27.141 1 97.88 167 ASN B N 1
ATOM 5970 C CA . ASN B 1 167 ? 7.652 25.812 27 1 97.88 167 ASN B CA 1
ATOM 5971 C C . ASN B 1 167 ? 7.637 24.5 27.781 1 97.88 167 ASN B C 1
ATOM 5973 O O . ASN B 1 167 ? 7.434 24.484 28.984 1 97.88 167 ASN B O 1
ATOM 5977 N N . VAL B 1 168 ? 7.863 23.438 27.109 1 97.69 168 VAL B N 1
ATOM 5978 C CA . VAL B 1 168 ? 7.805 22.109 27.75 1 97.69 168 VAL B CA 1
ATOM 5979 C C . VAL B 1 168 ? 9.219 21.594 28 1 97.69 168 VAL B C 1
ATOM 5981 O O . VAL B 1 168 ? 10.078 21.672 27.109 1 97.69 168 VAL B O 1
ATOM 5984 N N . HIS B 1 169 ? 9.406 21.109 29.203 1 96.94 169 HIS B N 1
ATOM 5985 C CA . HIS B 1 169 ? 10.695 20.562 29.609 1 96.94 169 HIS B CA 1
ATOM 5986 C C . HIS B 1 169 ? 10.523 19.203 30.281 1 96.94 169 HIS B C 1
ATOM 5988 O O . HIS B 1 169 ? 9.477 18.922 30.859 1 96.94 169 HIS B O 1
ATOM 5994 N N . PHE B 1 170 ? 11.57 18.406 30.078 1 95.38 170 PHE B N 1
ATOM 5995 C CA . PHE B 1 170 ? 11.625 17.219 30.922 1 95.38 170 PHE B CA 1
ATOM 5996 C C . PHE B 1 170 ? 11.953 17.609 32.375 1 95.38 170 PHE B C 1
ATOM 5998 O O . PHE B 1 170 ? 12.312 18.75 32.656 1 95.38 170 PHE B O 1
ATOM 6005 N N . TYR B 1 171 ? 11.828 16.688 33.219 1 91.06 171 TYR B N 1
ATOM 6006 C CA . TYR B 1 171 ? 12.062 16.922 34.625 1 91.06 171 TYR B CA 1
ATOM 6007 C C . TYR B 1 171 ? 13.469 17.469 34.875 1 91.06 171 TYR B C 1
ATOM 6009 O O . TYR B 1 171 ? 13.664 18.344 35.719 1 91.06 171 TYR B O 1
ATOM 6017 N N . ASN B 1 172 ? 14.438 16.984 34.094 1 87.75 172 ASN B N 1
ATOM 6018 C CA . ASN B 1 172 ? 15.836 17.391 34.219 1 87.75 172 ASN B CA 1
ATOM 6019 C C . ASN B 1 172 ? 16.109 18.703 33.5 1 87.75 172 ASN B C 1
ATOM 6021 O O . ASN B 1 172 ? 17.266 19.031 33.219 1 87.75 172 ASN B O 1
ATOM 6025 N N . LYS B 1 173 ? 15.117 19.406 33 1 84.94 173 LYS B N 1
ATOM 6026 C CA . LYS B 1 173 ? 15.172 20.719 32.344 1 84.94 173 LYS B CA 1
ATOM 6027 C C . LYS B 1 173 ? 15.648 20.625 30.906 1 84.94 173 LYS B C 1
ATOM 6029 O O . LYS B 1 173 ? 15.984 21.625 30.297 1 84.94 173 LYS B O 1
ATOM 6034 N N . GLU B 1 174 ? 15.758 19.391 30.594 1 92.69 174 GLU B N 1
ATOM 6035 C CA . GLU B 1 174 ? 16.016 19.234 29.172 1 92.69 174 GLU B CA 1
ATOM 6036 C C . GLU B 1 174 ? 14.859 19.766 28.344 1 92.69 174 GLU B C 1
ATOM 6038 O O . GLU B 1 174 ? 13.695 19.516 28.656 1 92.69 174 GLU B O 1
ATOM 6043 N N . ARG B 1 175 ? 15.203 20.531 27.359 1 94.69 175 ARG B N 1
ATOM 6044 C CA . ARG B 1 175 ? 14.203 21.188 26.531 1 94.69 175 ARG B CA 1
ATOM 6045 C C . ARG B 1 175 ? 13.5 20.188 25.609 1 94.69 175 ARG B C 1
ATOM 6047 O O . ARG B 1 175 ? 14.148 19.328 25.016 1 94.69 175 ARG B O 1
ATOM 6054 N N . LEU B 1 176 ? 12.242 20.25 25.531 1 95.19 176 LEU B N 1
ATOM 6055 C CA . LEU B 1 176 ? 11.445 19.391 24.641 1 95.19 176 LEU B CA 1
ATOM 6056 C C . LEU B 1 176 ? 10.914 20.203 23.469 1 95.19 176 LEU B C 1
ATOM 6058 O O . LEU B 1 176 ? 11.023 19.766 22.312 1 95.19 176 LEU B O 1
ATOM 6062 N N . GLY B 1 177 ? 10.297 21.344 23.766 1 96.56 177 GLY B N 1
ATOM 6063 C CA . GLY B 1 177 ? 9.789 22.188 22.688 1 96.56 177 GLY B CA 1
ATOM 6064 C C . GLY B 1 177 ? 8.672 23.109 23.125 1 96.56 177 GLY B C 1
ATOM 6065 O O . GLY B 1 177 ? 8.508 23.359 24.328 1 96.56 177 GLY B O 1
ATOM 6066 N N . ILE B 1 178 ? 8.023 23.75 22.141 1 97.75 178 ILE B N 1
ATOM 6067 C CA . ILE B 1 178 ? 6.887 24.641 22.375 1 97.75 178 ILE B CA 1
ATOM 6068 C C . ILE B 1 178 ? 5.582 23.891 22.109 1 97.75 178 ILE B C 1
ATOM 6070 O O . ILE B 1 178 ? 5.445 23.219 21.078 1 97.75 178 ILE B O 1
ATOM 6074 N N . GLY B 1 179 ? 4.68 23.953 23.031 1 97.56 179 GLY B N 1
ATOM 6075 C CA . GLY B 1 179 ? 3.41 23.266 22.859 1 97.56 179 GLY B CA 1
ATOM 6076 C C . GLY B 1 179 ? 2.207 24.172 23.047 1 97.56 179 GLY B C 1
ATOM 6077 O O . GLY B 1 179 ? 2.326 25.266 23.609 1 97.56 179 GLY B O 1
ATOM 6078 N N . MET B 1 180 ? 1.103 23.781 22.484 1 97.19 180 MET B N 1
ATOM 6079 C CA . MET B 1 180 ? -0.193 24.406 22.75 1 97.19 180 MET B CA 1
ATOM 6080 C C . MET B 1 180 ? -0.932 23.688 23.875 1 97.19 180 MET B C 1
ATOM 6082 O O . MET B 1 180 ? -1.066 22.469 23.844 1 97.19 180 MET B O 1
ATOM 6086 N N . LEU B 1 181 ? -1.485 24.469 24.719 1 96.81 181 LEU B N 1
ATOM 6087 C CA . LEU B 1 181 ? -2.014 23.922 25.969 1 96.81 181 LEU B CA 1
ATOM 6088 C C . LEU B 1 181 ? -3.535 23.844 25.922 1 96.81 181 LEU B C 1
ATOM 6090 O O . LEU B 1 181 ? -4.195 24.766 25.422 1 96.81 181 LEU B O 1
ATOM 6094 N N . ASN B 1 182 ? -4.098 22.719 26.344 1 95.69 182 ASN B N 1
ATOM 6095 C CA . ASN B 1 182 ? -5.488 22.547 26.75 1 95.69 182 ASN B CA 1
ATOM 6096 C C . ASN B 1 182 ? -5.609 21.609 27.953 1 95.69 182 ASN B C 1
ATOM 6098 O O . ASN B 1 182 ? -5.672 20.391 27.797 1 95.69 182 ASN B O 1
ATOM 6102 N N . ARG B 1 183 ? -5.789 22.234 29.047 1 94.62 183 ARG B N 1
ATOM 6103 C CA . ARG B 1 183 ? -5.754 21.484 30.312 1 94.62 183 ARG B CA 1
ATOM 6104 C C . ARG B 1 183 ? -6.918 20.5 30.391 1 94.62 183 ARG B C 1
ATOM 6106 O O . ARG B 1 183 ? -6.797 19.438 31 1 94.62 183 ARG B O 1
ATOM 6113 N N . LYS B 1 184 ? -7.988 20.766 29.812 1 92.19 184 LYS B N 1
ATOM 6114 C CA . LYS B 1 184 ? -9.188 19.953 29.953 1 92.19 184 LYS B CA 1
ATOM 6115 C C . LYS B 1 184 ? -9.109 18.688 29.078 1 92.19 184 LYS B C 1
ATOM 6117 O O . LYS B 1 184 ? -9.844 17.734 29.297 1 92.19 184 LYS B O 1
ATOM 6122 N N . SER B 1 185 ? -8.289 18.719 28.109 1 92.12 185 SER B N 1
ATOM 6123 C CA . SER B 1 185 ? -8.117 17.578 27.203 1 92.12 185 SER B CA 1
ATOM 6124 C C . SER B 1 185 ? -7.176 16.547 27.797 1 92.12 185 SER B C 1
ATOM 6126 O O . SER B 1 185 ? -6.367 16.859 28.672 1 92.12 185 SER B O 1
ATOM 6128 N N . ASN B 1 186 ? -7.352 15.258 27.344 1 91.25 186 ASN B N 1
ATOM 6129 C CA . ASN B 1 186 ? -6.391 14.227 27.719 1 91.25 186 ASN B CA 1
ATOM 6130 C C . ASN B 1 186 ? -5.004 14.516 27.156 1 91.25 186 ASN B C 1
ATOM 6132 O O . ASN B 1 186 ? -3.994 14.156 27.75 1 91.25 186 ASN B O 1
ATOM 6136 N N . ILE B 1 187 ? -5.016 15 25.969 1 94.12 187 ILE B N 1
ATOM 6137 C CA . ILE B 1 187 ? -3.785 15.539 25.391 1 94.12 187 ILE B CA 1
ATOM 6138 C C . ILE B 1 187 ? -3.598 16.984 25.859 1 94.12 187 ILE B C 1
ATOM 6140 O O . ILE B 1 187 ? -4.09 17.922 25.203 1 94.12 187 ILE B O 1
ATOM 6144 N N . VAL B 1 188 ? -2.842 17.188 26.859 1 95.81 188 VAL B N 1
ATOM 6145 C CA . VAL B 1 188 ? -2.758 18.469 27.531 1 95.81 188 VAL B CA 1
ATOM 6146 C C . VAL B 1 188 ? -1.902 19.438 26.719 1 95.81 188 VAL B C 1
ATOM 6148 O O . VAL B 1 188 ? -2.154 20.641 26.688 1 95.81 188 VAL B O 1
ATOM 6151 N N . ILE B 1 189 ? -0.896 18.859 26.141 1 96.75 189 ILE B N 1
ATOM 6152 C CA . ILE B 1 189 ? 0.002 19.719 25.359 1 96.75 189 ILE B CA 1
ATOM 6153 C C . ILE B 1 189 ? 0.274 19.078 24 1 96.75 189 ILE B C 1
ATOM 6155 O O . ILE B 1 189 ? 0.619 17.891 23.922 1 96.75 189 ILE B O 1
ATOM 6159 N N . ARG B 1 190 ? 0.131 19.797 22.953 1 96.06 190 ARG B N 1
ATOM 6160 C CA . ARG B 1 190 ? 0.519 19.422 21.594 1 96.06 190 ARG B CA 1
ATOM 6161 C C . ARG B 1 190 ? 1.754 20.188 21.141 1 96.06 190 ARG B C 1
ATOM 6163 O O . ARG B 1 190 ? 1.681 21.391 20.875 1 96.06 190 ARG B O 1
ATOM 6170 N N . ILE B 1 191 ? 2.803 19.516 20.969 1 95.62 191 ILE B N 1
ATOM 6171 C CA . ILE B 1 191 ? 4.066 20.141 20.609 1 95.62 191 ILE B CA 1
ATOM 6172 C C . ILE B 1 191 ? 4.031 20.578 19.141 1 95.62 191 ILE B C 1
ATOM 6174 O O . ILE B 1 191 ? 3.768 19.75 18.25 1 95.62 191 ILE B O 1
ATOM 6178 N N . ILE B 1 192 ? 4.336 21.812 18.844 1 95.31 192 ILE B N 1
ATOM 6179 C CA . ILE B 1 192 ? 4.234 22.31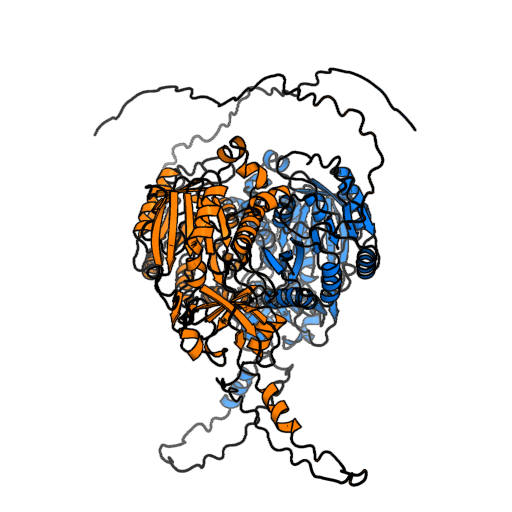2 17.469 1 95.31 192 ILE B CA 1
ATOM 6180 C C . ILE B 1 192 ? 5.621 22.688 16.969 1 95.31 192 ILE B C 1
ATOM 6182 O O . ILE B 1 192 ? 5.828 22.812 15.75 1 95.31 192 ILE B O 1
ATOM 6186 N N . GLU B 1 193 ? 6.48 22.938 17.891 1 94 193 GLU B N 1
ATOM 6187 C CA . GLU B 1 193 ? 7.832 23.344 17.516 1 94 193 GLU B CA 1
ATOM 6188 C C . GLU B 1 193 ? 8.859 22.812 18.516 1 94 193 GLU B C 1
ATOM 6190 O O . GLU B 1 193 ? 8.617 22.812 19.719 1 94 193 GLU B O 1
ATOM 6195 N N . LYS B 1 194 ? 9.961 22.359 18.031 1 90.38 194 LYS B N 1
ATOM 6196 C CA . LYS B 1 194 ? 10.977 21.766 18.891 1 90.38 194 LYS B CA 1
ATOM 6197 C C . LYS B 1 194 ? 11.969 22.812 19.375 1 90.38 194 LYS B C 1
ATOM 6199 O O . LYS B 1 194 ? 12.547 22.672 20.469 1 90.38 194 LYS B O 1
ATOM 6204 N N . ASP B 1 195 ? 12.18 23.828 18.609 1 92 195 ASP B N 1
ATOM 6205 C CA . ASP B 1 195 ? 13.047 24.922 19.031 1 92 195 ASP B CA 1
ATOM 6206 C C . ASP B 1 195 ? 12.32 25.844 20.016 1 92 195 ASP B C 1
ATOM 6208 O O . ASP B 1 195 ? 11.547 26.719 19.609 1 92 195 ASP B O 1
ATOM 6212 N N . ILE B 1 196 ? 12.695 25.781 21.203 1 94.5 196 ILE B N 1
ATOM 6213 C CA . ILE B 1 196 ? 12 26.453 22.297 1 94.5 196 ILE B CA 1
ATOM 6214 C C . ILE B 1 196 ? 12.242 27.953 22.203 1 94.5 196 ILE B C 1
ATOM 6216 O O . ILE B 1 196 ? 11.484 28.75 22.781 1 94.5 196 ILE B O 1
ATOM 6220 N N . GLU B 1 197 ? 13.211 28.406 21.516 1 94.25 197 GLU B N 1
ATOM 6221 C CA . GLU B 1 197 ? 13.555 29.812 21.438 1 94.25 197 GLU B CA 1
ATOM 6222 C C . GLU B 1 197 ? 12.812 30.516 20.297 1 94.25 197 GLU B C 1
ATOM 6224 O O . GLU B 1 197 ? 12.773 31.75 20.234 1 94.25 197 GLU B O 1
ATOM 6229 N N . LYS B 1 198 ? 12.164 29.797 19.531 1 95.25 198 LYS B N 1
ATOM 6230 C CA . LYS B 1 198 ? 11.484 30.344 18.375 1 95.25 198 LYS B CA 1
ATOM 6231 C C . LYS B 1 198 ? 10.305 31.219 18.781 1 95.25 198 LYS B C 1
ATOM 6233 O O . LYS B 1 198 ? 9.602 30.906 19.75 1 95.25 198 LYS B O 1
ATOM 6238 N N . VAL B 1 199 ? 10.141 32.281 18.047 1 95.25 199 VAL B N 1
ATOM 6239 C CA . VAL B 1 199 ? 8.984 33.125 18.266 1 95.25 199 VAL B CA 1
ATOM 6240 C C . VAL B 1 199 ? 7.773 32.594 17.516 1 95.25 199 VAL B C 1
ATOM 6242 O O . VAL B 1 199 ? 7.863 32.281 16.328 1 95.25 199 VAL B O 1
ATOM 6245 N N . ILE B 1 200 ? 6.684 32.375 18.266 1 96.12 200 ILE B N 1
ATOM 6246 C CA . ILE B 1 200 ? 5.445 31.938 17.656 1 96.12 200 ILE B CA 1
ATOM 6247 C C . ILE B 1 200 ? 4.508 33.125 17.438 1 96.12 200 ILE B C 1
ATOM 6249 O O . ILE B 1 200 ? 4.09 33.75 18.406 1 96.12 200 ILE B O 1
ATOM 6253 N N . ASP B 1 201 ? 4.281 33.438 16.25 1 94.62 201 ASP B N 1
ATOM 6254 C CA . ASP B 1 201 ? 3.377 34.531 15.883 1 94.62 201 ASP B CA 1
ATOM 6255 C C . ASP B 1 201 ? 2.516 34.156 14.68 1 94.62 201 ASP B C 1
ATOM 6257 O O . ASP B 1 201 ? 2.441 32.969 14.32 1 94.62 201 ASP B O 1
ATOM 6261 N N . ASP B 1 202 ? 1.802 35.062 14.148 1 94.31 202 ASP B N 1
ATOM 6262 C CA . ASP B 1 202 ? 0.941 34.812 12.992 1 94.31 202 ASP B CA 1
ATOM 6263 C C . ASP B 1 202 ? 1.735 34.219 11.836 1 94.31 202 ASP B C 1
ATOM 6265 O O . ASP B 1 202 ? 1.272 33.281 11.18 1 94.31 202 ASP B O 1
ATOM 6269 N N . GLN B 1 203 ? 2.898 34.688 11.672 1 93.62 203 GLN B N 1
ATOM 6270 C CA . GLN B 1 203 ? 3.732 34.281 10.555 1 93.62 203 GLN B CA 1
ATOM 6271 C C . GLN B 1 203 ? 4.094 32.781 10.672 1 93.62 203 GLN B C 1
ATOM 6273 O O . GLN B 1 203 ? 4.227 32.094 9.656 1 93.62 203 GLN B O 1
ATOM 6278 N N . PHE B 1 204 ? 4.258 32.406 11.875 1 94.38 204 PHE B N 1
ATOM 6279 C CA . PHE B 1 204 ? 4.582 31 12.117 1 94.38 204 PHE B CA 1
ATOM 6280 C C . PHE B 1 204 ? 3.516 30.094 11.516 1 94.38 204 PHE B C 1
ATOM 6282 O O . PHE B 1 204 ? 3.834 29.156 10.781 1 94.38 204 PHE B O 1
ATOM 6289 N N . PHE B 1 205 ? 2.264 30.328 11.758 1 95.56 205 PHE B N 1
ATOM 6290 C CA . PHE B 1 205 ? 1.143 29.531 11.289 1 95.56 205 PHE B CA 1
ATOM 6291 C C . PHE B 1 205 ? 0.925 29.719 9.789 1 95.56 205 PHE B C 1
ATOM 6293 O O . PHE B 1 205 ? 0.637 28.766 9.07 1 95.56 205 PHE B O 1
ATOM 6300 N N . VAL B 1 206 ? 1.04 30.922 9.352 1 95.94 206 VAL B N 1
ATOM 6301 C CA . VAL B 1 206 ? 0.814 31.234 7.949 1 95.94 206 VAL B CA 1
ATOM 6302 C C . VAL B 1 206 ? 1.847 30.516 7.086 1 95.94 206 VAL B C 1
ATOM 6304 O O . VAL B 1 206 ? 1.51 29.969 6.031 1 95.94 206 VAL B O 1
ATOM 6307 N N . LYS B 1 207 ? 3.068 30.547 7.508 1 94.56 207 LYS B N 1
ATOM 6308 C CA . LYS B 1 207 ? 4.125 29.859 6.766 1 94.56 207 LYS B CA 1
ATOM 6309 C C . LYS B 1 207 ? 3.822 28.375 6.617 1 94.56 207 LYS B C 1
ATOM 6311 O O . LYS B 1 207 ? 3.943 27.828 5.523 1 94.56 207 LYS B O 1
ATOM 6316 N N . ARG B 1 208 ? 3.438 27.766 7.688 1 94.25 208 ARG B N 1
ATOM 6317 C CA . ARG B 1 208 ? 3.117 26.344 7.66 1 94.25 208 ARG B CA 1
ATOM 6318 C C . ARG B 1 208 ? 1.92 26.062 6.758 1 94.25 208 ARG B C 1
ATOM 6320 O O . ARG B 1 208 ? 1.882 25.047 6.062 1 94.25 208 ARG B O 1
ATOM 6327 N N . LEU B 1 209 ? 0.962 26.922 6.824 1 96.56 209 LEU B N 1
ATOM 6328 C CA . LEU B 1 209 ? -0.209 26.797 5.965 1 96.56 209 LEU B CA 1
ATOM 6329 C C . LEU B 1 209 ? 0.187 26.875 4.492 1 96.56 209 LEU B C 1
ATOM 6331 O O . LEU B 1 209 ? -0.232 26.031 3.689 1 96.56 209 LEU B O 1
ATOM 6335 N N . TYR B 1 210 ? 1.002 27.828 4.156 1 95.62 210 TYR B N 1
ATOM 6336 C CA . TYR B 1 210 ? 1.435 28.016 2.775 1 95.62 210 TYR B CA 1
ATOM 6337 C C . TYR B 1 210 ? 2.283 26.844 2.307 1 95.62 210 TYR B C 1
ATOM 6339 O O . TYR B 1 210 ? 2.197 26.438 1.146 1 95.62 210 TYR B O 1
ATOM 6347 N N . GLU B 1 211 ? 3.078 26.344 3.193 1 93.12 211 GLU B N 1
ATOM 6348 C CA . GLU B 1 211 ? 3.885 25.188 2.846 1 93.12 211 GLU B CA 1
ATOM 6349 C C . GLU B 1 211 ? 3.006 23.969 2.543 1 93.12 211 GLU B C 1
ATOM 6351 O O . GLU B 1 211 ? 3.281 23.219 1.607 1 93.12 211 GLU B O 1
ATOM 6356 N N . SER B 1 212 ? 2.014 23.766 3.33 1 93.75 212 SER B N 1
ATOM 6357 C CA . SER B 1 212 ? 1.093 22.656 3.111 1 93.75 212 SER B CA 1
ATOM 6358 C C . SER B 1 212 ? 0.392 22.781 1.762 1 93.75 212 SER B C 1
ATOM 6360 O O . SER B 1 212 ? 0.303 21.812 1.013 1 93.75 212 SER B O 1
ATOM 6362 N N . VAL B 1 213 ? -0.089 23.953 1.45 1 95.31 213 VAL B N 1
ATOM 6363 C CA . VAL B 1 213 ? -0.786 24.203 0.191 1 95.31 213 VAL B CA 1
ATOM 6364 C C . VAL B 1 213 ? 0.177 24 -0.978 1 95.31 213 VAL B C 1
ATOM 6366 O O . VAL B 1 213 ? -0.173 23.375 -1.98 1 95.31 213 VAL B O 1
ATOM 6369 N N . LYS B 1 214 ? 1.349 24.516 -0.838 1 92.5 214 LYS B N 1
ATOM 6370 C CA . LYS B 1 214 ? 2.338 24.406 -1.905 1 92.5 214 LYS B CA 1
ATOM 6371 C C . LYS B 1 214 ? 2.658 22.938 -2.209 1 92.5 214 LYS B C 1
ATOM 6373 O O . LYS B 1 214 ? 2.84 22.578 -3.371 1 92.5 214 LYS B O 1
ATOM 6378 N N . ARG B 1 215 ? 2.762 22.156 -1.212 1 88.62 215 ARG B N 1
ATOM 6379 C CA . ARG B 1 215 ? 3.045 20.75 -1.412 1 88.62 215 ARG B CA 1
ATOM 6380 C C . ARG B 1 215 ? 1.979 20.094 -2.283 1 88.62 215 ARG B C 1
ATOM 6382 O O . ARG B 1 215 ? 2.297 19.312 -3.186 1 88.62 215 ARG B O 1
ATOM 6389 N N . ARG B 1 216 ? 0.748 20.375 -1.993 1 91.62 216 ARG B N 1
ATOM 6390 C CA . ARG B 1 216 ? -0.332 19.797 -2.791 1 91.62 216 ARG B CA 1
ATOM 6391 C C . ARG B 1 216 ? -0.315 20.359 -4.211 1 91.62 216 ARG B C 1
ATOM 6393 O O . ARG B 1 216 ? -0.533 19.609 -5.176 1 91.62 216 ARG B O 1
ATOM 6400 N N . PHE B 1 217 ? -0.068 21.609 -4.324 1 90.94 217 PHE B N 1
ATOM 6401 C CA . PHE B 1 217 ? -0.017 22.234 -5.641 1 90.94 217 PHE B CA 1
ATOM 6402 C C . PHE B 1 217 ? 1.108 21.641 -6.48 1 90.94 217 PHE B C 1
ATOM 6404 O O . PHE B 1 217 ? 0.923 21.359 -7.668 1 90.94 217 PHE B O 1
ATOM 6411 N N . MET B 1 218 ? 2.172 21.391 -5.863 1 84.12 218 MET B N 1
ATOM 6412 C CA . MET B 1 218 ? 3.359 20.922 -6.566 1 84.12 218 MET B CA 1
ATOM 6413 C C . MET B 1 218 ? 3.213 19.453 -6.941 1 84.12 218 MET B C 1
ATOM 6415 O O . MET B 1 218 ? 3.498 19.062 -8.078 1 84.12 218 MET B O 1
ATOM 6419 N N . TYR B 1 219 ? 2.715 18.703 -6.004 1 81.06 219 TYR B N 1
ATOM 6420 C CA . TYR B 1 219 ? 2.812 17.266 -6.195 1 81.06 219 TYR B CA 1
ATOM 6421 C C . TYR B 1 219 ? 1.528 16.703 -6.797 1 81.06 219 TYR B C 1
ATOM 6423 O O . TYR B 1 219 ? 1.551 15.68 -7.484 1 81.06 219 TYR B O 1
ATOM 6431 N N . ILE B 1 220 ? 0.466 17.328 -6.543 1 85 220 ILE B N 1
ATOM 6432 C CA . ILE B 1 220 ? -0.806 16.797 -7.016 1 85 220 ILE B CA 1
ATOM 6433 C C . ILE B 1 220 ? -1.236 17.531 -8.281 1 85 220 ILE B C 1
ATOM 6435 O O . ILE B 1 220 ? -1.619 16.891 -9.273 1 85 220 ILE B O 1
ATOM 6439 N N . TYR B 1 221 ? -1.13 18.844 -8.297 1 86.5 221 TYR B N 1
ATOM 6440 C CA . TYR B 1 221 ? -1.7 19.625 -9.391 1 86.5 221 TYR B CA 1
ATOM 6441 C C . TYR B 1 221 ? -0.608 20.141 -10.32 1 86.5 221 TYR B C 1
ATOM 6443 O O . TYR B 1 221 ? -0.893 20.609 -11.422 1 86.5 221 TYR B O 1
ATOM 6451 N N . ASN B 1 222 ? 0.596 20.109 -9.93 1 81.75 222 ASN B N 1
ATOM 6452 C CA . ASN B 1 222 ? 1.723 20.594 -10.719 1 81.75 222 ASN B CA 1
ATOM 6453 C C . ASN B 1 222 ? 1.544 22.062 -11.102 1 81.75 222 ASN B C 1
ATOM 6455 O O . ASN B 1 222 ? 1.66 22.422 -12.273 1 81.75 222 ASN B O 1
ATOM 6459 N N . ILE B 1 223 ? 1.236 22.891 -10.156 1 86.62 223 ILE B N 1
ATOM 6460 C CA . ILE B 1 223 ? 1.077 24.328 -10.359 1 86.62 223 ILE B CA 1
ATOM 6461 C C . ILE B 1 223 ? 1.876 25.094 -9.305 1 86.62 223 ILE B C 1
ATOM 6463 O O . ILE B 1 223 ? 2.209 24.547 -8.258 1 86.62 223 ILE B O 1
ATOM 6467 N N . SER B 1 224 ? 2.162 26.312 -9.641 1 87.75 224 SER B N 1
ATOM 6468 C CA . SER B 1 224 ? 2.865 27.188 -8.711 1 87.75 224 SER B CA 1
ATOM 6469 C C . SER B 1 224 ? 1.888 27.938 -7.809 1 87.75 224 SER B C 1
ATOM 6471 O O . SER B 1 224 ? 0.888 28.469 -8.281 1 87.75 224 SER B O 1
ATOM 6473 N N . LEU B 1 225 ? 2.207 27.922 -6.543 1 91.69 225 LEU B N 1
ATOM 6474 C CA . LEU B 1 225 ? 1.372 28.625 -5.582 1 91.69 225 LEU B CA 1
ATOM 6475 C C . LEU B 1 225 ? 1.31 30.109 -5.91 1 91.69 225 LEU B C 1
ATOM 6477 O O . LEU B 1 225 ? 0.236 30.719 -5.871 1 91.69 225 LEU B O 1
ATOM 6481 N N . TYR B 1 226 ? 2.426 30.688 -6.234 1 90.62 226 TYR B N 1
ATOM 6482 C CA . TYR B 1 226 ? 2.506 32.094 -6.559 1 90.62 226 TYR B CA 1
ATOM 6483 C C . TYR B 1 226 ? 1.663 32.438 -7.785 1 90.62 226 TYR B C 1
ATOM 6485 O O . TYR B 1 226 ? 0.915 33.406 -7.793 1 90.62 226 TYR B O 1
ATOM 6493 N N . ASP B 1 227 ? 1.734 31.609 -8.812 1 89.94 227 ASP B N 1
ATOM 6494 C CA . ASP B 1 227 ? 0.981 31.828 -10.039 1 89.94 227 ASP B CA 1
ATOM 6495 C C . ASP B 1 227 ? -0.518 31.672 -9.805 1 89.94 227 ASP B C 1
ATOM 6497 O O . ASP B 1 227 ? -1.327 32.375 -10.391 1 89.94 227 ASP B O 1
ATOM 6501 N N . TYR B 1 228 ? -0.826 30.766 -8.961 1 92.62 228 TYR B N 1
ATOM 6502 C CA . TYR B 1 228 ? -2.236 30.531 -8.664 1 92.62 228 TYR B CA 1
ATOM 6503 C C . TYR B 1 228 ? -2.85 31.75 -7.973 1 92.62 228 TYR B C 1
ATOM 6505 O O . TYR B 1 228 ? -3.973 32.156 -8.289 1 92.62 228 TYR B O 1
ATOM 6513 N N . ILE B 1 229 ? -2.166 32.375 -7.113 1 90.81 229 ILE B N 1
ATOM 6514 C CA . ILE B 1 229 ? -2.684 33.469 -6.324 1 90.81 229 ILE B CA 1
ATOM 6515 C C . ILE B 1 229 ? -2.773 34.719 -7.195 1 90.81 229 ILE B C 1
ATOM 6517 O O . ILE B 1 229 ? -3.713 35.5 -7.062 1 90.81 229 ILE B O 1
ATOM 6521 N N . HIS B 1 230 ? -1.892 34.875 -8.188 1 90.56 230 HIS B N 1
ATOM 6522 C CA . HIS B 1 230 ? -1.786 36.125 -8.883 1 90.56 230 HIS B CA 1
ATOM 6523 C C . HIS B 1 230 ? -2.379 36.062 -10.281 1 90.56 230 HIS B C 1
ATOM 6525 O O . HIS B 1 230 ? -2.646 37.094 -10.914 1 90.56 230 HIS B O 1
ATOM 6531 N N . SER B 1 231 ? -2.572 34.875 -10.773 1 90.12 231 SER B N 1
ATOM 6532 C CA . SER B 1 231 ? -3.109 34.719 -12.125 1 90.12 231 SER B CA 1
ATOM 6533 C C . SER B 1 231 ? -4.566 34.281 -12.094 1 90.12 231 SER B C 1
ATOM 6535 O O . SER B 1 231 ? -4.863 33.125 -11.758 1 90.12 231 SER B O 1
ATOM 6537 N N . LEU B 1 232 ? -5.398 35.094 -12.609 1 86.06 232 LEU B N 1
ATOM 6538 C CA . LEU B 1 232 ? -6.82 34.781 -12.664 1 86.06 232 LEU B CA 1
ATOM 6539 C C . LEU B 1 232 ? -7.094 33.688 -13.672 1 86.06 232 LEU B C 1
ATOM 6541 O O . LEU B 1 232 ? -8.016 32.875 -13.484 1 86.06 232 LEU B O 1
ATOM 6545 N N . ASN B 1 233 ? -6.328 33.625 -14.641 1 86.44 233 ASN B N 1
ATOM 6546 C CA . ASN B 1 233 ? -6.484 32.594 -15.672 1 86.44 233 ASN B CA 1
ATOM 6547 C C . ASN B 1 233 ? -6.215 31.203 -15.117 1 86.44 233 ASN B C 1
ATOM 6549 O O . ASN B 1 233 ? -6.977 30.281 -15.383 1 86.44 233 ASN B O 1
ATOM 6553 N N . ILE B 1 234 ? -5.172 31.125 -14.305 1 87.5 234 ILE B N 1
ATOM 6554 C CA . ILE B 1 234 ? -4.828 29.828 -13.719 1 87.5 234 ILE B CA 1
ATOM 6555 C C . ILE B 1 234 ? -5.902 29.422 -12.719 1 87.5 234 ILE B C 1
ATOM 6557 O O . ILE B 1 234 ? -6.324 28.25 -12.695 1 87.5 234 ILE B O 1
ATOM 6561 N N . ARG B 1 235 ? -6.359 30.312 -12.016 1 88.12 235 ARG B N 1
ATOM 6562 C CA . ARG B 1 235 ? -7.348 30.031 -10.977 1 88.12 235 ARG B CA 1
ATOM 6563 C C . ARG B 1 235 ? -8.664 29.562 -11.586 1 88.12 235 ARG B C 1
ATOM 6565 O O . ARG B 1 235 ? -9.359 28.719 -11.016 1 88.12 235 ARG B O 1
ATOM 6572 N N . ASN B 1 236 ? -8.984 30.094 -12.68 1 87 236 ASN B N 1
ATOM 6573 C CA . ASN B 1 236 ? -10.266 29.781 -13.305 1 87 236 ASN B CA 1
ATOM 6574 C C . ASN B 1 236 ? -10.195 28.469 -14.094 1 87 236 ASN B C 1
ATOM 6576 O O . ASN B 1 236 ? -11.227 27.844 -14.344 1 87 236 ASN B O 1
ATOM 6580 N N . GLU B 1 237 ? -9.078 28.125 -14.445 1 86 237 GLU B N 1
ATOM 6581 C CA . GLU B 1 237 ? -8.93 26.953 -15.305 1 86 237 GLU B CA 1
ATOM 6582 C C . GLU B 1 237 ? -8.797 25.672 -14.484 1 86 237 GLU B C 1
ATOM 6584 O O . GLU B 1 237 ? -9.117 24.594 -14.969 1 86 237 GLU B O 1
ATOM 6589 N N . ILE B 1 238 ? -8.391 25.844 -13.273 1 89.06 238 ILE B N 1
ATOM 6590 C CA . ILE B 1 238 ? -8.094 24.641 -12.508 1 89.06 238 ILE B CA 1
ATOM 6591 C C . ILE B 1 238 ? -9.18 24.406 -11.461 1 89.06 238 ILE B C 1
ATOM 6593 O O . ILE B 1 238 ? -9.555 25.328 -10.727 1 89.06 238 ILE B O 1
ATOM 6597 N N . MET B 1 239 ? -9.758 23.25 -11.445 1 91.5 239 MET B N 1
ATOM 6598 C CA . MET B 1 239 ? -10.68 22.828 -10.391 1 91.5 239 MET B CA 1
ATOM 6599 C C . MET B 1 239 ? -9.953 22.031 -9.312 1 91.5 239 MET B C 1
ATOM 6601 O O . MET B 1 239 ? -9.406 20.969 -9.586 1 91.5 239 MET B O 1
ATOM 6605 N N . LEU B 1 240 ? -9.992 22.547 -8.125 1 93.81 240 LEU B N 1
ATOM 6606 C CA . LEU B 1 240 ? -9.258 21.922 -7.027 1 93.81 240 LEU B CA 1
ATOM 6607 C C . LEU B 1 240 ? -10.188 21.062 -6.18 1 93.81 240 LEU B C 1
ATOM 6609 O O . LEU B 1 240 ? -11.25 21.531 -5.754 1 93.81 240 LEU B O 1
ATOM 6613 N N . PHE B 1 241 ? -9.93 19.859 -5.98 1 94.31 241 PHE B N 1
ATOM 6614 C CA . PHE B 1 241 ? -10.57 18.922 -5.055 1 94.31 241 PHE B CA 1
ATOM 6615 C C . PHE B 1 241 ? -9.523 18.156 -4.25 1 94.31 241 PHE B C 1
ATOM 6617 O O . PHE B 1 241 ? -8.984 17.156 -4.723 1 94.31 241 PHE B O 1
ATOM 6624 N N . CYS B 1 242 ? -9.25 18.625 -3.016 1 93.44 242 CYS B N 1
ATOM 6625 C CA . CYS B 1 242 ? -8.133 18.031 -2.301 1 93.44 242 CYS B CA 1
ATOM 6626 C C . CYS B 1 242 ? -8.156 18.406 -0.826 1 93.44 242 CYS B C 1
ATOM 6628 O O . CYS B 1 242 ? -8.742 19.438 -0.457 1 93.44 242 CYS B O 1
ATOM 6630 N N . GLN B 1 243 ? -7.609 17.547 -0.028 1 93.94 243 GLN B N 1
ATOM 6631 C CA . GLN B 1 243 ? -7.293 17.922 1.348 1 93.94 243 GLN B CA 1
ATOM 6632 C C . GLN B 1 243 ? -6.023 18.766 1.412 1 93.94 243 GLN B C 1
ATOM 6634 O O . GLN B 1 243 ? -4.914 18.234 1.296 1 93.94 243 GLN B O 1
ATOM 6639 N N . MET B 1 244 ? -6.148 19.984 1.662 1 95.38 244 MET B N 1
ATOM 6640 C CA . MET B 1 244 ? -5.039 20.922 1.563 1 95.38 244 MET B CA 1
ATOM 6641 C C . MET B 1 244 ? -4.199 20.906 2.836 1 95.38 244 MET B C 1
ATOM 6643 O O . MET B 1 244 ? -3.008 21.219 2.799 1 95.38 244 MET B O 1
ATOM 6647 N N . VAL B 1 245 ? -4.844 20.594 3.943 1 96.19 245 VAL B N 1
ATOM 6648 C CA . VAL B 1 245 ? -4.141 20.516 5.223 1 96.19 245 VAL B CA 1
ATOM 6649 C C . VAL B 1 245 ? -4.551 19.234 5.957 1 96.19 245 VAL B C 1
ATOM 6651 O O . VAL B 1 245 ? -5.742 18.953 6.098 1 96.19 245 VAL B O 1
ATOM 6654 N N . ASN B 1 246 ? -3.574 18.5 6.449 1 92.62 246 ASN B N 1
ATOM 6655 C CA . ASN B 1 246 ? -3.803 17.219 7.117 1 92.62 246 ASN B CA 1
ATOM 6656 C C . ASN B 1 246 ? -3.295 17.25 8.555 1 92.62 246 ASN B C 1
ATOM 6658 O O . ASN B 1 246 ? -2.475 16.422 8.945 1 92.62 246 ASN B O 1
ATOM 6662 N N . SER B 1 247 ? -3.785 18.203 9.297 1 92.75 247 SER B N 1
ATOM 6663 C CA . SER B 1 247 ? -3.553 18.281 10.742 1 92.75 247 SER B CA 1
ATOM 6664 C C . SER B 1 247 ? -2.068 18.156 11.07 1 92.75 247 SER B C 1
ATOM 6666 O O . SER B 1 247 ? -1.236 18.844 10.492 1 92.75 247 SER B O 1
ATOM 6668 N N . PHE B 1 248 ? -1.714 17.219 11.953 1 89.25 248 PHE B N 1
ATOM 6669 C CA . PHE B 1 248 ? -0.355 17.062 12.453 1 89.25 248 PHE B CA 1
ATOM 6670 C C . PHE B 1 248 ? 0.602 16.688 11.328 1 89.25 248 PHE B C 1
ATOM 6672 O O . PHE B 1 248 ? 1.787 17.031 11.375 1 89.25 248 PHE B O 1
ATOM 6679 N N . ASN B 1 249 ? 0.106 16.094 10.375 1 88.75 249 ASN B N 1
ATOM 6680 C CA . ASN B 1 249 ? 0.961 15.648 9.281 1 88.75 249 ASN B CA 1
ATOM 6681 C C . ASN B 1 249 ? 1.502 16.828 8.477 1 88.75 249 ASN B C 1
ATOM 6683 O O . ASN B 1 249 ? 2.488 16.688 7.75 1 88.75 249 ASN B O 1
ATOM 6687 N N . ASP B 1 250 ? 0.894 17.922 8.609 1 90.69 250 ASP B N 1
ATOM 6688 C CA . ASP B 1 250 ? 1.372 19.141 7.98 1 90.69 250 ASP B CA 1
ATOM 6689 C C . ASP B 1 250 ? 1.811 20.156 9.031 1 90.69 250 ASP B C 1
ATOM 6691 O O . ASP B 1 250 ? 1.784 21.375 8.773 1 90.69 250 ASP B O 1
ATOM 6695 N N . TYR B 1 251 ? 2.02 19.766 10.195 1 90.94 251 TYR B N 1
ATOM 6696 C CA . TYR B 1 251 ? 2.574 20.562 11.281 1 90.94 251 TYR B CA 1
ATOM 6697 C C . TYR B 1 251 ? 1.559 21.578 11.789 1 90.94 251 TYR B C 1
ATOM 6699 O O . TYR B 1 251 ? 1.933 22.656 12.273 1 90.94 251 TYR B O 1
ATOM 6707 N N . LEU B 1 252 ? 0.333 21.328 11.531 1 95.31 252 LEU B N 1
ATOM 6708 C CA . LEU B 1 252 ? -0.778 22.125 12.055 1 95.31 252 LEU B CA 1
ATOM 6709 C C . LEU B 1 252 ? -1.78 21.219 12.781 1 95.31 252 LEU B C 1
ATOM 6711 O O . LEU B 1 252 ? -2.867 20.953 12.266 1 95.31 252 LEU B O 1
ATOM 6715 N N . PRO B 1 253 ? -1.434 20.859 14 1 93.5 253 PRO B N 1
ATOM 6716 C CA . PRO B 1 253 ? -2.236 19.859 14.695 1 93.5 253 PRO B CA 1
ATOM 6717 C C . PRO B 1 253 ? -3.686 20.297 14.898 1 93.5 253 PRO B C 1
ATOM 6719 O O . PRO B 1 253 ? -3.939 21.312 15.547 1 93.5 253 PRO B O 1
ATOM 6722 N N . GLY B 1 254 ? -4.594 19.5 14.336 1 94.38 254 GLY B N 1
ATOM 6723 C CA . GLY B 1 254 ? -6.012 19.719 14.562 1 94.38 254 GLY B CA 1
ATOM 6724 C C . GLY B 1 254 ? -6.684 20.484 13.445 1 94.38 254 GLY B C 1
ATOM 6725 O O . GLY B 1 254 ? -7.906 20.641 13.438 1 94.38 254 GLY B O 1
ATOM 6726 N N . LEU B 1 255 ? -5.91 21.016 12.562 1 97 255 LEU B N 1
ATOM 6727 C CA . LEU B 1 255 ? -6.48 21.75 11.438 1 97 255 LEU B CA 1
ATOM 6728 C C . LEU B 1 255 ? -6.582 20.859 10.203 1 97 255 LEU B C 1
ATOM 6730 O O . LEU B 1 255 ? -5.578 20.297 9.75 1 97 255 LEU B O 1
ATOM 6734 N N . VAL B 1 256 ? -7.738 20.641 9.734 1 95.75 256 VAL B N 1
ATOM 6735 C CA . VAL B 1 256 ? -7.98 19.906 8.492 1 95.75 256 VAL B CA 1
ATOM 6736 C C . VAL B 1 256 ? -8.742 20.797 7.508 1 95.75 256 VAL B C 1
ATOM 6738 O O . VAL B 1 256 ? -9.766 21.375 7.852 1 95.75 256 VAL B O 1
ATOM 6741 N N . VAL B 1 257 ? -8.227 20.938 6.352 1 97.25 257 VAL B N 1
ATOM 6742 C CA . VAL B 1 257 ? -8.844 21.812 5.359 1 97.25 257 VAL B CA 1
ATOM 6743 C C . VAL B 1 257 ? -9.062 21.047 4.055 1 97.25 257 VAL B C 1
ATOM 6745 O O . VAL B 1 257 ? -8.133 20.438 3.527 1 97.25 257 VAL B O 1
ATOM 6748 N N . HIS B 1 258 ? -10.258 21.094 3.578 1 96.25 258 HIS B N 1
ATOM 6749 C CA . HIS B 1 258 ? -10.594 20.547 2.27 1 96.25 258 HIS B CA 1
ATOM 6750 C C . HIS B 1 258 ? -11.062 21.641 1.32 1 96.25 258 HIS B C 1
ATOM 6752 O O . HIS B 1 258 ? -11.734 22.578 1.74 1 96.25 258 HIS B O 1
ATOM 6758 N N . ILE B 1 259 ? -10.727 21.5 0.092 1 96.25 259 ILE B N 1
ATOM 6759 C CA . ILE B 1 259 ? -11.227 22.422 -0.925 1 96.25 259 ILE B CA 1
ATOM 6760 C C . ILE B 1 259 ? -12.062 21.656 -1.946 1 96.25 259 ILE B C 1
ATOM 6762 O O . ILE B 1 259 ? -11.695 20.562 -2.375 1 96.25 259 ILE B O 1
ATOM 6766 N N . PHE B 1 260 ? -13.188 22.125 -2.207 1 95.69 260 PHE B N 1
ATOM 6767 C CA . PHE B 1 260 ? -14.102 21.625 -3.227 1 95.69 260 PHE B CA 1
ATOM 6768 C C . PHE B 1 260 ? -14.414 22.703 -4.25 1 95.69 260 PHE B C 1
ATOM 6770 O O . PHE B 1 260 ? -15.516 23.266 -4.262 1 95.69 260 PHE B O 1
ATOM 6777 N N . HIS B 1 261 ? -13.422 22.906 -5.094 1 93.12 261 HIS B N 1
ATOM 6778 C CA . HIS B 1 261 ? -13.492 23.922 -6.141 1 93.12 261 HIS B CA 1
ATOM 6779 C C . HIS B 1 261 ? -13.672 25.312 -5.543 1 93.12 261 HIS B C 1
ATOM 6781 O O . HIS B 1 261 ? -12.727 25.891 -5 1 93.12 261 HIS B O 1
ATOM 6787 N N . LYS B 1 262 ? -14.93 25.734 -5.398 1 93.25 262 LYS B N 1
ATOM 6788 C CA . LYS B 1 262 ? -15.156 27.078 -4.91 1 93.25 262 LYS B CA 1
ATOM 6789 C C . LYS B 1 262 ? -15.664 27.078 -3.473 1 93.25 262 LYS B C 1
ATOM 6791 O O . LYS B 1 262 ? -16.172 28.094 -2.979 1 93.25 262 LYS B O 1
ATOM 6796 N N . SER B 1 263 ? -15.531 26 -2.805 1 95.69 263 SER B N 1
ATOM 6797 C CA . SER B 1 263 ? -15.953 25.859 -1.414 1 95.69 263 SER B CA 1
ATOM 6798 C C . SER B 1 263 ? -14.828 25.312 -0.546 1 95.69 263 SER B C 1
ATOM 6800 O O . SER B 1 263 ? -14.094 24.406 -0.973 1 95.69 263 SER B O 1
ATOM 6802 N N . LEU B 1 264 ? -14.727 25.875 0.606 1 96.88 264 LEU B N 1
ATOM 6803 C CA . LEU B 1 264 ? -13.742 25.422 1.58 1 96.88 264 LEU B CA 1
ATOM 6804 C C . LEU B 1 264 ? -14.422 24.781 2.789 1 96.88 264 LEU B C 1
ATOM 6806 O O . LEU B 1 264 ? -15.414 25.312 3.297 1 96.88 264 LEU B O 1
ATOM 6810 N N . PHE B 1 265 ? -14.016 23.641 3.133 1 96.56 265 PHE B N 1
ATOM 6811 C CA . PHE B 1 265 ? -14.438 22.969 4.352 1 96.56 265 PHE B CA 1
ATOM 6812 C C . PHE B 1 265 ? -13.297 22.891 5.355 1 96.56 265 PHE B C 1
ATOM 6814 O O . PHE B 1 265 ? -12.312 22.188 5.125 1 96.56 265 PHE B O 1
ATOM 6821 N N . ILE B 1 266 ? -13.383 23.625 6.469 1 97.38 266 ILE B N 1
ATOM 6822 C CA . ILE B 1 266 ? -12.344 23.703 7.488 1 97.38 266 ILE B CA 1
ATOM 6823 C C . ILE B 1 266 ? -12.812 23.016 8.766 1 97.38 266 ILE B C 1
ATOM 6825 O O . ILE B 1 266 ? -13.867 23.359 9.305 1 97.38 266 ILE B O 1
ATOM 6829 N N . ARG B 1 267 ? -12.086 22.094 9.219 1 96.25 267 ARG B N 1
ATOM 6830 C CA . ARG B 1 267 ? -12.422 21.406 10.469 1 96.25 267 ARG B CA 1
ATOM 6831 C C . ARG B 1 267 ? -11.352 21.641 11.531 1 96.25 267 ARG B C 1
ATOM 6833 O O . ARG B 1 267 ? -10.156 21.484 11.258 1 96.25 267 ARG B O 1
ATOM 6840 N N . TYR B 1 268 ? -11.773 22.047 12.672 1 96.5 268 TYR B N 1
ATOM 6841 C CA . TYR B 1 268 ? -10.906 22.219 13.836 1 96.5 268 TYR B CA 1
ATOM 6842 C C . TYR B 1 268 ? -11.141 21.109 14.859 1 96.5 268 TYR B C 1
ATOM 6844 O O . TYR B 1 268 ? -12.133 21.125 15.586 1 96.5 268 TYR B O 1
ATOM 6852 N N . ASP B 1 269 ? -10.195 20.25 15.047 1 93.56 269 ASP B N 1
ATOM 6853 C CA . ASP B 1 269 ? -10.367 19.047 15.852 1 93.56 269 ASP B CA 1
ATOM 6854 C C . ASP B 1 269 ? -9.953 19.281 17.297 1 93.56 269 ASP B C 1
ATOM 6856 O O . ASP B 1 269 ? -10.109 18.406 18.156 1 93.56 269 ASP B O 1
ATOM 6860 N N . ASN B 1 270 ? -9.391 20.438 17.594 1 94.19 270 ASN B N 1
ATOM 6861 C CA . ASN B 1 270 ? -9.07 20.781 18.984 1 94.19 270 ASN B CA 1
ATOM 6862 C C . ASN B 1 270 ? -9.312 22.25 19.266 1 94.19 270 ASN B C 1
ATOM 6864 O O . ASN B 1 270 ? -9.32 23.078 18.328 1 94.19 270 ASN B O 1
ATOM 6868 N N . ILE B 1 271 ? -9.461 22.547 20.5 1 95.25 271 ILE B N 1
ATOM 6869 C CA . ILE B 1 271 ? -9.82 23.891 20.922 1 95.25 271 ILE B CA 1
ATOM 6870 C C . ILE B 1 271 ? -8.594 24.797 20.844 1 95.25 271 ILE B C 1
ATOM 6872 O O . ILE B 1 271 ? -8.727 26 20.562 1 95.25 271 ILE B O 1
ATOM 6876 N N . SER B 1 272 ? -7.469 24.234 20.969 1 94.94 272 SER B N 1
ATOM 6877 C CA . SER B 1 272 ? -6.234 25 21 1 94.94 272 SER B CA 1
ATOM 6878 C C . SER B 1 272 ? -5.992 25.719 19.688 1 94.94 272 SER B C 1
ATOM 6880 O O . SER B 1 272 ? -5.734 26.922 19.656 1 94.94 272 SER B O 1
ATOM 6882 N N . ILE B 1 273 ? -6.117 25 18.625 1 96 273 ILE B N 1
ATOM 6883 C CA . ILE B 1 273 ? -5.848 25.594 17.328 1 96 273 ILE B CA 1
ATOM 6884 C C . ILE B 1 273 ? -7.02 26.469 16.906 1 96 273 ILE B C 1
ATOM 6886 O O . ILE B 1 273 ? -6.852 27.406 16.109 1 96 273 ILE B O 1
ATOM 6890 N N . GLN B 1 274 ? -8.203 26.156 17.391 1 95.38 274 GLN B N 1
ATOM 6891 C CA . GLN B 1 274 ? -9.406 26.906 17.094 1 95.38 274 GLN B CA 1
ATOM 6892 C C . GLN B 1 274 ? -9.273 28.359 17.547 1 95.38 274 GLN B C 1
ATOM 6894 O O . GLN B 1 274 ? -9.852 29.266 16.922 1 95.38 274 GLN B O 1
ATOM 6899 N N . LYS B 1 275 ? -8.562 28.547 18.609 1 94.81 275 LYS B N 1
ATOM 6900 C CA . LYS B 1 275 ? -8.328 29.891 19.109 1 94.81 275 LYS B CA 1
ATOM 6901 C C . LYS B 1 275 ? -7.746 30.797 18.031 1 94.81 275 LYS B C 1
ATOM 6903 O O . LYS B 1 275 ? -7.98 32 18.047 1 94.81 275 LYS B O 1
ATOM 6908 N N . TYR B 1 276 ? -7.09 30.281 17.141 1 96.06 276 TYR B N 1
ATOM 6909 C CA . TYR B 1 276 ? -6.391 31.047 16.109 1 96.06 276 TYR B CA 1
ATOM 6910 C C . TYR B 1 276 ? -7.086 30.906 14.758 1 96.06 276 TYR B C 1
ATOM 6912 O O . TYR B 1 276 ? -6.461 31.094 13.711 1 96.06 276 TYR B O 1
ATOM 6920 N N . ASN B 1 277 ? -8.359 30.531 14.742 1 96.38 277 ASN B N 1
ATOM 6921 C CA . ASN B 1 277 ? -9.133 30.312 13.523 1 96.38 277 ASN B CA 1
ATOM 6922 C C . ASN B 1 277 ? -9.141 31.562 12.633 1 96.38 277 ASN B C 1
ATOM 6924 O O . ASN B 1 277 ? -9.195 31.453 11.406 1 96.38 277 ASN B O 1
ATOM 6928 N N . TYR B 1 278 ? -9.039 32.781 13.219 1 94.88 278 TYR B N 1
ATOM 6929 C CA . TYR B 1 278 ? -9.094 34.031 12.461 1 94.88 278 TYR B CA 1
ATOM 6930 C C . TYR B 1 278 ? -7.906 34.125 11.516 1 94.88 278 TYR B C 1
ATOM 6932 O O . TYR B 1 278 ? -8.023 34.719 10.43 1 94.88 278 TYR B O 1
ATOM 6940 N N . ILE B 1 279 ? -6.809 33.531 11.867 1 95.62 279 ILE B N 1
ATOM 6941 C CA . ILE B 1 279 ? -5.617 33.562 11.023 1 95.62 279 ILE B CA 1
ATOM 6942 C C . ILE B 1 279 ? -5.82 32.656 9.82 1 95.62 279 ILE B C 1
ATOM 6944 O O . ILE B 1 279 ? -5.594 33.062 8.68 1 95.62 279 ILE B O 1
ATOM 6948 N N . PHE B 1 280 ? -6.25 31.453 10.078 1 97.25 280 PHE B N 1
ATOM 6949 C CA . PHE B 1 280 ? -6.367 30.438 9.039 1 97.25 280 PHE B CA 1
ATOM 6950 C C . PHE B 1 280 ? -7.473 30.797 8.055 1 97.25 280 PHE B C 1
ATOM 6952 O O . PHE B 1 280 ? -7.281 30.703 6.84 1 97.25 280 PHE B O 1
ATOM 6959 N N . GLU B 1 281 ? -8.617 31.188 8.586 1 96.81 281 GLU B N 1
ATOM 6960 C CA . GLU B 1 281 ? -9.75 31.516 7.719 1 96.81 281 GLU B CA 1
ATOM 6961 C C . GLU B 1 281 ? -9.422 32.719 6.828 1 96.81 281 GLU B C 1
ATOM 6963 O O . GLU B 1 281 ? -9.766 32.719 5.645 1 96.81 281 GLU B O 1
ATOM 6968 N N . LYS B 1 282 ? -8.781 33.688 7.383 1 94.69 282 LYS B N 1
ATOM 6969 C CA . LYS B 1 282 ? -8.398 34.875 6.617 1 94.69 282 LYS B CA 1
ATOM 6970 C C . LYS B 1 282 ? -7.41 34.5 5.508 1 94.69 282 LYS B C 1
ATOM 6972 O O . LYS B 1 282 ? -7.574 34.938 4.359 1 94.69 282 LYS B O 1
ATOM 6977 N N . GLU B 1 283 ? -6.406 33.75 5.887 1 95.31 283 GLU B N 1
ATOM 6978 C CA . GLU B 1 283 ? -5.375 33.406 4.914 1 95.31 283 GLU B CA 1
ATOM 6979 C C . GLU B 1 283 ? -5.926 32.469 3.832 1 95.31 283 GLU B C 1
ATOM 6981 O O . GLU B 1 283 ? -5.551 32.594 2.662 1 95.31 283 GLU B O 1
ATOM 6986 N N . LEU B 1 284 ? -6.719 31.547 4.227 1 97.31 284 LEU B N 1
ATOM 6987 C CA . LEU B 1 284 ? -7.309 30.641 3.25 1 97.31 284 LEU B CA 1
ATOM 6988 C C . LEU B 1 284 ? -8.211 31.391 2.277 1 97.31 284 LEU B C 1
ATOM 6990 O O . LEU B 1 284 ? -8.266 31.062 1.092 1 97.31 284 LEU B O 1
ATOM 6994 N N . ASP B 1 285 ? -8.938 32.344 2.775 1 95.81 285 ASP B N 1
ATOM 6995 C CA . ASP B 1 285 ? -9.75 33.188 1.91 1 95.81 285 ASP B CA 1
ATOM 6996 C C . ASP B 1 285 ? -8.883 33.969 0.915 1 95.81 285 ASP B C 1
ATOM 6998 O O . ASP B 1 285 ? -9.266 34.156 -0.243 1 95.81 285 ASP B O 1
ATOM 7002 N N . LYS B 1 286 ? -7.773 34.406 1.339 1 92.81 286 LYS B N 1
ATOM 7003 C CA . LYS B 1 286 ? -6.852 35.125 0.479 1 92.81 286 LYS B CA 1
ATOM 7004 C C . LYS B 1 286 ? -6.281 34.219 -0.614 1 92.81 286 LYS B C 1
ATOM 7006 O O . LYS B 1 286 ? -6.16 34.656 -1.768 1 92.81 286 LYS B O 1
ATOM 7011 N N . ILE B 1 287 ? -5.91 33 -0.231 1 94.56 287 ILE B N 1
ATOM 7012 C CA . ILE B 1 287 ? -5.273 32.094 -1.16 1 94.56 287 ILE B CA 1
ATOM 7013 C C . ILE B 1 287 ? -6.285 31.625 -2.203 1 94.56 287 ILE B C 1
ATOM 7015 O O . ILE B 1 287 ? -6.008 31.641 -3.402 1 94.56 287 ILE B O 1
ATOM 7019 N N . PHE B 1 288 ? -7.52 31.266 -1.731 1 95.75 288 PHE B N 1
ATOM 7020 C CA . PHE B 1 288 ? -8.398 30.516 -2.613 1 95.75 288 PHE B CA 1
ATOM 7021 C C . PHE B 1 288 ? -9.586 31.359 -3.055 1 95.75 288 PHE B C 1
ATOM 7023 O O . PHE B 1 288 ? -10.273 31.031 -4.02 1 95.75 288 PHE B O 1
ATOM 7030 N N . SER B 1 289 ? -9.906 32.5 -2.377 1 93.31 289 SER B N 1
ATOM 7031 C CA . SER B 1 289 ? -11.07 33.312 -2.66 1 93.31 289 SER B CA 1
ATOM 7032 C C . SER B 1 289 ? -12.312 32.469 -2.924 1 93.31 289 SER B C 1
ATOM 7034 O O . SER B 1 289 ? -12.969 32.625 -3.953 1 93.31 289 SER B O 1
ATOM 7036 N N . PRO B 1 290 ? -12.703 31.688 -1.955 1 95.75 290 PRO B N 1
ATOM 7037 C CA . PRO B 1 290 ? -13.828 30.766 -2.145 1 95.75 290 PRO B CA 1
ATOM 7038 C C . PRO B 1 290 ? -15.18 31.469 -2.086 1 95.75 290 PRO B C 1
ATOM 7040 O O . PRO B 1 290 ? -15.289 32.562 -1.512 1 95.75 290 PRO B O 1
ATOM 7043 N N . LYS B 1 291 ? -16.172 30.875 -2.707 1 95.75 291 LYS B N 1
ATOM 7044 C CA . LYS B 1 291 ? -17.547 31.375 -2.637 1 95.75 291 LYS B CA 1
ATOM 7045 C C . LYS B 1 291 ? -18.188 31.031 -1.291 1 95.75 291 LYS B C 1
ATOM 7047 O O . LYS B 1 291 ? -18.969 31.812 -0.756 1 95.75 291 LYS B O 1
ATOM 7052 N N . ASN B 1 292 ? -17.844 29.828 -0.807 1 96.88 292 ASN B N 1
ATOM 7053 C CA . ASN B 1 292 ? -18.391 29.359 0.463 1 96.88 292 ASN B CA 1
ATOM 7054 C C . ASN B 1 292 ? -17.281 28.875 1.395 1 96.88 292 ASN B C 1
ATOM 7056 O O . ASN B 1 292 ? -16.297 28.281 0.943 1 96.88 292 ASN B O 1
ATOM 7060 N N . ILE B 1 293 ? -17.422 29.141 2.662 1 97.44 293 ILE B N 1
ATOM 7061 C CA . ILE B 1 293 ? -16.516 28.609 3.684 1 97.44 293 ILE B CA 1
ATOM 7062 C C . ILE B 1 293 ? -17.344 27.969 4.805 1 97.44 293 ILE B C 1
ATOM 7064 O O . ILE B 1 293 ? -18.203 28.625 5.395 1 97.44 293 ILE B O 1
ATOM 7068 N N . TYR B 1 294 ? -17.156 26.719 5.004 1 96.31 294 TYR B N 1
ATOM 7069 C CA . TYR B 1 294 ? -17.781 25.984 6.098 1 96.31 294 TYR B CA 1
ATOM 7070 C C . TYR B 1 294 ? -16.766 25.641 7.176 1 96.31 294 TYR B C 1
ATOM 7072 O O . TYR B 1 294 ? -15.703 25.078 6.883 1 96.31 294 TYR B O 1
ATOM 7080 N N . CYS B 1 295 ? -17.016 25.953 8.391 1 95.75 295 CYS B N 1
ATOM 7081 C CA . CYS B 1 295 ? -16.125 25.641 9.508 1 95.75 295 CYS B CA 1
ATOM 7082 C C . CYS B 1 295 ? -16.797 24.688 10.484 1 95.75 295 CYS B C 1
ATOM 7084 O O . CYS B 1 295 ? -17.875 24.969 11 1 95.75 295 CYS B O 1
ATOM 7086 N N . LYS B 1 296 ? -16.234 23.625 10.648 1 94.81 296 LYS B N 1
ATOM 7087 C CA . LYS B 1 296 ? -16.672 22.656 11.648 1 94.81 296 LYS B CA 1
ATOM 7088 C C . LYS B 1 296 ? -15.734 22.656 12.859 1 94.81 296 LYS B C 1
ATOM 7090 O O . LYS B 1 296 ? -14.562 22.312 12.75 1 94.81 296 LYS B O 1
ATOM 7095 N N . LYS B 1 297 ? -16.281 22.953 14.016 1 94.5 297 LYS B N 1
ATOM 7096 C CA . LYS B 1 297 ? -15.477 23.188 15.211 1 94.5 297 LYS B CA 1
ATOM 7097 C C . LYS B 1 297 ? -15.875 22.234 16.328 1 94.5 297 LYS B C 1
ATOM 7099 O O . LYS B 1 297 ? -17.062 22.031 16.594 1 94.5 297 LYS B O 1
ATOM 7104 N N . ILE B 1 298 ? -14.891 21.656 16.938 1 93.31 298 ILE B N 1
ATOM 7105 C CA . ILE B 1 298 ? -15.18 20.781 18.078 1 93.31 298 ILE B CA 1
ATOM 7106 C C . ILE B 1 298 ? -15.711 21.625 19.234 1 93.31 298 ILE B C 1
ATOM 7108 O O . ILE B 1 298 ? -15.172 22.703 19.531 1 93.31 298 ILE B O 1
ATOM 7112 N N . SER B 1 299 ? -16.766 21.188 19.844 1 90.88 299 SER B N 1
ATOM 7113 C CA . SER B 1 299 ? -17.391 21.938 20.922 1 90.88 299 SER B CA 1
ATOM 7114 C C . SER B 1 299 ? -17.016 21.359 22.281 1 90.88 299 SER B C 1
ATOM 7116 O O . SER B 1 299 ? -17.062 22.078 23.297 1 90.88 299 SER B O 1
ATOM 7118 N N . SER B 1 300 ? -16.641 20.141 22.266 1 86.62 300 SER B N 1
ATOM 7119 C CA . SER B 1 300 ? -16.281 19.5 23.516 1 86.62 300 SER B CA 1
ATOM 7120 C C . SER B 1 300 ? -15.008 20.094 24.109 1 86.62 300 SER B C 1
ATOM 7122 O O . SER B 1 300 ? -13.953 20.094 23.469 1 86.62 300 SER B O 1
ATOM 7124 N N . LYS B 1 301 ? -15.047 20.484 25.297 1 87.88 301 LYS B N 1
ATOM 7125 C CA . LYS B 1 301 ? -13.891 21.078 25.969 1 87.88 301 LYS B CA 1
ATOM 7126 C C . LYS B 1 301 ? -12.812 20.016 26.219 1 87.88 301 LYS B C 1
ATOM 7128 O O . LYS B 1 301 ? -11.625 20.328 26.25 1 87.88 301 LYS B O 1
ATOM 7133 N N . LYS B 1 302 ? -13.227 18.797 26.391 1 89.38 302 LYS B N 1
ATOM 7134 C CA . LYS B 1 302 ? -12.297 17.703 26.625 1 89.38 302 LYS B CA 1
ATOM 7135 C C . LYS B 1 302 ? -11.789 17.109 25.312 1 89.38 302 LYS B C 1
ATOM 7137 O O . LYS B 1 302 ? -10.945 16.203 25.312 1 89.38 302 LYS B O 1
ATOM 7142 N N . GLU B 1 303 ? -12.344 17.625 24.234 1 89.44 303 GLU B N 1
ATOM 7143 C CA . GLU B 1 303 ? -11.938 17.219 22.891 1 89.44 303 GLU B CA 1
ATOM 7144 C C . GLU B 1 303 ? -12.164 15.727 22.672 1 89.44 303 GLU B C 1
ATOM 7146 O O . GLU B 1 303 ? -11.312 15.047 22.094 1 89.44 303 GLU B O 1
ATOM 7151 N N . LYS B 1 304 ? -13.195 15.242 23.203 1 86.12 304 LYS B N 1
ATOM 7152 C CA . LYS B 1 304 ? -13.617 13.867 22.969 1 86.12 304 LYS B CA 1
ATOM 7153 C C . LYS B 1 304 ? -14.273 13.727 21.594 1 86.12 304 LYS B C 1
ATOM 7155 O O . LYS B 1 304 ? -15.234 14.43 21.281 1 86.12 304 LYS B O 1
ATOM 7160 N N . ARG B 1 305 ? -13.641 12.914 20.797 1 84.56 305 ARG B N 1
ATOM 7161 C CA . ARG B 1 305 ? -14.195 12.648 19.484 1 84.56 305 ARG B CA 1
ATOM 7162 C C . ARG B 1 305 ? -14.852 11.273 19.422 1 84.56 305 ARG B C 1
ATOM 7164 O O . ARG B 1 305 ? -14.375 10.367 18.75 1 84.56 305 ARG B O 1
ATOM 7171 N N . ALA B 1 306 ? -15.891 11.07 20.141 1 79.44 306 ALA B N 1
ATOM 7172 C CA . ALA B 1 306 ? -16.484 9.742 20.281 1 79.44 306 ALA B CA 1
ATOM 7173 C C . ALA B 1 306 ? -18 9.789 20.094 1 79.44 306 ALA B C 1
ATOM 7175 O O . ALA B 1 306 ? -18.703 8.875 20.516 1 79.44 306 ALA B O 1
ATOM 7176 N N . GLN B 1 307 ? -18.438 10.883 19.5 1 78.56 307 GLN B N 1
ATOM 7177 C CA . GLN B 1 307 ? -19.875 10.984 19.359 1 78.56 307 GLN B CA 1
ATOM 7178 C C . GLN B 1 307 ? -20.281 11.031 17.891 1 78.56 307 GLN B C 1
ATOM 7180 O O . GLN B 1 307 ? -21.266 11.695 17.531 1 78.56 307 GLN B O 1
ATOM 7185 N N . GLY B 1 308 ? -19.484 10.492 17.078 1 74.81 308 GLY B N 1
ATOM 7186 C CA . GLY B 1 308 ? -19.828 10.328 15.664 1 74.81 308 GLY B CA 1
ATOM 7187 C C . GLY B 1 308 ? -20.016 11.648 14.945 1 74.81 308 GLY B C 1
ATOM 7188 O O . GLY B 1 308 ? -20.844 11.75 14.039 1 74.81 308 GLY B O 1
ATOM 7189 N N . GLY B 1 309 ? -19.5 12.672 15.438 1 77.88 309 GLY B N 1
ATOM 7190 C CA . GLY B 1 309 ? -19.594 13.961 14.766 1 77.88 309 GLY B CA 1
ATOM 7191 C C . GLY B 1 309 ? -20.453 14.961 15.523 1 77.88 309 GLY B C 1
ATOM 7192 O O . GLY B 1 309 ? -20.375 16.172 15.258 1 77.88 309 GLY B O 1
ATOM 7193 N N . LYS B 1 310 ? -21.188 14.531 16.453 1 82.12 310 LYS B N 1
ATOM 7194 C CA . LYS B 1 310 ? -22.078 15.422 17.203 1 82.12 310 LYS B CA 1
ATOM 7195 C C . LYS B 1 310 ? -21.297 16.344 18.141 1 82.12 310 LYS B C 1
ATOM 7197 O O . LYS B 1 310 ? -21.828 17.344 18.609 1 82.12 310 LYS B O 1
ATOM 7202 N N . GLU B 1 311 ? -20.109 15.977 18.281 1 88.75 311 GLU B N 1
ATOM 7203 C CA . GLU B 1 311 ? -19.266 16.797 19.156 1 88.75 311 GLU B CA 1
ATOM 7204 C C . GLU B 1 311 ? -18.766 18.047 18.422 1 88.75 311 GLU B C 1
ATOM 7206 O O . GLU B 1 311 ? -18.109 18.891 19.016 1 88.75 311 GLU B O 1
ATOM 7211 N N . TYR B 1 312 ? -19.156 18.188 17.219 1 91.5 312 TYR B N 1
ATOM 7212 C CA . TYR B 1 312 ? -18.734 19.344 16.406 1 91.5 312 TYR B CA 1
ATOM 7213 C C . TYR B 1 312 ? -19.906 20.266 16.141 1 91.5 312 TYR B C 1
ATOM 7215 O O . TYR B 1 312 ? -21.062 19.844 16.109 1 91.5 312 TYR B O 1
ATOM 7223 N N . THR B 1 313 ? -19.609 21.531 15.961 1 92.75 313 THR B N 1
ATOM 7224 C CA . THR B 1 313 ? -20.562 22.531 15.492 1 92.75 313 THR B CA 1
ATOM 7225 C C . THR B 1 313 ? -20.188 23.047 14.109 1 92.75 313 THR B C 1
ATOM 7227 O O . THR B 1 313 ? -19 23.281 13.836 1 92.75 313 THR B O 1
ATOM 7230 N N . LEU B 1 314 ? -21.188 23.141 13.289 1 93.25 314 LEU B N 1
ATOM 7231 C CA . LEU B 1 314 ? -20.984 23.609 11.922 1 93.25 314 LEU B CA 1
ATOM 7232 C C . LEU B 1 314 ? -21.391 25.062 11.781 1 93.25 314 LEU B C 1
ATOM 7234 O O . LEU B 1 314 ? -22.484 25.453 12.195 1 93.25 314 LEU B O 1
ATOM 7238 N N . GLU B 1 315 ? -20.453 25.906 11.266 1 93.25 315 GLU B N 1
ATOM 7239 C CA . GLU B 1 315 ? -20.703 27.328 11.008 1 93.25 315 GLU B CA 1
ATOM 7240 C C . GLU B 1 315 ? -20.328 27.703 9.578 1 93.25 315 GLU B C 1
ATOM 7242 O O . GLU B 1 315 ? -19.234 27.375 9.117 1 93.25 315 GLU B O 1
ATOM 7247 N N . GLN B 1 316 ? -21.266 28.297 8.914 1 94.44 316 GLN B N 1
ATOM 7248 C CA . GLN B 1 316 ? -20.969 28.844 7.594 1 94.44 316 GLN B CA 1
ATOM 7249 C C . GLN B 1 316 ? -20.531 30.312 7.695 1 94.44 316 GLN B C 1
ATOM 7251 O O . GLN B 1 316 ? -21.375 31.188 7.891 1 94.44 316 GLN B O 1
ATOM 7256 N N . THR B 1 317 ? -19.297 30.578 7.457 1 94.44 317 THR B N 1
ATOM 7257 C CA . THR B 1 317 ? -18.75 31.906 7.684 1 94.44 317 THR B CA 1
ATOM 7258 C C . THR B 1 317 ? -18.812 32.75 6.414 1 94.44 317 THR B C 1
ATOM 7260 O O . THR B 1 317 ? -18.766 33.969 6.477 1 94.44 317 THR B O 1
ATOM 7263 N N . LYS B 1 318 ? -18.859 32.031 5.309 1 95.88 318 LYS B N 1
ATOM 7264 C CA . LYS B 1 318 ? -18.969 32.75 4.031 1 95.88 318 LYS B CA 1
ATOM 7265 C C . LYS B 1 318 ? -19.906 32 3.08 1 95.88 318 LYS B C 1
ATOM 7267 O O . LYS B 1 318 ? -19.875 30.766 3.018 1 95.88 318 LYS B O 1
ATOM 7272 N N . GLY B 1 319 ? -20.734 32.719 2.422 1 94.75 319 GLY B N 1
ATOM 7273 C CA . GLY B 1 319 ? -21.625 32.125 1.443 1 94.75 319 GLY B CA 1
ATOM 7274 C C . GLY B 1 319 ? -22.875 31.531 2.062 1 94.75 319 GLY B C 1
ATOM 7275 O O . GLY B 1 319 ? -23.062 31.609 3.279 1 94.75 319 GLY B O 1
ATOM 7276 N N . ASN B 1 320 ? -23.828 30.984 1.104 1 92.75 320 ASN B N 1
ATOM 7277 C CA . ASN B 1 320 ? -25.094 30.484 1.597 1 92.75 320 ASN B CA 1
ATOM 7278 C C . ASN B 1 320 ? -25.453 29.156 0.96 1 92.75 320 ASN B C 1
ATOM 7280 O O . ASN B 1 320 ? -26.5 28.562 1.272 1 92.75 320 ASN B O 1
ATOM 7284 N N . ASP B 1 321 ? -24.594 28.656 0.202 1 93.56 321 ASP B N 1
ATOM 7285 C CA . ASP B 1 321 ? -24.875 27.359 -0.422 1 93.56 321 ASP B CA 1
ATOM 7286 C C . ASP B 1 321 ? -24.719 26.219 0.579 1 93.56 321 ASP B C 1
ATOM 7288 O O . ASP B 1 321 ? -23.766 26.219 1.376 1 93.56 321 ASP B O 1
ATOM 7292 N N . LEU B 1 322 ? -25.609 25.281 0.51 1 92.38 322 LEU B N 1
ATOM 7293 C CA . LEU B 1 322 ? -25.547 24.141 1.429 1 92.38 322 LEU B CA 1
ATOM 7294 C C . LEU B 1 322 ? -25.062 22.891 0.708 1 92.38 322 LEU B C 1
ATOM 7296 O O . LEU B 1 322 ? -24.688 21.906 1.35 1 92.38 322 LEU B O 1
ATOM 7300 N N . GLU B 1 323 ? -25.016 22.953 -0.526 1 93.12 323 GLU B N 1
ATOM 7301 C CA . GLU B 1 323 ? -24.625 21.781 -1.309 1 93.12 323 GLU B CA 1
ATOM 7302 C C . GLU B 1 323 ? -23.234 21.984 -1.926 1 93.12 323 GLU B C 1
ATOM 7304 O O . GLU B 1 323 ? -22.922 23.062 -2.402 1 93.12 323 GLU B O 1
ATOM 7309 N N . LEU B 1 324 ? -22.469 20.922 -1.807 1 93.38 324 LEU B N 1
ATOM 7310 C CA . LEU B 1 324 ? -21.125 20.875 -2.383 1 93.38 324 LEU B CA 1
ATOM 7311 C C . LEU B 1 324 ? -21.047 19.812 -3.48 1 93.38 324 LEU B C 1
ATOM 7313 O O . LEU B 1 324 ? -21.859 18.906 -3.529 1 93.38 324 LEU B O 1
ATOM 7317 N N . TYR B 1 325 ? -20.125 20.031 -4.363 1 92.38 325 TYR B N 1
ATOM 7318 C CA . TYR B 1 325 ? -19.922 19 -5.363 1 92.38 325 TYR B CA 1
ATOM 7319 C C . TYR B 1 325 ? -18.438 18.656 -5.488 1 92.38 325 TYR B C 1
ATOM 7321 O O . TYR B 1 325 ? -17.578 19.438 -5.074 1 92.38 325 TYR B O 1
ATOM 7329 N N . TYR B 1 326 ? -18.141 17.562 -5.941 1 92.31 326 TYR B N 1
ATOM 7330 C CA . TYR B 1 326 ? -16.844 16.953 -6.148 1 92.31 326 TYR B CA 1
ATOM 7331 C C . TYR B 1 326 ? -16.781 16.234 -7.496 1 92.31 326 TYR B C 1
ATOM 7333 O O . TYR B 1 326 ? -17.734 15.562 -7.891 1 92.31 326 TYR B O 1
ATOM 7341 N N . SER B 1 327 ? -15.711 16.547 -8.219 1 92.56 327 SER B N 1
ATOM 7342 C CA . SER B 1 327 ? -15.578 15.883 -9.516 1 92.56 327 SER B CA 1
ATOM 7343 C C . SER B 1 327 ? -14.273 15.109 -9.602 1 92.56 327 SER B C 1
ATOM 7345 O O . SER B 1 327 ? -13.234 15.57 -9.133 1 92.56 327 SER B O 1
ATOM 7347 N N . GLU B 1 328 ? -14.375 13.914 -10.102 1 88.62 328 GLU B N 1
ATOM 7348 C CA . GLU B 1 328 ? -13.227 13.031 -10.297 1 88.62 328 GLU B CA 1
ATOM 7349 C C . GLU B 1 328 ? -13.422 12.133 -11.516 1 88.62 328 GLU B C 1
ATOM 7351 O O . GLU B 1 328 ? -14.469 11.492 -11.664 1 88.62 328 GLU B O 1
ATOM 7356 N N . ASN B 1 329 ? -12.422 11.992 -12.375 1 82.69 329 ASN B N 1
ATOM 7357 C CA . ASN B 1 329 ? -12.445 11.086 -13.508 1 82.69 329 ASN B CA 1
ATOM 7358 C C . ASN B 1 329 ? -13.742 11.234 -14.312 1 82.69 329 ASN B C 1
ATOM 7360 O O . ASN B 1 329 ? -14.414 10.242 -14.602 1 82.69 329 ASN B O 1
ATOM 7364 N N . ASP B 1 330 ? -14.211 12.383 -14.477 1 85.06 330 ASP B N 1
ATOM 7365 C CA . ASP B 1 330 ? -15.375 12.727 -15.289 1 85.06 330 ASP B CA 1
ATOM 7366 C C . ASP B 1 330 ? -16.672 12.352 -14.578 1 85.06 330 ASP B C 1
ATOM 7368 O O . ASP B 1 330 ? -17.703 12.148 -15.219 1 85.06 330 ASP B O 1
ATOM 7372 N N . LEU B 1 331 ? -16.609 12.109 -13.32 1 92 331 LEU B N 1
ATOM 7373 C CA . LEU B 1 331 ? -17.781 11.883 -12.477 1 92 331 LEU B CA 1
ATOM 7374 C C . LEU B 1 331 ? -18.016 13.062 -11.539 1 92 331 LEU B C 1
ATOM 7376 O O . LEU B 1 331 ? -17.062 13.781 -11.195 1 92 331 LEU B O 1
ATOM 7380 N N . THR B 1 332 ? -19.25 13.266 -11.227 1 94.88 332 THR B N 1
ATOM 7381 C CA . THR B 1 332 ? -19.578 14.367 -10.328 1 94.88 332 THR B CA 1
ATOM 7382 C C . THR B 1 332 ? -20.453 13.875 -9.18 1 94.88 332 THR B C 1
ATOM 7384 O O . THR B 1 332 ? -21.406 13.109 -9.398 1 94.88 332 THR B O 1
ATOM 7387 N N . PHE B 1 333 ? -20.156 14.32 -8.039 1 95.94 333 PHE B N 1
ATOM 7388 C CA . PHE B 1 333 ? -20.891 13.914 -6.848 1 95.94 333 PHE B CA 1
ATOM 7389 C C . PHE B 1 333 ? -21.344 15.141 -6.055 1 95.94 333 PHE B C 1
ATOM 7391 O O . PHE B 1 333 ? -20.594 16.109 -5.93 1 95.94 333 PHE B O 1
ATOM 7398 N N . TYR B 1 334 ? -22.516 15.031 -5.578 1 95.75 334 TYR B N 1
ATOM 7399 C CA . TYR B 1 334 ? -23.078 16.094 -4.754 1 95.75 334 TYR B CA 1
ATOM 7400 C C . TYR B 1 334 ? -23.328 15.609 -3.334 1 95.75 334 TYR B C 1
ATOM 7402 O O . TYR B 1 334 ? -23.531 14.414 -3.111 1 95.75 334 TYR B O 1
ATOM 7410 N N . ASN B 1 335 ? -23.219 16.469 -2.391 1 95.44 335 ASN B N 1
ATOM 7411 C CA . ASN B 1 335 ? -23.547 16.219 -0.988 1 95.44 335 ASN B CA 1
ATOM 7412 C C . ASN B 1 335 ? -23.969 17.484 -0.272 1 95.44 335 ASN B C 1
ATOM 7414 O O . ASN B 1 335 ? -23.719 18.594 -0.756 1 95.44 335 ASN B O 1
ATOM 7418 N N . ASN B 1 336 ? -24.672 17.281 0.697 1 94.19 336 ASN B N 1
ATOM 7419 C CA . ASN B 1 336 ? -25.094 18.406 1.53 1 94.19 336 ASN B CA 1
ATOM 7420 C C . ASN B 1 336 ? -24.219 18.531 2.777 1 94.19 336 ASN B C 1
ATOM 7422 O O . ASN B 1 336 ? -23.844 17.531 3.377 1 94.19 336 ASN B O 1
ATOM 7426 N N . ILE B 1 337 ? -23.938 19.719 3.16 1 91.62 337 ILE B N 1
ATOM 7427 C CA . ILE B 1 337 ? -23 19.984 4.242 1 91.62 337 ILE B CA 1
ATOM 7428 C C . ILE B 1 337 ? -23.672 19.703 5.586 1 91.62 337 ILE B C 1
ATOM 7430 O O . ILE B 1 337 ? -22.984 19.531 6.602 1 91.6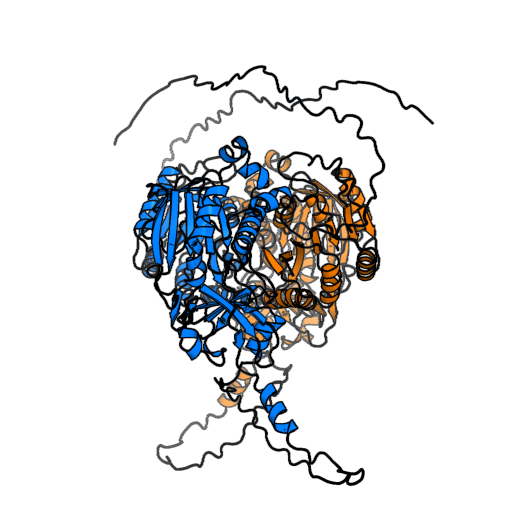2 337 ILE B O 1
ATOM 7434 N N . THR B 1 338 ? -24.906 19.5 5.547 1 85.44 338 THR B N 1
ATOM 7435 C CA . THR B 1 338 ? -25.609 19.266 6.801 1 85.44 338 THR B CA 1
ATOM 7436 C C . THR B 1 338 ? -25.469 17.828 7.254 1 85.44 338 THR B C 1
ATOM 7438 O O . THR B 1 338 ? -25.375 16.922 6.422 1 85.44 338 THR B O 1
ATOM 7441 N N . ASN B 1 339 ? -25.391 17.609 8.5 1 81.06 339 ASN B N 1
ATOM 7442 C CA . ASN B 1 339 ? -25.391 16.297 9.125 1 81.06 339 ASN B CA 1
ATOM 7443 C C . ASN B 1 339 ? -24.219 15.445 8.625 1 81.06 339 ASN B C 1
ATOM 7445 O O . ASN B 1 339 ? -24.406 14.305 8.203 1 81.06 339 ASN B O 1
ATOM 7449 N N . ILE B 1 340 ? -23.141 16.078 8.477 1 82.19 340 ILE B N 1
ATOM 7450 C CA . ILE B 1 340 ? -21.922 15.367 8.102 1 82.19 340 ILE B CA 1
ATOM 7451 C C . ILE B 1 340 ? -21.125 15.031 9.352 1 82.19 340 ILE B C 1
ATOM 7453 O O . ILE B 1 340 ? -21.047 15.836 10.289 1 82.19 340 ILE B O 1
ATOM 7457 N N . SER B 1 341 ? -20.703 13.859 9.406 1 74.94 341 SER B N 1
ATOM 7458 C CA . SER B 1 341 ? -19.906 13.453 10.555 1 74.94 341 SER B CA 1
ATOM 7459 C C . SER B 1 341 ? -18.484 13.984 10.461 1 74.94 341 SER B C 1
ATOM 7461 O O . SER B 1 341 ? -18.172 15.039 11.016 1 74.94 341 SER B O 1
ATOM 7463 N N . TYR B 1 342 ? -17.609 13.383 9.641 1 74.75 342 TYR B N 1
ATOM 7464 C CA . TYR B 1 342 ? -16.219 13.844 9.602 1 74.75 342 TYR B CA 1
ATOM 7465 C C . TYR B 1 342 ? -15.828 14.266 8.195 1 74.75 342 TYR B C 1
ATOM 7467 O O . TYR B 1 342 ? -15.203 15.312 8.008 1 74.75 342 TYR B O 1
ATOM 7475 N N . ASN B 1 343 ? -16.234 13.469 7.301 1 82.94 343 ASN B N 1
ATOM 7476 C CA . ASN B 1 343 ? -15.82 13.75 5.926 1 82.94 343 ASN B CA 1
ATOM 7477 C C . ASN B 1 343 ? -17.031 13.938 5.016 1 82.94 343 ASN B C 1
ATOM 7479 O O . ASN B 1 343 ? -18.016 13.211 5.129 1 82.94 343 ASN B O 1
ATOM 7483 N N . VAL B 1 344 ? -16.906 14.938 4.211 1 90.12 344 VAL B N 1
ATOM 7484 C CA . VAL B 1 344 ? -17.984 15.211 3.264 1 90.12 344 VAL B CA 1
ATOM 7485 C C . VAL B 1 344 ? -17.969 14.172 2.146 1 90.12 344 VAL B C 1
ATOM 7487 O O . VAL B 1 344 ? -19 13.602 1.807 1 90.12 344 VAL B O 1
ATOM 7490 N N . PHE B 1 345 ? -16.844 14.047 1.584 1 92.56 345 PHE B N 1
ATOM 7491 C CA . PHE B 1 345 ? -16.578 13.062 0.541 1 92.56 345 PHE B CA 1
ATOM 7492 C C . PHE B 1 345 ? -15.383 12.195 0.895 1 92.56 345 PHE B C 1
ATOM 7494 O O . PHE B 1 345 ? -14.57 12.57 1.747 1 92.56 345 PHE B O 1
ATOM 7501 N N . HIS B 1 346 ? -15.32 11.062 0.305 1 88.19 346 HIS B N 1
ATOM 7502 C CA . HIS B 1 346 ? -14.109 10.242 0.396 1 88.19 346 HIS B CA 1
ATOM 7503 C C . HIS B 1 346 ? -13.062 10.688 -0.62 1 88.19 346 HIS B C 1
ATOM 7505 O O . HIS B 1 346 ? -12.758 9.953 -1.562 1 88.19 346 HIS B O 1
ATOM 7511 N N . LEU B 1 347 ? -12.523 11.828 -0.299 1 86.56 347 LEU B N 1
ATOM 7512 C CA . LEU B 1 347 ? -11.594 12.438 -1.242 1 86.56 347 LEU B CA 1
ATOM 7513 C C . LEU B 1 347 ? -10.281 11.656 -1.296 1 86.56 347 LEU B C 1
ATOM 7515 O O . LEU B 1 347 ? -9.57 11.703 -2.301 1 86.56 347 LEU B O 1
ATOM 7519 N N . GLN B 1 348 ? -10.133 10.953 -0.194 1 78.88 348 GLN B N 1
ATOM 7520 C CA . GLN B 1 348 ? -8.859 10.258 -0.127 1 78.88 348 GLN B CA 1
ATOM 7521 C C . GLN B 1 348 ? -8.875 8.984 -0.974 1 78.88 348 GLN B C 1
ATOM 7523 O O . GLN B 1 348 ? -9.945 8.5 -1.347 1 78.88 348 GLN B O 1
ATOM 7528 N N . ASN B 1 349 ? -7.855 8.492 -1.551 1 78.62 349 ASN B N 1
ATOM 7529 C CA . ASN B 1 349 ? -7.629 7.242 -2.266 1 78.62 349 ASN B CA 1
ATOM 7530 C C . ASN B 1 349 ? -8.25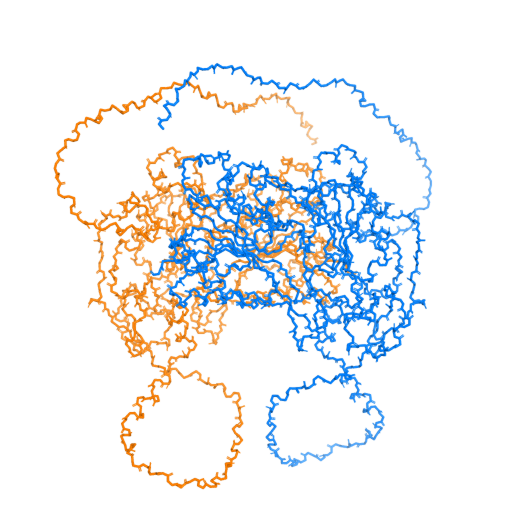 7.273 -3.66 1 78.62 349 ASN B C 1
ATOM 7532 O O . ASN B 1 349 ? -8.977 6.359 -4.047 1 78.62 349 ASN B O 1
ATOM 7536 N N . LYS B 1 350 ? -8.219 8.312 -4.301 1 85.38 350 LYS B N 1
ATOM 7537 C CA . LYS B 1 350 ? -8.672 8.422 -5.688 1 85.38 350 LYS B CA 1
ATOM 7538 C C . LYS B 1 350 ? -8.109 7.281 -6.535 1 85.38 350 LYS B C 1
ATOM 7540 O O . LYS B 1 350 ? -8.766 6.82 -7.473 1 85.38 350 LYS B O 1
ATOM 7545 N N . GLN B 1 351 ? -6.957 6.84 -6.184 1 83.88 351 GLN B N 1
ATOM 7546 C CA . GLN B 1 351 ? -6.32 5.742 -6.906 1 83.88 351 GLN B CA 1
ATOM 7547 C C . GLN B 1 351 ? -7.129 4.457 -6.781 1 83.88 351 GLN B C 1
ATOM 7549 O O . GLN B 1 351 ? -7.184 3.656 -7.719 1 83.88 351 GLN B O 1
ATOM 7554 N N . ASP B 1 352 ? -7.727 4.289 -5.637 1 89.19 352 ASP B N 1
ATOM 7555 C CA . ASP B 1 352 ? -8.555 3.109 -5.426 1 89.19 352 ASP B CA 1
ATOM 7556 C C . ASP B 1 352 ? -9.742 3.092 -6.391 1 89.19 352 ASP B C 1
ATOM 7558 O O . ASP B 1 352 ? -10.086 2.043 -6.941 1 89.19 352 ASP B O 1
ATOM 7562 N N . ARG B 1 353 ? -10.336 4.203 -6.539 1 90.44 353 ARG B N 1
ATOM 7563 C CA . ARG B 1 353 ? -11.508 4.277 -7.402 1 90.44 353 ARG B CA 1
ATOM 7564 C C . ARG B 1 353 ? -11.125 4.094 -8.867 1 90.44 353 ARG B C 1
ATOM 7566 O O . ARG B 1 353 ? -11.891 3.533 -9.656 1 90.44 353 ARG B O 1
ATOM 7573 N N . LEU B 1 354 ? -9.945 4.551 -9.219 1 84.75 354 LEU B N 1
ATOM 7574 C CA . LEU B 1 354 ? -9.438 4.277 -10.555 1 84.75 354 LEU B CA 1
ATOM 7575 C C . LEU B 1 354 ? -9.211 2.783 -10.758 1 84.75 354 LEU B C 1
ATOM 7577 O O . LEU B 1 354 ? -9.516 2.242 -11.82 1 84.75 354 LEU B O 1
ATOM 7581 N N . PHE B 1 355 ? -8.625 2.152 -9.805 1 86.69 355 PHE B N 1
ATOM 7582 C CA . PHE B 1 355 ? -8.438 0.707 -9.828 1 86.69 355 PHE B CA 1
ATOM 7583 C C . PHE B 1 355 ? -9.766 -0.011 -10.008 1 86.69 355 PHE B C 1
ATOM 7585 O O . PHE B 1 355 ? -9.883 -0.927 -10.828 1 86.69 355 PHE B O 1
ATOM 7592 N N . LEU B 1 356 ? -10.75 0.438 -9.242 1 88.56 356 LEU B N 1
ATOM 7593 C CA . LEU B 1 356 ? -12.062 -0.196 -9.289 1 88.56 356 LEU B CA 1
ATOM 7594 C C . LEU B 1 356 ? -12.727 0.018 -10.641 1 88.56 356 LEU B C 1
ATOM 7596 O O . LEU B 1 356 ? -13.469 -0.845 -11.117 1 88.56 356 LEU B O 1
ATOM 7600 N N . GLN B 1 357 ? -12.508 1.132 -11.188 1 83.62 357 GLN B N 1
ATOM 7601 C CA . GLN B 1 357 ? -13.062 1.435 -12.508 1 83.62 357 GLN B CA 1
ATOM 7602 C C . GLN B 1 357 ? -12.531 0.469 -13.562 1 83.62 357 GLN B C 1
ATOM 7604 O O . GLN B 1 357 ? -13.219 0.18 -14.547 1 83.62 357 GLN B O 1
ATOM 7609 N N . ASN B 1 358 ? -11.359 -0.012 -13.328 1 77.31 358 ASN B N 1
ATOM 7610 C CA . ASN B 1 358 ? -10.703 -0.876 -14.305 1 77.31 358 ASN B CA 1
ATOM 7611 C C . ASN B 1 358 ? -11.125 -2.334 -14.133 1 77.31 358 ASN B C 1
ATOM 7613 O O . ASN B 1 358 ? -10.781 -3.184 -14.961 1 77.31 358 ASN B O 1
ATOM 7617 N N . LEU B 1 359 ? -11.781 -2.629 -13.023 1 77.81 359 LEU B N 1
ATOM 7618 C CA . LEU B 1 359 ? -12.195 -4.008 -12.797 1 77.81 359 LEU B CA 1
ATOM 7619 C C . LEU B 1 359 ? -13.445 -4.344 -13.609 1 77.81 359 LEU B C 1
ATOM 7621 O O . LEU B 1 359 ? -14.461 -3.652 -13.508 1 77.81 359 LEU B O 1
ATOM 7625 N N . CYS B 1 360 ? -13.492 -4.312 -14.906 1 58.69 360 CYS B N 1
ATOM 7626 C CA . CYS B 1 360 ? -14.57 -4.406 -15.875 1 58.69 360 CYS B CA 1
ATOM 7627 C C . CYS B 1 360 ? -15.344 -5.711 -15.703 1 58.69 360 CYS B C 1
ATOM 7629 O O . CYS B 1 360 ? -14.891 -6.77 -16.141 1 58.69 360 CYS B O 1
ATOM 7631 N N . ASP B 1 361 ? -16.062 -5.965 -14.695 1 61.72 361 ASP B N 1
ATOM 7632 C CA . ASP B 1 361 ? -16.734 -7.242 -14.914 1 61.72 361 ASP B CA 1
ATOM 7633 C C . ASP B 1 361 ? -18.25 -7.086 -14.852 1 61.72 361 ASP B C 1
ATOM 7635 O O . ASP B 1 361 ? -18.75 -6.109 -14.297 1 61.72 361 ASP B O 1
ATOM 7639 N N . SER B 1 362 ? -18.891 -7.699 -15.742 1 61.09 362 SER B N 1
ATOM 7640 C CA . SER B 1 362 ? -20.344 -7.832 -15.844 1 61.09 362 SER B CA 1
ATOM 7641 C C . SER B 1 362 ? -20.938 -8.445 -14.578 1 61.09 362 SER B C 1
ATOM 7643 O O . SER B 1 362 ? -22.109 -8.828 -14.547 1 61.09 362 SER B O 1
ATOM 7645 N N . SER B 1 363 ? -20.234 -8.289 -13.484 1 77.81 363 SER B N 1
ATOM 7646 C CA . SER B 1 363 ? -20.75 -8.977 -12.297 1 77.81 363 SER B CA 1
ATOM 7647 C C . SER B 1 363 ? -21.5 -8.016 -11.383 1 77.81 363 SER B C 1
ATOM 7649 O O . SER B 1 363 ? -21.422 -6.801 -11.555 1 77.81 363 SER B O 1
ATOM 7651 N N . ASN B 1 364 ? -22.438 -8.602 -10.562 1 90.56 364 ASN B N 1
ATOM 7652 C CA . ASN B 1 364 ? -23.141 -7.855 -9.523 1 90.56 364 ASN B CA 1
ATOM 7653 C C . ASN B 1 364 ? -22.172 -7.207 -8.539 1 90.56 364 ASN B C 1
ATOM 7655 O O . ASN B 1 364 ? -21.156 -7.805 -8.18 1 90.56 364 ASN B O 1
ATOM 7659 N N . VAL B 1 365 ? -22.516 -5.949 -8.188 1 94.25 365 VAL B N 1
ATOM 7660 C CA . VAL B 1 365 ? -21.641 -5.207 -7.297 1 94.25 365 VAL B CA 1
ATOM 7661 C C . VAL B 1 365 ? -22.406 -4.801 -6.035 1 94.25 365 VAL B C 1
ATOM 7663 O O . VAL B 1 365 ? -23.547 -4.371 -6.109 1 94.25 365 VAL B O 1
ATOM 7666 N N . LEU B 1 366 ? -21.844 -5.039 -4.879 1 96.81 366 LEU B N 1
ATOM 7667 C CA . LEU B 1 366 ? -22.375 -4.598 -3.596 1 96.81 366 LEU B CA 1
ATOM 7668 C C . LEU B 1 366 ? -21.422 -3.641 -2.904 1 96.81 366 LEU B C 1
ATOM 7670 O O . LEU B 1 366 ? -20.219 -3.932 -2.791 1 96.81 366 LEU B O 1
ATOM 7674 N N . ASN B 1 367 ? -21.859 -2.531 -2.557 1 97.06 367 ASN B N 1
ATOM 7675 C CA . ASN B 1 367 ? -21.078 -1.556 -1.805 1 97.06 367 ASN B CA 1
ATOM 7676 C C . ASN B 1 367 ? -21.672 -1.303 -0.423 1 97.06 367 ASN B C 1
ATOM 7678 O O . ASN B 1 367 ? -22.812 -0.842 -0.308 1 97.06 367 ASN B O 1
ATOM 7682 N N . ILE B 1 368 ? -20.922 -1.688 0.565 1 97.25 368 ILE B N 1
ATOM 7683 C CA . ILE B 1 368 ? -21.344 -1.492 1.947 1 97.25 368 ILE B CA 1
ATOM 7684 C C . ILE B 1 368 ? -20.688 -0.236 2.516 1 97.25 368 ILE B C 1
ATOM 7686 O O . ILE B 1 368 ? -19.469 -0.127 2.539 1 97.25 368 ILE B O 1
ATOM 7690 N N . ASN B 1 369 ? -21.422 0.737 2.979 1 93.19 369 ASN B N 1
ATOM 7691 C CA . ASN B 1 369 ? -20.922 1.99 3.545 1 93.19 369 ASN B CA 1
ATOM 7692 C C . ASN B 1 369 ? -20.172 2.816 2.51 1 93.19 369 ASN B C 1
ATOM 7694 O O . ASN B 1 369 ? -19.031 3.209 2.736 1 93.19 369 ASN B O 1
ATOM 7698 N N . GLY B 1 370 ? -20.812 3.156 1.435 1 92.56 370 GLY B N 1
ATOM 7699 C CA . GLY B 1 370 ? -20.172 3.838 0.326 1 92.56 370 GLY B CA 1
ATOM 7700 C C . GLY B 1 370 ? -20.422 5.336 0.323 1 92.56 370 GLY B C 1
ATOM 7701 O O . GLY B 1 370 ? -20.328 5.98 -0.724 1 92.56 370 GLY B O 1
ATOM 7702 N N . ASN B 1 371 ? -20.75 5.898 1.506 1 92.88 371 ASN B N 1
ATOM 7703 C CA . ASN B 1 371 ? -21.016 7.324 1.621 1 92.88 371 ASN B CA 1
ATOM 7704 C C . ASN B 1 371 ? -22.047 7.785 0.595 1 92.88 371 ASN B C 1
ATOM 7706 O O . ASN B 1 371 ? -23.156 7.25 0.537 1 92.88 371 ASN B O 1
ATOM 7710 N N . VAL B 1 372 ? -21.734 8.672 -0.334 1 94.88 372 VAL B N 1
ATOM 7711 C CA . VAL B 1 372 ? -22.719 9.18 -1.282 1 94.88 372 VAL B CA 1
ATOM 7712 C C . VAL B 1 372 ? -22.547 8.484 -2.631 1 94.88 372 VAL B C 1
ATOM 7714 O O . VAL B 1 372 ? -22.938 9.023 -3.668 1 94.88 372 VAL B O 1
ATOM 7717 N N . GLY B 1 373 ? -21.875 7.363 -2.656 1 94.81 373 GLY B N 1
ATOM 7718 C CA . GLY B 1 373 ? -21.844 6.504 -3.83 1 94.81 373 GLY B CA 1
ATOM 7719 C C . GLY B 1 373 ? -20.578 6.66 -4.645 1 94.81 373 GLY B C 1
ATOM 7720 O O . GLY B 1 373 ? -20.516 6.234 -5.801 1 94.81 373 GLY B O 1
ATOM 7721 N N . GLU B 1 374 ? -19.5 7.191 -4.117 1 93.81 374 GLU B N 1
ATOM 7722 C CA . GLU B 1 374 ? -18.281 7.465 -4.863 1 93.81 374 GLU B CA 1
ATOM 7723 C C . GLU B 1 374 ? -17.656 6.176 -5.398 1 93.81 374 GLU B C 1
ATOM 7725 O O . GLU B 1 374 ? -17.234 6.117 -6.555 1 93.81 374 GLU B O 1
ATOM 7730 N N . TYR B 1 375 ? -17.688 5.141 -4.609 1 93.62 375 TYR B N 1
ATOM 7731 C CA . TYR B 1 375 ? -17.031 3.896 -4.992 1 93.62 375 TYR B CA 1
ATOM 7732 C C . TYR B 1 375 ? -17.859 3.129 -6.012 1 93.62 375 TYR B C 1
ATOM 7734 O O . TYR B 1 375 ? -17.359 2.74 -7.066 1 93.62 375 TYR B O 1
ATOM 7742 N N . ILE B 1 376 ? -19.125 2.939 -5.711 1 93.81 376 ILE B N 1
ATOM 7743 C CA . ILE B 1 376 ? -19.969 2.078 -6.543 1 93.81 376 ILE B CA 1
ATOM 7744 C C . ILE B 1 376 ? -20.203 2.74 -7.898 1 93.81 376 ILE B C 1
ATOM 7746 O O . ILE B 1 376 ? -20.281 2.057 -8.922 1 93.81 376 ILE B O 1
ATOM 7750 N N . ILE B 1 377 ? -20.391 4.031 -7.949 1 92.19 377 ILE B N 1
ATOM 7751 C CA . ILE B 1 377 ? -20.625 4.738 -9.203 1 92.19 377 ILE B CA 1
ATOM 7752 C C . ILE B 1 377 ? -19.375 4.68 -10.07 1 92.19 377 ILE B C 1
ATOM 7754 O O . ILE B 1 377 ? -19.453 4.57 -11.297 1 92.19 377 ILE B O 1
ATOM 7758 N N . SER B 1 378 ? -18.172 4.68 -9.477 1 89.88 378 SER B N 1
ATOM 7759 C CA . SER B 1 378 ? -16.922 4.566 -10.211 1 89.88 378 SER B CA 1
ATOM 7760 C C . SER B 1 378 ? -16.812 3.221 -10.93 1 89.88 378 SER B C 1
ATOM 7762 O O . SER B 1 378 ? -16.188 3.121 -11.984 1 89.88 378 SER B O 1
ATOM 7764 N N . THR B 1 379 ? -17.406 2.227 -10.383 1 88.94 379 THR B N 1
ATOM 7765 C CA . THR B 1 379 ? -17.328 0.896 -10.977 1 88.94 379 THR B CA 1
ATOM 7766 C C . THR B 1 379 ? -18.25 0.796 -12.195 1 88.94 379 THR B C 1
ATOM 7768 O O . THR B 1 379 ? -18.141 -0.148 -12.977 1 88.94 379 THR B O 1
ATOM 7771 N N . CYS B 1 380 ? -19.125 1.701 -12.336 1 82.69 380 CYS B N 1
ATOM 7772 C CA . CYS B 1 380 ? -20.094 1.651 -13.422 1 82.69 380 CYS B CA 1
ATOM 7773 C C . CYS B 1 380 ? -19.484 2.178 -14.719 1 82.69 380 CYS B C 1
ATOM 7775 O O . CYS B 1 380 ? -20.062 1.996 -15.797 1 82.69 380 CYS B O 1
ATOM 7777 N N . PHE B 1 381 ? -18.375 2.801 -14.68 1 73.56 381 PHE B N 1
ATOM 7778 C CA . PHE B 1 381 ? -17.781 3.42 -15.859 1 73.56 381 PHE B CA 1
ATOM 7779 C C . PHE B 1 381 ? -16.516 2.684 -16.281 1 73.56 381 PHE B C 1
ATOM 7781 O O . PHE B 1 381 ? -15.703 2.293 -15.43 1 73.56 381 PHE B O 1
ATOM 7788 N N . SER B 1 382 ? -16.594 1.877 -17.422 1 58.88 382 SER B N 1
ATOM 7789 C CA . SER B 1 382 ? -15.367 1.254 -17.906 1 58.88 382 SER B CA 1
ATOM 7790 C C . SER B 1 382 ? -14.484 2.262 -18.641 1 58.88 382 SER B C 1
ATOM 7792 O O . SER B 1 382 ? -14.992 3.184 -19.281 1 58.88 382 SER B O 1
ATOM 7794 N N . GLN B 1 383 ? -13.156 2.508 -18.297 1 52.47 383 GLN B N 1
ATOM 7795 C CA . GLN B 1 383 ? -12.188 3.418 -18.891 1 52.47 383 GLN B CA 1
ATOM 7796 C C . GLN B 1 383 ? -12.297 3.428 -20.406 1 52.47 383 GLN B C 1
ATOM 7798 O O . GLN B 1 383 ? -11.891 4.395 -21.062 1 52.47 383 GLN B O 1
ATOM 7803 N N . ASN B 1 384 ? -12.367 2.32 -21.125 1 46.28 384 ASN B N 1
ATOM 7804 C CA . ASN B 1 384 ? -12.266 2.365 -22.578 1 46.28 384 ASN B CA 1
ATOM 7805 C C . ASN B 1 384 ? -13.43 3.131 -23.203 1 46.28 384 ASN B C 1
ATOM 7807 O O . ASN B 1 384 ? -13.664 3.039 -24.406 1 46.28 384 ASN B O 1
ATOM 7811 N N . GLY B 1 385 ? -13.953 4.203 -22.5 1 43.25 385 GLY B N 1
ATOM 7812 C CA . GLY B 1 385 ? -14.836 5.172 -23.141 1 43.25 385 GLY B CA 1
ATOM 7813 C C . GLY B 1 385 ? -16.266 4.672 -23.297 1 43.25 385 GLY B C 1
ATOM 7814 O O . GLY B 1 385 ? -17.156 5.422 -23.703 1 43.25 385 GLY B O 1
ATOM 7815 N N . GLY B 1 386 ? -16.5 3.447 -23.75 1 37.88 386 GLY B N 1
ATOM 7816 C CA . GLY B 1 386 ? -17.875 3.08 -24.062 1 37.88 386 GLY B CA 1
ATOM 7817 C C . GLY B 1 386 ? -18.703 2.77 -22.828 1 37.88 386 GLY B C 1
ATOM 7818 O O . GLY B 1 386 ? -18.156 2.473 -21.766 1 37.88 386 GLY B O 1
ATOM 7819 N N . THR B 1 387 ? -19.703 3.699 -22.609 1 36.19 387 THR B N 1
ATOM 7820 C CA . THR B 1 387 ? -20.734 3.105 -21.781 1 36.19 387 THR B CA 1
ATOM 7821 C C . THR B 1 387 ? -20.719 1.584 -21.906 1 36.19 387 THR B C 1
ATOM 7823 O O . THR B 1 387 ? -20.797 1.044 -23 1 36.19 387 THR B O 1
ATOM 7826 N N . SER B 1 388 ? -19.734 1.013 -21.328 1 36.94 388 SER B N 1
ATOM 7827 C CA . SER B 1 388 ? -20.109 -0.382 -21.547 1 36.94 388 SER B CA 1
ATOM 7828 C C . SER B 1 388 ? -21.594 -0.511 -21.891 1 36.94 388 SER B C 1
ATOM 7830 O O . SER B 1 388 ? -22.438 0.122 -21.266 1 36.94 388 SER B O 1
ATOM 7832 N N . ASN B 1 389 ? -21.922 -0.431 -23.109 1 34.47 389 ASN B N 1
ATOM 7833 C CA . ASN B 1 389 ? -23.281 -0.834 -23.422 1 34.47 389 ASN B CA 1
ATOM 7834 C C . ASN B 1 389 ? -23.875 -1.727 -22.344 1 34.47 389 ASN B C 1
ATOM 7836 O O . ASN B 1 389 ? -24 -2.938 -22.531 1 34.47 389 ASN B O 1
ATOM 7840 N N . PHE B 1 390 ? -23.422 -1.47 -21.25 1 38.69 390 PHE B N 1
ATOM 7841 C CA . PHE B 1 390 ? -24.156 -2.125 -20.172 1 38.69 390 PHE B CA 1
ATOM 7842 C C . PHE B 1 390 ? -25.656 -1.989 -20.375 1 38.69 390 PHE B C 1
ATOM 7844 O O . PHE B 1 390 ? -26.438 -2.252 -19.453 1 38.69 390 PHE B O 1
ATOM 7851 N N . GLY B 1 391 ? -25.984 -1.22 -21.25 1 36.38 391 GLY B N 1
ATOM 7852 C CA . GLY B 1 391 ? -27.406 -1.233 -21.5 1 36.38 391 GLY B CA 1
ATOM 7853 C C . GLY B 1 391 ? -28.078 -2.527 -21.078 1 36.38 391 GLY B C 1
ATOM 7854 O O . GLY B 1 391 ? -29.109 -2.51 -20.406 1 36.38 391 GLY B O 1
ATOM 7855 N N . ASN B 1 392 ? -27.844 -3.572 -21.922 1 37.59 392 ASN B N 1
ATOM 7856 C CA . ASN B 1 392 ? -28.719 -4.73 -21.844 1 37.59 392 ASN B CA 1
ATOM 7857 C C . ASN B 1 392 ? -28.344 -5.652 -20.688 1 37.59 392 ASN B C 1
ATOM 7859 O O . ASN B 1 392 ? -28.812 -6.785 -20.609 1 37.59 392 ASN B O 1
ATOM 7863 N N . THR B 1 393 ? -27.031 -5.539 -20.156 1 48.41 393 THR B N 1
ATOM 7864 C CA . THR B 1 393 ? -26.734 -6.672 -19.297 1 48.41 393 THR B CA 1
ATOM 7865 C C . THR B 1 393 ? -27.297 -6.445 -17.891 1 48.41 393 THR B C 1
ATOM 7867 O O . THR B 1 393 ? -27.375 -5.305 -17.422 1 48.41 393 THR B O 1
ATOM 7870 N N . GLU B 1 394 ? -28.094 -7.262 -17.344 1 62 394 GLU B N 1
ATOM 7871 C CA . GLU B 1 394 ? -28.828 -7.539 -16.109 1 62 394 GLU B CA 1
ATOM 7872 C C . GLU B 1 394 ? -27.891 -7.449 -14.898 1 62 394 GLU B C 1
ATOM 7874 O O . GLU B 1 394 ? -28.031 -8.227 -13.953 1 62 394 GLU B O 1
ATOM 7879 N N . ARG B 1 395 ? -26.891 -6.402 -14.812 1 77.38 395 ARG B N 1
ATOM 7880 C CA . ARG B 1 395 ? -26.031 -6.23 -13.648 1 77.38 395 ARG B CA 1
ATOM 7881 C C . ARG B 1 395 ? -26.734 -5.457 -12.547 1 77.38 395 ARG B C 1
ATOM 7883 O O . ARG B 1 395 ? -27.375 -4.43 -12.812 1 77.38 395 ARG B O 1
ATOM 7890 N N . VAL B 1 396 ? -26.703 -6.066 -11.352 1 84.75 396 VAL B N 1
ATOM 7891 C CA . VAL B 1 396 ? -27.297 -5.445 -10.172 1 84.75 396 VAL B CA 1
ATOM 7892 C C . VAL B 1 396 ? -26.203 -4.793 -9.328 1 84.75 396 VAL B C 1
ATOM 7894 O O . VAL B 1 396 ? -25.188 -5.418 -9.031 1 84.75 396 VAL B O 1
ATOM 7897 N N . ALA B 1 397 ? -26.312 -3.492 -9.18 1 92.25 397 ALA B N 1
ATOM 7898 C CA . ALA B 1 397 ? -25.422 -2.762 -8.273 1 92.25 397 ALA B CA 1
ATOM 7899 C C . ALA B 1 397 ? -26.203 -2.176 -7.098 1 92.25 397 ALA B C 1
ATOM 7901 O O . ALA B 1 397 ? -27.156 -1.411 -7.289 1 92.25 397 ALA B O 1
ATOM 7902 N N . ILE B 1 398 ? -25.797 -2.578 -5.859 1 95.69 398 ILE B N 1
ATOM 7903 C CA . ILE B 1 398 ? -26.531 -2.17 -4.672 1 95.69 398 ILE B CA 1
ATOM 7904 C C . ILE B 1 398 ? -25.594 -1.449 -3.705 1 95.69 398 ILE B C 1
ATOM 7906 O O . ILE B 1 398 ? -24.5 -1.929 -3.426 1 95.69 398 ILE B O 1
ATOM 7910 N N . LEU B 1 399 ? -26 -0.315 -3.26 1 97.12 399 LEU B N 1
ATOM 7911 C CA . LEU B 1 399 ? -25.312 0.398 -2.189 1 97.12 399 LEU B CA 1
ATOM 7912 C C . LEU B 1 399 ? -26.094 0.319 -0.888 1 97.12 399 LEU B C 1
ATOM 7914 O O . LEU B 1 399 ? -27.266 0.688 -0.849 1 97.12 399 LEU B O 1
ATOM 7918 N N . LEU B 1 400 ? -25.469 -0.248 0.136 1 96.88 400 LEU B N 1
ATOM 7919 C CA . LEU B 1 400 ? -26.078 -0.32 1.46 1 96.88 400 LEU B CA 1
ATOM 7920 C C . LEU B 1 400 ? -25.531 0.771 2.371 1 96.88 400 LEU B C 1
ATOM 7922 O O . LEU B 1 400 ? -24.312 0.887 2.545 1 96.88 400 LEU B O 1
ATOM 7926 N N . SER B 1 401 ? -26.375 1.575 2.869 1 94.5 401 SER B N 1
ATOM 7927 C CA . SER B 1 401 ? -25.984 2.648 3.777 1 94.5 401 SER B CA 1
ATOM 7928 C C . SER B 1 401 ? -26.859 2.666 5.027 1 94.5 401 SER B C 1
ATOM 7930 O O . SER B 1 401 ? -28.047 2.363 4.961 1 94.5 401 SER B O 1
ATOM 7932 N N . ASP B 1 402 ? -26.266 3.004 6.137 1 91.38 402 ASP B N 1
ATOM 7933 C CA . ASP B 1 402 ? -27.016 3.141 7.383 1 91.38 402 ASP B CA 1
ATOM 7934 C C . ASP B 1 402 ? -27.453 4.586 7.598 1 91.38 402 ASP B C 1
ATOM 7936 O O . ASP B 1 402 ? -28.047 4.91 8.633 1 91.38 402 ASP B O 1
ATOM 7940 N N . CYS B 1 403 ? -27.156 5.453 6.734 1 89.94 403 CYS B N 1
ATOM 7941 C CA . CYS B 1 403 ? -27.516 6.867 6.793 1 89.94 403 CYS B CA 1
ATOM 7942 C C . CYS B 1 403 ? -28.484 7.227 5.676 1 89.94 403 CYS B C 1
ATOM 7944 O O . CYS B 1 403 ? -28.156 7.094 4.496 1 89.94 403 CYS B O 1
ATOM 7946 N N . VAL B 1 404 ? -29.625 7.738 6.039 1 91.75 404 VAL B N 1
ATOM 7947 C CA . VAL B 1 404 ? -30.703 8.062 5.094 1 91.75 404 VAL B CA 1
ATOM 7948 C C . VAL B 1 404 ? -30.219 9.148 4.133 1 91.75 404 VAL B C 1
ATOM 7950 O O . VAL B 1 404 ? -30.484 9.078 2.93 1 91.75 404 VAL B O 1
ATOM 7953 N N . LYS B 1 405 ? -29.562 10.109 4.629 1 92.44 405 LYS B N 1
ATOM 7954 C CA . LYS B 1 405 ? -29.078 11.203 3.799 1 92.44 405 LYS B CA 1
ATOM 7955 C C . LYS B 1 405 ? -28.125 10.688 2.719 1 92.44 405 LYS B C 1
ATOM 7957 O O . LYS B 1 405 ? -28.281 11.031 1.544 1 92.44 405 LYS B O 1
ATOM 7962 N N . ASN B 1 406 ? -27.172 9.891 3.195 1 93.31 406 ASN B N 1
ATOM 7963 C CA . ASN B 1 406 ? -26.188 9.367 2.256 1 93.31 406 ASN B CA 1
ATOM 7964 C C . ASN B 1 406 ? -26.844 8.5 1.183 1 93.31 406 ASN B C 1
ATOM 7966 O O . ASN B 1 406 ? -26.469 8.562 0.012 1 93.31 406 ASN B O 1
ATOM 7970 N N . ALA B 1 407 ? -27.812 7.711 1.596 1 94.81 407 ALA B N 1
ATOM 7971 C CA . ALA B 1 407 ? -28.516 6.867 0.636 1 94.81 407 ALA B CA 1
ATOM 7972 C C . ALA B 1 407 ? -29.25 7.707 -0.409 1 94.81 407 ALA B C 1
ATOM 7974 O O . ALA B 1 407 ? -29.219 7.387 -1.6 1 94.81 407 ALA B O 1
ATOM 7975 N N . SER B 1 408 ? -29.891 8.734 0.033 1 94.5 408 SER B N 1
ATOM 7976 C CA . SER B 1 408 ? -30.625 9.617 -0.864 1 94.5 408 SER B CA 1
ATOM 7977 C C . SER B 1 408 ? -29.688 10.312 -1.848 1 94.5 408 SER B C 1
ATOM 7979 O O . SER B 1 408 ? -29.984 10.391 -3.043 1 94.5 408 SER B O 1
ATOM 7981 N N . TYR B 1 409 ? -28.578 10.734 -1.356 1 94.94 409 TYR B N 1
ATOM 7982 C CA . TYR B 1 409 ? -27.625 11.43 -2.223 1 94.94 409 TYR B CA 1
ATOM 7983 C C . TYR B 1 409 ? -26.938 10.445 -3.162 1 94.94 409 TYR B C 1
ATOM 7985 O O . TYR B 1 409 ? -26.578 10.805 -4.285 1 94.94 409 TYR B O 1
ATOM 7993 N N . ALA B 1 410 ? -26.734 9.289 -2.65 1 95.62 410 ALA B N 1
ATOM 7994 C CA . ALA B 1 410 ? -26.172 8.273 -3.537 1 95.62 410 ALA B CA 1
ATOM 7995 C C . ALA B 1 410 ? -27.078 8.023 -4.734 1 95.62 410 ALA B C 1
ATOM 7997 O O . ALA B 1 410 ? -26.609 7.859 -5.863 1 95.62 410 ALA B O 1
ATOM 7998 N N . GLU B 1 411 ? -28.359 7.977 -4.5 1 95.44 411 GLU B N 1
ATOM 7999 C CA . GLU B 1 411 ? -29.328 7.805 -5.578 1 95.44 411 GLU B CA 1
ATOM 8000 C C . GLU B 1 411 ? -29.297 8.984 -6.543 1 95.44 411 GLU B C 1
ATOM 8002 O O . GLU B 1 411 ? -29.328 8.797 -7.762 1 95.44 411 GLU B O 1
ATOM 8007 N N . LYS B 1 412 ? -29.281 10.102 -5.977 1 95.25 412 LYS B N 1
ATOM 8008 C CA . LYS B 1 412 ? -29.203 11.312 -6.785 1 95.25 412 LYS B CA 1
ATOM 8009 C C . LYS B 1 412 ? -27.938 11.32 -7.645 1 95.25 412 LYS B C 1
ATOM 8011 O O . LYS B 1 412 ? -28 11.633 -8.836 1 95.25 412 LYS B O 1
ATOM 8016 N N . ASN B 1 413 ? -26.797 10.992 -7.055 1 96.5 413 ASN B N 1
ATOM 8017 C CA . ASN B 1 413 ? -25.531 10.984 -7.762 1 96.5 413 ASN B CA 1
ATOM 8018 C C . ASN B 1 413 ? -25.484 9.898 -8.836 1 96.5 413 ASN B C 1
ATOM 8020 O O . ASN B 1 413 ? -24.875 10.094 -9.891 1 96.5 413 ASN B O 1
ATOM 8024 N N . ALA B 1 414 ? -26.125 8.789 -8.539 1 94.62 414 ALA B N 1
ATOM 8025 C CA . ALA B 1 414 ? -26.219 7.734 -9.547 1 94.62 414 ALA B CA 1
ATOM 8026 C C . ALA B 1 414 ? -26.984 8.211 -10.773 1 94.62 414 ALA B C 1
ATOM 8028 O O . ALA B 1 414 ? -26.562 7.977 -11.914 1 94.62 414 ALA B O 1
ATOM 8029 N N . SER B 1 415 ? -28.062 8.891 -10.516 1 93.56 415 SER B N 1
ATOM 8030 C CA . SER B 1 415 ? -28.875 9.422 -11.594 1 93.56 415 SER B CA 1
ATOM 8031 C C . SER B 1 415 ? -28.141 10.5 -12.375 1 93.56 415 SER B C 1
ATOM 8033 O O . SER B 1 415 ? -28.188 10.531 -13.609 1 93.56 415 SER B O 1
ATOM 8035 N N . LEU B 1 416 ? -27.438 11.281 -11.719 1 94.5 416 LEU B N 1
ATOM 8036 C CA . LEU B 1 416 ? -26.719 12.391 -12.328 1 94.5 416 LEU B CA 1
ATOM 8037 C C . LEU B 1 416 ? -25.594 11.875 -13.234 1 94.5 416 LEU B C 1
ATOM 8039 O O . LEU B 1 416 ? -25.297 12.484 -14.258 1 94.5 416 LEU B O 1
ATOM 8043 N N . ASN B 1 417 ? -24.969 10.812 -12.875 1 93.69 417 ASN B N 1
ATOM 8044 C CA . ASN B 1 417 ? -23.859 10.25 -13.648 1 93.69 417 ASN B CA 1
ATOM 8045 C C . ASN B 1 417 ? -24.344 9.227 -14.664 1 93.69 417 ASN B C 1
ATOM 8047 O O . ASN B 1 417 ? -23.547 8.531 -15.289 1 93.69 417 ASN B O 1
ATOM 8051 N N . GLY B 1 418 ? -25.625 8.984 -14.719 1 88.62 418 GLY B N 1
ATOM 8052 C CA . GLY B 1 418 ? -26.188 8.086 -15.711 1 88.62 418 GLY B CA 1
ATOM 8053 C C . GLY B 1 418 ? -26.141 6.629 -15.289 1 88.62 418 GLY B C 1
ATOM 8054 O O . GLY B 1 418 ? -26.219 5.734 -16.125 1 88.62 418 GLY B O 1
ATOM 8055 N N . CYS B 1 419 ? -25.906 6.34 -14.055 1 88.56 419 CYS B N 1
ATOM 8056 C CA . CYS B 1 419 ? -25.875 4.973 -13.539 1 88.56 419 CYS B CA 1
ATOM 8057 C C . CYS B 1 419 ? -27.203 4.586 -12.922 1 88.56 419 CYS B C 1
ATOM 8059 O O . CYS B 1 419 ? -27.281 4.258 -11.734 1 88.56 419 CYS B O 1
ATOM 8061 N N . HIS B 1 420 ? -28.141 4.402 -13.695 1 84.56 420 HIS B N 1
ATOM 8062 C CA . HIS B 1 420 ? -29.5 4.215 -13.219 1 84.56 420 HIS B CA 1
ATOM 8063 C C . HIS B 1 420 ? -29.703 2.812 -12.656 1 84.56 420 HIS B C 1
ATOM 8065 O O . HIS B 1 420 ? -30.656 2.572 -11.906 1 84.56 420 HIS B O 1
ATOM 8071 N N . HIS B 1 421 ? -28.859 1.951 -12.938 1 84.62 421 HIS B N 1
ATOM 8072 C CA . HIS B 1 421 ? -28.984 0.581 -12.461 1 84.62 421 HIS B CA 1
ATOM 8073 C C . HIS B 1 421 ? -28.5 0.452 -11.016 1 84.62 421 HIS B C 1
ATOM 8075 O O . HIS B 1 421 ? -28.75 -0.568 -10.367 1 84.62 421 HIS B O 1
ATOM 8081 N N . VAL B 1 422 ? -27.828 1.459 -10.516 1 89.81 422 VAL B N 1
ATOM 8082 C CA . VAL B 1 422 ? -27.359 1.448 -9.133 1 89.81 422 VAL B CA 1
ATOM 8083 C C . VAL B 1 422 ? -28.531 1.711 -8.195 1 89.81 422 VAL B C 1
ATOM 8085 O O . VAL B 1 422 ? -29.234 2.717 -8.328 1 89.81 422 VAL B O 1
ATOM 8088 N N . MET B 1 423 ? -28.75 0.806 -7.277 1 90.75 423 MET B N 1
ATOM 8089 C CA . MET B 1 423 ? -29.797 0.947 -6.27 1 90.75 423 MET B CA 1
ATOM 8090 C C . MET B 1 423 ? -29.203 1.261 -4.902 1 90.75 423 MET B C 1
ATOM 8092 O O . MET B 1 423 ? -28.25 0.611 -4.477 1 90.75 423 MET B O 1
ATOM 8096 N N . SER B 1 424 ? -29.672 2.297 -4.34 1 93.06 424 SER B N 1
ATOM 8097 C CA . SER B 1 424 ? -29.25 2.662 -2.992 1 93.06 424 SER B CA 1
ATOM 8098 C C . SER B 1 424 ? -30.297 2.256 -1.959 1 93.06 424 SER B C 1
ATOM 8100 O O . SER B 1 424 ? -31.469 2.615 -2.08 1 93.06 424 SER B O 1
ATOM 8102 N N . LEU B 1 425 ? -29.906 1.501 -0.966 1 93.31 425 LEU B N 1
ATOM 8103 C CA . LEU B 1 425 ? -30.812 1.005 0.066 1 93.31 425 LEU B CA 1
ATOM 8104 C C . LEU B 1 425 ? -30.375 1.483 1.446 1 93.31 425 LEU B C 1
ATOM 8106 O O . LEU B 1 425 ? -29.234 1.271 1.849 1 93.31 425 LEU B O 1
ATOM 8110 N N . HIS B 1 426 ? -31.25 2.176 2.072 1 94.25 426 HIS B N 1
ATOM 8111 C CA . HIS B 1 426 ? -31.016 2.521 3.471 1 94.25 426 HIS B CA 1
ATOM 8112 C C . HIS B 1 426 ? -31.5 1.412 4.398 1 94.25 426 HIS B C 1
ATOM 8114 O O . HIS B 1 426 ? -32.625 0.934 4.266 1 94.25 426 HIS B O 1
ATOM 8120 N N . ARG B 1 427 ? -30.609 0.94 5.238 1 92.44 427 ARG B N 1
ATOM 8121 C CA . ARG B 1 427 ? -30.938 -0.046 6.262 1 92.44 427 ARG B CA 1
ATOM 8122 C C . ARG B 1 427 ? -30.328 0.342 7.605 1 92.44 427 ARG B C 1
ATOM 8124 O O . ARG B 1 427 ? -29.188 0.812 7.668 1 92.44 427 ARG B O 1
ATOM 8131 N N . GLU B 1 428 ? -31.047 0.183 8.625 1 90.38 428 GLU B N 1
ATOM 8132 C CA . GLU B 1 428 ? -30.531 0.48 9.961 1 90.38 428 GLU B CA 1
ATOM 8133 C C . GLU B 1 428 ? -29.5 -0.549 10.391 1 90.38 428 GLU B C 1
ATOM 8135 O O . GLU B 1 428 ? -28.484 -0.196 10.992 1 90.38 428 GLU B O 1
ATOM 8140 N N . ASP B 1 429 ? -29.812 -1.716 10.062 1 92.94 429 ASP B N 1
ATOM 8141 C CA . ASP B 1 429 ? -28.891 -2.801 10.375 1 92.94 429 ASP B CA 1
ATOM 8142 C C . ASP B 1 429 ? -28.359 -3.449 9.102 1 92.94 429 ASP B C 1
ATOM 8144 O O . ASP B 1 429 ? -29.016 -4.301 8.508 1 92.94 429 ASP B O 1
ATOM 8148 N N . LEU B 1 430 ? -27.203 -3.201 8.836 1 94.62 430 LEU B N 1
ATOM 8149 C CA . LEU B 1 430 ? -26.594 -3.682 7.605 1 94.62 430 LEU B CA 1
ATOM 8150 C C . LEU B 1 430 ? -26.312 -5.18 7.684 1 94.62 430 LEU B C 1
ATOM 8152 O O . LEU B 1 430 ? -26.406 -5.887 6.68 1 94.62 430 LEU B O 1
ATOM 8156 N N . LEU B 1 431 ? -26 -5.68 8.898 1 94.69 431 LEU B N 1
ATOM 8157 C CA . LEU B 1 431 ? -25.688 -7.098 9.078 1 94.69 431 LEU B CA 1
ATOM 8158 C C . LEU B 1 431 ? -26.922 -7.957 8.789 1 94.69 431 LEU B C 1
ATOM 8160 O O . LEU B 1 431 ? -26.812 -9.016 8.164 1 94.69 431 LEU B O 1
ATOM 8164 N N . GLU B 1 432 ? -27.953 -7.469 9.25 1 95.12 432 GLU B N 1
ATOM 8165 C CA . GLU B 1 432 ? -29.203 -8.172 8.984 1 95.12 432 GLU B CA 1
ATOM 8166 C C . GLU B 1 432 ? -29.5 -8.219 7.492 1 95.12 432 GLU B C 1
ATOM 8168 O O . GLU B 1 432 ? -29.953 -9.25 6.977 1 95.12 432 GLU B O 1
ATOM 8173 N N . GLU B 1 433 ? -29.328 -7.168 6.855 1 96.12 433 GLU B N 1
ATOM 8174 C CA . GLU B 1 433 ? -29.578 -7.125 5.418 1 96.12 433 GLU B CA 1
ATOM 8175 C C . GLU B 1 433 ? -28.641 -8.07 4.668 1 96.12 433 GLU B C 1
ATOM 8177 O O . GLU B 1 433 ? -29.062 -8.719 3.703 1 96.12 433 GLU B O 1
ATOM 8182 N N . LEU B 1 434 ? -27.422 -8.156 5.027 1 96.75 434 LEU B N 1
ATOM 8183 C CA . LEU B 1 434 ? -26.469 -9.07 4.402 1 96.75 434 LEU B CA 1
ATOM 8184 C C . LEU B 1 434 ? -26.906 -10.516 4.574 1 96.75 434 LEU B C 1
ATOM 8186 O O . LEU B 1 434 ? -26.797 -11.32 3.643 1 96.75 434 LEU B O 1
ATOM 8190 N N . SER B 1 435 ? -27.375 -10.781 5.766 1 95.62 435 SER B N 1
ATOM 8191 C CA . SER B 1 435 ? -27.891 -12.117 6.023 1 95.62 435 SER B CA 1
ATOM 8192 C C . SER B 1 435 ? -29.094 -12.422 5.141 1 95.62 435 SER B C 1
ATOM 8194 O O . SER B 1 435 ? -29.234 -13.547 4.645 1 95.62 435 SER B O 1
ATOM 8196 N N . ASN B 1 436 ? -29.906 -11.43 4.984 1 95.19 436 ASN B N 1
ATOM 8197 C CA . ASN B 1 436 ? -31.078 -11.578 4.117 1 95.19 436 ASN B CA 1
ATOM 8198 C C . ASN B 1 436 ? -30.656 -11.836 2.668 1 95.19 436 ASN B C 1
ATOM 8200 O O . ASN B 1 436 ? -31.297 -12.617 1.967 1 95.19 436 ASN B O 1
ATOM 8204 N N . MET B 1 437 ? -29.703 -11.156 2.256 1 95.25 437 MET B N 1
ATOM 8205 C CA . MET B 1 437 ? -29.203 -11.352 0.896 1 95.25 437 MET B CA 1
ATOM 8206 C C . MET B 1 437 ? -28.703 -12.781 0.697 1 95.25 437 MET B C 1
ATOM 8208 O O . MET B 1 437 ? -28.922 -13.375 -0.357 1 95.25 437 MET B O 1
ATOM 8212 N N . HIS B 1 438 ? -28.047 -13.266 1.698 1 95.12 438 HIS B N 1
ATOM 8213 C CA . HIS B 1 438 ? -27.562 -14.641 1.653 1 95.12 438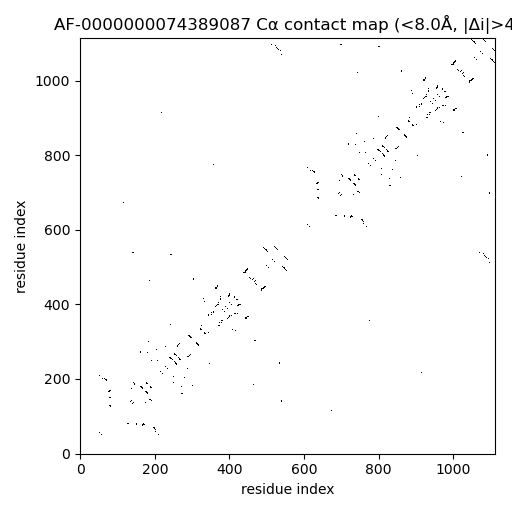 HIS B CA 1
ATOM 8214 C C . HIS B 1 438 ? -28.719 -15.625 1.577 1 95.12 438 HIS B C 1
ATOM 8216 O O . HIS B 1 438 ? -28.688 -16.578 0.792 1 95.12 438 HIS B O 1
ATOM 8222 N N . LEU B 1 439 ? -29.703 -15.391 2.387 1 95 439 LEU B N 1
ATOM 8223 C CA . LEU B 1 439 ? -30.875 -16.25 2.43 1 95 439 LEU B CA 1
ATOM 8224 C C . LEU B 1 439 ? -31.609 -16.234 1.094 1 95 439 LEU B C 1
ATOM 8226 O O . LEU B 1 439 ? -32.219 -17.25 0.696 1 95 439 LEU B O 1
ATOM 8230 N N . ASN B 1 440 ? -31.516 -15.188 0.381 1 94.31 440 ASN B N 1
ATOM 8231 C CA . ASN B 1 440 ? -32.156 -15.055 -0.92 1 94.31 440 ASN B CA 1
ATOM 8232 C C . ASN B 1 440 ? -31.25 -15.508 -2.051 1 94.31 440 ASN B C 1
ATOM 8234 O O . ASN B 1 440 ? -31.531 -15.242 -3.223 1 94.31 440 ASN B O 1
ATOM 8238 N N . SER B 1 441 ? -30.047 -15.961 -1.735 1 92.69 441 SER B N 1
ATOM 8239 C CA . SER B 1 441 ? -29.078 -16.547 -2.656 1 92.69 441 SER B CA 1
ATOM 8240 C C . SER B 1 441 ? -28.516 -15.508 -3.615 1 92.69 441 SER B C 1
ATOM 8242 O O . SER B 1 441 ? -28.297 -15.789 -4.797 1 92.69 441 SER B O 1
ATOM 8244 N N . LEU B 1 442 ? -28.516 -14.289 -3.131 1 92.25 442 LEU B N 1
ATOM 8245 C CA . LEU B 1 442 ? -27.844 -13.258 -3.914 1 92.25 442 LEU B CA 1
ATOM 8246 C C . LEU B 1 442 ? -26.328 -13.414 -3.842 1 92.25 442 LEU B C 1
ATOM 8248 O O . LEU B 1 442 ? -25.781 -13.711 -2.779 1 92.25 442 LEU B O 1
ATOM 8252 N N . ARG B 1 443 ? -25.656 -13.281 -4.988 1 92.75 443 ARG B N 1
ATOM 8253 C CA . ARG B 1 443 ? -24.188 -13.367 -5.062 1 92.75 443 ARG B CA 1
ATOM 8254 C C . ARG B 1 443 ? -23.609 -12.188 -5.832 1 92.75 443 ARG B C 1
ATOM 8256 O O . ARG B 1 443 ? -24.234 -11.695 -6.781 1 92.75 443 ARG B O 1
ATOM 8263 N N . PHE B 1 444 ? -22.469 -11.805 -5.363 1 94.06 444 PHE B N 1
ATOM 8264 C CA . PHE B 1 444 ? -21.859 -10.625 -5.957 1 94.06 444 PHE B CA 1
ATOM 8265 C C . PHE B 1 444 ? -20.453 -10.938 -6.445 1 94.06 444 PHE B C 1
ATOM 8267 O O . PHE B 1 444 ? -19.703 -11.648 -5.777 1 94.06 444 PHE B O 1
ATOM 8274 N N . GLY B 1 445 ? -20.078 -10.398 -7.605 1 91.69 445 GLY B N 1
ATOM 8275 C CA . GLY B 1 445 ? -18.734 -10.555 -8.133 1 91.69 445 GLY B CA 1
ATOM 8276 C C . GLY B 1 445 ? -17.734 -9.57 -7.547 1 91.69 445 GLY B C 1
ATOM 8277 O O . GLY B 1 445 ? -16.531 -9.82 -7.551 1 91.69 445 GLY B O 1
ATOM 8278 N N . LEU B 1 446 ? -18.266 -8.469 -7.102 1 94.44 446 LEU B N 1
ATOM 8279 C CA . LEU B 1 446 ? -17.453 -7.453 -6.445 1 94.44 446 LEU B CA 1
ATOM 8280 C C . LEU B 1 446 ? -18.172 -6.883 -5.223 1 94.44 446 LEU B C 1
ATOM 8282 O O . LEU B 1 446 ? -19.312 -6.434 -5.32 1 94.44 446 LEU B O 1
ATOM 8286 N N . ILE B 1 447 ? -17.516 -6.992 -4.121 1 97.12 447 ILE B N 1
ATOM 8287 C CA . ILE B 1 447 ? -18.047 -6.387 -2.902 1 97.12 447 ILE B CA 1
ATOM 8288 C C . ILE B 1 447 ? -17.062 -5.34 -2.381 1 97.12 447 ILE B C 1
ATOM 8290 O O . ILE B 1 447 ? -15.883 -5.633 -2.186 1 97.12 447 ILE B O 1
ATOM 8294 N N . ILE B 1 448 ? -17.516 -4.129 -2.252 1 96.94 448 ILE B N 1
ATOM 8295 C CA . ILE B 1 448 ? -16.75 -3.035 -1.669 1 96.94 448 ILE B CA 1
ATOM 8296 C C . ILE B 1 448 ? -17.203 -2.793 -0.231 1 96.94 448 ILE B C 1
ATOM 8298 O O . ILE B 1 448 ? -18.375 -2.467 0.011 1 96.94 448 ILE B O 1
ATOM 8302 N N . PHE B 1 449 ? -16.359 -2.994 0.706 1 97.31 449 PHE B N 1
ATOM 8303 C CA . PHE B 1 449 ? -16.672 -2.848 2.123 1 97.31 449 PHE B CA 1
ATOM 8304 C C . PHE B 1 449 ? -15.82 -1.758 2.756 1 97.31 449 PHE B C 1
ATOM 8306 O O . PHE B 1 449 ? -14.633 -1.962 3.004 1 97.31 449 PHE B O 1
ATOM 8313 N N . ASN B 1 450 ? -16.406 -0.663 2.977 1 94.56 450 ASN B N 1
ATOM 8314 C CA . ASN B 1 450 ? -15.734 0.398 3.725 1 94.56 450 ASN B CA 1
ATOM 8315 C C . ASN B 1 450 ? -15.977 0.261 5.227 1 94.56 450 ASN B C 1
ATOM 8317 O O . ASN B 1 450 ? -17.031 0.635 5.727 1 94.56 450 ASN B O 1
ATOM 8321 N N . VAL B 1 451 ? -14.953 -0.138 5.879 1 92.81 451 VAL B N 1
ATOM 8322 C CA . VAL B 1 451 ? -15.086 -0.398 7.309 1 92.81 451 VAL B CA 1
ATOM 8323 C C . VAL B 1 451 ? -15.227 0.921 8.062 1 92.81 451 VAL B C 1
ATOM 8325 O O . VAL B 1 451 ? -14.438 1.847 7.867 1 92.81 451 VAL B O 1
ATOM 8328 N N . LYS B 1 452 ? -16.203 1 8.852 1 84.44 452 LYS B N 1
ATOM 8329 C CA . LYS B 1 452 ? -16.359 2.168 9.711 1 84.44 452 LYS B CA 1
ATOM 8330 C C . LYS B 1 452 ? -15.656 1.972 11.047 1 84.44 452 LYS B C 1
ATOM 8332 O O . LYS B 1 452 ? -15.828 0.938 11.695 1 84.44 452 LYS B O 1
ATOM 8337 N N . SER B 1 453 ? -14.828 2.812 11.289 1 75.94 453 SER B N 1
ATOM 8338 C CA . SER B 1 453 ? -14.156 2.74 12.586 1 75.94 453 SER B CA 1
ATOM 8339 C C . SER B 1 453 ? -15.102 3.141 13.711 1 75.94 453 SER B C 1
ATOM 8341 O O . SER B 1 453 ? -15.969 3.996 13.531 1 75.94 453 SER B O 1
ATOM 8343 N N . SER B 1 454 ? -15 2.346 14.727 1 77.19 454 SER B N 1
ATOM 8344 C CA . SER B 1 454 ? -15.781 2.688 15.914 1 77.19 454 SER B CA 1
ATOM 8345 C C . SER B 1 454 ? -14.883 3.105 17.062 1 77.19 454 SER B C 1
ATOM 8347 O O . SER B 1 454 ? -13.805 2.547 17.25 1 77.19 454 SER B O 1
ATOM 8349 N N . ILE B 1 455 ? -15.195 4.191 17.562 1 81.81 455 ILE B N 1
ATOM 8350 C CA . ILE B 1 455 ? -14.484 4.641 18.75 1 81.81 455 ILE B CA 1
ATOM 8351 C C . ILE B 1 455 ? -15.172 4.094 20 1 81.81 455 ILE B C 1
ATOM 8353 O O . ILE B 1 455 ? -16.359 4.316 20.203 1 81.81 455 ILE B O 1
ATOM 8357 N N . THR B 1 456 ? -14.453 3.312 20.719 1 82.38 456 THR B N 1
ATOM 8358 C CA . THR B 1 456 ? -15.008 2.662 21.906 1 82.38 456 THR B CA 1
ATOM 8359 C C . THR B 1 456 ? -14.258 3.09 23.156 1 82.38 456 THR B C 1
ATOM 8361 O O . THR B 1 456 ? -13.094 3.488 23.094 1 82.38 456 THR B O 1
ATOM 8364 N N . TYR B 1 457 ? -15.008 3.039 24.234 1 85.75 457 TYR B N 1
ATOM 8365 C CA . TYR B 1 457 ? -14.414 3.328 25.547 1 85.75 457 TYR B CA 1
ATOM 8366 C C . TYR B 1 457 ? -13.633 2.127 26.062 1 85.75 457 TYR B C 1
ATOM 8368 O O . TYR B 1 457 ? -14.133 1 26.047 1 85.75 457 TYR B O 1
ATOM 8376 N N . ARG B 1 458 ? -12.438 2.363 26.359 1 82.69 458 ARG B N 1
ATOM 8377 C CA . ARG B 1 458 ? -11.586 1.358 26.984 1 82.69 458 ARG B CA 1
ATOM 8378 C C . ARG B 1 458 ? -10.852 1.935 28.188 1 82.69 458 ARG B C 1
ATOM 8380 O O . ARG B 1 458 ? -10.031 2.848 28.047 1 82.69 458 ARG B O 1
ATOM 8387 N N . ARG B 1 459 ? -10.984 1.347 29.234 1 80.31 459 ARG B N 1
ATOM 8388 C CA . ARG B 1 459 ? -10.453 1.857 30.484 1 80.31 459 ARG B CA 1
ATOM 8389 C C . ARG B 1 459 ? -8.93 1.918 30.453 1 80.31 459 ARG B C 1
ATOM 8391 O O . ARG B 1 459 ? -8.32 2.82 31.031 1 80.31 459 ARG B O 1
ATOM 8398 N N . SER B 1 460 ? -8.352 1.076 29.719 1 78.12 460 SER B N 1
ATOM 8399 C CA . SER B 1 460 ? -6.898 0.96 29.703 1 78.12 460 SER B CA 1
ATOM 8400 C C . SER B 1 460 ? -6.277 1.866 28.641 1 78.12 460 SER B C 1
ATOM 8402 O O . SER B 1 460 ? -5.055 2.033 28.609 1 78.12 460 SER B O 1
ATOM 8404 N N . ALA B 1 461 ? -7.074 2.566 27.922 1 78.5 461 ALA B N 1
ATOM 8405 C CA . ALA B 1 461 ? -6.535 3.375 26.828 1 78.5 461 ALA B CA 1
ATOM 8406 C C . ALA B 1 461 ? -6.23 4.797 27.297 1 78.5 461 ALA B C 1
ATOM 8408 O O . ALA B 1 461 ? -7.117 5.648 27.328 1 78.5 461 ALA B O 1
ATOM 8409 N N . TYR B 1 462 ? -4.938 5.023 27.547 1 77.88 462 TYR B N 1
ATOM 8410 C CA . TYR B 1 462 ? -4.57 6.32 28.094 1 77.88 462 TYR B CA 1
ATOM 8411 C C . TYR B 1 462 ? -3.957 7.219 27.031 1 77.88 462 TYR B C 1
ATOM 8413 O O . TYR B 1 462 ? -3.875 8.438 27.203 1 77.88 462 TYR B O 1
ATOM 8421 N N . THR B 1 463 ? -3.498 6.664 25.938 1 80.62 463 THR B N 1
ATOM 8422 C CA . THR B 1 463 ? -2.812 7.441 24.922 1 80.62 463 THR B CA 1
ATOM 8423 C C . THR B 1 463 ? -3.631 7.484 23.625 1 80.62 463 THR B C 1
ATOM 8425 O O . THR B 1 463 ? -3.156 7.062 22.578 1 80.62 463 THR B O 1
ATOM 8428 N N . SER B 1 464 ? -4.809 7.961 23.766 1 80.25 464 SER B N 1
ATOM 8429 C CA . SER B 1 464 ? -5.672 8.008 22.594 1 80.25 464 SER B CA 1
ATOM 8430 C C . SER B 1 464 ? -5.824 9.438 22.078 1 80.25 464 SER B C 1
ATOM 8432 O O . SER B 1 464 ? -5.855 10.391 22.859 1 80.25 464 SER B O 1
ATOM 8434 N N . GLU B 1 465 ? -5.949 9.562 20.781 1 79.5 465 GLU B N 1
ATOM 8435 C CA . GLU B 1 465 ? -6.172 10.867 20.172 1 79.5 465 GLU B CA 1
ATOM 8436 C C . GLU B 1 465 ? -7.656 11.227 20.156 1 79.5 465 GLU B C 1
ATOM 8438 O O . GLU B 1 465 ? -8.023 12.383 19.922 1 79.5 465 GLU B O 1
ATOM 8443 N N . TYR B 1 466 ? -8.469 10.312 20.531 1 84.38 466 TYR B N 1
ATOM 8444 C CA . TYR B 1 466 ? -9.906 10.523 20.422 1 84.38 466 TYR B CA 1
ATOM 8445 C C . TYR B 1 466 ? -10.516 10.883 21.766 1 84.38 466 TYR B C 1
ATOM 8447 O O . TYR B 1 466 ? -11.727 11.086 21.875 1 84.38 466 TYR B O 1
ATOM 8455 N N . GLY B 1 467 ? -9.695 10.992 22.719 1 81.38 467 GLY B N 1
ATOM 8456 C CA . GLY B 1 467 ? -10.141 11.297 24.062 1 81.38 467 GLY B CA 1
ATOM 8457 C C . GLY B 1 467 ? -9.656 10.289 25.094 1 81.38 467 GLY B C 1
ATOM 8458 O O . GLY B 1 467 ? -9.203 9.203 24.75 1 81.38 467 GLY B O 1
ATOM 8459 N N . LYS B 1 468 ? -9.898 10.734 26.266 1 81.88 468 LYS B N 1
ATOM 8460 C CA . LYS B 1 468 ? -9.43 9.883 27.344 1 81.88 468 LYS B CA 1
ATOM 8461 C C . LYS B 1 468 ? -10.172 8.547 27.359 1 81.88 468 LYS B C 1
ATOM 8463 O O . LYS B 1 468 ? -11.398 8.516 27.406 1 81.88 468 LYS B O 1
ATOM 8468 N N . ARG B 1 469 ? -9.5 7.473 27.156 1 82.06 469 ARG B N 1
ATOM 8469 C CA . ARG B 1 469 ? -10 6.105 27.25 1 82.06 469 ARG B CA 1
ATOM 8470 C C . ARG B 1 469 ? -10.875 5.758 26.047 1 82.06 469 ARG B C 1
ATOM 8472 O O . ARG B 1 469 ? -11.75 4.898 26.141 1 82.06 469 ARG B O 1
ATOM 8479 N N . HIS B 1 470 ? -10.773 6.531 25.078 1 83.62 470 HIS B N 1
ATOM 8480 C CA . HIS B 1 470 ? -11.477 6.223 23.844 1 83.62 470 HIS B CA 1
ATOM 8481 C C . HIS B 1 470 ? -10.5 5.793 22.75 1 83.62 470 HIS B C 1
ATOM 8483 O O . HIS B 1 470 ? -9.555 6.523 22.438 1 83.62 470 HIS B O 1
ATOM 8489 N N . THR B 1 471 ? -10.672 4.641 22.297 1 81.31 471 THR B N 1
ATOM 8490 C CA . THR B 1 471 ? -9.758 4.125 21.281 1 81.31 471 THR B CA 1
ATOM 8491 C C . THR B 1 471 ? -10.539 3.631 20.062 1 81.31 471 THR B C 1
ATOM 8493 O O . THR B 1 471 ? -11.711 3.279 20.172 1 81.31 471 THR B O 1
ATOM 8496 N N . VAL B 1 472 ? -9.898 3.781 18.953 1 78.06 472 VAL B N 1
ATOM 8497 C CA . VAL B 1 472 ? -10.469 3.279 17.703 1 78.06 472 VAL B CA 1
ATOM 8498 C C . VAL B 1 472 ? -10.273 1.769 17.609 1 78.06 472 VAL B C 1
ATOM 8500 O O . VAL B 1 472 ? -9.219 1.251 17.984 1 78.06 472 VAL B O 1
ATOM 8503 N N . THR B 1 473 ? -11.289 1.062 17.359 1 77.25 473 THR B N 1
ATOM 8504 C CA . THR B 1 473 ? -11.227 -0.388 17.219 1 77.25 473 THR B CA 1
ATOM 8505 C C . THR B 1 473 ? -11.961 -0.839 15.961 1 77.25 473 THR B C 1
ATOM 8507 O O . THR B 1 473 ? -12.781 -0.098 15.414 1 77.25 473 THR B O 1
ATOM 8510 N N . PHE B 1 474 ? -11.5 -1.903 15.453 1 76 474 PHE B N 1
ATOM 8511 C CA . PHE B 1 474 ? -12.227 -2.502 14.344 1 76 474 PHE B CA 1
ATOM 8512 C C . PHE B 1 474 ? -12.977 -3.75 14.797 1 76 474 PHE B C 1
ATOM 8514 O O . PHE B 1 474 ? -13.227 -4.656 14 1 76 474 PHE B O 1
ATOM 8521 N N . LYS B 1 475 ? -13.297 -3.664 16.031 1 75.88 475 LYS B N 1
ATOM 8522 C CA . LYS B 1 475 ? -14.109 -4.754 16.578 1 75.88 475 LYS B CA 1
ATOM 8523 C C . LYS B 1 475 ? -15.414 -4.906 15.797 1 75.88 475 LYS B C 1
ATOM 8525 O O . LYS B 1 475 ? -16.031 -3.912 15.414 1 75.88 475 LYS B O 1
ATOM 8530 N N . GLY B 1 476 ? -15.867 -6.047 15.492 1 82.69 476 GLY B N 1
ATOM 8531 C CA . GLY B 1 476 ? -17.109 -6.328 14.789 1 82.69 476 GLY B CA 1
ATOM 8532 C C . GLY B 1 476 ? -16.906 -6.598 13.312 1 82.69 476 GLY B C 1
ATOM 8533 O O . GLY B 1 476 ? -17.812 -7.09 12.633 1 82.69 476 GLY B O 1
ATOM 8534 N N . VAL B 1 477 ? -15.781 -6.199 12.836 1 89.44 477 VAL B N 1
ATOM 8535 C CA . VAL B 1 477 ? -15.508 -6.367 11.406 1 89.44 477 VAL B CA 1
ATOM 8536 C C . VAL B 1 477 ? -15.633 -7.84 11.023 1 89.44 477 VAL B C 1
ATOM 8538 O O . VAL B 1 477 ? -16.016 -8.164 9.898 1 89.44 477 VAL B O 1
ATOM 8541 N N . HIS B 1 478 ? -15.398 -8.711 11.992 1 91.62 478 HIS B N 1
ATOM 8542 C CA . HIS B 1 478 ? -15.445 -10.156 11.766 1 91.62 478 HIS B CA 1
ATOM 8543 C C . HIS B 1 478 ? -16.828 -10.594 11.312 1 91.62 478 HIS B C 1
ATOM 8545 O O . HIS B 1 478 ? -16.969 -11.422 10.414 1 91.62 478 HIS B O 1
ATOM 8551 N N . LYS B 1 479 ? -17.844 -10.055 11.906 1 93.31 479 LYS B N 1
ATOM 8552 C CA . LYS B 1 479 ? -19.203 -10.422 11.57 1 93.31 479 LYS B CA 1
ATOM 8553 C C . LYS B 1 479 ? -19.547 -10.016 10.141 1 93.31 479 LYS B C 1
ATOM 8555 O O . LYS B 1 479 ? -20.203 -10.781 9.414 1 93.31 479 LYS B O 1
ATOM 8560 N N . TYR B 1 480 ? -19.141 -8.844 9.812 1 95.44 480 TYR B N 1
ATOM 8561 C CA . TYR B 1 480 ? -19.375 -8.375 8.453 1 95.44 480 TYR B CA 1
ATOM 8562 C C . TYR B 1 480 ? -18.656 -9.266 7.438 1 95.44 480 TYR B C 1
ATOM 8564 O O . TYR B 1 480 ? -19.25 -9.672 6.441 1 95.44 480 TYR B O 1
ATOM 8572 N N . LEU B 1 481 ? -17.422 -9.586 7.762 1 96.31 481 LEU B N 1
ATOM 8573 C CA . LEU B 1 481 ? -16.625 -10.391 6.848 1 96.31 481 LEU B CA 1
ATOM 8574 C C . LEU B 1 481 ? -17.219 -11.789 6.695 1 96.31 481 LEU B C 1
ATOM 8576 O O . LEU B 1 481 ? -17.203 -12.367 5.605 1 96.31 481 LEU B O 1
ATOM 8580 N N . SER B 1 482 ? -17.719 -12.266 7.773 1 95.75 482 SER B N 1
ATOM 8581 C CA . SER B 1 482 ? -18.359 -13.578 7.73 1 95.75 482 SER B CA 1
ATOM 8582 C C . SER B 1 482 ? -19.578 -13.57 6.801 1 95.75 482 SER B C 1
ATOM 8584 O O . SER B 1 482 ? -19.75 -14.477 5.984 1 95.75 482 SER B O 1
ATOM 8586 N N . CYS B 1 483 ? -20.406 -12.555 6.906 1 96.38 483 CYS B N 1
ATOM 8587 C CA . CYS B 1 483 ? -21.578 -12.43 6.043 1 96.38 483 CYS B CA 1
ATOM 8588 C C . CYS B 1 483 ? -21.156 -12.211 4.594 1 96.38 483 CYS B C 1
ATOM 8590 O O . CYS B 1 483 ? -21.766 -12.781 3.678 1 96.38 483 CYS B O 1
ATOM 8592 N N . ILE B 1 484 ? -20.156 -11.422 4.387 1 97.31 484 ILE B N 1
ATOM 8593 C CA . ILE B 1 484 ? -19.656 -11.102 3.055 1 97.31 484 ILE B CA 1
ATOM 8594 C C . ILE B 1 484 ? -19.141 -12.367 2.381 1 97.31 484 ILE B C 1
ATOM 8596 O O . ILE B 1 484 ? -19.359 -12.578 1.187 1 97.31 484 ILE B O 1
ATOM 8600 N N . SER B 1 485 ? -18.453 -13.195 3.129 1 95.38 485 SER B N 1
ATOM 8601 C CA . SER B 1 485 ? -17.891 -14.43 2.586 1 95.38 485 SER B CA 1
ATOM 8602 C C . SER B 1 485 ? -18.984 -15.336 2.025 1 95.38 485 SER B C 1
ATOM 8604 O O . SER B 1 485 ? -18.734 -16.109 1.099 1 95.38 485 SER B O 1
ATOM 8606 N N . ASP B 1 486 ? -20.156 -15.211 2.572 1 95.31 486 ASP B N 1
ATOM 8607 C CA . ASP B 1 486 ? -21.25 -16.062 2.154 1 95.31 486 ASP B CA 1
ATOM 8608 C C . ASP B 1 486 ? -21.875 -15.57 0.848 1 95.31 486 ASP B C 1
ATOM 8610 O O . ASP B 1 486 ? -22.484 -16.344 0.11 1 95.31 486 ASP B O 1
ATOM 8614 N N . ILE B 1 487 ? -21.719 -14.352 0.546 1 96.38 487 ILE B N 1
ATOM 8615 C CA . ILE B 1 487 ? -22.422 -13.805 -0.604 1 96.38 487 ILE B CA 1
ATOM 8616 C C . ILE B 1 487 ? -21.422 -13.453 -1.705 1 96.38 487 ILE B C 1
ATOM 8618 O O . ILE B 1 487 ? -21.812 -12.953 -2.766 1 96.38 487 ILE B O 1
ATOM 8622 N N . LEU B 1 488 ? -20.172 -13.641 -1.508 1 94.81 488 LEU B N 1
ATOM 8623 C CA . LEU B 1 488 ? -19.156 -13.414 -2.52 1 94.81 488 LEU B CA 1
ATOM 8624 C C . LEU B 1 488 ? -19.047 -14.609 -3.467 1 94.81 488 LEU B C 1
ATOM 8626 O O . LEU B 1 488 ? -18.938 -15.75 -3.02 1 94.81 488 LEU B O 1
ATOM 8630 N N . GLN B 1 489 ? -19.047 -14.32 -4.723 1 90.44 489 GLN B N 1
ATOM 8631 C CA . GLN B 1 489 ? -18.938 -15.359 -5.738 1 90.44 489 GLN B CA 1
ATOM 8632 C C . GLN B 1 489 ? -17.516 -15.914 -5.824 1 90.44 489 GLN B C 1
ATOM 8634 O O . GLN B 1 489 ? -16.562 -15.258 -5.398 1 90.44 489 GLN B O 1
ATOM 8639 N N . SER B 1 490 ? -17.438 -17.094 -6.426 1 85.88 490 SER B N 1
ATOM 8640 C CA . SER B 1 490 ? -16.125 -17.656 -6.703 1 85.88 490 SER B CA 1
ATOM 8641 C C . SER B 1 490 ? -15.336 -16.781 -7.676 1 85.88 490 SER B C 1
ATOM 8643 O O . SER B 1 490 ? -15.898 -16.266 -8.648 1 85.88 490 SER B O 1
ATOM 8645 N N . ASN B 1 491 ? -14.117 -16.547 -7.375 1 84.69 491 ASN B N 1
ATOM 8646 C CA . ASN B 1 491 ? -13.234 -15.68 -8.141 1 84.69 491 ASN B CA 1
ATOM 8647 C C . ASN B 1 491 ? -13.656 -14.219 -8.031 1 84.69 491 ASN B C 1
ATOM 8649 O O . ASN B 1 491 ? -13.203 -13.375 -8.812 1 84.69 491 ASN B O 1
ATOM 8653 N N . GLY B 1 492 ? -14.609 -14.055 -7.109 1 90.88 492 GLY B N 1
ATOM 8654 C CA . GLY B 1 492 ? -15.031 -12.68 -6.875 1 90.88 492 GLY B CA 1
ATOM 8655 C C . GLY B 1 492 ? -13.984 -11.852 -6.152 1 90.88 492 GLY B C 1
ATOM 8656 O O . GLY B 1 492 ? -12.969 -12.383 -5.695 1 90.88 492 GLY B O 1
ATOM 8657 N N . LEU B 1 493 ? -14.25 -10.555 -6.117 1 93.38 493 LEU B N 1
ATOM 8658 C CA . LEU B 1 493 ? -13.312 -9.617 -5.508 1 93.38 493 LEU B CA 1
ATOM 8659 C C . LEU B 1 493 ? -13.93 -8.953 -4.285 1 93.38 493 LEU B C 1
ATOM 8661 O O . LEU B 1 493 ? -15.109 -8.602 -4.293 1 93.38 493 LEU B O 1
ATOM 8665 N N . LEU B 1 494 ? -13.203 -8.875 -3.25 1 96.56 494 LEU B N 1
ATOM 8666 C CA . LEU B 1 494 ? -13.555 -8.125 -2.049 1 96.56 494 LEU B CA 1
ATOM 8667 C C . LEU B 1 494 ? -12.609 -6.953 -1.836 1 96.56 494 LEU B C 1
ATOM 8669 O O . LEU B 1 494 ? -11.43 -7.148 -1.537 1 96.56 494 LEU B O 1
ATOM 8673 N N . PHE B 1 495 ? -13.086 -5.812 -2.023 1 96.31 495 PHE B N 1
ATOM 8674 C CA . PHE B 1 495 ? -12.32 -4.594 -1.794 1 96.31 495 PHE B CA 1
ATOM 8675 C C . PHE B 1 495 ? -12.656 -3.992 -0.434 1 96.31 495 PHE B C 1
ATOM 8677 O O . PHE B 1 495 ? -13.812 -3.645 -0.171 1 96.31 495 PHE B O 1
ATOM 8684 N N . VAL B 1 496 ? -11.68 -3.834 0.409 1 96.5 496 VAL B N 1
ATOM 8685 C CA . VAL B 1 496 ? -11.914 -3.361 1.769 1 96.5 496 VAL B CA 1
ATOM 8686 C C . VAL B 1 496 ? -11.078 -2.109 2.035 1 96.5 496 VAL B C 1
ATOM 8688 O O . VAL B 1 496 ? -9.898 -2.057 1.687 1 96.5 496 VAL B O 1
ATOM 8691 N N . THR B 1 497 ? -11.688 -1.113 2.498 1 93.88 497 THR B N 1
ATOM 8692 C CA . THR B 1 497 ? -10.969 0.028 3.059 1 93.88 497 THR B CA 1
ATOM 8693 C C . THR B 1 497 ? -11.055 0.025 4.582 1 93.88 497 THR B C 1
ATOM 8695 O O . THR B 1 497 ? -12.117 -0.244 5.148 1 93.88 497 THR B O 1
ATOM 8698 N N . VAL B 1 498 ? -9.945 0.274 5.234 1 91.5 498 VAL B N 1
ATOM 8699 C CA . VAL B 1 498 ? -9.922 0.249 6.691 1 91.5 498 VAL B CA 1
ATOM 8700 C C . VAL B 1 498 ? -8.906 1.268 7.211 1 91.5 498 VAL B C 1
ATOM 8702 O O . VAL B 1 498 ? -7.867 1.49 6.586 1 91.5 498 VAL B O 1
ATOM 8705 N N . GLU B 1 499 ? -9.227 1.918 8.203 1 87.44 499 GLU B N 1
ATOM 8706 C CA . GLU B 1 499 ? -8.305 2.82 8.883 1 87.44 499 GLU B CA 1
ATOM 8707 C C . GLU B 1 499 ? -7.578 2.115 10.023 1 87.44 499 GLU B C 1
ATOM 8709 O O . GLU B 1 499 ? -8.211 1.674 10.984 1 87.44 499 GLU B O 1
ATOM 8714 N N . LEU B 1 500 ? -6.273 2.023 9.922 1 85.75 500 LEU B N 1
ATOM 8715 C CA . LEU B 1 500 ? -5.508 1.352 10.969 1 85.75 500 LEU B CA 1
ATOM 8716 C C . LEU B 1 500 ? -4.043 1.77 10.922 1 85.75 500 LEU B C 1
ATOM 8718 O O . LEU B 1 500 ? -3.594 2.373 9.945 1 85.75 500 LEU B O 1
ATOM 8722 N N . ALA B 1 501 ? -3.4 1.476 12.016 1 81.5 501 ALA B N 1
ATOM 8723 C CA . ALA B 1 501 ? -1.962 1.719 12.094 1 81.5 501 ALA B CA 1
ATOM 8724 C C . ALA B 1 501 ? -1.182 0.635 11.352 1 81.5 501 ALA B C 1
ATOM 8726 O O . ALA B 1 501 ? -1.673 -0.484 11.18 1 81.5 501 ALA B O 1
ATOM 8727 N N . ALA B 1 502 ? 0.011 0.974 10.969 1 78.12 502 ALA B N 1
ATOM 8728 C CA . ALA B 1 502 ? 0.86 0.024 10.258 1 78.12 502 ALA B CA 1
ATOM 8729 C C . ALA B 1 502 ? 1.12 -1.221 11.102 1 78.12 502 ALA B C 1
ATOM 8731 O O . ALA B 1 502 ? 1.195 -2.332 10.57 1 78.12 502 ALA B O 1
ATOM 8732 N N . VAL B 1 503 ? 1.206 -1.067 12.367 1 81.5 503 VAL B N 1
ATOM 8733 C CA . VAL B 1 503 ? 1.543 -2.162 13.266 1 81.5 503 VAL B CA 1
ATOM 8734 C C . VAL B 1 503 ? 0.396 -3.17 13.312 1 81.5 503 VAL B C 1
ATOM 8736 O O . VAL B 1 503 ? 0.612 -4.355 13.578 1 81.5 503 VAL B O 1
ATOM 8739 N N . ASP B 1 504 ? -0.768 -2.693 13.039 1 84.81 504 ASP B N 1
ATOM 8740 C CA . ASP B 1 504 ? -1.947 -3.545 13.148 1 84.81 504 ASP B CA 1
ATOM 8741 C C . ASP B 1 504 ? -2.346 -4.117 11.789 1 84.81 504 ASP B C 1
ATOM 8743 O O . ASP B 1 504 ? -3.289 -4.902 11.695 1 84.81 504 ASP B O 1
ATOM 8747 N N . TYR B 1 505 ? -1.665 -3.777 10.789 1 86.06 505 TYR B N 1
ATOM 8748 C CA . TYR B 1 505 ? -2.049 -4.176 9.438 1 86.06 505 TYR B CA 1
ATOM 8749 C C . TYR B 1 505 ? -1.998 -5.691 9.281 1 86.06 505 TYR B C 1
ATOM 8751 O O . TYR B 1 505 ? -2.92 -6.297 8.727 1 86.06 505 TYR B O 1
ATOM 8759 N N . ASP B 1 506 ? -0.905 -6.293 9.789 1 84.06 506 ASP B N 1
ATOM 8760 C CA . ASP B 1 506 ? -0.775 -7.742 9.695 1 84.06 506 ASP B CA 1
ATOM 8761 C C . ASP B 1 506 ? -1.903 -8.445 10.445 1 84.06 506 ASP B C 1
ATOM 8763 O O . ASP B 1 506 ? -2.389 -9.492 10.008 1 84.06 506 ASP B O 1
ATOM 8767 N N . LYS B 1 507 ? -2.262 -7.875 11.508 1 85.88 507 LYS B N 1
ATOM 8768 C CA . LYS B 1 507 ? -3.367 -8.445 12.281 1 85.88 507 LYS B CA 1
ATOM 8769 C C . LYS B 1 507 ? -4.672 -8.383 11.492 1 85.88 507 LYS B C 1
ATOM 8771 O O . LYS B 1 507 ? -5.461 -9.328 11.516 1 85.88 507 LYS B O 1
ATOM 8776 N N . PHE B 1 508 ? -4.891 -7.324 10.883 1 90.25 508 PHE B N 1
ATOM 8777 C CA . PHE B 1 508 ? -6.098 -7.168 10.078 1 90.25 508 PHE B CA 1
ATOM 8778 C C . PHE B 1 508 ? -6.137 -8.195 8.953 1 90.25 508 PHE B C 1
ATOM 8780 O O . PHE B 1 508 ? -7.164 -8.836 8.727 1 90.25 508 PHE B O 1
ATOM 8787 N N . LEU B 1 509 ? -5.059 -8.359 8.234 1 88.88 509 LEU B N 1
ATOM 8788 C CA . LEU B 1 509 ? -4.98 -9.352 7.164 1 88.88 509 LEU B CA 1
ATOM 8789 C C . LEU B 1 509 ? -5.262 -10.75 7.707 1 88.88 509 LEU B C 1
ATOM 8791 O O . LEU B 1 509 ? -5.941 -11.547 7.051 1 88.88 509 LEU B O 1
ATOM 8795 N N . ASN B 1 510 ? -4.781 -10.992 8.875 1 87.75 510 ASN B N 1
ATOM 8796 C CA . ASN B 1 510 ? -4.996 -12.289 9.5 1 87.75 510 ASN B CA 1
ATOM 8797 C C . ASN B 1 510 ? -6.465 -12.516 9.836 1 87.75 510 ASN B C 1
ATOM 8799 O O . ASN B 1 510 ? -6.965 -13.641 9.727 1 87.75 510 ASN B O 1
ATOM 8803 N N . ILE B 1 511 ? -7.113 -11.5 10.242 1 90.12 511 ILE B N 1
ATOM 8804 C CA . ILE B 1 511 ? -8.531 -11.609 10.547 1 90.12 511 ILE B CA 1
ATOM 8805 C C . ILE B 1 511 ? -9.305 -11.969 9.281 1 90.12 511 ILE B C 1
ATOM 8807 O O . ILE B 1 511 ? -10.141 -12.875 9.289 1 90.12 511 ILE B O 1
ATOM 8811 N N . VAL B 1 512 ? -9.062 -11.258 8.234 1 92.5 512 VAL B N 1
ATOM 8812 C CA . VAL B 1 512 ? -9.75 -11.523 6.977 1 92.5 512 VAL B CA 1
ATOM 8813 C C . VAL B 1 512 ? -9.484 -12.961 6.535 1 92.5 512 VAL B C 1
ATOM 8815 O O . VAL B 1 512 ? -10.414 -13.695 6.195 1 92.5 512 VAL B O 1
ATOM 8818 N N . ARG B 1 513 ? -8.266 -13.328 6.57 1 89.25 513 ARG B N 1
ATOM 8819 C CA . ARG B 1 513 ? -7.871 -14.672 6.164 1 89.25 513 ARG B CA 1
ATOM 8820 C C . ARG B 1 513 ? -8.578 -15.734 7.004 1 89.25 513 ARG B C 1
ATOM 8822 O O . ARG B 1 513 ? -9.117 -16.703 6.469 1 89.25 513 ARG B O 1
ATOM 8829 N N . CYS B 1 514 ? -8.602 -15.547 8.305 1 88.62 514 CYS B N 1
ATOM 8830 C CA . CYS B 1 514 ? -9.195 -16.516 9.227 1 88.62 514 CYS B CA 1
ATOM 8831 C C . CYS B 1 514 ? -10.68 -16.688 8.945 1 88.62 514 CYS B C 1
ATOM 8833 O O . CYS B 1 514 ? -11.188 -17.812 8.969 1 88.62 514 CYS B O 1
ATOM 8835 N N . VAL B 1 515 ? -11.359 -15.672 8.711 1 92.25 515 VAL B N 1
ATOM 8836 C CA . VAL B 1 515 ? -12.789 -15.727 8.461 1 92.25 515 VAL B CA 1
ATOM 8837 C C . VAL B 1 515 ? -13.062 -16.562 7.207 1 92.25 515 VAL B C 1
ATOM 8839 O O . VAL B 1 515 ? -13.938 -17.422 7.203 1 92.25 515 VAL B O 1
ATOM 8842 N N . PHE B 1 516 ? -12.344 -16.375 6.195 1 91.69 516 PHE B N 1
ATOM 8843 C CA . PHE B 1 516 ? -12.57 -17.062 4.93 1 91.69 516 PHE B CA 1
ATOM 8844 C C . PHE B 1 516 ? -12.055 -18.5 4.992 1 91.69 516 PHE B C 1
ATOM 8846 O O . PHE B 1 516 ? -12.648 -19.391 4.398 1 91.69 516 PHE B O 1
ATOM 8853 N N . GLU B 1 517 ? -10.984 -18.688 5.691 1 85.81 517 GLU B N 1
ATOM 8854 C CA . GLU B 1 517 ? -10.461 -20.031 5.871 1 85.81 517 GLU B CA 1
ATOM 8855 C C . GLU B 1 517 ? -11.453 -20.922 6.602 1 85.81 517 GLU B C 1
ATOM 8857 O O . GLU B 1 517 ? -11.57 -22.109 6.293 1 85.81 517 GLU B O 1
ATOM 8862 N N . ARG B 1 518 ? -12.07 -20.391 7.57 1 85.56 518 ARG B N 1
ATOM 8863 C CA . ARG B 1 518 ? -13.078 -21.141 8.328 1 85.56 518 ARG B CA 1
ATOM 8864 C C . ARG B 1 518 ? -14.195 -21.625 7.414 1 85.56 518 ARG B C 1
ATOM 8866 O O . ARG B 1 518 ? -14.812 -22.672 7.672 1 85.56 518 ARG B O 1
ATOM 8873 N N . LYS B 1 519 ? -14.359 -20.953 6.375 1 87.5 519 LYS B N 1
ATOM 8874 C CA . LYS B 1 519 ? -15.375 -21.344 5.406 1 87.5 519 LYS B CA 1
ATOM 8875 C C . LYS B 1 519 ? -14.758 -22.094 4.23 1 87.5 519 LYS B C 1
ATOM 8877 O O . LYS B 1 519 ? -15.391 -22.234 3.178 1 87.5 519 LYS B O 1
ATOM 8882 N N . LYS B 1 520 ? -13.438 -22.406 4.363 1 82.12 520 LYS B N 1
ATOM 8883 C CA . LYS B 1 520 ? -12.695 -23.219 3.406 1 82.12 520 LYS B CA 1
ATOM 8884 C C . LYS B 1 520 ? -12.492 -22.469 2.092 1 82.12 520 LYS B C 1
ATOM 8886 O O . LYS B 1 520 ? -12.641 -23.047 1.013 1 82.12 520 LYS B O 1
ATOM 8891 N N . LYS B 1 521 ? -12.344 -21.25 2.246 1 85.94 521 LYS B N 1
ATOM 8892 C CA . LYS B 1 521 ? -12.078 -20.391 1.09 1 85.94 521 LYS B CA 1
ATOM 8893 C C . LYS B 1 521 ? -10.688 -19.781 1.173 1 85.94 521 LYS B C 1
ATOM 8895 O O . LYS B 1 521 ? -10.227 -19.406 2.258 1 85.94 521 LYS B O 1
ATOM 8900 N N . ASN B 1 522 ? -10.047 -19.688 -0.003 1 84.88 522 ASN B N 1
ATOM 8901 C CA . ASN B 1 522 ? -8.727 -19.062 -0.055 1 84.88 522 ASN B CA 1
ATOM 8902 C C . ASN B 1 522 ? -8.773 -17.688 -0.697 1 84.88 522 ASN B C 1
ATOM 8904 O O . ASN B 1 522 ? -9.562 -17.453 -1.611 1 84.88 522 ASN B O 1
ATOM 8908 N N . LEU B 1 523 ? -7.922 -16.875 -0.136 1 90.44 523 LEU B N 1
ATOM 8909 C CA . LEU B 1 523 ? -7.891 -15.5 -0.625 1 90.44 523 LEU B CA 1
ATOM 8910 C C . LEU B 1 523 ? -6.512 -15.148 -1.168 1 90.44 523 LEU B C 1
ATOM 8912 O O . LEU B 1 523 ? -5.504 -15.688 -0.709 1 90.44 523 LEU B O 1
ATOM 8916 N N . SER B 1 524 ? -6.52 -14.312 -2.125 1 89.62 524 SER B N 1
ATOM 8917 C CA . SER B 1 524 ? -5.301 -13.695 -2.635 1 89.62 524 SER B CA 1
ATOM 8918 C C . SER B 1 524 ? -5.418 -12.172 -2.656 1 89.62 524 SER B C 1
ATOM 8920 O O . SER B 1 524 ? -6.484 -11.633 -2.965 1 89.62 524 SER B O 1
ATOM 8922 N N . ILE B 1 525 ? -4.375 -11.539 -2.252 1 90.62 525 ILE B N 1
ATOM 8923 C CA . ILE B 1 525 ? -4.359 -10.086 -2.336 1 90.62 525 ILE B CA 1
ATOM 8924 C C . ILE B 1 525 ? -3.932 -9.648 -3.738 1 90.62 525 ILE B C 1
ATOM 8926 O O . ILE B 1 525 ? -2.898 -10.094 -4.242 1 90.62 525 ILE B O 1
ATOM 8930 N N . VAL B 1 526 ? -4.766 -8.797 -4.32 1 89.81 526 VAL B N 1
ATOM 8931 C CA . VAL B 1 526 ? -4.465 -8.414 -5.695 1 89.81 526 VAL B CA 1
ATOM 8932 C C . VAL B 1 526 ? -4.18 -6.918 -5.77 1 89.81 526 VAL B C 1
ATOM 8934 O O . VAL B 1 526 ? -3.703 -6.422 -6.793 1 89.81 526 VAL B O 1
ATOM 8937 N N . TYR B 1 527 ? -4.477 -6.258 -4.715 1 89.25 527 TYR B N 1
ATOM 8938 C CA . TYR B 1 527 ? -4.254 -4.816 -4.668 1 89.25 527 TYR B CA 1
ATOM 8939 C C . TYR B 1 527 ? -4.086 -4.336 -3.232 1 89.25 527 TYR B C 1
ATOM 8941 O O . TYR B 1 527 ? -4.793 -4.797 -2.33 1 89.25 527 TYR B O 1
ATOM 8949 N N . GLU B 1 528 ? -3.121 -3.549 -2.979 1 88.81 528 GLU B N 1
ATOM 8950 C CA . GLU B 1 528 ? -2.896 -2.887 -1.698 1 88.81 528 GLU B CA 1
ATOM 8951 C C . GLU B 1 528 ? -2.465 -1.437 -1.896 1 88.81 528 GLU B C 1
ATOM 8953 O O . GLU B 1 528 ? -1.623 -1.145 -2.748 1 88.81 528 GLU B O 1
ATOM 8958 N N . ASN B 1 529 ? -3.158 -0.596 -1.135 1 87.06 529 ASN B N 1
ATOM 8959 C CA . ASN B 1 529 ? -2.844 0.828 -1.178 1 87.06 529 ASN B CA 1
ATOM 8960 C C . ASN B 1 529 ? -3.027 1.484 0.188 1 87.06 529 ASN B C 1
ATOM 8962 O O . ASN B 1 529 ? -3.74 0.957 1.044 1 87.06 529 ASN B O 1
ATOM 8966 N N . SER B 1 530 ? -2.334 2.496 0.487 1 82.56 530 SER B N 1
ATOM 8967 C CA . SER B 1 530 ? -2.512 3.154 1.777 1 82.56 530 SER B CA 1
ATOM 8968 C C . SER B 1 530 ? -2.447 4.672 1.639 1 82.56 530 SER B C 1
ATOM 8970 O O . SER B 1 530 ? -3.447 5.363 1.846 1 82.56 530 SER B O 1
ATOM 8972 N N . CYS B 1 531 ? -1.239 5.234 1.633 1 78.69 531 CYS B N 1
ATOM 8973 C CA . CYS B 1 531 ? -1.106 6.684 1.718 1 78.69 531 CYS B CA 1
ATOM 8974 C C . CYS B 1 531 ? -0.8 7.285 0.351 1 78.69 531 CYS B C 1
ATOM 8976 O O . CYS B 1 531 ? -0.27 6.602 -0.527 1 78.69 531 CYS B O 1
ATOM 8978 N N . SER B 1 532 ? -1.442 8.469 0.245 1 75.19 532 SER B N 1
ATOM 8979 C CA . SER B 1 532 ? -1.151 9.281 -0.928 1 75.19 532 SER B CA 1
ATOM 8980 C C . SER B 1 532 ? -0.535 10.625 -0.53 1 75.19 532 SER B C 1
ATOM 8982 O O . SER B 1 532 ? -0.345 10.898 0.657 1 75.19 532 SER B O 1
ATOM 8984 N N . ILE B 1 533 ? -0.209 11.359 -1.448 1 71 533 ILE B N 1
ATOM 8985 C CA . ILE B 1 533 ? 0.401 12.664 -1.228 1 71 533 ILE B CA 1
ATOM 8986 C C . ILE B 1 533 ? -0.56 13.562 -0.447 1 71 533 ILE B C 1
ATOM 8988 O O . ILE B 1 533 ? -0.13 14.398 0.35 1 71 533 ILE B O 1
ATOM 8992 N N . GLU B 1 534 ? -1.831 13.289 -0.639 1 77.31 534 GLU B N 1
ATOM 8993 C CA . GLU B 1 534 ? -2.842 14.109 0.026 1 77.31 534 GLU B CA 1
ATOM 8994 C C . GLU B 1 534 ? -2.932 13.773 1.513 1 77.31 534 GLU B C 1
ATOM 8996 O O . GLU B 1 534 ? -3.201 14.648 2.336 1 77.31 534 GLU B O 1
ATOM 9001 N N . ASN B 1 535 ? -2.664 12.547 1.76 1 80.38 535 ASN B N 1
ATOM 9002 C CA . ASN B 1 535 ? -2.783 12.062 3.131 1 80.38 535 ASN B CA 1
ATOM 9003 C C . ASN B 1 535 ? -1.456 11.508 3.648 1 80.38 535 ASN B C 1
ATOM 9005 O O . ASN B 1 535 ? -1.372 10.344 4.035 1 80.38 535 ASN B O 1
ATOM 9009 N N . ASN B 1 536 ? -0.562 12.492 3.686 1 83.56 536 ASN B N 1
ATOM 9010 C CA . ASN B 1 536 ? 0.756 12.094 4.164 1 83.56 536 ASN B CA 1
ATOM 9011 C C . ASN B 1 536 ? 0.72 11.703 5.641 1 83.56 536 ASN B C 1
ATOM 9013 O O . ASN B 1 536 ? -0.187 12.102 6.371 1 83.56 536 ASN B O 1
ATOM 9017 N N . ILE B 1 537 ? 1.663 10.938 6.008 1 83.81 537 ILE B N 1
ATOM 9018 C CA . ILE B 1 537 ? 1.716 10.445 7.379 1 83.81 537 ILE B CA 1
ATOM 9019 C C . ILE B 1 537 ? 3.094 10.719 7.973 1 83.81 537 ILE B C 1
ATOM 9021 O O . ILE B 1 537 ? 4.105 10.227 7.473 1 83.81 537 ILE B O 1
ATOM 9025 N N . MET B 1 538 ? 3.027 11.469 8.984 1 83.62 538 MET B N 1
ATOM 9026 C CA . MET B 1 538 ? 4.285 11.695 9.688 1 83.62 538 MET B CA 1
ATOM 9027 C C . MET B 1 538 ? 4.746 10.43 10.398 1 83.62 538 MET B C 1
ATOM 9029 O O . MET B 1 538 ? 3.939 9.719 11 1 83.62 538 MET B O 1
ATOM 9033 N N . CYS B 1 539 ? 6 10.172 10.391 1 79.44 539 CYS B N 1
ATOM 9034 C CA . CYS B 1 539 ? 6.527 8.914 10.891 1 79.44 539 CYS B CA 1
ATOM 9035 C C . CYS B 1 539 ? 6.824 9 12.383 1 79.44 539 CYS B C 1
ATOM 9037 O O . CYS B 1 539 ? 7.316 8.047 12.984 1 79.44 539 CYS B O 1
ATOM 9039 N N . ASN B 1 540 ? 6.41 10.023 13.039 1 78.88 540 ASN B N 1
ATOM 9040 C CA . ASN B 1 540 ? 6.773 10.219 14.438 1 78.88 540 ASN B CA 1
ATOM 9041 C C . ASN B 1 540 ? 5.906 9.367 15.359 1 78.88 540 ASN B C 1
ATOM 9043 O O . ASN B 1 540 ? 6.25 9.172 16.531 1 78.88 540 ASN B O 1
ATOM 9047 N N . ASP B 1 541 ? 4.836 8.93 14.844 1 76.56 541 ASP B N 1
ATOM 9048 C CA . ASP B 1 541 ? 3.947 8.086 15.641 1 76.56 541 ASP B CA 1
ATOM 9049 C C . ASP B 1 541 ? 3.543 6.836 14.867 1 76.56 541 ASP B C 1
ATOM 9051 O O . ASP B 1 541 ? 2.787 6.914 13.898 1 76.56 541 ASP B O 1
ATOM 9055 N N . LEU B 1 542 ? 3.988 5.766 15.359 1 71.5 542 LEU B N 1
ATOM 9056 C CA . LEU B 1 542 ? 3.738 4.496 14.688 1 71.5 542 LEU B CA 1
ATOM 9057 C C . LEU B 1 542 ? 2.295 4.047 14.891 1 71.5 542 LEU B C 1
ATOM 9059 O O . LEU B 1 542 ? 1.808 3.166 14.18 1 71.5 542 LEU B O 1
ATOM 9063 N N . ASN B 1 543 ? 1.625 4.703 15.773 1 72.69 543 ASN B N 1
ATOM 9064 C CA . ASN B 1 543 ? 0.274 4.266 16.109 1 72.69 543 ASN B CA 1
ATOM 9065 C C . ASN B 1 543 ? -0.78 5.113 15.398 1 72.69 543 ASN B C 1
ATOM 9067 O O . ASN B 1 543 ? -1.975 4.984 15.672 1 72.69 543 ASN B O 1
ATOM 9071 N N . ILE B 1 544 ? -0.276 5.852 14.469 1 76.69 544 ILE B N 1
ATOM 9072 C CA . ILE B 1 544 ? -1.219 6.719 13.773 1 76.69 544 ILE B CA 1
ATOM 9073 C C . ILE B 1 544 ? -2.059 5.898 12.797 1 76.69 544 ILE B C 1
ATOM 9075 O O . ILE B 1 544 ? -1.528 5.047 12.078 1 76.69 544 ILE B O 1
ATOM 9079 N N . TRP B 1 545 ? -3.271 6.129 12.953 1 77.62 545 TRP B N 1
ATOM 9080 C CA . TRP B 1 545 ? -4.203 5.453 12.062 1 77.62 545 TRP B CA 1
ATOM 9081 C C . TRP B 1 545 ? -4.297 6.176 10.719 1 77.62 545 TRP B C 1
ATOM 9083 O O . TRP B 1 545 ? -4.316 7.406 10.672 1 77.62 545 TRP B O 1
ATOM 9093 N N . HIS B 1 546 ? -4.262 5.434 9.742 1 82.56 546 HIS B N 1
ATOM 9094 C CA . HIS B 1 546 ? -4.484 5.969 8.406 1 82.56 546 HIS B CA 1
ATOM 9095 C C . HIS B 1 546 ? -5.246 4.98 7.535 1 82.56 546 HIS B C 1
ATOM 9097 O O . HIS B 1 546 ? -5.398 3.812 7.898 1 82.56 546 HIS B O 1
ATOM 9103 N N . LEU B 1 547 ? -5.719 5.469 6.48 1 87.88 547 LEU B N 1
ATOM 9104 C CA . LEU B 1 547 ? -6.582 4.684 5.605 1 87.88 547 LEU B CA 1
ATOM 9105 C C . LEU B 1 547 ? -5.762 3.719 4.754 1 87.88 547 LEU B C 1
ATOM 9107 O O . LEU B 1 547 ? -4.738 4.102 4.184 1 87.88 547 LEU B O 1
ATOM 9111 N N . ARG B 1 548 ? -6.129 2.455 4.738 1 89.75 548 ARG B N 1
ATOM 9112 C CA . ARG B 1 548 ? -5.543 1.418 3.895 1 89.75 548 ARG B CA 1
ATOM 9113 C C . ARG B 1 548 ? -6.613 0.713 3.068 1 89.75 548 ARG B C 1
ATOM 9115 O O . ARG B 1 548 ? -7.742 0.531 3.529 1 89.75 548 ARG B O 1
ATOM 9122 N N . SER B 1 549 ? -6.281 0.388 1.875 1 93.5 549 SER B N 1
ATOM 9123 C CA . SER B 1 549 ? -7.184 -0.338 0.988 1 93.5 549 SER B CA 1
ATOM 9124 C C . SER B 1 549 ? -6.559 -1.648 0.518 1 93.5 549 SER B C 1
ATOM 9126 O O . SER B 1 549 ? -5.375 -1.695 0.188 1 93.5 549 SER B O 1
ATOM 9128 N N . VAL B 1 550 ? -7.324 -2.682 0.583 1 93.75 550 VAL B N 1
ATOM 9129 C CA . VAL B 1 550 ? -6.871 -3.994 0.134 1 93.75 550 VAL B CA 1
ATOM 9130 C C . VAL B 1 550 ? -7.957 -4.66 -0.706 1 93.75 550 VAL B C 1
ATOM 9132 O O . VAL B 1 550 ? -9.141 -4.586 -0.369 1 93.75 550 VAL B O 1
ATOM 9135 N N . CYS B 1 551 ? -7.555 -5.215 -1.766 1 94.69 551 CYS B N 1
ATOM 9136 C CA . CYS B 1 551 ? -8.477 -6 -2.584 1 94.69 551 CYS B CA 1
ATOM 9137 C C . CYS B 1 551 ? -8.102 -7.48 -2.555 1 94.69 551 CYS B C 1
ATOM 9139 O O . CYS B 1 551 ? -6.969 -7.844 -2.885 1 94.69 551 CYS B O 1
ATOM 9141 N N . PHE B 1 552 ? -9.055 -8.281 -2.225 1 94.5 552 PHE B N 1
ATOM 9142 C CA . PHE B 1 552 ? -8.867 -9.727 -2.158 1 94.5 552 PHE B CA 1
ATOM 9143 C C . PHE B 1 552 ? -9.609 -10.422 -3.291 1 94.5 552 PHE B C 1
ATOM 9145 O O . PHE B 1 552 ? -10.703 -10 -3.674 1 94.5 552 PHE B O 1
ATOM 9152 N N . ARG B 1 553 ? -9.023 -11.414 -3.764 1 91.94 553 ARG B N 1
ATOM 9153 C CA . ARG B 1 553 ? -9.695 -12.297 -4.707 1 91.94 553 ARG B CA 1
ATOM 9154 C C . ARG B 1 553 ? -9.961 -13.664 -4.086 1 91.94 553 ARG B C 1
ATOM 9156 O O . ARG B 1 553 ? -9.07 -14.242 -3.449 1 91.94 553 ARG B O 1
ATOM 9163 N N . LEU B 1 554 ? -11.156 -14.07 -4.258 1 90.75 554 LEU B N 1
ATOM 9164 C CA . LEU B 1 554 ? -11.523 -15.383 -3.738 1 90.75 554 LEU B CA 1
ATOM 9165 C C . LEU B 1 554 ? -11.055 -16.484 -4.68 1 90.75 554 LEU B C 1
ATOM 9167 O O . LEU B 1 554 ? -11.312 -16.438 -5.883 1 90.75 554 LEU B O 1
ATOM 9171 N N . GLY B 1 555 ? -10.242 -17.375 -4.094 1 79 555 GLY B N 1
ATOM 9172 C CA . GLY B 1 555 ? -9.742 -18.484 -4.883 1 79 555 GLY B CA 1
ATOM 9173 C C . GLY B 1 555 ? -10.711 -19.656 -4.941 1 79 555 GLY B C 1
ATOM 9174 O O . GLY B 1 555 ? -11.852 -19.547 -4.484 1 79 555 GLY B O 1
ATOM 9175 N N . HIS B 1 556 ? -10.289 -20.766 -5.707 1 62 556 HIS B N 1
ATOM 9176 C CA . HIS B 1 556 ? -11.07 -21.984 -5.863 1 62 556 HIS B CA 1
ATOM 9177 C C . HIS B 1 556 ? -11 -22.859 -4.609 1 62 556 HIS B C 1
ATOM 9179 O O . HIS B 1 556 ? -9.984 -22.859 -3.916 1 62 556 HIS B O 1
ATOM 9185 N N . SER B 1 557 ? -12.141 -23.094 -3.879 1 52.56 557 SER B N 1
ATOM 9186 C CA . SER B 1 557 ? -12.164 -24.094 -2.809 1 52.56 557 SER B CA 1
ATOM 9187 C C . SER B 1 557 ? -11.727 -25.453 -3.314 1 52.56 557 SER B C 1
ATOM 9189 O O . SER B 1 557 ? -11.93 -25.781 -4.484 1 52.56 557 SER B O 1
#

Radius of gyration: 33.93 Å; Cα contacts (8 Å, |Δi|>4): 1942; chains: 2; bounding box: 95×102×102 Å

Organism: Plasmodium ovale (NCBI:txid36330)